Protein 7B6X (pdb70)

Organism: Drosophila melanogaster (NCBI:txid7227)

Structure (mmCIF, N/CA/C/O backbone):
data_7B6X
#
_entry.id   7B6X
#
_cell.length_a   1.00
_cell.length_b   1.00
_cell.length_c   1.00
_cell.angle_alpha   90.00
_cell.angle_beta   90.00
_cell.angle_gamma   90.00
#
_symmetry.space_group_name_H-M   'P 1'
#
loop_
_entity.id
_entity.type
_entity.pdbx_description
1 polymer 'Trafficking protein particle complex subunit'
2 polymer GEO08327p1
3 polymer 'Trafficking protein particle complex subunit'
4 polymer 'Trafficking protein particle complex subunit'
5 polymer 'Probable trafficking protein particle complex subunit 2'
6 polymer 'Trafficking protein particle complex subunit 5'
7 polymer TRAPPC2L
#
loop_
_atom_site.group_PDB
_atom_site.id
_atom_site.type_symbol
_atom_site.label_atom_id
_atom_site.label_alt_id
_atom_site.label_comp_id
_atom_site.label_asym_id
_atom_site.label_entity_id
_atom_site.label_seq_id
_atom_site.pdbx_PDB_ins_code
_atom_site.Cartn_x
_atom_site.Cartn_y
_atom_site.Cartn_z
_atom_site.occupancy
_atom_site.B_iso_or_equiv
_atom_site.auth_seq_id
_atom_site.auth_comp_id
_atom_site.auth_asym_id
_atom_site.auth_atom_id
_atom_site.pdbx_PDB_model_num
ATOM 1 N N . ALA A 1 10 ? 232.699 239.940 237.696 1.00 204.22 10 ALA A N 1
ATOM 2 C CA . ALA A 1 10 ? 233.644 240.019 238.800 1.00 204.22 10 ALA A CA 1
ATOM 3 C C . ALA A 1 10 ? 234.356 241.369 238.824 1.00 204.22 10 ALA A C 1
ATOM 4 O O . ALA A 1 10 ? 234.947 241.796 237.832 1.00 204.22 10 ALA A O 1
ATOM 6 N N . LYS A 1 11 ? 234.257 242.038 239.973 1.00 206.97 11 LYS A N 1
ATOM 7 C CA . LYS A 1 11 ? 235.010 243.249 240.294 1.00 206.97 11 LYS A CA 1
ATOM 8 C C . LYS A 1 11 ? 234.651 244.418 239.372 1.00 206.97 11 LYS A C 1
ATOM 9 O O . LYS A 1 11 ? 235.500 244.998 238.694 1.00 206.97 11 LYS A O 1
ATOM 15 N N . LYS A 1 12 ? 233.363 244.760 239.360 1.00 197.31 12 LYS A N 1
ATOM 16 C CA . LYS A 1 12 ? 232.985 246.099 238.931 1.00 197.31 12 LYS A CA 1
ATOM 17 C C . LYS A 1 12 ? 233.449 247.122 239.957 1.00 197.31 12 LYS A C 1
ATOM 18 O O . LYS A 1 12 ? 233.992 248.176 239.607 1.00 197.31 12 LYS A O 1
ATOM 24 N N . VAL A 1 13 ? 233.259 246.811 241.234 1.00 172.43 13 VAL A N 1
ATOM 25 C CA . VAL A 1 13 ? 233.626 247.682 242.333 1.00 172.43 13 VAL A CA 1
ATOM 26 C C . VAL A 1 13 ? 234.433 246.869 243.333 1.00 172.43 13 VAL A C 1
ATOM 27 O O . VAL A 1 13 ? 233.900 245.974 244.000 1.00 172.43 13 VAL A O 1
ATOM 31 N N . ASN A 1 14 ? 235.731 247.153 243.403 1.00 173.75 14 ASN A N 1
ATOM 32 C CA . ASN A 1 14 ? 236.569 246.555 244.434 1.00 173.75 14 ASN A CA 1
ATOM 33 C C . ASN A 1 14 ? 236.113 246.993 245.817 1.00 173.75 14 ASN A C 1
ATOM 34 O O . ASN A 1 14 ? 235.971 246.173 246.729 1.00 173.75 14 ASN A O 1
ATOM 39 N N . SER A 1 15 ? 235.890 248.289 245.989 1.00 139.40 15 SER A N 1
ATOM 40 C CA . SER A 1 15 ? 235.545 248.843 247.289 1.00 139.40 15 SER A CA 1
ATOM 41 C C . SER A 1 15 ? 234.067 249.228 247.337 1.00 139.40 15 SER A C 1
ATOM 42 O O . SER A 1 15 ? 233.691 250.390 247.459 1.00 139.40 15 SER A O 1
ATOM 45 N N . GLU A 1 16 ? 233.226 248.210 247.211 1.00 137.72 16 GLU A N 1
ATOM 46 C CA . GLU A 1 16 ? 231.891 248.269 247.784 1.00 137.72 16 GLU A CA 1
ATOM 47 C C . GLU A 1 16 ? 231.898 247.775 249.216 1.00 137.72 16 GLU A C 1
ATOM 48 O O . GLU A 1 16 ? 230.925 247.966 249.949 1.00 137.72 16 GLU A O 1
ATOM 54 N N . PHE A 1 17 ? 233.005 247.173 249.615 1.00 109.85 17 PHE A N 1
ATOM 55 C CA . PHE A 1 17 ? 233.256 246.790 250.989 1.00 109.85 17 PHE A CA 1
ATOM 56 C C . PHE A 1 17 ? 233.129 247.965 251.946 1.00 109.85 17 PHE A C 1
ATOM 57 O O . PHE A 1 17 ? 232.587 247.819 253.052 1.00 109.85 17 PHE A O 1
ATOM 65 N N . LEU A 1 18 ? 233.627 249.129 251.536 1.00 108.67 18 LEU A N 1
ATOM 66 C CA . LEU A 1 18 ? 233.700 250.267 252.441 1.00 108.67 18 LEU A CA 1
ATOM 67 C C . LEU A 1 18 ? 232.324 250.675 252.932 1.00 108.67 18 LEU A C 1
ATOM 68 O O . LEU A 1 18 ? 232.144 250.928 254.125 1.00 108.67 18 LEU A O 1
ATOM 73 N N . THR A 1 19 ? 231.347 250.764 252.031 1.00 124.42 19 THR A N 1
ATOM 74 C CA . THR A 1 19 ? 230.033 251.251 252.430 1.00 124.42 19 THR A CA 1
ATOM 75 C C . THR A 1 19 ? 229.383 250.334 253.456 1.00 124.42 19 THR A C 1
ATOM 76 O O . THR A 1 19 ? 228.721 250.806 254.388 1.00 124.42 19 THR A O 1
ATOM 80 N N . LEU A 1 20 ? 229.569 249.021 253.319 1.00 125.74 20 LEU A N 1
ATOM 81 C CA . LEU A 1 20 ? 229.064 248.119 254.345 1.00 125.74 20 LEU A CA 1
ATOM 82 C C . LEU A 1 20 ? 229.821 248.271 255.651 1.00 125.74 20 LEU A C 1
ATOM 83 O O . LEU A 1 20 ? 229.219 248.185 256.728 1.00 125.74 20 LEU A O 1
ATOM 88 N N . THR A 1 21 ? 231.129 248.506 255.600 1.00 115.82 21 THR A N 1
ATOM 89 C CA . THR A 1 21 ? 231.813 248.772 256.859 1.00 115.82 21 THR A CA 1
ATOM 90 C C . THR A 1 21 ? 231.244 250.014 257.527 1.00 115.82 21 THR A C 1
ATOM 91 O O . THR A 1 21 ? 231.032 250.042 258.743 1.00 115.82 21 THR A O 1
ATOM 95 N N . TYR A 1 22 ? 230.988 251.047 256.738 1.00 130.51 22 TYR A N 1
ATOM 96 C CA . TYR A 1 22 ? 230.430 252.281 257.272 1.00 130.51 22 TYR A CA 1
ATOM 97 C C . TYR A 1 22 ? 229.055 252.043 257.880 1.00 130.51 22 TYR A C 1
ATOM 98 O O . TYR A 1 22 ? 228.734 252.586 258.942 1.00 130.51 22 TYR A O 1
ATOM 107 N N . GLY A 1 23 ? 228.222 251.250 257.211 1.00 127.41 23 GLY A N 1
ATOM 108 C CA . GLY A 1 23 ? 226.933 250.910 257.788 1.00 127.41 23 GLY A CA 1
ATOM 109 C C . GLY A 1 23 ? 227.071 250.172 259.105 1.00 127.41 23 GLY A C 1
ATOM 110 O O . GLY A 1 23 ? 226.306 250.403 260.047 1.00 127.41 23 GLY A O 1
ATOM 111 N N . ALA A 1 24 ? 228.059 249.282 259.195 1.00 125.17 24 ALA A N 1
ATOM 112 C CA . ALA A 1 24 ? 228.325 248.621 260.464 1.00 125.17 24 ALA A CA 1
ATOM 113 C C . ALA A 1 24 ? 228.681 249.636 261.540 1.00 125.17 24 ALA A C 1
ATOM 114 O O . ALA A 1 24 ? 228.165 249.576 262.658 1.00 125.17 24 ALA A O 1
ATOM 116 N N . LEU A 1 25 ? 229.560 250.583 261.217 1.00 131.27 25 LEU A N 1
ATOM 117 C CA . LEU A 1 25 ? 229.966 251.563 262.221 1.00 131.27 25 LEU A CA 1
ATOM 118 C C . LEU A 1 25 ? 228.796 252.438 262.651 1.00 131.27 25 LEU A C 1
ATOM 119 O O . LEU A 1 25 ? 228.635 252.724 263.846 1.00 131.27 25 LEU A O 1
ATOM 124 N N . VAL A 1 26 ? 227.962 252.863 261.701 1.00 126.33 26 VAL A N 1
ATOM 125 C CA . VAL A 1 26 ? 226.849 253.729 262.068 1.00 126.33 26 VAL A CA 1
ATOM 126 C C . VAL A 1 26 ? 225.868 252.980 262.958 1.00 126.33 26 VAL A C 1
ATOM 127 O O . VAL A 1 26 ? 225.405 253.517 263.969 1.00 126.33 26 VAL A O 1
ATOM 131 N N . THR A 1 27 ? 225.564 251.722 262.641 1.00 115.18 27 THR A N 1
ATOM 132 C CA . THR A 1 27 ? 224.623 251.032 263.512 1.00 115.18 27 THR A CA 1
ATOM 133 C C . THR A 1 27 ? 225.255 250.671 264.848 1.00 115.18 27 THR A C 1
ATOM 134 O O . THR A 1 27 ? 224.557 250.632 265.863 1.00 115.18 27 THR A O 1
ATOM 138 N N . GLN A 1 28 ? 226.562 250.428 264.880 1.00 123.63 28 GLN A N 1
ATOM 139 C CA . GLN A 1 28 ? 227.207 250.101 266.141 1.00 123.63 28 GLN A CA 1
ATOM 140 C C . GLN A 1 28 ? 227.171 251.283 267.091 1.00 123.63 28 GLN A C 1
ATOM 141 O O . GLN A 1 28 ? 226.765 251.152 268.249 1.00 123.63 28 GLN A O 1
ATOM 147 N N . MET A 1 29 ? 227.590 252.452 266.617 1.00 121.44 29 MET A N 1
ATOM 148 C CA . MET A 1 29 ? 227.414 253.651 267.425 1.00 121.44 29 MET A CA 1
ATOM 149 C C . MET A 1 29 ? 225.959 253.849 267.806 1.00 121.44 29 MET A C 1
ATOM 150 O O . MET A 1 29 ? 225.636 254.023 268.986 1.00 121.44 29 MET A O 1
ATOM 155 N N . LEU A 1 30 ? 225.061 253.781 266.828 1.00 117.56 30 LEU A N 1
ATOM 156 C CA . LEU A 1 30 ? 223.672 254.113 267.083 1.00 117.56 30 LEU A CA 1
ATOM 157 C C . LEU A 1 30 ? 223.097 253.228 268.180 1.00 117.56 30 LEU A C 1
ATOM 158 O O . LEU A 1 30 ? 222.314 253.690 269.015 1.00 117.56 30 LEU A O 1
ATOM 163 N N . ARG A 1 31 ? 223.490 251.954 268.210 1.00 112.39 31 ARG A N 1
ATOM 164 C CA . ARG A 1 31 ? 223.163 251.125 269.362 1.00 112.39 31 ARG A CA 1
ATOM 165 C C . ARG A 1 31 ? 223.856 251.635 270.615 1.00 112.39 31 ARG A C 1
ATOM 166 O O . ARG A 1 31 ? 223.237 251.714 271.682 1.00 112.39 31 ARG A O 1
ATOM 174 N N . ASP A 1 32 ? 225.139 251.991 270.508 1.00 129.53 32 ASP A N 1
ATOM 175 C CA . ASP A 1 32 ? 225.883 252.451 271.677 1.00 129.53 32 ASP A CA 1
ATOM 176 C C . ASP A 1 32 ? 225.319 253.759 272.203 1.00 129.53 32 ASP A C 1
ATOM 177 O O . ASP A 1 32 ? 224.894 253.851 273.358 1.00 129.53 32 ASP A O 1
ATOM 182 N N . PHE A 1 33 ? 225.322 254.787 271.371 1.00 132.18 33 PHE A N 1
ATOM 183 C CA . PHE A 1 33 ? 224.859 256.105 271.763 1.00 132.18 33 PHE A CA 1
ATOM 184 C C . PHE A 1 33 ? 223.459 256.256 271.206 1.00 132.18 33 PHE A C 1
ATOM 185 O O . PHE A 1 33 ? 223.254 256.087 270.001 1.00 132.18 33 PHE A O 1
ATOM 193 N N . GLU A 1 34 ? 222.496 256.548 272.071 1.00 139.25 34 GLU A N 1
ATOM 194 C CA . GLU A 1 34 ? 221.124 256.593 271.586 1.00 139.25 34 GLU A CA 1
ATOM 195 C C . GLU A 1 34 ? 220.913 257.742 270.616 1.00 139.25 34 GLU A C 1
ATOM 196 O O . GLU A 1 34 ? 220.066 257.650 269.722 1.00 139.25 34 GLU A O 1
ATOM 202 N N . ASN A 1 35 ? 221.642 258.836 270.788 1.00 139.18 35 ASN A N 1
ATOM 203 C CA . ASN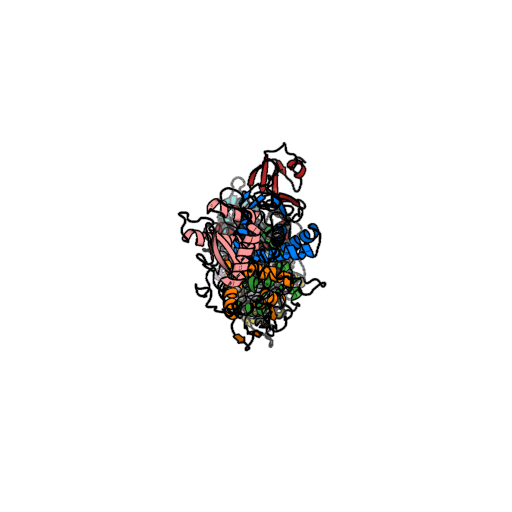 A 1 35 ? 221.289 260.066 270.104 1.00 139.18 35 ASN A CA 1
ATOM 204 C C . ASN A 1 35 ? 221.918 260.140 268.725 1.00 139.18 35 ASN A C 1
ATOM 205 O O . ASN A 1 35 ? 223.084 259.785 268.529 1.00 139.18 35 ASN A O 1
ATOM 210 N N . ALA A 1 36 ? 221.136 260.637 267.771 1.00 132.90 36 ALA A N 1
ATOM 211 C CA . ALA A 1 36 ? 221.708 260.959 266.476 1.00 132.90 36 ALA A CA 1
ATOM 212 C C . ALA A 1 36 ? 222.805 261.998 266.619 1.00 132.90 36 ALA A C 1
ATOM 213 O O . ALA A 1 36 ? 223.772 261.989 265.855 1.00 132.90 36 ALA A O 1
ATOM 215 N N . GLU A 1 37 ? 222.690 262.873 267.614 1.00 125.43 37 GLU A N 1
ATOM 216 C CA . GLU A 1 37 ? 223.674 263.931 267.782 1.00 125.43 37 GLU A CA 1
ATOM 217 C C . GLU A 1 37 ? 225.029 263.379 268.200 1.00 125.43 37 GLU A C 1
ATOM 218 O O . GLU A 1 37 ? 226.070 263.782 267.658 1.00 125.43 37 GLU A O 1
ATOM 224 N N . ASP A 1 38 ? 225.043 262.472 269.175 1.00 129.01 38 ASP A N 1
ATOM 225 C CA . ASP A 1 38 ? 226.310 261.910 269.614 1.00 129.01 38 ASP A CA 1
ATOM 226 C C . ASP A 1 38 ? 227.032 261.252 268.454 1.00 129.01 38 ASP A C 1
ATOM 227 O O . ASP A 1 38 ? 228.218 261.521 268.208 1.00 129.01 38 ASP A O 1
ATOM 232 N N . VAL A 1 39 ? 226.332 260.393 267.715 1.00 129.85 39 VAL A N 1
ATOM 233 C CA . VAL A 1 39 ? 226.994 259.760 266.589 1.00 129.85 39 VAL A CA 1
ATOM 234 C C . VAL A 1 39 ? 227.341 260.794 265.534 1.00 129.85 39 VAL A C 1
ATOM 235 O O . VAL A 1 39 ? 228.287 260.604 264.774 1.00 129.85 39 VAL A O 1
ATOM 239 N N . ASN A 1 40 ? 226.611 261.904 265.467 1.00 122.50 40 ASN A N 1
ATOM 240 C CA . ASN A 1 40 ? 227.026 262.950 264.547 1.00 122.50 40 ASN A CA 1
ATOM 241 C C . ASN A 1 40 ? 228.418 263.436 264.896 1.00 122.50 40 ASN A C 1
ATOM 242 O O . ASN A 1 40 ? 229.280 263.547 264.020 1.00 122.50 40 ASN A O 1
ATOM 247 N N . LYS A 1 41 ? 228.670 263.705 266.174 1.00 134.28 41 LYS A N 1
ATOM 248 C CA . LYS A 1 41 ? 230.022 264.126 266.539 1.00 134.28 41 LYS A CA 1
ATOM 249 C C . LYS A 1 41 ? 231.055 263.038 266.276 1.00 134.28 41 LYS A C 1
ATOM 250 O O . LYS A 1 41 ? 232.154 263.332 265.788 1.00 134.28 41 LYS A O 1
ATOM 256 N N . GLN A 1 42 ? 230.743 261.781 266.591 1.00 129.19 42 GLN A N 1
ATOM 257 C CA . GLN A 1 42 ? 231.718 260.743 266.258 1.00 129.19 42 GLN A CA 1
ATOM 258 C C . GLN A 1 42 ? 231.984 260.666 264.761 1.00 129.19 42 GLN A C 1
ATOM 259 O O . GLN A 1 42 ? 233.140 260.550 264.344 1.00 129.19 42 GLN A O 1
ATOM 265 N N . LEU A 1 43 ? 230.943 260.742 263.935 1.00 121.25 43 LEU A N 1
ATOM 266 C CA . LEU A 1 43 ? 231.161 260.715 262.495 1.00 121.25 43 LEU A CA 1
ATOM 267 C C . LEU A 1 43 ? 232.018 261.889 262.057 1.00 121.25 43 LEU A C 1
ATOM 268 O O . LEU A 1 43 ? 232.917 261.735 261.227 1.00 121.25 43 LEU A O 1
ATOM 273 N N . GLU A 1 44 ? 231.743 263.075 262.593 1.00 126.98 44 GLU A N 1
ATOM 274 C CA . GLU A 1 44 ? 232.480 264.258 262.180 1.00 126.98 44 GLU A CA 1
ATOM 275 C C . GLU A 1 44 ? 233.949 264.135 262.541 1.00 126.98 44 GLU A C 1
ATOM 276 O O . GLU A 1 44 ? 234.825 264.382 261.712 1.00 126.98 44 GLU A O 1
ATOM 282 N N . ARG A 1 45 ? 234.241 263.738 263.776 1.00 131.90 45 ARG A N 1
ATOM 283 C CA . ARG A 1 45 ? 235.636 263.658 264.190 1.00 131.90 45 ARG A CA 1
ATOM 284 C C . ARG A 1 45 ? 236.348 262.510 263.492 1.00 131.90 45 ARG A C 1
ATOM 285 O O . ARG A 1 45 ? 237.549 262.596 263.190 1.00 131.90 45 ARG A O 1
ATOM 293 N N . ILE A 1 46 ? 235.642 261.414 263.241 1.00 124.96 46 ILE A N 1
ATOM 294 C CA . ILE A 1 46 ? 236.314 260.301 262.604 1.00 124.96 46 ILE A CA 1
ATOM 295 C C . ILE A 1 46 ? 236.572 260.625 261.145 1.00 124.96 46 ILE A C 1
ATOM 296 O O . ILE A 1 46 ? 237.624 260.276 260.597 1.00 124.96 46 ILE A O 1
ATOM 301 N N . GLY A 1 47 ? 235.647 261.344 260.506 1.00 114.98 47 GLY A N 1
ATOM 302 C CA . GLY A 1 47 ? 235.944 261.911 259.210 1.00 114.98 47 GLY A CA 1
ATOM 303 C C . GLY A 1 47 ? 237.112 262.865 259.279 1.00 114.98 47 GLY A C 1
ATOM 304 O O . GLY A 1 47 ? 237.923 262.915 258.369 1.00 114.98 47 GLY A O 1
ATOM 305 N N . TYR A 1 48 ? 237.208 263.633 260.359 1.00 118.25 48 TYR A N 1
ATOM 306 C CA . TYR A 1 48 ? 238.329 264.544 260.534 1.00 118.25 48 TYR A CA 1
ATOM 307 C C . TYR A 1 48 ? 239.651 263.799 260.462 1.00 118.25 48 TYR A C 1
ATOM 308 O O . TYR A 1 48 ? 240.544 264.159 259.685 1.00 118.25 48 TYR A O 1
ATOM 317 N N . ASN A 1 49 ? 239.792 262.750 261.268 1.00 115.36 49 ASN A N 1
ATOM 318 C CA . ASN A 1 49 ? 241.043 261.998 261.262 1.00 115.36 49 ASN A CA 1
ATOM 319 C C . ASN A 1 49 ? 241.263 261.319 259.919 1.00 115.36 49 ASN A C 1
ATOM 320 O O . ASN A 1 49 ? 242.389 261.276 259.405 1.00 115.36 49 ASN A O 1
ATOM 325 N N . MET A 1 50 ? 240.192 260.787 259.330 1.00 137.53 50 MET A N 1
ATOM 326 C CA . MET A 1 50 ? 240.320 260.125 258.041 1.00 137.53 50 MET A CA 1
ATOM 327 C C . MET A 1 50 ? 240.764 261.100 256.958 1.00 137.53 50 MET A C 1
ATOM 328 O O . MET A 1 50 ? 241.642 260.784 256.151 1.00 137.53 50 MET A O 1
ATOM 333 N N . GLY A 1 51 ? 240.150 262.280 256.905 1.00 122.02 51 GLY A N 1
ATOM 334 C CA . GLY A 1 51 ? 240.528 263.266 255.916 1.00 122.02 51 GLY A CA 1
ATOM 335 C C . GLY A 1 51 ? 241.930 263.777 256.137 1.00 122.02 51 GLY A C 1
ATOM 336 O O . GLY A 1 51 ? 242.629 264.113 255.180 1.00 122.02 51 GLY A O 1
ATOM 337 N N . MET A 1 52 ? 242.358 263.853 257.393 1.00 123.81 52 MET A N 1
ATOM 338 C CA . MET A 1 52 ? 243.750 264.171 257.660 1.00 123.81 52 MET A CA 1
ATOM 339 C C . MET A 1 52 ? 244.660 263.099 257.075 1.00 123.81 52 MET A C 1
ATOM 34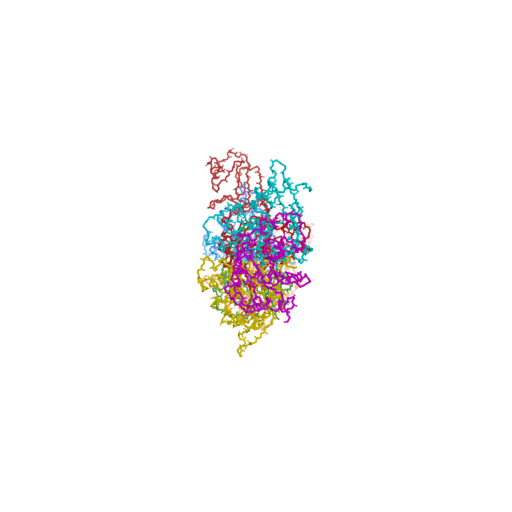0 O O . MET A 1 52 ? 245.702 263.407 256.488 1.00 123.81 52 MET A O 1
ATOM 345 N N . ARG A 1 53 ? 244.268 261.832 257.207 1.00 118.18 53 ARG A N 1
ATOM 346 C CA . ARG A 1 53 ? 245.019 260.768 256.555 1.00 118.18 53 ARG A CA 1
ATOM 347 C C . ARG A 1 53 ? 245.006 260.896 255.036 1.00 118.18 53 ARG A C 1
ATOM 348 O O . ARG A 1 53 ? 246.031 260.656 254.392 1.00 118.18 53 ARG A O 1
ATOM 356 N N . LEU A 1 54 ? 243.863 261.258 254.451 1.00 121.45 54 LEU A N 1
ATOM 357 C CA . LEU A 1 54 ? 243.664 261.191 253.006 1.00 121.45 54 LEU A CA 1
ATOM 358 C C . LEU A 1 54 ? 244.198 262.384 252.234 1.00 121.45 54 LEU A C 1
ATOM 359 O O . LEU A 1 54 ? 244.519 262.242 251.047 1.00 121.45 54 LEU A O 1
ATOM 364 N N . ILE A 1 55 ? 244.250 263.566 252.844 1.00 122.48 55 ILE A N 1
ATOM 365 C CA . ILE A 1 55 ? 244.619 264.744 252.070 1.00 122.48 55 ILE A CA 1
ATOM 366 C C . ILE A 1 55 ? 246.071 264.668 251.638 1.00 122.48 55 ILE A C 1
ATOM 367 O O . ILE A 1 55 ? 246.418 265.087 250.531 1.00 122.48 55 ILE A O 1
ATOM 372 N N . GLU A 1 56 ? 246.939 264.132 252.487 1.00 130.11 56 GLU A N 1
ATOM 373 C CA . GLU A 1 56 ? 248.340 264.011 252.116 1.00 130.11 56 GLU A CA 1
ATOM 374 C C . GLU A 1 56 ? 248.518 263.088 250.917 1.00 130.11 56 GLU A C 1
ATOM 375 O O . GLU A 1 56 ? 249.320 263.370 250.024 1.00 130.11 56 GLU A O 1
ATOM 381 N N . ASP A 1 57 ? 247.764 261.995 250.860 1.00 130.01 57 ASP A N 1
ATOM 382 C CA . ASP A 1 57 ? 247.855 261.126 249.696 1.00 130.01 57 ASP A CA 1
ATOM 383 C C . ASP A 1 57 ? 247.259 261.800 248.469 1.00 130.01 57 ASP A C 1
ATOM 384 O O . ASP A 1 57 ? 247.768 261.642 247.351 1.00 130.01 57 ASP A O 1
ATOM 389 N N . PHE A 1 58 ? 246.184 262.560 248.657 1.00 118.45 58 PHE A N 1
ATOM 390 C CA . PHE A 1 58 ? 245.615 263.290 247.534 1.00 118.45 58 PHE A CA 1
ATOM 391 C C . PHE A 1 58 ? 246.610 264.294 246.977 1.00 118.45 58 PHE A C 1
ATOM 392 O O . PHE A 1 58 ? 246.623 264.567 245.774 1.00 118.45 58 PHE A O 1
ATOM 400 N N . LEU A 1 59 ? 247.444 264.860 247.835 1.00 125.42 59 LEU A N 1
ATOM 401 C CA . LEU A 1 59 ? 248.462 265.786 247.362 1.00 125.42 59 LEU A CA 1
ATOM 402 C C . LEU A 1 59 ? 249.737 265.080 246.918 1.00 125.42 59 LEU A C 1
ATOM 403 O O . LEU A 1 59 ? 250.588 265.709 246.285 1.00 125.42 59 LEU A O 1
ATOM 408 N N . ALA A 1 60 ? 249.902 263.804 247.260 1.00 117.28 60 ALA A N 1
ATOM 409 C CA . ALA A 1 60 ? 250.978 263.016 246.669 1.00 117.28 60 ALA A CA 1
ATOM 410 C C . ALA A 1 60 ? 250.643 262.632 245.240 1.00 117.28 60 ALA A C 1
ATOM 411 O O . ALA A 1 60 ? 251.530 262.546 244.385 1.00 117.28 60 ALA A O 1
ATOM 413 N N . ARG A 1 61 ? 249.368 262.395 244.963 1.00 118.70 61 ARG A N 1
ATOM 414 C CA . ARG A 1 61 ? 248.974 262.034 243.606 1.00 118.70 61 ARG A CA 1
ATOM 415 C C . ARG A 1 61 ? 248.680 263.266 242.756 1.00 118.70 61 ARG A C 1
ATOM 416 O O . ARG A 1 61 ? 249.364 263.520 241.762 1.00 118.70 61 ARG A O 1
ATOM 424 N N . THR A 1 62 ? 247.671 264.047 243.134 1.00 121.14 62 THR A N 1
ATOM 425 C CA . THR A 1 62 ? 247.333 265.203 242.316 1.00 121.14 62 THR A CA 1
ATOM 426 C C . THR A 1 62 ? 248.414 266.274 242.390 1.00 121.14 62 THR A C 1
ATOM 427 O O . THR A 1 62 ? 248.518 267.107 241.485 1.00 121.14 62 THR A O 1
ATOM 431 N N . SER A 1 63 ? 249.234 266.255 243.439 1.00 126.85 63 SER A N 1
ATOM 432 C CA . SER A 1 63 ? 250.410 267.115 243.539 1.00 126.85 63 SER A CA 1
ATOM 433 C C . SER A 1 63 ? 250.037 268.574 243.282 1.00 126.85 63 SER A C 1
ATOM 434 O O . SER A 1 63 ? 250.670 269.284 242.501 1.00 126.85 63 SER A O 1
ATOM 437 N N . ALA A 1 64 ? 248.982 268.993 243.936 1.00 133.68 64 ALA A N 1
ATOM 438 C CA . ALA A 1 64 ? 248.479 270.345 243.829 1.00 133.68 64 ALA A CA 1
ATOM 439 C C . ALA A 1 64 ? 249.433 271.317 244.511 1.00 133.68 64 ALA A C 1
ATOM 440 O O . ALA A 1 64 ? 250.128 270.950 245.459 1.00 133.68 64 ALA A O 1
ATOM 442 N N . PRO A 1 65 ? 249.509 272.548 244.032 1.00 137.11 65 PRO A N 1
ATOM 443 C CA . PRO A 1 65 ? 250.442 273.503 244.640 1.00 137.11 65 PRO A CA 1
ATOM 444 C C . PRO A 1 65 ? 250.087 273.836 246.080 1.00 137.11 65 PRO A C 1
ATOM 445 O O . PRO A 1 65 ? 250.885 273.615 246.993 1.00 137.11 65 PRO A O 1
ATOM 449 N N . ARG A 1 66 ? 248.905 274.416 246.261 1.00 140.46 66 ARG A N 1
ATOM 450 C CA . ARG A 1 66 ? 248.093 274.534 247.464 1.00 140.46 66 ARG A CA 1
ATOM 451 C C . ARG A 1 66 ? 246.943 275.448 247.073 1.00 140.46 66 ARG A C 1
ATOM 452 O O . ARG A 1 66 ? 247.031 276.186 246.088 1.00 140.46 66 ARG A O 1
ATOM 460 N N . CYS A 1 67 ? 245.876 275.406 247.852 1.00 121.18 67 CYS A N 1
ATOM 461 C CA . CYS A 1 67 ? 244.646 276.091 247.476 1.00 121.18 67 CYS A CA 1
ATOM 462 C C . CYS A 1 67 ? 244.672 277.506 248.034 1.00 121.18 67 CYS A C 1
ATOM 463 O O . CYS A 1 67 ? 244.664 277.712 249.250 1.00 121.18 67 CYS A O 1
ATOM 466 N N . LEU A 1 68 ? 244.727 278.486 247.141 1.00 123.68 68 LEU A N 1
ATOM 467 C CA . LEU A 1 68 ? 244.623 279.884 247.513 1.00 123.68 68 LEU A CA 1
ATOM 468 C C . LEU A 1 68 ? 243.359 280.531 246.977 1.00 123.68 68 LEU A C 1
ATOM 469 O O . LEU A 1 68 ? 243.221 281.754 247.056 1.00 123.68 68 LEU A O 1
ATOM 474 N N . GLU A 1 69 ? 242.431 279.748 246.445 1.00 131.19 69 GLU A N 1
ATOM 475 C CA . GLU A 1 69 ? 241.271 280.307 245.777 1.00 131.19 69 GLU A CA 1
ATOM 476 C C . GLU A 1 69 ? 240.172 279.251 245.775 1.00 131.19 69 GLU A C 1
ATOM 477 O O . GLU A 1 69 ? 240.449 278.087 245.483 1.00 131.19 69 GLU A O 1
ATOM 483 N N . MET A 1 70 ? 238.932 279.642 246.116 1.00 126.94 70 MET A N 1
ATOM 484 C CA . MET A 1 70 ? 237.885 278.628 246.270 1.00 126.94 70 MET A CA 1
ATOM 485 C C . MET A 1 70 ? 237.530 277.897 244.982 1.00 126.94 70 MET A C 1
ATOM 486 O O . MET A 1 70 ? 237.086 276.748 245.049 1.00 126.94 70 MET A O 1
ATOM 491 N N . ARG A 1 71 ? 237.659 278.517 243.814 1.00 123.29 71 ARG A N 1
ATOM 492 C CA . ARG A 1 71 ? 237.459 277.721 242.608 1.00 123.29 71 ARG A CA 1
ATOM 493 C C . ARG A 1 71 ? 238.476 276.588 242.551 1.00 123.29 71 ARG A C 1
ATOM 494 O O . ARG A 1 71 ? 238.127 275.441 242.234 1.00 123.29 71 ARG A O 1
ATOM 502 N N . GLU A 1 72 ? 239.730 276.878 242.906 1.00 130.88 72 GLU A N 1
ATOM 503 C CA . GLU A 1 72 ? 240.736 275.826 242.980 1.00 130.88 72 GLU A CA 1
ATOM 504 C C . GLU A 1 72 ? 240.368 274.780 244.020 1.00 130.88 72 GLU A C 1
ATOM 505 O O . GLU A 1 72 ? 240.522 273.577 243.781 1.00 130.88 72 GLU A O 1
ATOM 511 N N . THR A 1 73 ? 239.901 275.218 245.189 1.00 135.77 73 THR A N 1
ATOM 512 C CA . THR A 1 73 ? 239.511 274.258 246.211 1.00 135.77 73 THR A CA 1
ATOM 513 C C . THR A 1 73 ? 238.423 273.332 245.691 1.00 135.77 73 THR A C 1
ATOM 514 O O . THR A 1 73 ? 238.479 272.113 245.903 1.00 135.77 73 THR A O 1
ATOM 518 N N . ALA A 1 74 ? 237.426 273.893 245.006 1.00 122.64 74 ALA A N 1
ATOM 519 C CA . ALA A 1 74 ? 236.342 273.074 244.484 1.00 122.64 74 ALA A CA 1
ATOM 520 C C . ALA A 1 74 ? 236.859 272.058 243.479 1.00 122.64 74 ALA A C 1
ATOM 521 O O . ALA A 1 74 ? 236.529 270.867 243.556 1.00 122.64 74 ALA A O 1
ATOM 523 N N . ASP A 1 75 ? 237.685 272.503 242.539 1.00 122.24 75 ASP A N 1
ATOM 524 C CA . ASP A 1 75 ? 238.218 271.564 241.561 1.00 122.24 75 ASP A CA 1
ATOM 525 C C . ASP A 1 75 ? 239.037 270.477 242.236 1.00 122.24 75 ASP A C 1
ATOM 526 O O . ASP A 1 75 ? 238.901 269.294 241.909 1.00 122.24 75 ASP A O 1
ATOM 531 N N . ARG A 1 76 ? 239.857 270.852 243.210 1.00 119.73 76 ARG A N 1
ATOM 532 C CA . ARG A 1 76 ? 240.695 269.876 243.888 1.00 119.73 76 ARG A CA 1
ATOM 533 C C . ARG A 1 76 ? 239.862 268.827 244.605 1.00 119.73 76 ARG A C 1
ATOM 534 O O . ARG A 1 76 ? 240.090 267.625 244.445 1.00 119.73 76 ARG A O 1
ATOM 542 N N . ILE A 1 77 ? 238.877 269.256 245.388 1.00 122.63 77 ILE A N 1
ATOM 543 C CA . ILE A 1 77 ? 238.140 268.284 246.185 1.00 122.63 77 ILE A CA 1
ATOM 544 C C . ILE A 1 77 ? 237.256 267.416 245.301 1.00 122.63 77 ILE A C 1
ATOM 545 O O . ILE A 1 77 ? 237.106 266.213 245.551 1.00 122.63 77 ILE A O 1
ATOM 550 N N . GLN A 1 78 ? 236.648 267.989 244.259 1.00 122.66 78 GLN A N 1
ATOM 551 C CA . GLN A 1 78 ? 235.853 267.128 243.396 1.00 122.66 78 GLN A CA 1
ATOM 552 C C . GLN A 1 78 ? 236.746 266.153 242.647 1.00 122.66 78 GLN A C 1
ATOM 553 O O . GLN A 1 78 ? 236.347 265.008 242.405 1.00 122.66 78 GLN A O 1
ATOM 559 N N . GLN A 1 79 ? 237.978 266.560 242.339 1.00 132.14 79 GLN A N 1
ATOM 560 C CA . GLN A 1 79 ? 238.951 265.625 241.794 1.00 132.14 79 GLN A CA 1
ATOM 561 C C . GLN A 1 79 ? 239.274 264.518 242.784 1.00 132.14 79 GLN A C 1
ATOM 562 O O . GLN A 1 79 ? 239.437 263.356 242.400 1.00 132.14 79 GLN A O 1
ATOM 568 N N . ALA A 1 80 ? 239.396 264.862 244.060 1.00 121.07 80 ALA A N 1
ATOM 569 C CA . ALA A 1 80 ? 239.650 263.834 245.062 1.00 121.07 80 ALA A CA 1
ATOM 570 C C . ALA A 1 80 ? 238.491 262.846 245.136 1.00 121.07 80 ALA A C 1
ATOM 571 O O . ALA A 1 80 ? 238.703 261.634 245.256 1.00 121.07 80 ALA A O 1
ATOM 573 N N . PHE A 1 81 ? 237.258 263.352 245.066 1.00 111.21 81 PHE A N 1
ATOM 574 C CA . PHE A 1 81 ? 236.095 262.472 245.005 1.00 111.21 81 PHE A CA 1
ATOM 575 C C . PHE A 1 81 ? 236.164 261.559 243.793 1.00 111.21 81 PHE A C 1
ATOM 576 O O . PHE A 1 81 ? 235.847 260.368 243.876 1.00 111.21 81 PHE A O 1
ATOM 584 N N . ARG A 1 82 ? 236.570 262.111 242.657 1.00 127.94 82 ARG A N 1
ATOM 585 C CA . ARG A 1 82 ? 236.806 261.296 241.479 1.00 127.94 82 ARG A CA 1
ATOM 586 C C . ARG A 1 82 ? 237.805 260.193 241.766 1.00 127.94 82 ARG A C 1
ATOM 587 O O . ARG A 1 82 ? 237.604 259.044 241.365 1.00 127.94 82 ARG A O 1
ATOM 595 N N . ILE A 1 83 ? 238.883 260.515 242.476 1.00 127.14 83 ILE A N 1
ATOM 596 C CA . ILE A 1 83 ? 239.970 259.557 242.605 1.00 127.14 83 ILE A CA 1
ATOM 597 C C . ILE A 1 83 ? 239.849 258.700 243.858 1.00 127.14 83 ILE A C 1
ATOM 598 O O . ILE A 1 83 ? 240.529 257.671 243.959 1.00 127.14 83 ILE A O 1
ATOM 603 N N . TYR A 1 84 ? 239.003 259.078 244.813 1.00 125.26 84 TYR A N 1
ATOM 604 C CA . TYR A 1 84 ? 238.900 258.311 246.048 1.00 125.26 84 TYR A CA 1
ATOM 605 C C . TYR A 1 84 ? 237.608 257.517 246.131 1.00 125.26 84 TYR A C 1
ATOM 606 O O . TYR A 1 84 ? 237.637 256.315 246.392 1.00 125.26 84 TYR A O 1
ATOM 615 N N . LEU A 1 85 ? 236.469 258.163 245.925 1.00 124.40 85 LEU A N 1
ATOM 616 C CA . LEU A 1 85 ? 235.200 257.460 245.934 1.00 124.40 85 LEU A CA 1
ATOM 617 C C . LEU A 1 85 ? 234.653 257.224 244.539 1.00 124.40 85 LEU A C 1
ATOM 618 O O . LEU A 1 85 ? 233.494 256.829 244.403 1.00 124.40 85 LEU A O 1
ATOM 623 N N . ASN A 1 86 ? 235.462 257.447 243.504 1.00 133.10 86 ASN A N 1
ATOM 624 C CA . ASN A 1 86 ? 235.051 257.227 242.117 1.00 133.10 86 ASN A CA 1
ATOM 625 C C . ASN A 1 86 ? 233.711 257.889 241.826 1.00 133.10 86 ASN A C 1
ATOM 626 O O . ASN A 1 86 ? 232.818 257.290 241.232 1.00 133.10 86 ASN A O 1
ATOM 631 N N . ILE A 1 87 ? 233.562 259.131 242.262 1.00 128.01 87 ILE A N 1
ATOM 632 C CA . ILE A 1 87 ? 232.325 259.848 242.007 1.00 128.01 87 ILE A CA 1
ATOM 633 C C . ILE A 1 87 ? 232.667 261.167 241.337 1.00 128.01 87 ILE A C 1
ATOM 634 O O . ILE A 1 87 ? 233.801 261.643 241.382 1.00 128.01 87 ILE A O 1
ATOM 639 N N . GLN A 1 88 ? 231.661 261.758 240.703 1.00 144.33 88 GLN A N 1
ATOM 640 C CA . GLN A 1 88 ? 231.839 262.967 239.905 1.00 144.33 88 GLN A CA 1
ATOM 641 C C . GLN A 1 88 ? 230.898 264.022 240.460 1.00 144.33 88 GLN A C 1
ATOM 642 O O . GLN A 1 88 ? 229.812 264.253 239.907 1.00 144.33 88 GLN A O 1
ATOM 648 N N . PRO A 1 89 ? 231.261 264.674 241.563 1.00 137.11 89 PRO A N 1
ATOM 649 C CA . PRO A 1 89 ? 230.455 265.796 242.048 1.00 137.11 89 PRO A CA 1
ATOM 650 C C . PRO A 1 89 ? 230.658 266.979 241.119 1.00 137.11 89 PRO A C 1
ATOM 651 O O . PRO A 1 89 ? 231.765 267.212 240.633 1.00 137.11 89 PRO A O 1
ATOM 655 N N . THR A 1 90 ? 229.588 267.706 240.844 1.00 156.43 90 THR A N 1
ATOM 656 C CA . THR A 1 90 ? 229.659 268.841 239.938 1.00 156.43 90 THR A CA 1
ATOM 657 C C . THR A 1 90 ? 229.504 270.131 240.730 1.00 156.43 90 THR A C 1
ATOM 658 O O . THR A 1 90 ? 228.460 270.361 241.346 1.00 156.43 90 THR A O 1
ATOM 662 N N . ILE A 1 91 ? 230.535 270.977 240.691 1.00 145.90 91 ILE A N 1
ATOM 663 C CA . ILE A 1 91 ? 230.535 272.201 241.477 1.00 145.90 91 ILE A CA 1
ATOM 664 C C . ILE A 1 91 ? 229.411 273.103 240.988 1.00 145.90 91 ILE A C 1
ATOM 665 O O . ILE A 1 91 ? 229.217 273.278 239.779 1.00 145.90 91 ILE A O 1
ATOM 670 N N . SER A 1 92 ? 228.668 273.688 241.919 1.00 149.69 92 SER A N 1
ATOM 671 C CA . SER A 1 92 ? 227.597 274.595 241.540 1.00 149.69 92 SER A CA 1
ATOM 672 C C . SER A 1 92 ? 227.269 275.496 242.717 1.00 149.69 92 SER A C 1
ATOM 673 O O . SER A 1 92 ? 227.795 275.332 243.821 1.00 149.69 92 SER A O 1
ATOM 676 N N . ASN A 1 93 ? 226.379 276.453 242.457 1.00 140.31 93 ASN A N 1
ATOM 677 C CA . ASN A 1 93 ? 225.835 277.349 243.472 1.00 140.31 93 ASN A CA 1
ATOM 678 C C . ASN A 1 93 ? 226.949 278.065 244.230 1.00 140.31 93 ASN A C 1
ATOM 679 O O . ASN A 1 93 ? 227.152 277.878 245.428 1.00 140.31 93 ASN A O 1
ATOM 684 N N . TRP A 1 94 ? 227.683 278.884 243.493 1.00 117.21 94 TRP A N 1
ATOM 685 C CA . TRP A 1 94 ? 228.737 279.660 244.111 1.00 117.21 94 TRP A CA 1
ATOM 686 C C . TRP A 1 94 ? 228.144 280.802 244.921 1.00 117.21 94 TRP A C 1
ATOM 687 O O . TRP A 1 94 ? 227.059 281.310 244.627 1.00 117.21 94 TRP A O 1
ATOM 698 N N . SER A 1 95 ? 228.866 281.185 245.968 1.00 114.54 95 SER A N 1
ATOM 699 C CA . SER A 1 95 ? 228.546 282.399 246.691 1.00 114.54 95 SER A CA 1
ATOM 700 C C . SER A 1 95 ? 228.859 283.627 245.840 1.00 114.54 95 SER A C 1
ATOM 701 O O . SER A 1 95 ? 229.810 283.621 245.054 1.00 114.54 95 SER A O 1
ATOM 704 N N . PRO A 1 96 ? 228.087 284.705 245.992 1.00 106.56 96 PRO A N 1
ATOM 705 C CA . PRO A 1 96 ? 228.527 285.977 245.408 1.00 106.56 96 PRO A CA 1
ATOM 706 C C . PRO A 1 96 ? 229.923 286.305 245.868 1.00 106.56 96 PRO A C 1
ATOM 707 O O . PRO A 1 96 ? 230.764 286.753 245.082 1.00 106.56 96 PRO A O 1
ATOM 711 N N . ALA A 1 97 ? 230.205 286.020 247.127 1.00 105.41 97 ALA A N 1
ATOM 712 C CA . ALA A 1 97 ? 231.543 286.169 247.660 1.00 105.41 97 ALA A CA 1
ATOM 713 C C . ALA A 1 97 ? 232.409 284.946 247.403 1.00 105.41 97 ALA A C 1
ATOM 714 O O . ALA A 1 97 ? 233.537 284.891 247.900 1.00 105.41 97 ALA A O 1
ATOM 716 N N . SER A 1 98 ? 231.906 283.969 246.657 1.00 109.78 98 SER A N 1
ATOM 717 C CA . SER A 1 98 ? 232.642 282.766 246.293 1.00 109.78 98 SER A CA 1
ATOM 718 C C . SER A 1 98 ? 232.976 281.895 247.492 1.00 109.78 98 SER A C 1
ATOM 719 O O . SER A 1 98 ? 233.871 281.056 247.414 1.00 109.78 98 SER A O 1
ATOM 722 N N . ASP A 1 99 ? 232.273 282.064 248.606 1.00 119.50 99 ASP A N 1
ATOM 723 C CA . ASP A 1 99 ? 232.531 281.224 249.768 1.00 119.50 99 ASP A CA 1
ATOM 724 C C . ASP A 1 99 ? 231.825 279.878 249.657 1.00 119.50 99 ASP A C 1
ATOM 725 O O . ASP A 1 99 ? 232.434 278.831 249.900 1.00 119.50 99 ASP A O 1
ATOM 730 N N . GLU A 1 100 ? 230.536 279.880 249.320 1.00 132.95 100 GLU A N 1
ATOM 731 C CA . GLU A 1 100 ? 229.789 278.634 249.201 1.00 132.95 100 GLU A CA 1
ATOM 732 C C . GLU A 1 100 ? 229.888 278.044 247.802 1.00 132.95 100 GLU A C 1
ATOM 733 O O . GLU A 1 100 ? 229.921 278.766 246.803 1.00 132.95 100 GLU A O 1
ATOM 739 N N . PHE A 1 101 ? 229.922 276.716 247.746 1.00 130.26 101 PHE A N 1
ATOM 740 C CA . PHE A 1 101 ? 229.710 275.989 246.510 1.00 130.26 101 PHE A CA 1
ATOM 741 C C . PHE A 1 101 ? 229.143 274.622 246.853 1.00 130.26 101 PHE A C 1
ATOM 742 O O . PHE A 1 101 ? 229.279 274.137 247.978 1.00 130.26 101 PHE A O 1
ATOM 750 N N . SER A 1 102 ? 228.500 274.007 245.868 1.00 151.81 102 SER A N 1
ATOM 751 C CA . SER A 1 102 ? 227.693 272.818 246.084 1.00 151.81 102 SER A CA 1
ATOM 752 C C . SER A 1 102 ? 228.198 271.672 245.219 1.00 151.81 102 SER A C 1
ATOM 753 O O . SER A 1 102 ? 228.568 271.874 244.059 1.00 151.81 102 SER A O 1
ATOM 756 N N . LEU A 1 103 ? 228.201 270.469 245.795 1.00 153.07 103 LEU A N 1
ATOM 757 C CA . LEU A 1 103 ? 228.778 269.276 245.187 1.00 153.07 103 LEU A CA 1
ATOM 758 C C . LEU A 1 103 ? 227.679 268.266 244.906 1.00 153.07 103 LEU A C 1
ATOM 759 O O . LEU A 1 103 ? 227.141 267.656 245.836 1.00 153.07 103 LEU A O 1
ATOM 764 N N . VAL A 1 104 ? 227.367 268.073 243.632 1.00 145.89 104 VAL A N 1
ATOM 765 C CA . VAL A 1 104 ? 226.159 267.376 243.217 1.00 145.89 104 VAL A CA 1
ATOM 766 C C . VAL A 1 104 ? 226.463 265.886 243.148 1.00 145.89 104 VAL A C 1
ATOM 767 O O . VAL A 1 104 ? 227.081 265.414 242.188 1.00 145.89 104 VAL A O 1
ATOM 771 N N . PHE A 1 105 ? 226.031 265.142 244.164 1.00 139.32 105 PHE A N 1
ATOM 772 C CA . PHE A 1 105 ? 226.143 263.686 244.194 1.00 139.32 105 PHE A CA 1
ATOM 773 C C . PHE A 1 105 ? 224.789 263.086 243.831 1.00 139.32 105 PHE A C 1
ATOM 774 O O . PHE A 1 105 ? 223.862 263.097 244.646 1.00 139.32 105 PHE A O 1
ATOM 782 N N . ASP A 1 106 ? 224.668 262.569 242.608 1.00 149.49 106 ASP A N 1
ATOM 783 C CA . ASP A 1 106 ? 223.463 261.827 242.248 1.00 149.49 106 ASP A CA 1
ATOM 784 C C . ASP A 1 106 ? 223.336 260.572 243.094 1.00 149.49 106 ASP A C 1
ATOM 785 O O . ASP A 1 106 ? 222.274 260.284 243.655 1.00 149.49 106 ASP A O 1
ATOM 790 N N . SER A 1 107 ? 224.416 259.811 243.191 1.00 145.53 107 SER A N 1
ATOM 791 C CA . SER A 1 107 ? 224.489 258.662 244.075 1.00 145.53 107 SER A CA 1
ATOM 792 C C . SER A 1 107 ? 225.573 258.959 245.090 1.00 145.53 107 SER A C 1
ATOM 793 O O . SER A 1 107 ? 226.753 259.014 244.736 1.00 145.53 107 SER A O 1
ATOM 796 N N . ASN A 1 108 ? 225.175 259.187 246.326 1.00 145.28 108 ASN A N 1
ATOM 797 C CA . ASN A 1 108 ? 226.172 259.133 247.374 1.00 145.28 108 ASN A CA 1
ATOM 798 C C . ASN A 1 108 ? 226.803 257.758 247.261 1.00 145.28 108 ASN A C 1
ATOM 799 O O . ASN A 1 108 ? 226.155 256.744 247.541 1.00 145.28 108 ASN A O 1
ATOM 804 N N . PRO A 1 109 ? 228.056 257.690 246.824 1.00 143.02 109 PRO A N 1
ATOM 805 C CA . PRO A 1 109 ? 228.663 256.380 246.573 1.00 143.02 109 PRO A CA 1
ATOM 806 C C . PRO A 1 109 ? 228.733 255.543 247.821 1.00 143.02 109 PRO A C 1
ATOM 807 O O . PRO A 1 109 ? 228.522 254.328 247.775 1.00 143.02 109 PRO A O 1
ATOM 811 N N . LEU A 1 110 ? 229.002 256.179 248.949 1.00 132.66 110 LEU A N 1
ATOM 812 C CA . LEU A 1 110 ? 229.250 255.479 250.195 1.00 132.66 110 LEU A CA 1
ATOM 813 C C . LEU A 1 110 ? 227.978 254.896 250.795 1.00 132.66 110 LEU A C 1
ATOM 814 O O . LEU A 1 110 ? 228.040 254.247 251.842 1.00 132.66 110 LEU A O 1
ATOM 819 N N . THR A 1 111 ? 226.836 255.089 250.146 1.00 131.81 111 THR A N 1
ATOM 820 C CA . THR A 1 111 ? 225.587 254.469 250.557 1.00 131.81 111 THR A CA 1
ATOM 821 C C . THR A 1 111 ? 224.899 253.802 249.372 1.00 131.81 111 THR A C 1
ATOM 822 O O . THR A 1 111 ? 224.749 254.409 248.309 1.00 131.81 111 THR A O 1
ATOM 826 N N . GLU A 1 112 ? 224.528 252.536 249.545 1.00 138.19 112 GLU A N 1
ATOM 827 C CA . GLU A 1 112 ? 223.703 251.790 248.591 1.00 138.19 112 GLU A CA 1
ATOM 828 C C . GLU A 1 112 ? 222.499 251.227 249.340 1.00 138.19 112 GLU A C 1
ATOM 829 O O . GLU A 1 112 ? 222.525 250.094 249.827 1.00 138.19 112 GLU A O 1
ATOM 835 N N . PHE A 1 113 ? 221.434 252.025 249.399 1.00 151.89 113 PHE A N 1
ATOM 836 C CA . PHE A 1 113 ? 220.272 251.791 250.256 1.00 151.89 113 PHE A CA 1
ATOM 837 C C . PHE A 1 113 ? 220.720 251.329 251.639 1.00 151.89 113 PHE A C 1
ATOM 838 O O . PHE A 1 113 ? 220.453 250.211 252.077 1.00 151.89 113 PHE A O 1
ATOM 846 N N . VAL A 1 114 ? 221.457 252.213 252.312 1.00 138.31 114 VAL A N 1
ATOM 847 C CA . VAL A 1 114 ? 221.788 251.958 253.705 1.00 138.31 114 VAL A CA 1
ATOM 848 C C . VAL A 1 114 ? 220.504 251.767 254.498 1.00 138.31 114 VAL A C 1
ATOM 849 O O . VAL A 1 114 ? 220.334 250.757 255.184 1.00 138.31 114 VAL A O 1
ATOM 853 N N . GLU A 1 115 ? 219.567 252.710 254.364 1.00 150.72 115 GLU A N 1
ATOM 854 C CA . GLU A 1 115 ? 218.156 252.644 254.734 1.00 150.72 115 GLU A CA 1
ATOM 855 C C . GLU A 1 115 ? 217.431 253.926 254.370 1.00 150.72 115 GLU A C 1
ATOM 856 O O . GLU A 1 115 ? 217.835 255.007 254.806 1.00 150.72 115 GLU A O 1
ATOM 862 N N . LEU A 1 116 ? 216.348 253.832 253.612 1.00 167.33 116 LEU A N 1
ATOM 863 C CA . LEU A 1 116 ? 215.700 255.101 253.322 1.00 167.33 116 LEU A CA 1
ATOM 864 C C . LEU A 1 116 ? 214.924 255.561 254.557 1.00 167.33 116 LEU A C 1
ATOM 865 O O . LEU A 1 116 ? 215.230 256.640 255.077 1.00 167.33 116 LEU A O 1
ATOM 870 N N . PRO A 1 117 ? 213.925 254.831 255.063 1.00 158.57 117 PRO A N 1
ATOM 871 C CA . PRO A 1 117 ? 213.472 255.094 256.430 1.00 158.57 117 PRO A CA 1
ATOM 872 C C . PRO A 1 117 ? 214.158 254.181 257.433 1.00 158.57 117 PRO A C 1
ATOM 873 O O . PRO A 1 117 ? 213.917 252.966 257.448 1.00 158.57 117 PRO A O 1
ATOM 877 N N . PRO A 1 118 ? 215.016 254.718 258.296 1.00 128.67 118 PRO A N 1
ATOM 878 C CA . PRO A 1 118 ? 215.302 254.058 259.577 1.00 128.67 118 PRO A CA 1
ATOM 879 C C . PRO A 1 118 ? 214.458 254.578 260.729 1.00 128.67 118 PRO A C 1
ATOM 880 O O . PRO A 1 118 ? 214.736 254.225 261.879 1.00 128.67 118 PRO A O 1
ATOM 884 N N . ASP A 1 119 ? 213.464 255.417 260.428 1.00 124.30 119 ASP A N 1
ATOM 885 C CA . ASP A 1 119 ? 212.623 256.117 261.392 1.00 124.30 119 ASP A CA 1
ATOM 886 C C . ASP A 1 119 ? 213.401 257.115 262.231 1.00 124.30 119 ASP A C 1
ATOM 887 O O . ASP A 1 119 ? 213.075 257.328 263.403 1.00 124.30 119 ASP A O 1
ATOM 892 N N . LEU A 1 120 ? 214.424 257.744 261.664 1.00 122.33 120 LEU A N 1
ATOM 893 C CA . LEU A 1 120 ? 215.369 258.531 262.448 1.00 122.33 120 LEU A CA 1
ATOM 894 C C . LEU A 1 120 ? 215.842 259.727 261.635 1.00 122.33 120 LEU A C 1
ATOM 895 O O . LEU A 1 120 ? 216.825 259.631 260.897 1.00 122.33 120 LEU A O 1
ATOM 900 N N . THR A 1 121 ? 215.154 260.850 261.770 1.00 122.77 121 THR A N 1
ATOM 901 C CA . THR A 1 121 ? 215.760 262.096 261.345 1.00 122.77 121 THR A CA 1
ATOM 902 C C . THR A 1 121 ? 216.831 262.482 262.361 1.00 122.77 121 THR A C 1
ATOM 903 O O . THR A 1 121 ? 216.959 261.857 263.416 1.00 122.77 121 THR A O 1
ATOM 907 N N . ASN A 1 122 ? 217.631 263.495 262.024 1.00 134.94 122 ASN A N 1
ATOM 908 C CA . ASN A 1 122 ? 218.817 263.928 262.763 1.00 134.94 122 ASN A CA 1
ATOM 909 C C . ASN A 1 122 ? 219.982 262.980 262.534 1.00 134.94 122 ASN A C 1
ATOM 910 O O . ASN A 1 122 ? 221.132 263.356 262.759 1.00 134.94 122 ASN A O 1
ATOM 915 N N . LEU A 1 123 ? 219.739 261.784 262.044 1.00 141.75 123 LEU A N 1
ATOM 916 C CA . LEU A 1 123 ? 220.821 260.863 261.744 1.00 141.75 123 LEU A CA 1
ATOM 917 C C . LEU A 1 123 ? 221.277 261.177 260.332 1.00 141.75 123 LEU A C 1
ATOM 918 O O . LEU A 1 123 ? 220.617 260.808 259.360 1.00 141.75 123 LEU A O 1
ATOM 923 N N . ARG A 1 124 ? 222.399 261.876 260.217 1.00 140.94 124 ARG A N 1
ATOM 924 C CA . ARG A 1 124 ? 222.947 262.255 258.923 1.00 140.94 124 ARG A CA 1
ATOM 925 C C . ARG A 1 124 ? 224.149 261.384 258.594 1.00 140.94 124 ARG A C 1
ATOM 926 O O . ARG A 1 124 ? 225.035 261.192 259.431 1.00 140.94 124 ARG A O 1
ATOM 934 N N . TYR A 1 125 ? 224.167 260.859 257.369 1.00 122.04 125 TYR A N 1
ATOM 935 C CA . TYR A 1 125 ? 225.148 259.860 256.970 1.00 122.04 125 TYR A CA 1
ATOM 936 C C . TYR A 1 125 ? 226.440 260.501 256.486 1.00 122.04 125 TYR A C 1
ATOM 937 O O . TYR A 1 125 ? 227.533 260.122 256.916 1.00 122.04 125 TYR A O 1
ATOM 946 N N . SER A 1 126 ? 226.324 261.491 255.621 1.00 121.33 126 SER A N 1
ATOM 947 C CA . SER A 1 126 ? 227.450 262.145 254.983 1.00 121.33 126 SER A CA 1
ATOM 948 C C . SER A 1 126 ? 228.330 262.898 255.959 1.00 121.33 126 SER A C 1
ATOM 949 O O . SER A 1 126 ? 229.337 263.494 255.541 1.00 121.33 126 SER A O 1
ATOM 952 N N . ALA A 1 127 ? 227.996 262.874 257.249 1.00 110.08 127 ALA A N 1
ATOM 953 C CA . ALA A 1 127 ? 228.846 263.537 258.229 1.00 110.08 127 ALA A CA 1
ATOM 954 C C . ALA A 1 127 ? 230.273 263.023 258.157 1.00 110.08 127 ALA A C 1
ATOM 955 O O . ALA A 1 127 ? 231.215 263.760 258.460 1.00 110.08 127 ALA A O 1
ATOM 957 N N . ILE A 1 128 ? 230.455 261.773 257.748 1.00 101.80 128 ILE A N 1
ATOM 958 C CA . ILE A 1 128 ? 231.801 261.258 257.541 1.00 101.80 128 ILE A CA 1
ATOM 959 C C . ILE A 1 128 ? 232.515 262.056 256.458 1.00 101.80 128 ILE A C 1
ATOM 960 O O . ILE A 1 128 ? 233.690 262.419 256.603 1.00 101.80 128 ILE A O 1
ATOM 965 N N . LEU A 1 129 ? 231.810 262.369 255.369 1.00 103.00 129 LEU A N 1
ATOM 966 C CA . LEU A 1 129 ? 232.390 263.214 254.333 1.00 103.00 129 LEU A CA 1
ATOM 967 C C . LEU A 1 129 ? 232.722 264.588 254.883 1.00 103.00 129 LEU A C 1
ATOM 968 O O . LEU A 1 129 ? 233.772 265.156 254.571 1.00 103.00 129 LEU A O 1
ATOM 973 N N . SER A 1 130 ? 231.814 265.150 255.673 1.00 108.95 130 SER A N 1
ATOM 974 C CA . SER A 1 130 ? 232.044 266.485 256.216 1.00 108.95 130 SER A CA 1
ATOM 975 C C . SER A 1 130 ? 233.309 266.506 257.064 1.00 108.95 130 SER A C 1
ATOM 976 O O . SER A 1 130 ? 234.162 267.396 256.928 1.00 108.95 130 SER A O 1
ATOM 979 N N . GLY A 1 131 ? 233.462 265.507 257.925 1.00 112.15 131 GLY A N 1
ATOM 980 C CA . GLY A 1 131 ? 234.676 265.408 258.708 1.00 112.15 131 GLY A CA 1
ATOM 981 C C . GLY A 1 131 ? 235.905 265.269 257.838 1.00 112.15 131 GLY A C 1
ATOM 982 O O . GLY A 1 131 ? 236.925 265.917 258.082 1.00 112.15 131 GLY A O 1
ATOM 983 N N . CYS A 1 132 ? 235.827 264.427 256.809 1.00 117.63 132 CYS A N 1
ATOM 984 C CA . CYS A 1 132 ? 236.990 264.232 255.954 1.00 117.63 132 CYS A CA 1
ATOM 985 C C . CYS A 1 132 ? 237.381 265.520 255.255 1.00 117.63 132 CYS A C 1
ATOM 986 O O . CYS A 1 132 ? 238.562 265.882 255.216 1.00 117.63 132 CYS A O 1
ATOM 989 N N . ILE A 1 133 ? 236.394 266.243 254.730 1.00 107.89 133 ILE A N 1
ATOM 990 C CA . ILE A 1 133 ? 236.680 267.454 253.974 1.00 107.89 133 ILE A CA 1
ATOM 991 C C . ILE A 1 133 ? 237.302 268.503 254.884 1.00 107.89 133 ILE A C 1
ATOM 992 O O . ILE A 1 133 ? 238.295 269.141 254.526 1.00 107.89 133 ILE A O 1
ATOM 997 N N . ARG A 1 134 ? 236.783 268.645 256.105 1.00 99.39 134 ARG A N 1
ATOM 998 C CA . ARG A 1 134 ? 237.324 269.662 256.998 1.00 99.39 134 ARG A CA 1
ATOM 999 C C . ARG A 1 134 ? 238.721 269.303 257.480 1.00 99.39 134 ARG A C 1
ATOM 1000 O O . ARG A 1 134 ? 239.603 270.167 257.529 1.00 99.39 134 ARG A O 1
ATOM 1008 N N . GLY A 1 135 ? 238.939 268.049 257.877 1.00 109.91 135 GLY A N 1
ATOM 1009 C CA . GLY A 1 135 ? 240.257 267.670 258.361 1.00 109.91 135 GLY A CA 1
ATOM 1010 C C . GLY A 1 135 ? 241.301 267.763 257.272 1.00 109.91 135 GLY A C 1
ATOM 1011 O O . GLY A 1 135 ? 242.412 268.270 257.489 1.00 109.91 135 GLY A O 1
ATOM 1012 N N . ALA A 1 136 ? 240.942 267.313 256.070 1.00 119.97 136 ALA A N 1
ATOM 1013 C CA . ALA A 1 136 ? 241.791 267.543 254.916 1.00 119.97 136 ALA A CA 1
ATOM 1014 C C . ALA A 1 136 ? 242.117 269.020 254.777 1.00 119.97 136 ALA A C 1
ATOM 1015 O O . ALA A 1 136 ? 243.290 269.401 254.699 1.00 119.97 136 ALA A O 1
ATOM 1017 N N . LEU A 1 137 ? 241.090 269.874 254.790 1.00 113.68 137 LEU A N 1
ATOM 1018 C CA . LEU A 1 137 ? 241.315 271.284 254.500 1.00 113.68 137 LEU A CA 1
ATOM 1019 C C . LEU A 1 137 ? 242.227 271.925 255.532 1.00 113.68 137 LEU A C 1
ATOM 1020 O O . LEU A 1 137 ? 243.147 272.666 255.177 1.00 113.68 137 LEU A O 1
ATOM 1025 N N . GLU A 1 138 ? 242.016 271.630 256.808 1.00 118.38 138 GLU A N 1
ATOM 1026 C CA . GLU A 1 138 ? 242.890 272.218 257.811 1.00 118.38 138 GLU A CA 1
ATOM 1027 C C . GLU A 1 138 ? 244.320 271.700 257.714 1.00 118.38 138 GLU A C 1
ATOM 1028 O O . GLU A 1 138 ? 245.248 272.437 258.052 1.00 118.38 138 GLU A O 1
ATOM 1034 N N . MET A 1 139 ? 244.544 270.474 257.235 1.00 125.36 139 MET A N 1
ATOM 1035 C CA . MET A 1 139 ? 245.919 270.142 256.846 1.00 125.36 139 MET A CA 1
ATOM 1036 C C . MET A 1 139 ? 246.516 271.149 255.870 1.00 125.36 139 MET A C 1
ATOM 1037 O O . MET A 1 139 ? 247.709 271.454 255.952 1.00 125.36 139 MET A O 1
ATOM 1042 N N . VAL A 1 140 ? 245.722 271.690 254.956 1.00 127.53 140 VAL A N 1
ATOM 1043 C CA . VAL A 1 140 ? 246.244 272.620 253.966 1.00 127.53 140 VAL A CA 1
ATOM 1044 C C . VAL A 1 140 ? 245.919 274.071 254.337 1.00 127.53 140 VAL A C 1
ATOM 1045 O O . VAL A 1 140 ? 245.915 274.946 253.474 1.00 127.53 140 VAL A O 1
ATOM 1049 N N . GLN A 1 141 ? 245.652 274.338 255.617 1.00 133.12 141 GLN A N 1
ATOM 1050 C CA . GLN A 1 141 ? 245.481 275.700 256.114 1.00 133.12 141 GLN A CA 1
ATOM 1051 C C . GLN A 1 141 ? 244.293 276.379 255.447 1.00 133.12 141 GLN A C 1
ATOM 1052 O O . GLN A 1 141 ? 244.424 277.398 254.770 1.00 133.12 141 GLN A O 1
ATOM 1058 N N . LEU A 1 142 ? 243.123 275.795 255.651 1.00 120.74 142 LEU A N 1
ATOM 1059 C CA . LEU A 1 142 ? 241.866 276.324 255.144 1.00 120.74 142 LEU A CA 1
ATOM 1060 C C . LEU A 1 142 ? 240.777 275.901 256.111 1.00 120.74 142 LEU A C 1
ATOM 1061 O O . LEU A 1 142 ? 240.233 274.797 255.997 1.00 120.74 142 LEU A O 1
ATOM 1066 N N . GLU A 1 143 ? 240.464 276.759 257.070 1.00 106.39 143 GLU A N 1
ATOM 1067 C CA . GLU A 1 143 ? 239.393 276.441 258.002 1.00 106.39 143 GLU A CA 1
ATOM 1068 C C . GLU A 1 143 ? 238.083 276.823 257.342 1.00 106.39 143 GLU A C 1
ATOM 1069 O O . GLU A 1 143 ? 237.711 277.996 257.286 1.00 106.39 143 GLU A O 1
ATOM 1075 N N . VAL A 1 144 ? 237.385 275.819 256.839 1.00 102.15 144 VAL A N 1
ATOM 1076 C CA . VAL A 1 144 ? 236.076 275.987 256.237 1.00 102.15 144 VAL A CA 1
ATOM 1077 C C . VAL A 1 144 ? 235.122 275.052 256.953 1.00 102.15 144 VAL A C 1
ATOM 1078 O O . VAL A 1 144 ? 235.455 273.888 257.197 1.00 102.15 144 VAL A O 1
ATOM 1082 N N . GLN A 1 145 ? 233.963 275.572 257.328 1.00 119.23 145 GLN A N 1
ATOM 1083 C CA . GLN A 1 145 ? 232.913 274.760 257.911 1.00 119.23 145 GLN A CA 1
ATOM 1084 C C . GLN A 1 145 ? 232.240 273.950 256.816 1.00 119.23 145 GLN A C 1
ATOM 1085 O O . GLN A 1 145 ? 232.242 274.347 255.650 1.00 119.23 145 GLN A O 1
ATOM 1091 N N . CYS A 1 146 ? 231.665 272.812 257.191 1.00 105.11 146 CYS A N 1
ATOM 1092 C CA . CYS A 1 146 ? 231.017 271.935 256.227 1.00 105.11 146 CYS A CA 1
ATOM 1093 C C . CYS A 1 146 ? 229.685 271.436 256.762 1.00 105.11 146 CYS A C 1
ATOM 1094 O O . CYS A 1 146 ? 229.570 271.089 257.938 1.00 105.11 146 CYS A O 1
ATOM 1097 N N . TRP A 1 147 ? 228.683 271.393 255.887 1.00 132.36 147 TRP A N 1
ATOM 1098 C CA . TRP A 1 147 ? 227.377 270.842 256.225 1.00 132.36 147 TRP A CA 1
ATOM 1099 C C . TRP A 1 147 ? 226.715 270.373 254.939 1.00 132.36 147 TRP A C 1
ATOM 1100 O O . TRP A 1 147 ? 227.376 270.214 253.912 1.00 132.36 147 TRP A O 1
ATOM 1111 N N . PHE A 1 148 ? 225.409 270.113 255.003 1.00 127.47 148 PHE A N 1
ATOM 1112 C CA . PHE A 1 148 ? 224.737 269.400 253.918 1.00 127.47 148 PHE A CA 1
ATOM 1113 C C . PHE A 1 148 ? 223.368 270.003 253.632 1.00 127.47 148 PHE A C 1
ATOM 1114 O O . PHE A 1 148 ? 222.385 269.708 254.316 1.00 127.47 148 PHE A O 1
ATOM 1122 N N . VAL A 1 149 ? 223.308 270.810 252.578 1.00 147.01 149 VAL A N 1
ATOM 1123 C CA . VAL A 1 149 ? 222.084 271.522 252.252 1.00 147.01 149 VAL A CA 1
ATOM 1124 C C . VAL A 1 149 ? 220.989 270.559 251.805 1.00 147.01 149 VAL A C 1
ATOM 1125 O O . VAL A 1 149 ? 219.821 270.718 252.174 1.00 147.01 149 VAL A O 1
ATOM 1129 N N . GLN A 1 150 ? 221.335 269.555 251.009 1.00 158.57 150 GLN A N 1
ATOM 1130 C CA . GLN A 1 150 ? 220.383 268.533 250.605 1.00 158.57 150 GLN A CA 1
ATOM 1131 C C . GLN A 1 150 ? 220.997 267.158 250.814 1.00 158.57 150 GLN A C 1
ATOM 1132 O O . GLN A 1 150 ? 222.218 266.989 250.759 1.00 158.57 150 GLN A O 1
ATOM 1138 N N . ASP A 1 151 ? 220.136 266.176 251.055 1.00 160.23 151 ASP A N 1
ATOM 1139 C CA . ASP A 1 151 ? 220.596 264.825 251.352 1.00 160.23 151 ASP A CA 1
ATOM 1140 C C . ASP A 1 151 ? 219.493 263.858 250.964 1.00 160.23 151 ASP A C 1
ATOM 1141 O O . ASP A 1 151 ? 218.410 263.886 251.556 1.00 160.23 151 ASP A O 1
ATOM 1146 N N . GLN A 1 152 ? 219.771 263.008 249.976 1.00 136.67 152 GLN A N 1
ATOM 1147 C CA . GLN A 1 152 ? 218.763 262.093 249.457 1.00 136.67 152 GLN A CA 1
ATOM 1148 C C . GLN A 1 152 ? 218.108 261.301 250.571 1.00 136.67 152 GLN A C 1
ATOM 1149 O O . GLN A 1 152 ? 216.879 261.227 250.660 1.00 136.67 152 GLN A O 1
ATOM 1155 N N . LEU A 1 153 ? 218.924 260.739 251.453 1.00 127.40 153 LEU A N 1
ATOM 1156 C CA . LEU A 1 153 ? 218.420 259.853 252.488 1.00 127.40 153 LEU A CA 1
ATOM 1157 C C . LEU A 1 153 ? 217.384 260.549 253.354 1.00 127.40 153 LEU A C 1
ATOM 1158 O O . LEU A 1 153 ? 216.370 259.950 253.725 1.00 127.40 153 LEU A O 1
ATOM 1163 N N . LYS A 1 154 ? 217.600 261.804 253.661 1.00 121.09 154 LYS A N 1
ATOM 1164 C CA . LYS A 1 154 ? 216.630 262.505 254.483 1.00 121.09 154 LYS A CA 1
ATOM 1165 C C . LYS A 1 154 ? 215.400 262.950 253.691 1.00 121.09 154 LYS A C 1
ATOM 1166 O O . LYS A 1 154 ? 214.680 263.845 254.136 1.00 121.09 154 LYS A O 1
ATOM 1172 N N . GLY A 1 155 ? 215.157 262.358 252.527 1.00 135.36 155 GLY A N 1
ATOM 1173 C CA . GLY A 1 155 ? 214.006 262.686 251.717 1.00 135.36 155 GLY A CA 1
ATOM 1174 C C . GLY A 1 155 ? 214.291 263.471 250.455 1.00 135.36 155 GLY A C 1
ATOM 1175 O O . GLY A 1 155 ? 213.345 263.849 249.763 1.00 135.36 155 GLY A O 1
ATOM 1176 N N . ASP A 1 156 ? 215.550 263.724 250.128 1.00 153.37 156 ASP A N 1
ATOM 1177 C CA . ASP A 1 156 ? 215.858 264.535 248.964 1.00 153.37 156 ASP A CA 1
ATOM 1178 C C . ASP A 1 156 ? 216.106 263.666 247.740 1.00 153.37 156 ASP A C 1
ATOM 1179 O O . ASP A 1 156 ? 216.101 262.436 247.799 1.00 153.37 156 ASP A O 1
ATOM 1184 N N . ASN A 1 157 ? 216.302 264.336 246.608 1.00 146.27 157 ASN A N 1
ATOM 1185 C CA . ASN A 1 157 ? 216.589 263.670 245.349 1.00 146.27 157 ASN A CA 1
ATOM 1186 C C . ASN A 1 157 ? 218.065 263.706 244.999 1.00 146.27 157 ASN A C 1
ATOM 1187 O O . ASN A 1 157 ? 218.538 262.862 244.232 1.00 146.27 157 ASN A O 1
ATOM 1192 N N . VAL A 1 158 ? 218.793 264.676 245.523 1.00 135.17 158 VAL A N 1
ATOM 1193 C CA . VAL A 1 158 ? 220.230 264.765 245.331 1.00 135.17 158 VAL A CA 1
ATOM 1194 C C . VAL A 1 158 ? 220.857 265.101 246.671 1.00 135.17 158 VAL A C 1
ATOM 1195 O O . VAL A 1 158 ? 220.317 265.905 247.436 1.00 135.17 158 VAL A O 1
ATOM 1199 N N . THR A 1 159 ? 221.973 264.457 246.979 1.00 142.38 159 THR A N 1
ATOM 1200 C CA . THR A 1 159 ? 222.680 264.746 248.216 1.00 142.38 159 THR A CA 1
ATOM 1201 C C . THR A 1 159 ? 223.722 265.814 247.945 1.00 142.38 159 THR A C 1
ATOM 1202 O O . THR A 1 159 ? 224.604 265.626 247.101 1.00 142.38 159 THR A O 1
ATOM 1206 N N . GLU A 1 160 ? 223.621 266.934 248.658 1.00 148.23 160 GLU A N 1
ATOM 1207 C CA . GLU A 1 160 ? 224.399 268.125 248.348 1.00 148.23 160 GLU A CA 1
ATOM 1208 C C . GLU A 1 160 ? 225.130 268.604 249.592 1.00 148.23 160 GLU A C 1
ATOM 1209 O O . GLU A 1 160 ? 224.505 269.091 250.539 1.00 148.23 160 GLU A O 1
ATOM 1215 N N . LEU A 1 161 ? 226.448 268.476 249.574 1.00 141.73 161 LEU A N 1
ATOM 1216 C CA . LEU A 1 161 ? 227.314 269.016 250.606 1.00 141.73 161 LEU A CA 1
ATOM 1217 C C . LEU A 1 161 ? 227.460 270.510 250.371 1.00 141.73 161 LEU A C 1
ATOM 1218 O O . LEU A 1 161 ? 227.409 270.965 249.226 1.00 141.73 161 LEU A O 1
ATOM 1223 N N . ARG A 1 162 ? 227.631 271.268 251.449 1.00 134.60 162 ARG A N 1
ATOM 1224 C CA . ARG A 1 162 ? 227.892 272.699 251.370 1.00 134.60 162 ARG A CA 1
ATOM 1225 C C . ARG A 1 162 ? 229.111 273.055 252.202 1.00 134.60 162 ARG A C 1
ATOM 1226 O O . ARG A 1 162 ? 229.253 272.595 253.339 1.00 134.60 162 ARG A O 1
ATOM 1234 N N . VAL A 1 163 ? 229.985 273.871 251.632 1.00 119.01 163 VAL A N 1
ATOM 1235 C CA . VAL A 1 163 ? 231.102 274.457 252.356 1.00 119.01 163 VAL A CA 1
ATOM 1236 C C . VAL A 1 163 ? 231.165 275.935 252.013 1.00 119.01 163 VAL A C 1
ATOM 1237 O O . VAL A 1 163 ? 230.939 276.325 250.863 1.00 119.01 163 VAL A O 1
ATOM 1241 N N . LYS A 1 164 ? 231.446 276.755 253.025 1.00 112.00 164 LYS A N 1
ATOM 1242 C CA . LYS A 1 164 ? 231.542 278.202 252.910 1.00 112.00 164 LYS A CA 1
ATOM 1243 C C . LYS A 1 164 ? 232.855 278.650 253.517 1.00 112.00 164 LYS A C 1
ATOM 1244 O O . LYS A 1 164 ? 233.179 278.259 254.643 1.00 112.00 164 LYS A O 1
ATOM 1250 N N . PHE A 1 165 ? 233.602 279.486 252.799 1.00 112.03 165 PHE A N 1
ATOM 1251 C CA . PHE A 1 165 ? 234.927 279.865 253.277 1.00 112.03 165 PHE A CA 1
ATOM 1252 C C . PHE A 1 165 ? 234.794 280.739 254.510 1.00 112.03 165 PHE A C 1
ATOM 1253 O O . PHE A 1 165 ? 234.390 281.901 254.417 1.00 112.03 165 PHE A O 1
ATOM 1261 N N . VAL A 1 166 ? 235.170 280.201 255.660 1.00 113.99 166 VAL A N 1
ATOM 1262 C CA . VAL A 1 166 ? 235.006 280.929 256.910 1.00 113.99 166 VAL A CA 1
ATOM 1263 C C . VAL A 1 166 ? 236.250 281.722 257.260 1.00 113.99 166 VAL A C 1
ATOM 1264 O O . VAL A 1 166 ? 236.177 282.914 257.563 1.00 113.99 166 VAL A O 1
ATOM 1268 N N . ARG A 1 167 ? 237.414 281.089 257.218 1.00 124.65 167 ARG A N 1
ATOM 1269 C CA . ARG A 1 167 ? 238.623 281.784 257.613 1.00 124.65 167 ARG A CA 1
ATOM 1270 C C . ARG A 1 167 ? 239.811 281.194 256.879 1.00 124.65 167 ARG A C 1
ATOM 1271 O O . ARG A 1 167 ? 239.847 280.003 256.567 1.00 124.65 167 ARG A O 1
ATOM 1279 N N . ARG A 1 168 ? 240.781 282.050 256.606 1.00 130.73 168 ARG A N 1
ATOM 1280 C CA . ARG A 1 168 ? 242.051 281.637 256.030 1.00 130.73 168 ARG A CA 1
ATOM 1281 C C . ARG A 1 168 ? 243.033 281.447 257.176 1.00 130.73 168 ARG A C 1
ATOM 1282 O O . ARG A 1 168 ? 243.580 282.413 257.708 1.00 130.73 168 ARG A O 1
ATOM 1290 N N . LEU A 1 169 ? 243.247 280.202 257.577 1.00 134.93 169 LEU A N 1
ATOM 1291 C CA . LEU A 1 169 ? 244.263 279.948 258.583 1.00 134.93 169 LEU A CA 1
ATOM 1292 C C . LEU A 1 169 ? 245.626 280.321 258.034 1.00 134.93 169 LEU A C 1
ATOM 1293 O O . LEU A 1 169 ? 245.873 280.256 256.829 1.00 134.93 169 LEU A O 1
ATOM 1298 N N . GLU A 1 170 ? 246.508 280.742 258.924 1.00 165.62 170 GLU A N 1
ATOM 1299 C CA . GLU A 1 170 ? 247.878 281.033 258.551 1.00 165.62 170 GLU A CA 1
ATOM 1300 C C . GLU A 1 170 ? 248.835 280.418 259.554 1.00 165.62 170 GLU A C 1
ATOM 1301 O O . GLU A 1 170 ? 248.596 280.446 260.763 1.00 165.62 170 GLU A O 1
ATOM 1307 N N . GLU A 1 171 ? 249.913 279.853 259.030 1.00 196.28 171 GLU A N 1
ATOM 1308 C CA . GLU A 1 171 ? 251.007 279.397 259.866 1.00 196.28 171 GLU A CA 1
ATOM 1309 C C . GLU A 1 171 ? 251.596 280.579 260.623 1.00 196.28 171 GLU A C 1
ATOM 1310 O O . GLU A 1 171 ? 251.718 281.680 260.082 1.00 196.28 171 GLU A O 1
ATOM 1316 N N . VAL A 1 172 ? 251.904 280.366 261.899 1.00 197.04 172 VAL A N 1
ATOM 1317 C CA . VAL A 1 172 ? 252.413 281.403 262.785 1.00 197.04 172 VAL A CA 1
ATOM 1318 C C . VAL A 1 172 ? 253.471 280.751 263.675 1.00 197.04 172 VAL A C 1
ATOM 1319 O O . VAL A 1 172 ? 253.803 279.575 263.505 1.00 197.04 172 VAL A O 1
ATOM 1323 N N . ILE A 1 173 ? 254.025 281.529 264.606 1.00 205.52 173 ILE A N 1
ATOM 1324 C CA . ILE A 1 173 ? 254.911 281.099 265.693 1.00 205.52 173 ILE A CA 1
ATOM 1325 C C . ILE A 1 173 ? 256.005 280.189 265.142 1.00 205.52 173 ILE A C 1
ATOM 1326 O O . ILE A 1 173 ? 255.973 278.965 265.324 1.00 205.52 173 ILE A O 1
ATOM 1331 N N . PRO A 1 174 ? 256.999 280.762 264.461 1.00 191.20 174 PRO A N 1
ATOM 1332 C CA . PRO A 1 174 ? 258.060 280.132 263.669 1.00 191.20 174 PRO A CA 1
ATOM 1333 C C . PRO A 1 174 ? 258.780 279.002 264.396 1.00 191.20 174 PRO A C 1
ATOM 1334 O O . PRO A 1 174 ? 259.799 279.280 265.030 1.00 191.20 174 PRO A O 1
ATOM 1338 N N . SER B 2 2 ? 243.261 253.797 243.573 1.00 124.15 2 SER B N 1
ATOM 1339 C CA . SER B 2 2 ? 243.896 253.315 244.792 1.00 124.15 2 SER B CA 1
ATOM 1340 C C . SER B 2 2 ? 242.878 253.281 245.918 1.00 124.15 2 SER B C 1
ATOM 1341 O O . SER B 2 2 ? 243.061 253.893 246.961 1.00 124.15 2 SER B O 1
ATOM 1344 N N . GLU B 2 3 ? 241.801 252.537 245.690 1.00 143.44 3 GLU B N 1
ATOM 1345 C CA . GLU B 2 3 ? 240.647 252.574 246.573 1.00 143.44 3 GLU B CA 1
ATOM 1346 C C . GLU B 2 3 ? 240.916 251.984 247.943 1.00 143.44 3 GLU B C 1
ATOM 1347 O O . GLU B 2 3 ? 240.099 252.191 248.845 1.00 143.44 3 GLU B O 1
ATOM 1353 N N . GLU B 2 4 ? 242.028 251.266 248.125 1.00 150.76 4 GLU B N 1
ATOM 1354 C CA . GLU B 2 4 ? 242.270 250.609 249.404 1.00 150.76 4 GLU B CA 1
ATOM 1355 C C . GLU B 2 4 ? 242.485 251.612 250.523 1.00 150.76 4 GLU B C 1
ATOM 1356 O O . GLU B 2 4 ? 242.214 251.306 251.689 1.00 150.76 4 GLU B O 1
ATOM 1362 N N . ILE B 2 5 ? 242.996 252.797 250.195 1.00 125.14 5 ILE B N 1
ATOM 1363 C CA . ILE B 2 5 ? 243.489 253.702 251.227 1.00 125.14 5 ILE B CA 1
ATOM 1364 C C . ILE B 2 5 ? 242.376 254.058 252.195 1.00 125.14 5 ILE B C 1
ATOM 1365 O O . ILE B 2 5 ? 242.589 254.153 253.411 1.00 125.14 5 ILE B O 1
ATOM 1370 N N . LEU B 2 6 ? 241.163 254.223 251.674 1.00 132.32 6 LEU B N 1
ATOM 1371 C CA . LEU B 2 6 ? 240.016 254.434 252.537 1.00 132.32 6 LEU B CA 1
ATOM 1372 C C . LEU B 2 6 ? 239.929 253.340 253.588 1.00 132.32 6 LEU B C 1
ATOM 1373 O O . LEU B 2 6 ? 239.860 253.622 254.789 1.00 132.32 6 LEU B O 1
ATOM 1378 N N . PHE B 2 7 ? 239.957 252.081 253.159 1.00 145.08 7 PHE B N 1
ATOM 1379 C CA . PHE B 2 7 ? 239.734 251.016 254.122 1.00 145.08 7 PHE B CA 1
ATOM 1380 C C . PHE B 2 7 ? 240.913 250.881 255.070 1.00 145.08 7 PHE B C 1
ATOM 1381 O O . PHE B 2 7 ? 240.723 250.604 256.258 1.00 145.08 7 PHE B O 1
ATOM 1389 N N . ASP B 2 8 ? 242.136 251.083 254.584 1.00 152.86 8 ASP B N 1
ATOM 1390 C CA . ASP B 2 8 ? 243.267 251.009 255.499 1.00 152.86 8 ASP B CA 1
ATOM 1391 C C . ASP B 2 8 ? 243.142 252.053 256.594 1.00 152.86 8 ASP B C 1
ATOM 1392 O O . ASP B 2 8 ? 243.295 251.738 257.779 1.00 152.86 8 ASP B O 1
ATOM 1397 N N . CYS B 2 9 ? 242.809 253.292 256.228 1.00 141.58 9 CYS B N 1
ATOM 1398 C CA . CYS B 2 9 ? 242.657 254.329 257.242 1.00 141.58 9 CYS B CA 1
ATOM 1399 C C . CYS B 2 9 ? 241.509 254.016 258.194 1.00 141.58 9 CYS B C 1
ATOM 1400 O O . CYS B 2 9 ? 241.639 254.193 259.413 1.00 141.58 9 CYS B O 1
ATOM 1403 N N . LEU B 2 10 ? 240.376 253.563 257.655 1.00 133.14 10 LEU B N 1
ATOM 1404 C CA . LEU B 2 10 ? 239.190 253.343 258.477 1.00 133.14 10 LEU B CA 1
ATOM 1405 C C . LEU B 2 10 ? 239.403 252.202 259.463 1.00 133.14 10 LEU B C 1
ATOM 1406 O O . LEU B 2 10 ? 239.096 252.324 260.658 1.00 133.14 10 LEU B O 1
ATOM 1411 N N . HIS B 2 11 ? 239.954 251.090 258.991 1.00 149.52 11 HIS B N 1
ATOM 1412 C CA . HIS B 2 11 ? 240.281 250.023 259.918 1.00 149.52 11 HIS B CA 1
ATOM 1413 C C . HIS B 2 11 ? 241.351 250.465 260.897 1.00 149.52 11 HIS B C 1
ATOM 1414 O O . HIS B 2 11 ? 241.336 250.033 262.047 1.00 149.52 11 HIS B O 1
ATOM 1421 N N . ALA B 2 12 ? 242.267 251.339 260.476 1.00 145.80 12 ALA B N 1
ATOM 1422 C CA . ALA B 2 12 ? 243.261 251.857 261.404 1.00 145.80 12 ALA B CA 1
ATOM 1423 C C . ALA B 2 12 ? 242.592 252.587 262.556 1.00 145.80 12 ALA B C 1
ATOM 1424 O O . ALA B 2 12 ? 242.908 252.354 263.728 1.00 145.80 12 ALA B O 1
ATOM 1426 N N . GLU B 2 13 ? 241.654 253.473 262.240 1.00 149.16 13 GLU B N 1
ATOM 1427 C CA . GLU B 2 13 ? 240.997 254.220 263.305 1.00 149.16 13 GLU B CA 1
ATOM 1428 C C . GLU B 2 13 ? 240.127 253.315 264.174 1.00 149.16 13 GLU B C 1
ATOM 1429 O O . GLU B 2 13 ? 239.921 253.610 265.357 1.00 149.16 13 GLU B O 1
ATOM 1435 N N . ILE B 2 14 ? 239.587 252.232 263.615 1.00 128.89 14 ILE B N 1
ATOM 1436 C CA . ILE B 2 14 ? 238.943 251.238 264.474 1.00 128.89 14 ILE B CA 1
ATOM 1437 C C . ILE B 2 14 ? 239.947 250.605 265.420 1.00 128.89 14 ILE B C 1
ATOM 1438 O O . ILE B 2 14 ? 239.660 250.406 266.607 1.00 128.89 14 ILE B O 1
ATOM 1443 N N . VAL B 2 15 ? 241.134 250.267 264.916 1.00 152.54 15 VAL B N 1
ATOM 1444 C CA . VAL B 2 15 ? 242.187 249.788 265.805 1.00 152.54 15 VAL B CA 1
ATOM 1445 C C . VAL B 2 15 ? 242.421 250.809 266.903 1.00 152.54 15 VAL B C 1
ATOM 1446 O O . VAL B 2 15 ? 242.766 250.461 268.038 1.00 152.54 15 VAL B O 1
ATOM 1450 N N . ASN B 2 16 ? 242.230 252.089 266.582 1.00 152.92 16 ASN B N 1
ATOM 1451 C CA . ASN B 2 16 ? 242.384 253.125 267.593 1.00 152.92 16 ASN B CA 1
ATOM 1452 C C . ASN B 2 16 ? 241.354 252.971 268.705 1.00 152.92 16 ASN B C 1
ATOM 1453 O O . ASN B 2 16 ? 241.702 252.584 269.825 1.00 152.92 16 ASN B O 1
ATOM 1458 N N . TYR B 2 17 ? 240.076 253.241 268.437 1.00 130.75 17 TYR B N 1
ATOM 1459 C CA . TYR B 2 17 ? 239.180 253.353 269.578 1.00 130.75 17 TYR B CA 1
ATOM 1460 C C . TYR B 2 17 ? 238.598 251.987 269.898 1.00 130.75 17 TYR B C 1
ATOM 1461 O O . TYR B 2 17 ? 238.027 251.315 269.034 1.00 130.75 17 TYR B O 1
ATOM 1470 N N . CYS B 2 18 ? 238.754 251.591 271.149 1.00 137.60 18 CYS B N 1
ATOM 1471 C CA . CYS B 2 18 ? 238.120 250.408 271.707 1.00 137.60 18 CYS B CA 1
ATOM 1472 C C . CYS B 2 18 ? 237.599 250.845 273.067 1.00 137.60 18 CYS B C 1
ATOM 1473 O O . CYS B 2 18 ? 238.379 251.054 274.001 1.00 137.60 18 CYS B O 1
ATOM 1476 N N . LEU B 2 19 ? 236.288 251.015 273.165 1.00 155.59 19 LEU B N 1
ATOM 1477 C CA . LEU B 2 19 ? 235.702 251.431 274.425 1.00 155.59 19 LEU B CA 1
ATOM 1478 C C . LEU B 2 19 ? 235.638 250.238 275.366 1.00 155.59 19 LEU B C 1
ATOM 1479 O O . LEU B 2 19 ? 235.497 249.090 274.939 1.00 155.59 19 LEU B O 1
ATOM 1484 N N . ASP B 2 20 ? 235.736 250.515 276.659 1.00 173.15 20 ASP B N 1
ATOM 1485 C CA . ASP B 2 20 ? 236.005 249.444 277.608 1.00 173.15 20 ASP B CA 1
ATOM 1486 C C . ASP B 2 20 ? 234.798 248.554 277.882 1.00 173.15 20 ASP B C 1
ATOM 1487 O O . ASP B 2 20 ? 234.944 247.559 278.598 1.00 173.15 20 ASP B O 1
ATOM 1492 N N . SER B 2 21 ? 233.624 248.872 277.331 1.00 192.36 21 SER B N 1
ATOM 1493 C CA . SER B 2 21 ? 232.434 248.062 277.592 1.00 192.36 21 SER B CA 1
ATOM 1494 C C . SER B 2 21 ? 232.618 246.630 277.104 1.00 192.36 21 SER B C 1
ATOM 1495 O O . SER B 2 21 ? 232.404 245.669 277.851 1.00 192.36 21 SER B O 1
ATOM 1498 N N . ASN B 2 22 ? 233.013 246.472 275.847 1.00 189.55 22 ASN B N 1
ATOM 1499 C CA . ASN B 2 22 ? 233.363 245.183 275.272 1.00 189.55 22 ASN B CA 1
ATOM 1500 C C . ASN B 2 22 ? 234.690 245.347 274.553 1.00 189.55 22 ASN B C 1
ATOM 1501 O O . ASN B 2 22 ? 235.036 246.444 274.111 1.00 189.55 22 ASN B O 1
ATOM 1506 N N . LYS B 2 23 ? 235.451 244.262 274.467 1.00 167.26 23 LYS B N 1
ATOM 1507 C CA . LYS B 2 23 ? 236.618 244.329 273.606 1.00 167.26 23 LYS B CA 1
ATOM 1508 C C . LYS B 2 23 ? 236.151 244.595 272.183 1.00 167.26 23 LYS B C 1
ATOM 1509 O O . LYS B 2 23 ? 236.363 245.685 271.648 1.00 167.26 23 LYS B O 1
ATOM 1515 N N . GLU B 2 24 ? 235.506 243.618 271.560 1.00 141.40 24 GLU B N 1
ATOM 1516 C CA . GLU B 2 24 ? 235.135 243.742 270.159 1.00 141.40 24 GLU B CA 1
ATOM 1517 C C . GLU B 2 24 ? 233.656 244.054 270.106 1.00 141.40 24 GLU B C 1
ATOM 1518 O O . GLU B 2 24 ? 232.814 243.153 270.130 1.00 141.40 24 GLU B O 1
ATOM 1524 N N . HIS B 2 25 ? 233.346 245.340 270.022 1.00 167.93 25 HIS B N 1
ATOM 1525 C CA . HIS B 2 25 ? 231.991 245.734 269.708 1.00 167.93 25 HIS B CA 1
ATOM 1526 C C . HIS B 2 25 ? 231.625 245.346 268.286 1.00 167.93 25 HIS B C 1
ATOM 1527 O O . HIS B 2 25 ? 230.447 245.429 267.921 1.00 167.93 25 HIS B O 1
ATOM 1534 N N . ASP B 2 26 ? 232.603 244.929 267.483 1.00 122.89 26 ASP B N 1
ATOM 1535 C CA . ASP B 2 26 ? 232.362 244.647 266.075 1.00 122.89 26 ASP B CA 1
ATOM 1536 C C . ASP B 2 26 ? 231.437 243.458 265.891 1.00 122.89 26 ASP B C 1
ATOM 1537 O O . ASP B 2 26 ? 231.848 242.306 266.037 1.00 122.89 26 ASP B O 1
ATOM 1542 N N . LEU B 2 27 ? 230.201 243.737 265.528 1.00 114.63 27 LEU B N 1
ATOM 1543 C CA . LEU B 2 27 ? 229.327 242.686 265.059 1.00 114.63 27 LEU B CA 1
ATOM 1544 C C . LEU B 2 27 ? 229.744 242.295 263.645 1.00 114.63 27 LEU B C 1
ATOM 1545 O O . LEU B 2 27 ? 230.565 242.959 263.007 1.00 114.63 27 LEU B O 1
ATOM 1550 N N . ALA B 2 28 ? 229.188 241.187 263.165 1.00 124.86 28 ALA B N 1
ATOM 1551 C CA . ALA B 2 28 ? 229.675 240.572 261.939 1.00 124.86 28 ALA B CA 1
ATOM 1552 C C . ALA B 2 28 ? 228.868 240.937 260.704 1.00 124.86 28 ALA B C 1
ATOM 1553 O O . ALA B 2 28 ? 229.151 240.383 259.638 1.00 124.86 28 ALA B O 1
ATOM 1555 N N . THR B 2 29 ? 227.885 241.839 260.802 1.00 112.87 29 THR B N 1
ATOM 1556 C CA . THR B 2 29 ? 227.073 242.150 259.627 1.00 112.87 29 THR B CA 1
ATOM 1557 C C . THR B 2 29 ? 227.952 242.582 258.470 1.00 112.87 29 THR B C 1
ATOM 1558 O O . THR B 2 29 ? 227.622 242.344 257.302 1.00 112.87 29 THR B O 1
ATOM 1562 N N . LEU B 2 30 ? 229.099 243.177 258.783 1.00 121.78 30 LEU B N 1
ATOM 1563 C CA . LEU B 2 30 ? 230.098 243.411 257.758 1.00 121.78 30 LEU B CA 1
ATOM 1564 C C . LEU B 2 30 ? 230.424 242.113 257.039 1.00 121.78 30 LEU B C 1
ATOM 1565 O O . LEU B 2 30 ? 230.311 242.024 255.816 1.00 121.78 30 LEU B O 1
ATOM 1570 N N . GLU B 2 31 ? 230.750 241.071 257.797 1.00 130.80 31 GLU B N 1
ATOM 1571 C CA . GLU B 2 31 ? 231.120 239.799 257.189 1.00 130.80 31 GLU B CA 1
ATOM 1572 C C . GLU B 2 31 ? 229.952 239.186 256.415 1.00 130.80 31 GLU B C 1
ATOM 1573 O O . GLU B 2 31 ? 230.116 238.745 255.271 1.00 130.80 31 GLU B O 1
ATOM 1579 N N . TYR B 2 32 ? 228.763 239.147 257.024 1.00 136.50 32 TYR B N 1
ATOM 1580 C CA . TYR B 2 32 ? 227.609 238.557 256.348 1.00 136.50 32 TYR B CA 1
ATOM 1581 C C . TYR B 2 32 ? 227.343 239.240 255.012 1.00 136.50 32 TYR B C 1
ATOM 1582 O O . TYR B 2 32 ? 227.419 238.609 253.945 1.00 136.50 32 TYR B O 1
ATOM 1591 N N . ILE B 2 33 ? 227.027 240.536 255.050 1.00 123.04 33 ILE B N 1
ATOM 1592 C CA . ILE B 2 33 ? 226.688 241.228 253.816 1.00 123.04 33 ILE B CA 1
ATOM 1593 C C . ILE B 2 33 ? 227.869 241.221 252.853 1.00 123.04 33 ILE B C 1
ATOM 1594 O O . ILE B 2 33 ? 227.681 241.220 251.631 1.00 123.04 33 ILE B O 1
ATOM 1599 N N . GLY B 2 34 ? 229.100 241.188 253.371 1.00 148.28 34 GLY B N 1
ATOM 1600 C CA . GLY B 2 34 ? 230.258 241.169 252.499 1.00 148.28 34 GLY B CA 1
ATOM 1601 C C . GLY B 2 34 ? 230.382 239.888 251.702 1.00 148.28 34 GLY B C 1
ATOM 1602 O O . GLY B 2 34 ? 230.668 239.927 250.503 1.00 148.28 34 GLY B O 1
ATOM 1603 N N . PHE B 2 35 ? 230.185 238.731 252.350 1.00 148.24 35 PHE B N 1
ATOM 1604 C CA . PHE B 2 35 ? 230.279 237.501 251.570 1.00 148.24 35 PHE B CA 1
ATOM 1605 C C . PHE B 2 35 ? 229.098 237.398 250.620 1.00 148.24 35 PHE B C 1
ATOM 1606 O O . PHE B 2 35 ? 229.234 236.850 249.524 1.00 148.24 35 PHE B O 1
ATOM 1614 N N . THR B 2 36 ? 227.939 237.935 251.008 1.00 145.31 36 THR B N 1
ATOM 1615 C CA . THR B 2 36 ? 226.827 237.946 250.065 1.00 145.31 36 THR B CA 1
ATOM 1616 C C . THR B 2 36 ? 227.158 238.791 248.844 1.00 145.31 36 THR B C 1
ATOM 1617 O O . THR B 2 36 ? 226.820 238.422 247.718 1.00 145.31 36 THR B O 1
ATOM 1621 N N . THR B 2 37 ? 227.844 239.915 249.043 1.00 167.94 37 THR B N 1
ATOM 1622 C CA . THR B 2 37 ? 228.279 240.737 247.915 1.00 167.94 37 THR B CA 1
ATOM 1623 C C . THR B 2 37 ? 229.285 239.994 247.041 1.00 167.94 37 THR B C 1
ATOM 1624 O O . THR B 2 37 ? 229.119 239.896 245.815 1.00 167.94 37 THR B O 1
ATOM 1628 N N . GLY B 2 38 ? 230.335 239.459 247.661 1.00 157.59 38 GLY B N 1
ATOM 1629 C CA . GLY B 2 38 ? 231.321 238.714 246.904 1.00 157.59 38 GLY B CA 1
ATOM 1630 C C . GLY B 2 38 ? 230.683 237.596 246.114 1.00 157.59 38 GLY B C 1
ATOM 1631 O O . GLY B 2 38 ? 231.089 237.304 244.991 1.00 157.59 38 GLY B O 1
ATOM 1632 N N . TYR B 2 39 ? 229.647 236.981 246.679 1.00 167.21 39 TYR B N 1
ATOM 1633 C CA . TYR B 2 39 ? 228.946 235.910 245.993 1.00 167.21 39 TYR B CA 1
ATOM 1634 C C . TYR B 2 39 ? 227.985 236.452 244.942 1.00 167.21 39 TYR B C 1
ATOM 1635 O O . TYR B 2 39 ? 227.535 235.706 244.069 1.00 167.21 39 TYR B O 1
ATOM 1644 N N . ARG B 2 40 ? 227.600 237.724 245.040 1.00 175.51 40 ARG B N 1
ATOM 1645 C CA . ARG B 2 40 ? 227.000 238.360 243.873 1.00 175.51 40 ARG B CA 1
ATOM 1646 C C . ARG B 2 40 ? 228.003 238.390 242.740 1.00 175.51 40 ARG B C 1
ATOM 1647 O O . ARG B 2 40 ? 227.649 238.179 241.576 1.00 175.51 40 ARG B O 1
ATOM 1655 N N . LEU B 2 41 ? 229.265 238.665 243.064 1.00 202.95 41 LEU B N 1
ATOM 1656 C CA . LEU B 2 41 ? 230.311 238.492 242.062 1.00 202.95 41 LEU B CA 1
ATOM 1657 C C . LEU B 2 41 ? 230.618 237.014 241.816 1.00 202.95 41 LEU B C 1
ATOM 1658 O O . LEU B 2 41 ? 231.019 236.644 240.706 1.00 202.95 41 LEU B O 1
ATOM 1663 N N . ILE B 2 42 ? 230.435 236.154 242.816 1.00 183.01 42 ILE B N 1
ATOM 1664 C CA . ILE B 2 42 ? 230.516 234.695 242.592 1.00 183.01 42 ILE B CA 1
ATOM 1665 C C . ILE B 2 42 ? 229.113 234.255 242.195 1.00 183.01 42 ILE B C 1
ATOM 1666 O O . ILE B 2 42 ? 228.398 233.577 242.934 1.00 183.01 42 ILE B O 1
ATOM 1671 N N . GLU B 2 43 ? 228.730 234.593 240.969 1.00 187.19 43 GLU B N 1
ATOM 1672 C CA . GLU B 2 43 ? 227.510 234.051 240.396 1.00 187.19 43 GLU B CA 1
ATOM 1673 C C . GLU B 2 43 ? 227.793 232.723 239.729 1.00 187.19 43 GLU B C 1
ATOM 1674 O O . GLU B 2 43 ? 226.913 232.159 239.074 1.00 187.19 43 GLU B O 1
ATOM 1680 N N . ARG B 2 44 ? 229.016 232.224 239.885 1.00 217.46 44 ARG B N 1
ATOM 1681 C CA . ARG B 2 44 ? 229.432 230.927 239.379 1.00 217.46 44 ARG B CA 1
ATOM 1682 C C . ARG B 2 44 ? 230.481 230.380 240.334 1.00 217.46 44 ARG B C 1
ATOM 1683 O O . ARG B 2 44 ? 231.481 231.051 240.607 1.00 217.46 44 ARG B O 1
ATOM 1691 N N . LEU B 2 45 ? 230.252 229.179 240.856 1.00 221.49 45 LEU B N 1
ATOM 1692 C CA . LEU B 2 45 ? 231.319 228.463 241.532 1.00 221.49 45 LEU B CA 1
ATOM 1693 C C . LEU B 2 45 ? 231.180 226.986 241.209 1.00 221.49 45 LEU B C 1
ATOM 1694 O O . LEU B 2 45 ? 230.085 226.494 240.925 1.00 221.49 45 LEU B O 1
ATOM 1699 N N . THR B 2 46 ? 232.306 226.278 241.300 1.00 251.38 46 THR B N 1
ATOM 1700 C CA . THR B 2 46 ? 232.412 224.921 240.780 1.00 251.38 46 THR B CA 1
ATOM 1701 C C . THR B 2 46 ? 231.594 223.941 241.604 1.00 251.38 46 THR B C 1
ATOM 1702 O O . THR B 2 46 ? 232.139 223.180 242.411 1.00 251.38 46 THR B O 1
ATOM 1706 N N . ARG B 2 47 ? 230.282 223.959 241.397 1.00 219.11 47 ARG B N 1
ATOM 1707 C CA . ARG B 2 47 ? 229.400 222.934 241.927 1.00 219.11 47 ARG B CA 1
ATOM 1708 C C . ARG B 2 47 ? 228.428 222.542 240.826 1.00 219.11 47 ARG B C 1
ATOM 1709 O O . ARG B 2 47 ? 227.933 223.399 240.088 1.00 219.11 47 ARG B O 1
ATOM 1717 N N . GLU B 2 48 ? 228.155 221.246 240.733 1.00 208.73 48 GLU B N 1
ATOM 1718 C CA . GLU B 2 48 ? 227.478 220.698 239.571 1.00 208.73 48 GLU B CA 1
ATOM 1719 C C . GLU B 2 48 ? 226.052 221.235 239.460 1.00 208.73 48 GLU B C 1
ATOM 1720 O O . GLU B 2 48 ? 225.437 221.674 240.436 1.00 208.73 48 GLU B O 1
ATOM 1726 N N . VAL B 2 49 ? 225.537 221.198 238.231 1.00 208.86 49 VAL B N 1
ATOM 1727 C CA . VAL B 2 49 ? 224.210 221.728 237.942 1.00 208.86 49 VAL B CA 1
ATOM 1728 C C . VAL B 2 49 ? 223.126 220.923 238.651 1.00 208.86 49 VAL B C 1
ATOM 1729 O O . VAL B 2 49 ? 222.104 221.477 239.069 1.00 208.86 49 VAL B O 1
ATOM 1733 N N . SER B 2 50 ? 223.321 219.615 238.795 1.00 236.62 50 SER B N 1
ATOM 1734 C CA . SER B 2 50 ? 222.321 218.774 239.440 1.00 236.62 50 SER B CA 1
ATOM 1735 C C . SER B 2 50 ? 222.394 218.902 240.958 1.00 236.62 50 SER B C 1
ATOM 1736 O O . SER B 2 50 ? 223.478 218.948 241.544 1.00 236.62 50 SER B O 1
ATOM 1739 N N . ARG B 2 51 ? 221.225 218.939 241.596 1.00 223.83 51 ARG B N 1
ATOM 1740 C CA . ARG B 2 51 ? 221.129 219.276 243.011 1.00 223.83 51 ARG B CA 1
ATOM 1741 C C . ARG B 2 51 ? 221.538 218.146 243.954 1.00 223.83 51 ARG B C 1
ATOM 1742 O O . ARG B 2 51 ? 222.123 218.425 245.007 1.00 223.83 51 ARG B O 1
ATOM 1750 N N . PHE B 2 52 ? 221.246 216.886 243.616 1.00 240.48 52 PHE B N 1
ATOM 1751 C CA . PHE B 2 52 ? 221.529 215.790 244.537 1.00 240.48 52 PHE B CA 1
ATOM 1752 C C . PHE B 2 52 ? 223.020 215.593 244.792 1.00 240.48 52 PHE B C 1
ATOM 1753 O O . PHE B 2 52 ? 223.435 215.542 245.954 1.00 240.48 52 PHE B O 1
ATOM 1761 N N . LYS B 2 53 ? 223.843 215.512 243.749 1.00 246.24 53 LYS B N 1
ATOM 1762 C CA . LYS B 2 53 ? 225.262 215.221 243.944 1.00 246.24 53 LYS B CA 1
ATOM 1763 C C . LYS B 2 53 ? 225.911 216.404 244.643 1.00 246.24 53 LYS B C 1
ATOM 1764 O O . LYS B 2 53 ? 226.236 217.412 244.011 1.00 246.24 53 LYS B O 1
ATOM 1770 N N . ASP B 2 54 ? 226.092 216.272 245.952 1.00 233.48 54 ASP B N 1
ATOM 1771 C CA . ASP B 2 54 ? 226.551 217.357 246.801 1.00 233.48 54 ASP B CA 1
ATOM 1772 C C . ASP B 2 54 ? 228.074 217.379 246.860 1.00 233.48 54 ASP B C 1
ATOM 1773 O O . ASP B 2 54 ? 228.701 216.431 247.347 1.00 233.48 54 ASP B O 1
ATOM 1778 N N . GLU B 2 55 ? 228.664 218.457 246.349 1.00 218.98 55 GLU B N 1
ATOM 1779 C CA . GLU B 2 55 ? 230.101 218.676 246.411 1.00 218.98 55 GLU B CA 1
ATOM 1780 C C . GLU B 2 55 ? 230.392 219.835 247.346 1.00 218.98 55 GLU B C 1
ATOM 1781 O O . GLU B 2 55 ? 229.790 220.907 247.231 1.00 218.98 55 GLU B O 1
ATOM 1787 N N . LEU B 2 56 ? 231.316 219.608 248.261 1.00 188.07 56 LEU B N 1
ATOM 1788 C CA . LEU B 2 56 ? 231.738 220.597 249.234 1.00 188.07 56 LEU B CA 1
ATOM 1789 C C . LEU B 2 56 ? 232.986 221.310 248.739 1.00 188.07 56 LEU B C 1
ATOM 1790 O O . LEU B 2 56 ? 233.891 220.679 248.188 1.00 188.07 56 LEU B O 1
ATOM 1795 N N . GLU B 2 57 ? 233.009 222.626 248.893 1.00 179.73 57 GLU B N 1
ATOM 1796 C CA . GLU B 2 57 ? 234.137 223.434 248.457 1.00 179.73 57 GLU B CA 1
ATOM 1797 C C . GLU B 2 57 ? 234.930 223.851 249.680 1.00 179.73 57 GLU B C 1
ATOM 1798 O O . GLU B 2 57 ? 234.398 224.529 250.561 1.00 179.73 57 GLU B O 1
ATOM 1804 N N . THR B 2 58 ? 236.187 223.434 249.750 1.00 168.56 58 THR B N 1
ATOM 1805 C CA . THR B 2 58 ? 236.937 223.774 250.945 1.00 168.56 58 THR B CA 1
ATOM 1806 C C . THR B 2 58 ? 236.914 225.283 251.132 1.00 168.56 58 THR B C 1
ATOM 1807 O O . THR B 2 58 ? 237.460 226.034 250.318 1.00 168.56 58 THR B O 1
ATOM 1811 N N . MET B 2 59 ? 236.230 225.733 252.188 1.00 176.88 59 MET B N 1
ATOM 1812 C CA . MET B 2 59 ? 236.224 227.147 252.517 1.00 176.88 59 MET B CA 1
ATOM 1813 C C . MET B 2 59 ? 237.628 227.677 252.665 1.00 176.88 59 MET B C 1
ATOM 1814 O O . MET B 2 59 ? 237.816 228.890 252.717 1.00 176.88 59 MET B O 1
ATOM 1819 N N . LYS B 2 60 ? 238.608 226.793 252.787 1.00 180.73 60 LYS B N 1
ATOM 1820 C CA . LYS B 2 60 ? 239.988 227.191 252.601 1.00 180.73 60 LYS B CA 1
ATOM 1821 C C . LYS B 2 60 ? 240.180 227.809 251.226 1.00 180.73 60 LYS B C 1
ATOM 1822 O O . LYS B 2 60 ? 240.668 228.937 251.098 1.00 180.73 60 LYS B O 1
ATOM 1828 N N . PHE B 2 61 ? 239.759 227.096 250.184 1.00 168.62 61 PHE B N 1
ATOM 1829 C CA . PHE B 2 61 ? 239.864 227.629 248.832 1.00 168.62 61 PHE B CA 1
ATOM 1830 C C . PHE B 2 61 ? 238.984 228.859 248.655 1.00 168.62 61 PHE B C 1
ATOM 1831 O O . PHE B 2 61 ? 239.393 229.847 248.030 1.00 168.62 61 PHE B O 1
ATOM 1839 N N . ILE B 2 62 ? 237.763 228.813 249.183 1.00 150.54 62 ILE B N 1
ATOM 1840 C CA . ILE B 2 62 ? 236.877 229.949 249.002 1.00 150.54 62 ILE B CA 1
ATOM 1841 C C . ILE B 2 62 ? 237.437 231.145 249.750 1.00 150.54 62 ILE B C 1
ATOM 1842 O O . ILE B 2 62 ? 237.230 232.294 249.355 1.00 150.54 62 ILE B O 1
ATOM 1847 N N . CYS B 2 63 ? 238.161 230.887 250.835 1.00 158.38 63 CYS B N 1
ATOM 1848 C CA . CYS B 2 63 ? 238.866 231.931 251.560 1.00 158.38 63 CYS B CA 1
ATOM 1849 C C . CYS B 2 63 ? 239.993 232.504 250.720 1.00 158.38 63 CYS B C 1
ATOM 1850 O O . CYS B 2 63 ? 240.216 233.720 250.713 1.00 158.38 63 CYS B O 1
ATOM 1853 N N . THR B 2 64 ? 240.712 231.640 250.001 1.00 157.36 64 THR B N 1
ATOM 1854 C CA . THR B 2 64 ? 241.696 232.124 249.038 1.00 157.36 64 THR B CA 1
ATOM 1855 C C . THR B 2 64 ? 241.055 233.118 248.084 1.00 157.36 64 THR B C 1
ATOM 1856 O O . THR B 2 64 ? 241.536 234.248 247.912 1.00 157.36 64 THR B O 1
ATOM 1860 N N . ASP B 2 65 ? 239.948 232.703 247.467 1.00 153.81 65 ASP B N 1
ATOM 1861 C CA . ASP B 2 65 ? 239.291 233.533 246.464 1.00 153.81 65 ASP B CA 1
ATOM 1862 C C . ASP B 2 65 ? 238.756 234.823 247.069 1.00 153.81 65 ASP B C 1
ATOM 1863 O O . ASP B 2 65 ? 238.832 235.889 246.448 1.00 153.81 65 ASP B O 1
ATOM 1868 N N . PHE B 2 66 ? 238.185 234.742 248.272 1.00 145.42 66 PHE B N 1
ATOM 1869 C CA . PHE B 2 66 ? 237.654 235.927 248.930 1.00 145.42 66 PHE B CA 1
ATOM 1870 C C . PHE B 2 66 ? 238.757 236.910 249.259 1.00 145.42 66 PHE B C 1
ATOM 1871 O O . PHE B 2 66 ? 238.544 238.125 249.199 1.00 145.42 66 PHE B O 1
ATOM 1879 N N . TRP B 2 67 ? 239.931 236.407 249.622 1.00 136.96 67 TRP B N 1
ATOM 1880 C CA . TRP B 2 67 ? 241.069 237.294 249.775 1.00 136.96 67 TRP B CA 1
ATOM 1881 C C . TRP B 2 67 ? 241.407 237.970 248.459 1.00 136.96 67 TRP B C 1
ATOM 1882 O O . TRP B 2 67 ? 241.603 239.188 248.413 1.00 136.96 67 TRP B O 1
ATOM 1893 N N . MET B 2 68 ? 241.441 237.211 247.369 1.00 157.93 68 MET B N 1
ATOM 1894 C CA . MET B 2 68 ? 241.689 237.850 246.078 1.00 157.93 68 MET B CA 1
ATOM 1895 C C . MET B 2 68 ? 240.635 238.907 245.771 1.00 157.93 68 MET B C 1
ATOM 1896 O O . MET B 2 68 ? 240.919 239.895 245.087 1.00 157.93 68 MET B O 1
ATOM 1901 N N . LEU B 2 69 ? 239.413 238.715 246.257 1.00 159.74 69 LEU B N 1
ATOM 1902 C CA . LEU B 2 69 ? 238.386 239.731 246.067 1.00 159.74 69 LEU B CA 1
ATOM 1903 C C . LEU B 2 69 ? 238.563 240.912 247.007 1.00 159.74 69 LEU B C 1
ATOM 1904 O O . LEU B 2 69 ? 238.096 242.015 246.702 1.00 159.74 69 LEU B O 1
ATOM 1909 N N . ILE B 2 70 ? 239.188 240.701 248.161 1.00 149.60 70 ILE B N 1
ATOM 1910 C CA . ILE B 2 70 ? 239.333 241.752 249.160 1.00 149.60 70 ILE B CA 1
ATOM 1911 C C . ILE B 2 70 ? 240.787 241.909 249.561 1.00 149.60 70 ILE B C 1
ATOM 1912 O O . ILE B 2 70 ? 241.399 242.957 249.339 1.00 149.60 70 ILE B O 1
ATOM 1917 N N . TYR B 2 71 ? 241.344 240.869 250.167 1.00 148.79 71 TYR B N 1
ATOM 1918 C CA . TYR B 2 71 ? 242.688 240.933 250.720 1.00 148.79 71 TYR B CA 1
ATOM 1919 C C . TYR B 2 71 ? 243.764 240.856 249.651 1.00 148.79 71 TYR B C 1
ATOM 1920 O O . TYR B 2 71 ? 244.911 241.227 249.919 1.00 148.79 71 TYR B O 1
ATOM 1929 N N . LYS B 2 72 ? 243.418 240.361 248.462 1.00 157.86 72 LYS B N 1
ATOM 1930 C CA . LYS B 2 72 ? 244.203 240.482 247.236 1.00 157.86 72 LYS B CA 1
ATOM 1931 C C . LYS B 2 72 ? 245.463 239.634 247.207 1.00 157.86 72 LYS B C 1
ATOM 1932 O O . LYS B 2 72 ? 246.017 239.395 246.132 1.00 157.86 72 LYS B O 1
ATOM 1938 N N . LYS B 2 73 ? 245.914 239.150 248.352 1.00 156.06 73 LYS B N 1
ATOM 1939 C CA . LYS B 2 73 ? 247.149 238.389 248.415 1.00 156.06 73 LYS B CA 1
ATOM 1940 C C . LYS B 2 73 ? 246.831 237.037 249.016 1.00 156.06 73 LYS B C 1
ATOM 1941 O O . LYS B 2 73 ? 245.953 236.926 249.876 1.00 156.06 73 LYS B O 1
ATOM 1947 N N . GLN B 2 74 ? 247.534 236.014 248.551 1.00 167.27 74 GLN B N 1
ATOM 1948 C CA . GLN B 2 74 ? 247.058 234.647 248.674 1.00 167.27 74 GLN B CA 1
ATOM 1949 C C . GLN B 2 74 ? 247.407 234.036 250.022 1.00 167.27 74 GLN B C 1
ATOM 1950 O O . GLN B 2 74 ? 248.446 234.347 250.609 1.00 167.27 74 GLN B O 1
ATOM 1956 N N . VAL B 2 75 ? 246.518 233.175 250.520 1.00 172.05 75 VAL B N 1
ATOM 1957 C CA . VAL B 2 75 ? 246.820 232.438 251.738 1.00 172.05 75 VAL B CA 1
ATOM 1958 C C . VAL B 2 75 ? 247.793 231.312 251.418 1.00 172.05 75 VAL B C 1
ATOM 1959 O O . VAL B 2 75 ? 247.630 230.579 250.433 1.00 172.05 75 VAL B O 1
ATOM 1963 N N . ASP B 2 76 ? 248.826 231.178 252.252 1.00 192.15 76 ASP B N 1
ATOM 1964 C CA . ASP B 2 76 ? 250.036 230.459 251.861 1.00 192.15 76 ASP B CA 1
ATOM 1965 C C . ASP B 2 76 ? 250.112 229.042 252.428 1.00 192.15 76 ASP B C 1
ATOM 1966 O O . ASP B 2 76 ? 250.174 228.066 251.675 1.00 192.15 76 ASP B O 1
ATOM 1971 N N . ASN B 2 77 ? 250.121 228.918 253.749 1.00 199.06 77 ASN B N 1
ATOM 1972 C CA . ASN B 2 77 ? 250.424 227.661 254.415 1.00 199.06 77 ASN B CA 1
ATOM 1973 C C . ASN B 2 77 ? 249.178 227.162 255.123 1.00 199.06 77 ASN B C 1
ATOM 1974 O O . ASN B 2 77 ? 248.770 227.721 256.145 1.00 199.06 77 ASN B O 1
ATOM 1979 N N . LEU B 2 78 ? 248.597 226.093 254.591 1.00 195.22 78 LEU B N 1
ATOM 1980 C CA . LEU B 2 78 ? 247.219 225.715 254.875 1.00 195.22 78 LEU B CA 1
ATOM 1981 C C . LEU B 2 78 ? 247.236 224.315 255.482 1.00 195.22 78 LEU B C 1
ATOM 1982 O O . LEU B 2 78 ? 247.152 223.316 254.763 1.00 195.22 78 LEU B O 1
ATOM 1987 N N . ARG B 2 79 ? 247.346 224.249 256.805 1.00 192.76 79 ARG B N 1
ATOM 1988 C CA . ARG B 2 79 ? 247.397 222.991 257.538 1.00 192.76 79 ARG B CA 1
ATOM 1989 C C . ARG B 2 79 ? 246.019 222.706 258.103 1.00 192.76 79 ARG B C 1
ATOM 1990 O O . ARG B 2 79 ? 245.343 223.620 258.584 1.00 192.76 79 ARG B O 1
ATOM 1998 N N . THR B 2 80 ? 245.597 221.450 258.030 1.00 169.99 80 THR B N 1
ATOM 1999 C CA . THR B 2 80 ? 244.219 221.100 258.333 1.00 169.99 80 THR B CA 1
ATOM 2000 C C . THR B 2 80 ? 244.147 219.764 259.049 1.00 169.99 80 THR B C 1
ATOM 2001 O O . THR B 2 80 ? 244.708 218.770 258.577 1.00 169.99 80 THR B O 1
ATOM 2005 N N . ASN B 2 81 ? 243.453 219.744 260.181 1.00 162.67 81 ASN B N 1
ATOM 2006 C CA . ASN B 2 81 ? 243.174 218.496 260.863 1.00 162.67 81 ASN B CA 1
ATOM 2007 C C . ASN B 2 81 ? 242.057 217.753 260.138 1.00 162.67 81 ASN B C 1
ATOM 2008 O O . ASN B 2 81 ? 241.471 218.246 259.172 1.00 162.67 81 ASN B O 1
ATOM 2013 N N . ASN B 2 82 ? 241.752 216.551 260.627 1.00 161.72 82 ASN B N 1
ATOM 2014 C CA . ASN B 2 82 ? 240.735 215.730 259.985 1.00 161.72 82 ASN B CA 1
ATOM 2015 C C . ASN B 2 82 ? 239.381 216.423 259.980 1.00 161.72 82 ASN B C 1
ATOM 2016 O O . ASN B 2 82 ? 238.733 216.533 258.934 1.00 161.72 82 ASN B O 1
ATOM 2021 N N . HIS B 2 83 ? 238.936 216.895 261.134 1.00 155.14 83 HIS B N 1
ATOM 2022 C CA . HIS B 2 83 ? 237.597 217.446 261.249 1.00 155.14 83 HIS B CA 1
ATOM 2023 C C . HIS B 2 83 ? 237.636 218.961 261.096 1.00 155.14 83 HIS B C 1
ATOM 2024 O O . HIS B 2 83 ? 238.658 219.546 260.730 1.00 155.14 83 HIS B O 1
ATOM 2031 N N . GLY B 2 84 ? 236.506 219.608 261.402 1.00 157.26 84 GLY B N 1
ATOM 2032 C CA . GLY B 2 84 ? 236.308 220.995 261.018 1.00 157.26 84 GLY B CA 1
ATOM 2033 C C . GLY B 2 84 ? 237.321 221.947 261.618 1.00 157.26 84 GLY B C 1
ATOM 2034 O O . GLY B 2 84 ? 237.439 223.093 261.177 1.00 157.26 84 GLY B O 1
ATOM 2035 N N . MET B 2 85 ? 238.062 221.497 262.625 1.00 173.09 85 MET B N 1
ATOM 2036 C CA . MET B 2 85 ? 239.141 222.306 263.167 1.00 173.09 85 MET B CA 1
ATOM 2037 C C . MET B 2 85 ? 240.329 222.286 262.222 1.00 173.09 85 MET B C 1
ATOM 2038 O O . MET B 2 85 ? 240.723 221.231 261.716 1.00 173.09 85 MET B O 1
ATOM 2043 N N . TYR B 2 86 ? 240.896 223.459 261.985 1.00 170.64 86 TYR B N 1
ATOM 2044 C CA . TYR B 2 86 ? 242.115 223.603 261.196 1.00 170.64 86 TYR B CA 1
ATOM 2045 C C . TYR B 2 86 ? 242.575 225.048 261.309 1.00 170.64 86 TYR B C 1
ATOM 2046 O O . TYR B 2 86 ? 242.125 225.789 262.190 1.00 170.64 86 TYR B O 1
ATOM 2055 N N . VAL B 2 87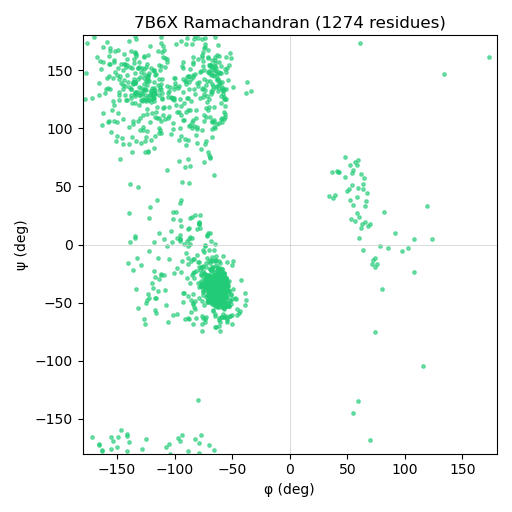 ? 243.491 225.445 260.421 1.00 174.14 87 VAL B N 1
ATOM 2056 C CA . VAL B 2 87 ? 244.186 226.720 260.525 1.00 174.14 87 VAL B CA 1
ATOM 2057 C C . VAL B 2 87 ? 244.700 227.136 259.154 1.00 174.14 87 VAL B C 1
ATOM 2058 O O . VAL B 2 87 ? 244.800 226.330 258.228 1.00 174.14 87 VAL B O 1
ATOM 2062 N N . VAL B 2 88 ? 245.010 228.423 259.035 1.00 193.11 88 VAL B N 1
ATOM 2063 C CA . VAL B 2 88 ? 245.831 228.962 257.959 1.00 193.11 88 VAL B CA 1
ATOM 2064 C C . VAL B 2 88 ? 247.075 229.573 258.577 1.00 193.11 88 VAL B C 1
ATOM 2065 O O . VAL B 2 88 ? 247.014 230.191 259.645 1.00 193.11 88 VAL B O 1
ATOM 2069 N N . GLN B 2 89 ? 248.207 229.370 257.916 1.00 198.39 89 GLN B N 1
ATOM 2070 C CA . GLN B 2 89 ? 249.456 230.026 258.265 1.00 198.39 89 GLN B CA 1
ATOM 2071 C C . GLN B 2 89 ? 249.839 230.905 257.087 1.00 198.39 89 GLN B C 1
ATOM 2072 O O . GLN B 2 89 ? 250.107 230.405 255.992 1.00 198.39 89 GLN B O 1
ATOM 2078 N N . ASP B 2 90 ? 249.822 232.210 257.299 1.00 185.34 90 ASP B N 1
ATOM 2079 C CA . ASP B 2 90 ? 250.070 233.176 256.244 1.00 185.34 90 ASP B CA 1
ATOM 2080 C C . ASP B 2 90 ? 251.280 234.011 256.620 1.00 185.34 90 ASP B C 1
ATOM 2081 O O . ASP B 2 90 ? 251.341 234.554 257.726 1.00 185.34 90 ASP B O 1
ATOM 2086 N N . LYS B 2 91 ? 252.235 234.112 255.699 1.00 180.71 91 LYS B N 1
ATOM 2087 C CA . LYS B 2 91 ? 253.440 234.881 255.979 1.00 180.71 91 LYS B CA 1
ATOM 2088 C C . LYS B 2 91 ? 253.160 236.377 256.004 1.00 180.71 91 LYS B C 1
ATOM 2089 O O . LYS B 2 91 ? 253.793 237.110 256.771 1.00 180.71 91 LYS B O 1
ATOM 2095 N N . ALA B 2 92 ? 252.221 236.848 255.190 1.00 174.23 92 ALA B N 1
ATOM 2096 C CA . ALA B 2 92 ? 251.953 238.271 255.070 1.00 174.23 92 ALA B CA 1
ATOM 2097 C C . ALA B 2 92 ? 250.489 238.544 255.359 1.00 174.23 92 ALA B C 1
ATOM 2098 O O . ALA B 2 92 ? 249.618 237.797 254.911 1.00 174.23 92 ALA B O 1
ATOM 2100 N N . PHE B 2 93 ? 250.223 239.605 256.120 1.00 157.29 93 PHE B N 1
ATOM 2101 C CA . PHE B 2 93 ? 248.867 240.101 256.310 1.00 157.29 93 PHE B CA 1
ATOM 2102 C C . PHE B 2 93 ? 248.823 241.599 256.088 1.00 157.29 93 PHE B C 1
ATOM 2103 O O . PHE B 2 93 ? 249.597 242.338 256.703 1.00 157.29 93 PHE B O 1
ATOM 2111 N N . ARG B 2 94 ? 247.856 242.045 255.284 1.00 138.53 94 ARG B N 1
ATOM 2112 C CA . ARG B 2 94 ? 247.908 243.395 254.733 1.00 138.53 94 ARG B CA 1
ATOM 2113 C C . ARG B 2 94 ? 247.907 244.448 255.831 1.00 138.53 94 ARG B C 1
ATOM 2114 O O . ARG B 2 94 ? 248.728 245.370 255.813 1.00 138.53 94 ARG B O 1
ATOM 2122 N N . PHE B 2 95 ? 247.018 244.315 256.810 1.00 137.11 95 PHE B N 1
ATOM 2123 C CA . PHE B 2 95 ? 246.970 245.321 257.854 1.00 137.11 95 PHE B CA 1
ATOM 2124 C C . PHE B 2 95 ? 248.202 245.247 258.726 1.00 137.11 95 PHE B C 1
ATOM 2125 O O . PHE B 2 95 ? 248.615 246.255 259.306 1.00 137.11 95 PHE B O 1
ATOM 2133 N N . LEU B 2 96 ? 248.809 244.074 258.821 1.00 131.72 96 LEU B N 1
ATOM 2134 C CA . LEU B 2 96 ? 250.065 243.962 259.530 1.00 131.72 96 LEU B CA 1
ATOM 2135 C C . LEU B 2 96 ? 251.269 244.051 258.611 1.00 131.72 96 LEU B C 1
ATOM 2136 O O . LEU B 2 96 ? 252.397 243.878 259.081 1.00 131.72 96 LEU B O 1
ATOM 2141 N N . THR B 2 97 ? 251.062 244.306 257.317 1.00 141.49 97 THR B N 1
ATOM 2142 C CA . THR B 2 97 ? 252.183 244.673 256.460 1.00 141.49 97 THR B CA 1
ATOM 2143 C C . THR B 2 97 ? 252.667 246.084 256.761 1.00 141.49 97 THR B C 1
ATOM 2144 O O . THR B 2 97 ? 253.850 246.387 256.588 1.00 141.49 97 THR B O 1
ATOM 2148 N N . ARG B 2 98 ? 251.767 246.957 257.203 1.00 141.97 98 ARG B N 1
ATOM 2149 C CA . ARG B 2 98 ? 252.125 248.335 257.503 1.00 141.97 98 ARG B CA 1
ATOM 2150 C C . ARG B 2 98 ? 252.727 248.502 258.884 1.00 141.97 98 ARG B C 1
ATOM 2151 O O . ARG B 2 98 ? 253.285 249.562 259.177 1.00 141.97 98 ARG B O 1
ATOM 2159 N N . ILE B 2 99 ? 252.636 247.519 259.718 1.00 124.60 99 ILE B N 1
ATOM 2160 C CA . ILE B 2 99 ? 253.232 247.630 261.038 1.00 124.60 99 ILE B CA 1
ATOM 2161 C C . ILE B 2 99 ? 254.633 247.053 260.939 1.00 124.60 99 ILE B C 1
ATOM 2162 O O . ILE B 2 99 ? 254.928 246.255 260.046 1.00 124.60 99 ILE B O 1
ATOM 2167 N N . SER B 2 100 ? 255.503 247.454 261.849 1.00 120.38 100 SER B N 1
ATOM 2168 C CA . SER B 2 100 ? 256.863 246.946 261.832 1.00 120.38 100 SER B CA 1
ATOM 2169 C C . SER B 2 100 ? 256.848 245.428 261.954 1.00 120.38 100 SER B C 1
ATOM 2170 O O . SER B 2 100 ? 256.100 244.887 262.775 1.00 120.38 100 SER B O 1
ATOM 2173 N N . PRO B 2 101 ? 257.632 244.712 261.153 1.00 124.20 101 PRO B N 1
ATOM 2174 C CA . PRO B 2 101 ? 257.637 243.244 261.243 1.00 124.20 101 PRO B CA 1
ATOM 2175 C C . PRO B 2 101 ? 258.105 242.708 262.581 1.00 124.20 101 PRO B C 1
ATOM 2176 O O . PRO B 2 101 ? 257.807 241.553 262.905 1.00 124.20 101 PRO B O 1
ATOM 2180 N N . GLY B 2 102 ? 258.858 243.487 263.350 1.00 144.25 102 GLY B N 1
ATOM 2181 C CA . GLY B 2 102 ? 259.309 243.036 264.651 1.00 144.25 102 GLY B CA 1
ATOM 2182 C C . GLY B 2 102 ? 258.152 242.711 265.572 1.00 144.25 102 GLY B C 1
ATOM 2183 O O . GLY B 2 102 ? 257.266 243.544 265.785 1.00 144.25 102 GLY B O 1
ATOM 2184 N N . THR B 2 103 ? 258.172 241.517 266.159 1.00 154.64 103 THR B N 1
ATOM 2185 C CA . THR B 2 103 ? 257.024 240.983 266.888 1.00 154.64 103 THR B CA 1
ATOM 2186 C C . THR B 2 103 ? 256.813 241.789 268.167 1.00 154.64 103 THR B C 1
ATOM 2187 O O . THR B 2 103 ? 257.115 241.351 269.278 1.00 154.64 103 THR B O 1
ATOM 2191 N N . LYS B 2 104 ? 256.262 242.992 268.002 1.00 154.98 104 LYS B N 1
ATOM 2192 C CA . LYS B 2 104 ? 256.135 243.926 269.115 1.00 154.98 104 LYS B CA 1
ATOM 2193 C C . LYS B 2 104 ? 254.720 244.469 269.254 1.00 154.98 104 LYS B C 1
ATOM 2194 O O . LYS B 2 104 ? 254.350 244.999 270.305 1.00 154.98 104 LYS B O 1
ATOM 2200 N N . GLN B 2 105 ? 253.919 244.345 268.207 1.00 139.71 105 GLN B N 1
ATOM 2201 C CA . GLN B 2 105 ? 252.578 244.922 268.166 1.00 139.71 105 GLN B CA 1
ATOM 2202 C C . GLN B 2 105 ? 251.633 243.807 267.741 1.00 139.71 105 GLN B C 1
ATOM 2203 O O . GLN B 2 105 ? 251.344 243.634 266.556 1.00 139.71 105 GLN B O 1
ATOM 2209 N N . LEU B 2 106 ? 251.149 243.055 268.722 1.00 137.52 106 LEU B N 1
ATOM 2210 C CA . LEU B 2 106 ? 250.503 241.779 268.464 1.00 137.52 106 LEU B CA 1
ATOM 2211 C C . LEU B 2 106 ? 249.010 241.816 268.714 1.00 137.52 106 LEU B C 1
ATOM 2212 O O . LEU B 2 106 ? 248.263 241.045 268.107 1.00 137.52 106 LEU B O 1
ATOM 2217 N N . GLU B 2 107 ? 248.586 242.716 269.585 1.00 121.20 107 GLU B N 1
ATOM 2218 C CA . GLU B 2 107 ? 247.223 242.838 270.064 1.00 121.20 107 GLU B CA 1
ATOM 2219 C C . GLU B 2 107 ? 246.213 243.154 268.970 1.00 121.20 107 GLU B C 1
ATOM 2220 O O . GLU B 2 107 ? 245.023 242.872 269.138 1.00 121.20 107 GLU B O 1
ATOM 2226 N N . HIS B 2 108 ? 246.653 243.698 267.849 1.00 119.71 108 HIS B N 1
ATOM 2227 C CA . HIS B 2 108 ? 245.713 244.277 266.907 1.00 119.71 108 HIS B CA 1
ATOM 2228 C C . HIS B 2 108 ? 244.999 243.241 266.056 1.00 119.71 108 HIS B C 1
ATOM 2229 O O . HIS B 2 108 ? 244.444 243.598 265.018 1.00 119.71 108 HIS B O 1
ATOM 2236 N N . ALA B 2 109 ? 245.010 241.976 266.470 1.00 149.31 109 ALA B N 1
ATOM 2237 C CA . ALA B 2 109 ? 244.525 240.901 265.604 1.00 149.31 109 ALA B CA 1
ATOM 2238 C C . ALA B 2 109 ? 243.012 240.695 265.634 1.00 149.31 109 ALA B C 1
ATOM 2239 O O . ALA B 2 109 ? 242.428 240.431 264.570 1.00 149.31 109 ALA B O 1
ATOM 2241 N N . PRO B 2 110 ? 242.329 240.720 266.780 1.00 161.59 110 PRO B N 1
ATOM 2242 C CA . PRO B 2 110 ? 240.921 240.275 266.780 1.00 161.59 110 PRO B CA 1
ATOM 2243 C C . PRO B 2 110 ? 240.017 241.055 265.837 1.00 161.59 110 PRO B C 1
ATOM 2244 O O . PRO B 2 110 ? 239.088 240.477 265.258 1.00 161.59 110 PRO B O 1
ATOM 2248 N N . LYS B 2 111 ? 240.282 242.345 265.643 1.00 144.99 111 LYS B N 1
ATOM 2249 C CA . LYS B 2 111 ? 239.628 243.088 264.574 1.00 144.99 111 LYS B CA 1
ATOM 2250 C C . LYS B 2 111 ? 239.888 242.443 263.228 1.00 144.99 111 LYS B C 1
ATOM 2251 O O . LYS B 2 111 ? 239.084 242.570 262.299 1.00 144.99 111 LYS B O 1
ATOM 2257 N N . PHE B 2 112 ? 241.010 241.751 263.109 1.00 140.81 112 PHE B N 1
ATOM 2258 C CA . PHE B 2 112 ? 241.365 241.129 261.849 1.00 140.81 112 PHE B CA 1
ATOM 2259 C C . PHE B 2 112 ? 240.576 239.839 261.690 1.00 140.81 112 PHE B C 1
ATOM 2260 O O . PHE B 2 112 ? 239.975 239.576 260.641 1.00 140.81 112 PHE B O 1
ATOM 2268 N N . VAL B 2 113 ? 240.541 239.047 262.763 1.00 135.64 113 VAL B N 1
ATOM 2269 C CA . VAL B 2 113 ? 240.059 237.671 262.702 1.00 135.64 113 VAL B CA 1
ATOM 2270 C C . VAL B 2 113 ? 238.544 237.608 262.754 1.00 135.64 113 VAL B C 1
ATOM 2271 O O . VAL B 2 113 ? 237.941 236.611 262.343 1.00 135.64 113 VAL B O 1
ATOM 2275 N N . ALA B 2 114 ? 237.900 238.636 263.301 1.00 132.08 114 ALA B N 1
ATOM 2276 C CA . ALA B 2 114 ? 236.447 238.660 263.258 1.00 132.08 114 ALA B CA 1
ATOM 2277 C C . ALA B 2 114 ? 235.967 238.741 261.827 1.00 132.08 114 ALA B C 1
ATOM 2278 O O . ALA B 2 114 ? 234.946 238.149 261.469 1.00 132.08 114 ALA B O 1
ATOM 2280 N N . PHE B 2 115 ? 236.710 239.458 260.995 1.00 121.48 115 PHE B N 1
ATOM 2281 C CA . PHE B 2 115 ? 236.269 239.706 259.636 1.00 121.48 115 PHE B CA 1
ATOM 2282 C C . PHE B 2 115 ? 236.203 238.413 258.836 1.00 121.48 115 PHE B C 1
ATOM 2283 O O . PHE B 2 115 ? 235.425 238.306 257.881 1.00 121.48 115 PHE B O 1
ATOM 2291 N N . THR B 2 116 ? 236.999 237.412 259.210 1.00 132.23 116 THR B N 1
ATOM 2292 C CA . THR B 2 116 ? 236.881 236.113 258.561 1.00 132.23 116 THR B CA 1
ATOM 2293 C C . THR B 2 116 ? 235.885 235.189 259.250 1.00 132.23 116 THR B C 1
ATOM 2294 O O . THR B 2 116 ? 235.606 234.111 258.722 1.00 132.23 116 THR B O 1
ATOM 2298 N N . CYS B 2 117 ? 235.357 235.571 260.407 1.00 131.95 117 CYS B N 1
ATOM 2299 C CA . CYS B 2 117 ? 234.243 234.853 261.007 1.00 131.95 117 CYS B CA 1
ATOM 2300 C C . CYS B 2 117 ? 232.967 235.338 260.343 1.00 131.95 117 CYS B C 1
ATOM 2301 O O . CYS B 2 117 ? 232.998 236.024 259.320 1.00 131.95 117 CYS B O 1
ATOM 2304 N N . GLY B 2 118 ? 231.827 234.995 260.931 1.00 137.96 118 GLY B N 1
ATOM 2305 C CA . GLY B 2 118 ? 230.589 235.654 260.575 1.00 137.96 118 GLY B CA 1
ATOM 2306 C C . GLY B 2 118 ? 230.226 235.538 259.111 1.00 137.96 118 GLY B C 1
ATOM 2307 O O . GLY B 2 118 ? 229.779 236.496 258.482 1.00 137.96 118 GLY B O 1
ATOM 2308 N N . LEU B 2 119 ? 230.434 234.363 258.554 1.00 129.30 119 LEU B N 1
ATOM 2309 C CA . LEU B 2 119 ? 230.002 234.057 257.206 1.00 129.30 119 LEU B CA 1
ATOM 2310 C C . LEU B 2 119 ? 229.095 232.838 257.282 1.00 129.30 119 LEU B C 1
ATOM 2311 O O . LEU B 2 119 ? 229.486 231.794 257.816 1.00 129.30 119 LEU B O 1
ATOM 2316 N N . VAL B 2 120 ? 227.877 232.995 256.763 1.00 122.53 120 VAL B N 1
ATOM 2317 C CA . VAL B 2 120 ? 226.833 232.005 256.968 1.00 122.53 120 VAL B CA 1
ATOM 2318 C C . VAL B 2 120 ? 227.323 230.626 256.537 1.00 122.53 120 VAL B C 1
ATOM 2319 O O . VAL B 2 120 ? 228.203 230.495 255.686 1.00 122.53 120 VAL B O 1
ATOM 2323 N N . ARG B 2 121 ? 226.773 229.591 257.164 1.00 124.79 121 ARG B N 1
ATOM 2324 C CA . ARG B 2 121 ? 227.215 228.217 256.994 1.00 124.79 121 ARG B CA 1
ATOM 2325 C C . ARG B 2 121 ? 226.600 227.581 255.760 1.00 124.79 121 ARG B C 1
ATOM 2326 O O . ARG B 2 121 ? 225.794 228.191 255.053 1.00 124.79 121 ARG B O 1
ATOM 2334 N N . GLY B 2 122 ? 227.015 226.341 255.504 1.00 167.36 122 GLY B N 1
ATOM 2335 C CA . GLY B 2 122 ? 226.296 225.459 254.603 1.00 167.36 122 GLY B CA 1
ATOM 2336 C C . GLY B 2 122 ? 226.005 224.117 255.259 1.00 167.36 122 GLY B C 1
ATOM 2337 O O . GLY B 2 122 ? 226.735 223.668 256.140 1.00 167.36 122 GLY B O 1
ATOM 2338 N N . ALA B 2 123 ? 224.918 223.471 254.822 1.00 203.08 123 ALA B N 1
ATOM 2339 C CA . ALA B 2 123 ? 224.525 222.198 255.424 1.00 203.08 123 ALA B CA 1
ATOM 2340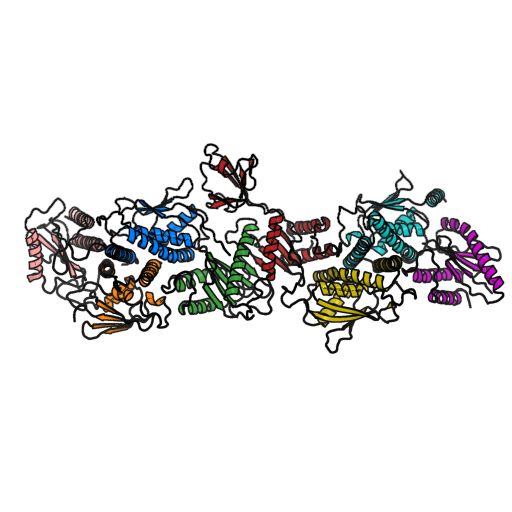 C C . ALA B 2 123 ? 225.590 221.129 255.205 1.00 203.08 123 ALA B C 1
ATOM 2341 O O . ALA B 2 123 ? 226.061 220.502 256.162 1.00 203.08 123 ALA B O 1
ATOM 2343 N N . LEU B 2 124 ? 225.994 220.915 253.956 1.00 218.73 124 LEU B N 1
ATOM 2344 C CA . LEU B 2 124 ? 227.134 220.046 253.705 1.00 218.73 124 LEU B CA 1
ATOM 2345 C C . LEU B 2 124 ? 228.399 220.713 254.233 1.00 218.73 124 LEU B C 1
ATOM 2346 O O . LEU B 2 124 ? 228.665 221.884 253.947 1.00 218.73 124 LEU B O 1
ATOM 2351 N N . SER B 2 125 ? 229.174 219.971 255.024 1.00 222.71 125 SER B N 1
ATOM 2352 C CA . SER B 2 125 ? 230.355 220.560 255.636 1.00 222.71 125 SER B CA 1
ATOM 2353 C C . SER B 2 125 ? 231.432 220.809 254.585 1.00 222.71 125 SER B C 1
ATOM 2354 O O . SER B 2 125 ? 231.404 220.250 253.489 1.00 222.71 125 SER B O 1
ATOM 2357 N N . ASN B 2 126 ? 232.367 221.696 254.922 1.00 180.04 126 ASN B N 1
ATOM 2358 C CA . ASN B 2 126 ? 233.477 222.047 254.038 1.00 180.04 126 ASN B CA 1
ATOM 2359 C C . ASN B 2 126 ? 232.980 222.504 252.668 1.00 180.04 126 ASN B C 1
ATOM 2360 O O . ASN B 2 126 ? 233.622 222.276 251.642 1.00 180.04 126 ASN B O 1
ATOM 2365 N N . LEU B 2 127 ? 231.825 223.168 252.660 1.00 184.17 127 LEU B N 1
ATOM 2366 C CA . LEU B 2 127 ? 231.179 223.628 251.437 1.00 184.17 127 LEU B CA 1
ATOM 2367 C C . LEU B 2 127 ? 231.640 225.011 250.993 1.00 184.17 127 LEU B C 1
ATOM 2368 O O . LEU B 2 127 ? 231.403 225.382 249.840 1.00 184.17 127 LEU B O 1
ATOM 2373 N N . GLY B 2 128 ? 232.280 225.784 251.872 1.00 169.09 128 GLY B N 1
ATOM 2374 C CA . GLY B 2 128 ? 232.953 226.993 251.440 1.00 169.09 128 GLY B CA 1
ATOM 2375 C C . GLY B 2 128 ? 232.581 228.325 252.061 1.00 169.09 128 GLY B C 1
ATOM 2376 O O . GLY B 2 128 ? 233.100 229.346 251.609 1.00 169.09 128 GLY B O 1
ATOM 2377 N N . ILE B 2 129 ? 231.708 228.361 253.076 1.00 150.80 129 ILE B N 1
ATOM 2378 C CA . ILE B 2 129 ? 231.112 229.632 253.502 1.00 150.80 129 ILE B CA 1
ATOM 2379 C C . ILE B 2 129 ? 231.056 229.827 255.024 1.00 150.80 129 ILE B C 1
ATOM 2380 O O . ILE B 2 129 ? 230.987 230.960 255.511 1.00 150.80 129 ILE B O 1
ATOM 2385 N N . ASN B 2 130 ? 231.110 228.734 255.784 1.00 145.28 130 ASN B N 1
ATOM 2386 C CA . ASN B 2 130 ? 231.020 228.784 257.244 1.00 145.28 130 ASN B CA 1
ATOM 2387 C C . ASN B 2 130 ? 232.227 229.522 257.835 1.00 145.28 130 ASN B C 1
ATOM 2388 O O . ASN B 2 130 ? 233.266 229.670 257.187 1.00 145.28 130 ASN B O 1
ATOM 2393 N N . SER B 2 131 ? 232.075 230.014 259.068 1.00 139.67 131 SER B N 1
ATOM 2394 C CA . SER B 2 131 ? 233.118 230.855 259.661 1.00 139.67 131 SER B CA 1
ATOM 2395 C C . SER B 2 131 ? 232.921 231.018 261.165 1.00 139.67 131 SER B C 1
ATOM 2396 O O . SER B 2 131 ? 231.824 231.369 261.613 1.00 139.67 131 SER B O 1
ATOM 2399 N N . THR B 2 132 ? 233.979 230.754 261.938 1.00 147.33 132 THR B N 1
ATOM 2400 C CA . THR B 2 132 ? 234.085 231.125 263.356 1.00 147.33 132 THR B CA 1
ATOM 2401 C C . THR B 2 132 ? 235.562 231.020 263.706 1.00 147.33 132 THR B C 1
ATOM 2402 O O . THR B 2 132 ? 236.062 229.907 263.865 1.00 147.33 132 THR B O 1
ATOM 2406 N N . VAL B 2 133 ? 236.280 232.137 263.804 1.00 150.39 133 VAL B N 1
ATOM 2407 C CA . VAL B 2 133 ? 237.725 232.043 263.648 1.00 150.39 133 VAL B CA 1
ATOM 2408 C C . VAL B 2 133 ? 238.447 232.840 264.727 1.00 150.39 133 VAL B C 1
ATOM 2409 O O . VAL B 2 133 ? 238.059 233.958 265.074 1.00 150.39 133 VAL B O 1
ATOM 2413 N N . THR B 2 134 ? 239.527 232.253 265.240 1.00 153.05 134 THR B N 1
ATOM 2414 C CA . THR B 2 134 ? 240.425 232.888 266.191 1.00 153.05 134 THR B CA 1
ATOM 2415 C C . THR B 2 134 ? 241.774 233.074 265.513 1.00 153.05 134 THR B C 1
ATOM 2416 O O . THR B 2 134 ? 242.092 232.356 264.564 1.00 153.05 134 THR B O 1
ATOM 2420 N N . ALA B 2 135 ? 242.555 234.052 265.970 1.00 155.71 135 ALA B N 1
ATOM 2421 C CA . ALA B 2 135 ? 243.855 234.351 265.387 1.00 155.71 135 ALA B CA 1
ATOM 2422 C C . ALA B 2 135 ? 244.948 234.354 266.448 1.00 155.71 135 ALA B C 1
ATOM 2423 O O . ALA B 2 135 ? 244.711 234.715 267.602 1.00 155.71 135 ALA B O 1
ATOM 2425 N N . GLU B 2 136 ? 246.158 233.936 266.052 1.00 164.19 136 GLU B N 1
ATOM 2426 C CA . GLU B 2 136 ? 247.315 233.939 266.955 1.00 164.19 136 GLU B CA 1
ATOM 2427 C C . GLU B 2 136 ? 248.537 234.472 266.201 1.00 164.19 136 GLU B C 1
ATOM 2428 O O . GLU B 2 136 ? 249.428 233.717 265.804 1.00 164.19 136 GLU B O 1
ATOM 2434 N N . VAL B 2 137 ? 248.617 235.796 266.079 1.00 145.57 137 VAL B N 1
ATOM 2435 C CA . VAL B 2 137 ? 249.620 236.432 265.227 1.00 145.57 137 VAL B CA 1
ATOM 2436 C C . VAL B 2 137 ? 250.937 236.462 265.999 1.00 145.57 137 VAL B C 1
ATOM 2437 O O . VAL B 2 137 ? 251.150 237.325 266.848 1.00 145.57 137 VAL B O 1
ATOM 2441 N N . GLN B 2 138 ? 251.827 235.513 265.709 1.00 150.16 138 GLN B N 1
ATOM 2442 C CA . GLN B 2 138 ? 253.151 235.536 266.320 1.00 150.16 138 GLN B CA 1
ATOM 2443 C C . GLN B 2 138 ? 254.023 236.606 265.685 1.00 150.16 138 GLN B C 1
ATOM 2444 O O . GLN B 2 138 ? 254.441 237.556 266.353 1.00 150.16 138 GLN B O 1
ATOM 2450 N N . SER B 2 139 ? 254.311 236.473 264.394 1.00 154.51 139 SER B N 1
ATOM 2451 C CA . SER B 2 139 ? 255.072 237.475 263.665 1.00 154.51 139 SER B CA 1
ATOM 2452 C C . SER B 2 139 ? 254.126 238.461 263.005 1.00 154.51 139 SER B C 1
ATOM 2453 O O . SER B 2 139 ? 253.065 238.079 262.507 1.00 154.51 139 SER B O 1
ATOM 2456 N N . ILE B 2 140 ? 254.529 239.726 262.989 1.00 142.37 140 ILE B N 1
ATOM 2457 C CA . ILE B 2 140 ? 253.639 240.826 262.635 1.00 142.37 140 ILE B CA 1
ATOM 2458 C C . ILE B 2 140 ? 252.992 240.604 261.274 1.00 142.37 140 ILE B C 1
ATOM 2459 O O . ILE B 2 140 ? 251.771 240.420 261.218 1.00 142.37 140 ILE B O 1
ATOM 2464 N N . PRO B 2 141 ? 253.730 240.575 260.166 1.00 149.72 141 PRO B N 1
ATOM 2465 C CA . PRO B 2 141 ? 253.054 240.344 258.886 1.00 149.72 141 PRO B CA 1
ATOM 2466 C C . PRO B 2 141 ? 252.363 239.004 258.856 1.00 149.72 141 PRO B C 1
ATOM 2467 O O . PRO B 2 141 ? 251.367 238.832 258.145 1.00 149.72 141 PRO B O 1
ATOM 2471 N N . ALA B 2 142 ? 252.858 238.054 259.641 1.00 167.38 142 ALA B N 1
ATOM 2472 C CA . ALA B 2 142 ? 252.394 236.674 259.604 1.00 167.38 142 ALA B CA 1
ATOM 2473 C C . ALA B 2 142 ? 251.214 236.516 260.550 1.00 167.38 142 ALA B C 1
ATOM 2474 O O . ALA B 2 142 ? 251.381 236.203 261.730 1.00 167.38 142 ALA B O 1
ATOM 2476 N N . CYS B 2 143 ? 250.017 236.729 260.030 1.00 186.90 143 CYS B N 1
ATOM 2477 C CA . CYS B 2 143 ? 248.820 236.363 260.761 1.00 186.90 143 CYS B CA 1
ATOM 2478 C C . CYS B 2 143 ? 248.710 234.847 260.842 1.00 186.90 143 CYS B C 1
ATOM 2479 O O . CYS B 2 143 ? 249.244 234.119 260.002 1.00 186.90 143 CYS B O 1
ATOM 2482 N N . LYS B 2 144 ? 248.028 234.373 261.879 1.00 173.05 144 LYS B N 1
ATOM 2483 C CA . LYS B 2 144 ? 247.729 232.956 262.051 1.00 173.05 144 LYS B CA 1
ATOM 2484 C C . LYS B 2 144 ? 246.263 232.828 262.423 1.00 173.05 144 LYS B C 1
ATOM 2485 O O . LYS B 2 144 ? 245.916 232.831 263.608 1.00 173.05 144 LYS B O 1
ATOM 2491 N N . PHE B 2 145 ? 245.406 232.719 261.417 1.00 155.19 145 PHE B N 1
ATOM 2492 C CA . PHE B 2 145 ? 243.975 232.594 261.629 1.00 155.19 145 PHE B CA 1
ATOM 2493 C C . PHE B 2 145 ? 243.681 231.142 261.959 1.00 155.19 145 PHE B C 1
ATOM 2494 O O . PHE B 2 145 ? 243.761 230.276 261.082 1.00 155.19 145 PHE B O 1
ATOM 2502 N N . HIS B 2 146 ? 243.344 230.876 263.209 1.00 160.94 146 HIS B N 1
ATOM 2503 C CA . HIS B 2 146 ? 243.092 229.518 263.655 1.00 160.94 146 HIS B CA 1
ATOM 2504 C C . HIS B 2 146 ? 241.592 229.286 263.542 1.00 160.94 146 HIS B C 1
ATOM 2505 O O . HIS B 2 146 ? 240.796 229.995 264.163 1.00 160.94 146 HIS B O 1
ATOM 2512 N N . ILE B 2 147 ? 241.207 228.325 262.728 1.00 157.90 147 ILE B N 1
ATOM 2513 C CA . ILE B 2 147 ? 239.803 228.160 262.384 1.00 157.90 147 ILE B CA 1
ATOM 2514 C C . ILE B 2 147 ? 239.150 227.243 263.407 1.00 157.90 147 ILE B C 1
ATOM 2515 O O . ILE B 2 147 ? 239.774 226.293 263.895 1.00 157.90 147 ILE B O 1
ATOM 2520 N N . GLU B 2 148 ? 237.889 227.513 263.734 1.00 145.39 148 GLU B N 1
ATOM 2521 C CA . GLU B 2 148 ? 237.034 226.507 264.350 1.00 145.39 148 GLU B CA 1
ATOM 2522 C C . GLU B 2 148 ? 235.668 226.583 263.683 1.00 145.39 148 GLU B C 1
ATOM 2523 O O . GLU B 2 148 ? 235.035 227.643 263.659 1.00 145.39 148 GLU B O 1
ATOM 2529 N N . VAL B 2 149 ? 235.230 225.474 263.099 1.00 145.93 149 VAL B N 1
ATOM 2530 C CA . VAL B 2 149 ? 233.898 225.477 262.523 1.00 145.93 149 VAL B CA 1
ATOM 2531 C C . VAL B 2 149 ? 232.865 225.735 263.611 1.00 145.93 149 VAL B C 1
ATOM 2532 O O . VAL B 2 149 ? 233.107 225.533 264.805 1.00 145.93 149 VAL B O 1
ATOM 2536 N N . ASN B 2 150 ? 231.700 226.223 263.186 1.00 146.40 150 ASN B N 1
ATOM 2537 C CA . ASN B 2 150 ? 230.601 226.379 264.130 1.00 146.40 150 ASN B CA 1
ATOM 2538 C C . ASN B 2 150 ? 230.165 225.031 264.682 1.00 146.40 150 ASN B C 1
ATOM 2539 O O . ASN B 2 150 ? 229.748 224.930 265.840 1.00 146.40 150 ASN B O 1
ATOM 2544 N N . ARG B 2 151 ? 230.267 223.981 263.877 1.00 168.76 151 ARG B N 1
ATOM 2545 C CA . ARG B 2 151 ? 230.017 222.637 264.373 1.00 168.76 151 ARG B CA 1
ATOM 2546 C C . ARG B 2 151 ? 231.245 222.162 265.142 1.00 168.76 151 ARG B C 1
ATOM 2547 O O . ARG B 2 151 ? 232.159 222.935 265.441 1.00 168.76 151 ARG B O 1
ATOM 2555 N N . ASN B 2 152 ? 231.257 220.883 265.498 1.00 180.73 152 ASN B N 1
ATOM 2556 C CA . ASN B 2 152 ? 232.426 220.236 266.086 1.00 180.73 152 ASN B CA 1
ATOM 2557 C C . ASN B 2 152 ? 233.692 220.498 265.277 1.00 180.73 152 ASN B C 1
ATOM 2558 O O . ASN B 2 152 ? 234.408 221.463 265.523 1.00 180.73 152 ASN B O 1
ATOM 2564 N N . MET C 3 1 ? 279.503 257.222 248.440 1.00 243.50 1 MET C N 1
ATOM 2565 C CA . MET C 3 1 ? 279.429 258.567 248.996 1.00 243.50 1 MET C CA 1
ATOM 2566 C C . MET C 3 1 ? 277.988 259.064 249.015 1.00 243.50 1 MET C C 1
ATOM 2567 O O . MET C 3 1 ? 277.620 259.977 248.282 1.00 243.50 1 MET C O 1
ATOM 2572 N N . THR C 3 2 ? 277.178 258.465 249.883 1.00 225.84 2 THR C N 1
ATOM 2573 C CA . THR C 3 2 ? 275.743 258.696 249.865 1.00 225.84 2 THR C CA 1
ATOM 2574 C C . THR C 3 2 ? 275.417 260.033 250.557 1.00 225.84 2 THR C C 1
ATOM 2575 O O . THR C 3 2 ? 276.296 260.742 251.056 1.00 225.84 2 THR C O 1
ATOM 2579 N N . ILE C 3 3 ? 274.124 260.377 250.553 1.00 187.81 3 ILE C N 1
ATOM 2580 C CA . ILE C 3 3 ? 273.619 261.604 251.157 1.00 187.81 3 ILE C CA 1
ATOM 2581 C C . ILE C 3 3 ? 274.084 261.744 252.601 1.00 187.81 3 ILE C C 1
ATOM 2582 O O . ILE C 3 3 ? 274.412 260.764 253.277 1.00 187.81 3 ILE C O 1
ATOM 2587 N N . PHE C 3 4 ? 274.144 262.990 253.065 1.00 173.89 4 PHE C N 1
ATOM 2588 C CA . PHE C 3 4 ? 274.434 263.260 254.464 1.00 173.89 4 PHE C CA 1
ATOM 2589 C C . PHE C 3 4 ? 273.238 262.930 255.347 1.00 173.89 4 PHE C C 1
ATOM 2590 O O . PHE C 3 4 ? 273.286 261.992 256.150 1.00 173.89 4 PHE C O 1
ATOM 2598 N N . ASN C 3 5 ? 272.143 263.674 255.200 1.00 161.95 5 ASN C N 1
ATOM 2599 C CA . ASN C 3 5 ? 271.023 263.492 256.114 1.00 161.95 5 ASN C CA 1
ATOM 2600 C C . ASN C 3 5 ? 269.730 263.949 255.454 1.00 161.95 5 ASN C C 1
ATOM 2601 O O . ASN C 3 5 ? 269.707 264.325 254.283 1.00 161.95 5 ASN C O 1
ATOM 2606 N N . LEU C 3 6 ? 268.645 263.907 256.233 1.00 149.00 6 LEU C N 1
ATOM 2607 C CA . LEU C 3 6 ? 267.302 264.162 255.733 1.00 149.00 6 LEU C CA 1
ATOM 2608 C C . LEU C 3 6 ? 266.373 264.545 256.876 1.00 149.00 6 LEU C C 1
ATOM 2609 O O . LEU C 3 6 ? 266.348 263.876 257.911 1.00 149.00 6 LEU C O 1
ATOM 2614 N N . TYR C 3 7 ? 265.587 265.605 256.670 1.00 146.00 7 TYR C N 1
ATOM 2615 C CA . TYR C 3 7 ? 264.765 266.197 257.717 1.00 146.00 7 TYR C CA 1
ATOM 2616 C C . TYR C 3 7 ? 263.302 266.270 257.308 1.00 146.00 7 TYR C C 1
ATOM 2617 O O . TYR C 3 7 ? 262.965 266.359 256.123 1.00 146.00 7 TYR C O 1
ATOM 2626 N N . ILE C 3 8 ? 262.441 266.247 258.318 1.00 148.59 8 ILE C N 1
ATOM 2627 C CA . ILE C 3 8 ? 260.998 266.348 258.160 1.00 148.59 8 ILE C CA 1
ATOM 2628 C C . ILE C 3 8 ? 260.473 267.317 259.207 1.00 148.59 8 ILE C C 1
ATOM 2629 O O . ILE C 3 8 ? 260.929 267.307 260.354 1.00 148.59 8 ILE C O 1
ATOM 2634 N N . PHE C 3 9 ? 259.512 268.149 258.823 1.00 151.39 9 PHE C N 1
ATOM 2635 C CA . PHE C 3 9 ? 258.939 269.112 259.755 1.00 151.39 9 PHE C CA 1
ATOM 2636 C C . PHE C 3 9 ? 257.480 269.345 259.405 1.00 151.39 9 PHE C C 1
ATOM 2637 O O . PHE C 3 9 ? 257.162 269.613 258.246 1.00 151.39 9 PHE C O 1
ATOM 2645 N N . ASP C 3 10 ? 256.604 269.267 260.405 1.00 150.44 10 ASP C N 1
ATOM 2646 C CA . ASP C 3 10 ? 255.177 269.423 260.162 1.00 150.44 10 ASP C CA 1
ATOM 2647 C C . ASP C 3 10 ? 254.812 270.873 259.886 1.00 150.44 10 ASP C C 1
ATOM 2648 O O . ASP C 3 10 ? 255.615 271.791 260.046 1.00 150.44 10 ASP C O 1
ATOM 2653 N N . LYS C 3 11 ? 253.550 271.071 259.493 1.00 138.84 11 LYS C N 1
ATOM 2654 C CA . LYS C 3 11 ? 253.032 272.419 259.312 1.00 138.84 11 LYS C CA 1
ATOM 2655 C C . LYS C 3 11 ? 252.956 273.173 260.623 1.00 138.84 11 LYS C C 1
ATOM 2656 O O . LYS C 3 11 ? 252.572 274.343 260.630 1.00 138.84 11 LYS C O 1
ATOM 2662 N N . PHE C 3 12 ? 253.252 272.514 261.734 1.00 139.61 12 PHE C N 1
ATOM 2663 C CA . PHE C 3 12 ? 253.425 273.207 262.995 1.00 139.61 12 PHE C CA 1
ATOM 2664 C C . PHE C 3 12 ? 254.888 273.375 263.356 1.00 139.61 12 PHE C C 1
ATOM 2665 O O . PHE C 3 12 ? 255.193 273.897 264.430 1.00 139.61 12 PHE C O 1
ATOM 2673 N N . GLY C 3 13 ? 255.794 272.939 262.494 1.00 136.76 13 GLY C N 1
ATOM 2674 C CA . GLY C 3 13 ? 257.205 273.148 262.712 1.00 136.76 13 GLY C CA 1
ATOM 2675 C C . GLY C 3 13 ? 257.881 272.171 263.641 1.00 136.76 13 GLY C C 1
ATOM 2676 O O . GLY C 3 13 ? 258.864 272.546 264.287 1.00 136.76 13 GLY C O 1
ATOM 2677 N N . THR C 3 14 ? 257.386 270.947 263.748 1.00 129.26 14 THR C N 1
ATOM 2678 C CA . THR C 3 14 ? 257.995 269.979 264.644 1.00 129.26 14 THR C CA 1
ATOM 2679 C C . THR C 3 14 ? 258.773 268.921 263.869 1.00 129.26 14 THR C C 1
ATOM 2680 O O . THR C 3 14 ? 258.317 268.417 262.840 1.00 129.26 14 THR C O 1
ATOM 2684 N N . LEU C 3 15 ? 259.964 268.603 264.367 1.00 134.56 15 LEU C N 1
ATOM 2685 C CA . LEU C 3 15 ? 260.816 267.598 263.741 1.00 134.56 15 LEU C CA 1
ATOM 2686 C C . LEU C 3 15 ? 260.164 266.231 263.831 1.00 134.56 15 LEU C C 1
ATOM 2687 O O . LEU C 3 15 ? 259.959 265.709 264.929 1.00 134.56 15 LEU C O 1
ATOM 2692 N N . LEU C 3 16 ? 259.872 265.632 262.677 1.00 145.12 16 LEU C N 1
ATOM 2693 C CA . LEU C 3 16 ? 259.316 264.287 262.682 1.00 145.12 16 LEU C CA 1
ATOM 2694 C C . LEU C 3 16 ? 260.416 263.244 262.779 1.00 145.12 16 LEU C C 1
ATOM 2695 O O . LEU C 3 16 ? 260.359 262.344 263.624 1.00 145.12 16 LEU C O 1
ATOM 2700 N N . HIS C 3 17 ? 261.420 263.341 261.915 1.00 136.16 17 HIS C N 1
ATOM 2701 C CA . HIS C 3 17 ? 262.488 262.361 261.949 1.00 136.16 17 HIS C CA 1
ATOM 2702 C C . HIS C 3 17 ? 263.740 262.938 261.325 1.00 136.16 17 HIS C C 1
ATOM 2703 O O . HIS C 3 17 ? 263.684 263.846 260.492 1.00 136.16 17 HIS C O 1
ATOM 2710 N N . TYR C 3 18 ? 264.868 262.379 261.733 1.00 152.51 18 TYR C N 1
ATOM 2711 C CA . TYR C 3 18 ? 266.156 262.717 261.166 1.00 152.51 18 TYR C CA 1
ATOM 2712 C C . TYR C 3 18 ? 266.907 261.426 260.913 1.00 152.51 18 TYR C C 1
ATOM 2713 O O . TYR C 3 18 ? 267.144 260.652 261.846 1.00 152.51 18 TYR C O 1
ATOM 2722 N N . ALA C 3 19 ? 267.285 261.192 259.663 1.00 157.52 19 ALA C N 1
ATOM 2723 C CA . ALA C 3 19 ? 268.115 260.049 259.322 1.00 157.52 19 ALA C CA 1
ATOM 2724 C C . ALA C 3 19 ? 269.417 260.558 258.741 1.00 157.52 19 ALA C C 1
ATOM 2725 O O . ALA C 3 19 ? 269.413 261.408 257.847 1.00 157.52 19 ALA C O 1
ATOM 2727 N N . GLU C 3 20 ? 270.522 260.037 259.250 1.00 176.74 20 GLU C N 1
ATOM 2728 C CA . GLU C 3 20 ? 271.850 260.467 258.860 1.00 176.74 20 GLU C CA 1
ATOM 2729 C C . GLU C 3 20 ? 272.566 259.298 258.212 1.00 176.74 20 GLU C C 1
ATOM 2730 O O . GLU C 3 20 ? 272.335 258.142 258.573 1.00 176.74 20 GLU C O 1
ATOM 2736 N N . TRP C 3 21 ? 273.398 259.597 257.225 1.00 170.07 21 TRP C N 1
ATOM 2737 C CA . TRP C 3 21 ? 274.267 258.594 256.637 1.00 170.07 21 TRP C CA 1
ATOM 2738 C C . TRP C 3 21 ? 275.726 259.000 256.677 1.00 170.07 21 TRP C C 1
ATOM 2739 O O . TRP C 3 21 ? 276.567 258.229 257.154 1.00 170.07 21 TRP C O 1
ATOM 2750 N N . ASN C 3 22 ? 276.045 260.208 256.213 1.00 182.97 22 ASN C N 1
ATOM 2751 C CA . ASN C 3 22 ? 277.426 260.576 255.951 1.00 182.97 22 ASN C CA 1
ATOM 2752 C C . ASN C 3 22 ? 277.809 261.951 256.481 1.00 182.97 22 ASN C C 1
ATOM 2753 O O . ASN C 3 22 ? 278.918 262.416 256.198 1.00 182.97 22 ASN C O 1
ATOM 2758 N N . ARG C 3 23 ? 276.936 262.616 257.236 1.00 183.05 23 ARG C N 1
ATOM 2759 C CA . ARG C 3 23 ? 277.343 263.835 257.922 1.00 183.05 23 ARG C CA 1
ATOM 2760 C C . ARG C 3 23 ? 278.511 263.542 258.857 1.00 183.05 23 ARG C C 1
ATOM 2761 O O . ARG C 3 23 ? 278.494 262.559 259.600 1.00 183.05 23 ARG C O 1
ATOM 2769 N N . THR C 3 24 ? 279.531 264.395 258.815 1.00 190.14 24 THR C N 1
ATOM 2770 C CA . THR C 3 24 ? 280.764 264.172 259.562 1.00 190.14 24 THR C CA 1
ATOM 2771 C C . THR C 3 24 ? 281.065 265.258 260.584 1.00 190.14 24 THR C C 1
ATOM 2772 O O . THR C 3 24 ? 281.579 264.955 261.661 1.00 190.14 24 THR C O 1
ATOM 2776 N N . LYS C 3 25 ? 280.770 266.522 260.278 1.00 192.42 25 LYS C N 1
ATOM 2777 C CA . LYS C 3 25 ? 281.037 267.582 261.243 1.00 192.42 25 LYS C CA 1
ATOM 2778 C C . LYS C 3 25 ? 280.198 267.365 262.492 1.00 192.42 25 LYS C C 1
ATOM 2779 O O . LYS C 3 25 ? 278.994 267.635 262.494 1.00 192.42 25 LYS C O 1
ATOM 2785 N N . LYS C 3 26 ? 280.825 266.872 263.555 1.00 191.24 26 LYS C N 1
ATOM 2786 C CA . LYS C 3 26 ? 280.091 266.378 264.709 1.00 191.24 26 LYS C CA 1
ATOM 2787 C C . LYS C 3 26 ? 279.489 267.547 265.478 1.00 191.24 26 LYS C C 1
ATOM 2788 O O . LYS C 3 26 ? 280.204 268.452 265.919 1.00 191.24 26 LYS C O 1
ATOM 2794 N N . SER C 3 27 ? 278.172 267.513 265.639 1.00 201.15 27 SER C N 1
ATOM 2795 C CA . SER C 3 27 ? 277.419 268.702 266.005 1.00 201.15 27 SER C CA 1
ATOM 2796 C C . SER C 3 27 ? 277.628 269.068 267.468 1.00 201.15 27 SER C C 1
ATOM 2797 O O . SER C 3 27 ? 277.548 268.212 268.355 1.00 201.15 27 SER C O 1
ATOM 2800 N N . GLY C 3 28 ? 277.900 270.350 267.715 1.00 195.44 28 GLY C N 1
ATOM 2801 C CA . GLY C 3 28 ? 277.935 270.836 269.082 1.00 195.44 28 GLY C CA 1
ATOM 2802 C C . GLY C 3 28 ? 276.547 270.991 269.671 1.00 195.44 28 GLY C C 1
ATOM 2803 O O . GLY C 3 28 ? 276.384 271.062 270.891 1.00 195.44 28 GLY C O 1
ATOM 2804 N N . ILE C 3 29 ? 275.536 271.050 268.819 1.00 178.81 29 ILE C N 1
ATOM 2805 C CA . ILE C 3 29 ? 274.158 271.213 269.264 1.00 178.81 29 ILE C CA 1
ATOM 2806 C C . ILE C 3 29 ? 273.436 269.874 269.239 1.00 178.81 29 ILE C C 1
ATOM 2807 O O . ILE C 3 29 ? 273.532 269.103 268.278 1.00 178.81 29 ILE C O 1
ATOM 2812 N N . THR C 3 30 ? 272.716 269.581 270.318 1.00 179.95 30 THR C N 1
ATOM 2813 C CA . THR C 3 30 ? 271.866 268.404 270.308 1.00 179.95 30 THR C CA 1
ATOM 2814 C C . THR C 3 30 ? 270.799 268.570 269.238 1.00 179.95 30 THR C C 1
ATOM 2815 O O . THR C 3 30 ? 270.267 269.661 269.019 1.00 179.95 30 THR C O 1
ATOM 2819 N N . ARG C 3 31 ? 270.492 267.460 268.571 1.00 183.62 31 ARG C N 1
ATOM 2820 C CA . ARG C 3 31 ? 269.855 267.525 267.261 1.00 183.62 31 ARG C CA 1
ATOM 2821 C C . ARG C 3 31 ? 268.518 268.250 267.308 1.00 183.62 31 ARG C C 1
ATOM 2822 O O . ARG C 3 31 ? 268.108 268.869 266.322 1.00 183.62 31 ARG C O 1
ATOM 2830 N N . GLU C 3 32 ? 267.824 268.187 268.437 1.00 181.49 32 GLU C N 1
ATOM 2831 C CA . GLU C 3 32 ? 266.481 268.748 268.499 1.00 181.49 32 GLU C CA 1
ATOM 2832 C C . GLU C 3 32 ? 266.508 270.263 268.364 1.00 181.49 32 GLU C C 1
ATOM 2833 O O . GLU C 3 32 ? 265.739 270.838 267.581 1.00 181.49 32 GLU C O 1
ATOM 2839 N N . GLU C 3 33 ? 267.399 270.925 269.103 1.00 170.37 33 GLU C N 1
ATOM 2840 C CA . GLU C 3 33 ? 267.507 272.368 268.971 1.00 170.37 33 GLU C CA 1
ATOM 2841 C C . GLU C 3 33 ? 267.957 272.727 267.571 1.00 170.37 33 GLU C C 1
ATOM 2842 O O . GLU C 3 33 ? 267.540 273.747 267.021 1.00 170.37 33 GLU C O 1
ATOM 2848 N N . GLU C 3 34 ? 268.828 271.901 266.989 1.00 155.07 34 GLU C N 1
ATOM 2849 C CA . GLU C 3 34 ? 269.283 272.156 265.632 1.00 155.07 34 GLU C CA 1
ATOM 2850 C C . GLU C 3 34 ? 268.121 272.106 264.658 1.00 155.07 34 GLU C C 1
ATOM 2851 O O . GLU C 3 34 ? 268.008 272.954 263.767 1.00 155.07 34 GLU C O 1
ATOM 2857 N N . ALA C 3 35 ? 267.249 271.115 264.812 1.00 150.07 35 ALA C N 1
ATOM 2858 C CA . ALA C 3 35 ? 266.079 271.022 263.953 1.00 150.07 35 ALA C CA 1
ATOM 2859 C C . ALA C 3 35 ? 265.184 272.230 264.136 1.00 150.07 35 ALA C C 1
ATOM 2860 O O . ALA C 3 35 ? 264.638 272.764 263.165 1.00 150.07 35 ALA C O 1
ATOM 2862 N N . LYS C 3 36 ? 265.018 272.673 265.378 1.00 142.32 36 LYS C N 1
ATOM 2863 C CA . LYS C 3 36 ? 264.236 273.881 265.603 1.00 142.32 36 LYS C CA 1
ATOM 2864 C C . LYS C 3 36 ? 264.861 275.075 264.888 1.00 142.32 36 LYS C C 1
ATOM 2865 O O . LYS C 3 36 ? 264.168 275.827 264.189 1.00 142.32 36 LYS C O 1
ATOM 2871 N N . LEU C 3 37 ? 266.180 275.236 265.027 1.00 147.85 37 LEU C N 1
ATOM 2872 C CA . LEU C 3 37 ? 266.891 276.334 264.383 1.00 147.85 37 LEU C CA 1
ATOM 2873 C C . LEU C 3 37 ? 266.708 276.296 262.879 1.00 147.85 37 LEU C C 1
ATOM 2874 O O . LEU C 3 37 ? 266.468 277.329 262.241 1.00 147.85 37 LEU C O 1
ATOM 2879 N N . THR C 3 38 ? 266.829 275.113 262.293 1.00 144.85 38 THR C N 1
ATOM 2880 C CA . THR C 3 38 ? 266.665 274.988 260.856 1.00 144.85 38 THR C CA 1
ATOM 2881 C C . THR C 3 38 ? 265.240 275.295 260.427 1.00 144.85 38 THR C C 1
ATOM 2882 O O . THR C 3 38 ? 265.030 275.947 259.400 1.00 144.85 38 THR C O 1
ATOM 2886 N N . TYR C 3 39 ? 264.242 274.838 261.184 1.00 158.76 39 TYR C N 1
ATOM 2887 C CA . TYR C 3 39 ? 262.875 275.147 260.783 1.00 158.76 39 TYR C CA 1
ATOM 2888 C C . TYR C 3 39 ? 262.627 276.642 260.827 1.00 158.76 39 TYR C C 1
ATOM 2889 O O . TYR C 3 39 ? 261.997 277.206 259.922 1.00 158.76 39 TYR C O 1
ATOM 2898 N N . GLY C 3 40 ? 263.113 277.300 261.876 1.00 158.50 40 GLY C N 1
ATOM 2899 C CA . GLY C 3 40 ? 262.972 278.742 261.948 1.00 158.50 40 GLY C CA 1
ATOM 2900 C C . GLY C 3 40 ? 263.673 279.442 260.803 1.00 158.50 40 GLY C C 1
ATOM 2901 O O . GLY C 3 40 ? 263.126 280.367 260.205 1.00 158.50 40 GLY C O 1
ATOM 2902 N N . MET C 3 41 ? 264.888 278.994 260.471 1.00 140.84 41 MET C N 1
ATOM 2903 C CA . MET C 3 41 ? 265.615 279.585 259.357 1.00 140.84 41 MET C CA 1
ATOM 2904 C C . MET C 3 41 ? 264.832 279.455 258.067 1.00 140.84 41 MET C C 1
ATOM 2905 O O . MET C 3 41 ? 264.723 280.411 257.292 1.00 140.84 41 MET C O 1
ATOM 2910 N N . LEU C 3 42 ? 264.298 278.266 257.811 1.00 159.13 42 LEU C N 1
ATOM 2911 C CA . LEU C 3 42 ? 263.568 278.061 256.573 1.00 159.13 42 LEU C CA 1
ATOM 2912 C C . LEU C 3 42 ? 262.341 278.947 256.532 1.00 159.13 42 LEU C C 1
ATOM 2913 O O . LEU C 3 42 ? 262.023 279.535 255.494 1.00 159.13 42 LEU C O 1
ATOM 2918 N N . PHE C 3 43 ? 261.649 279.069 257.662 1.00 161.05 43 PHE C N 1
ATOM 2919 C CA . PHE C 3 43 ? 260.525 279.992 257.737 1.00 161.05 43 PHE C CA 1
ATOM 2920 C C . PHE C 3 43 ? 260.968 281.414 257.430 1.00 161.05 43 PHE C C 1
ATOM 2921 O O . PHE C 3 43 ? 260.270 282.166 256.732 1.00 161.05 43 PHE C O 1
ATOM 2929 N N . SER C 3 44 ? 262.129 281.797 257.955 1.00 154.86 44 SER C N 1
ATOM 2930 C CA . SER C 3 44 ? 262.661 283.125 257.704 1.00 154.86 44 SER C CA 1
ATOM 2931 C C . SER C 3 44 ? 262.882 283.343 256.221 1.00 154.86 44 SER C C 1
ATOM 2932 O O . SER C 3 44 ? 262.563 284.406 255.688 1.00 154.86 44 SER C O 1
ATOM 2935 N N . ILE C 3 45 ? 263.436 282.344 255.545 1.00 147.19 45 ILE C N 1
ATOM 2936 C CA . ILE C 3 45 ? 263.692 282.466 254.118 1.00 147.19 45 ILE C CA 1
ATOM 2937 C C . ILE C 3 45 ? 262.379 282.541 253.346 1.00 147.19 45 ILE C C 1
ATOM 2938 O O . ILE C 3 45 ? 262.283 283.224 252.320 1.00 147.19 45 ILE C O 1
ATOM 2943 N N . LYS C 3 46 ? 261.355 281.829 253.811 1.00 159.06 46 LYS C N 1
ATOM 2944 C CA . LYS C 3 46 ? 260.056 281.934 253.158 1.00 159.06 46 LYS C CA 1
ATOM 2945 C C . LYS C 3 46 ? 259.544 283.362 253.230 1.00 159.06 46 LYS C C 1
ATOM 2946 O O . LYS C 3 46 ? 259.126 283.940 252.219 1.00 159.06 46 LYS C O 1
ATOM 2952 N N . SER C 3 47 ? 259.597 283.957 254.421 1.00 158.78 47 SER C N 1
ATOM 2953 C CA . SER C 3 47 ? 259.205 285.357 254.556 1.00 158.78 47 SER C CA 1
ATOM 2954 C C . SER C 3 47 ? 260.102 286.255 253.712 1.00 158.78 47 SER C C 1
ATOM 2955 O O . SER C 3 47 ? 259.634 287.211 253.075 1.00 158.78 47 SER C O 1
ATOM 2958 N N . PHE C 3 48 ? 261.391 285.929 253.683 1.00 144.35 48 PHE C N 1
ATOM 2959 C CA . PHE C 3 48 ? 262.401 286.701 252.975 1.00 144.35 48 PHE C CA 1
ATOM 2960 C C . PHE C 3 48 ? 262.056 286.821 251.500 1.00 144.35 48 PHE C C 1
ATOM 2961 O O . PHE C 3 48 ? 261.989 287.926 250.944 1.00 144.35 48 PHE C O 1
ATOM 2969 N N . VAL C 3 49 ? 261.786 285.689 250.862 1.00 145.77 49 VAL C N 1
ATOM 2970 C CA . VAL C 3 49 ? 261.432 285.728 249.453 1.00 145.77 49 VAL C CA 1
ATOM 2971 C C . VAL C 3 49 ? 260.047 286.332 249.267 1.00 145.77 49 VAL C C 1
ATOM 2972 O O . VAL C 3 49 ? 259.851 287.201 248.413 1.00 145.77 49 VAL C O 1
ATOM 2976 N N . SER C 3 50 ? 259.077 285.932 250.095 1.00 156.88 50 SER C N 1
ATOM 2977 C CA . SER C 3 50 ? 257.706 286.380 249.882 1.00 156.88 50 SER C CA 1
ATOM 2978 C C . SER C 3 50 ? 257.600 287.889 249.982 1.00 156.88 50 SER C C 1
ATOM 2979 O O . SER C 3 50 ? 256.662 288.486 249.442 1.00 156.88 50 SER C O 1
ATOM 2982 N N . LYS C 3 51 ? 258.544 288.522 250.672 1.00 149.71 51 LYS C N 1
ATOM 2983 C CA . LYS C 3 51 ? 258.617 289.973 250.594 1.00 149.71 51 LYS C CA 1
ATOM 2984 C C . LYS C 3 51 ? 259.384 290.415 249.352 1.00 149.71 51 LYS C C 1
ATOM 2985 O O . LYS C 3 51 ? 258.865 291.179 248.534 1.00 149.71 51 LYS C O 1
ATOM 2991 N N . ILE C 3 52 ? 260.606 289.915 249.167 1.00 139.72 52 ILE C N 1
ATOM 2992 C CA . ILE C 3 52 ? 261.482 290.520 248.166 1.00 139.72 52 ILE C CA 1
ATOM 2993 C C . ILE C 3 52 ? 261.302 289.904 246.782 1.00 139.72 52 ILE C C 1
ATOM 2994 O O . ILE C 3 52 ? 262.115 290.125 245.880 1.00 139.72 52 ILE C O 1
ATOM 2999 N N . SER C 3 53 ? 260.233 289.147 246.602 1.00 155.07 53 SER C N 1
ATOM 3000 C CA . SER C 3 53 ? 259.942 288.558 245.302 1.00 155.07 53 SER C CA 1
ATOM 3001 C C . SER C 3 53 ? 259.606 289.636 244.277 1.00 155.07 53 SER C C 1
ATOM 3002 O O . SER C 3 53 ? 258.816 290.539 244.572 1.00 155.07 53 SER C O 1
ATOM 3005 N N . PRO C 3 54 ? 260.181 289.582 243.075 1.00 156.20 54 PRO C N 1
ATOM 3006 C CA . PRO C 3 54 ? 259.712 290.480 242.008 1.00 156.20 54 PRO C CA 1
ATOM 3007 C C . PRO C 3 54 ? 258.266 290.235 241.601 1.00 156.20 54 PRO C C 1
ATOM 3008 O O . PRO C 3 54 ? 257.562 291.181 241.231 1.00 156.20 54 PRO C O 1
ATOM 3012 N N . HIS C 3 55 ? 257.806 288.990 241.657 1.00 169.83 55 HIS C N 1
ATOM 3013 C CA . HIS C 3 55 ? 256.448 288.619 241.257 1.00 169.83 55 HIS C CA 1
ATOM 3014 C C . HIS C 3 55 ? 256.018 287.436 242.115 1.00 169.83 55 HIS C C 1
ATOM 3015 O O . HIS C 3 55 ? 256.636 287.133 243.140 1.00 169.83 55 HIS C O 1
ATOM 3022 N N . ASP C 3 56 ? 254.947 286.768 241.703 1.00 166.88 56 ASP C N 1
ATOM 3023 C CA . ASP C 3 56 ? 254.393 285.651 242.453 1.00 166.88 56 ASP C CA 1
ATOM 3024 C C . ASP C 3 56 ? 255.461 284.598 242.669 1.00 166.88 56 ASP C C 1
ATOM 3025 O O . ASP C 3 56 ? 256.012 284.083 241.687 1.00 166.88 56 ASP C O 1
ATOM 3030 N N . PRO C 3 57 ? 255.812 284.269 243.896 1.00 162.95 57 PRO C N 1
ATOM 3031 C CA . PRO C 3 57 ? 256.557 283.026 244.105 1.00 162.95 57 PRO C CA 1
ATOM 3032 C C . PRO C 3 57 ? 255.599 281.853 244.212 1.00 162.95 57 PRO C C 1
ATOM 3033 O O . PRO C 3 57 ? 255.034 281.604 245.280 1.00 162.95 57 PRO C O 1
ATOM 3037 N N . LYS C 3 58 ? 255.436 281.102 243.125 1.00 184.20 58 LYS C N 1
ATOM 3038 C CA . LYS C 3 58 ? 254.431 280.044 243.110 1.00 184.20 58 LYS C CA 1
ATOM 3039 C C . LYS C 3 58 ? 254.840 278.898 244.015 1.00 184.20 58 LYS C C 1
ATOM 3040 O O . LYS C 3 58 ? 254.041 278.409 244.821 1.00 184.20 58 LYS C O 1
ATOM 3046 N N . GLU C 3 59 ? 256.083 278.461 243.895 1.00 179.02 59 GLU C N 1
ATOM 3047 C CA . GLU C 3 59 ? 256.666 277.506 244.815 1.00 179.02 59 GLU C CA 1
ATOM 3048 C C . GLU C 3 59 ? 257.673 278.149 245.752 1.00 179.02 59 GLU C C 1
ATOM 3049 O O . GLU C 3 59 ? 258.230 277.456 246.610 1.00 179.02 59 GLU C O 1
ATOM 3055 N N . GLY C 3 60 ? 257.912 279.449 245.620 1.00 165.61 60 GLY C N 1
ATOM 3056 C CA . GLY C 3 60 ? 258.772 280.132 246.571 1.00 165.61 60 GLY C CA 1
ATOM 3057 C C . GLY C 3 60 ? 260.158 279.524 246.599 1.00 165.61 60 GLY C C 1
ATOM 3058 O O . GLY C 3 60 ? 260.752 279.222 245.561 1.00 165.61 60 GLY C O 1
ATOM 3059 N N . PHE C 3 61 ? 260.659 279.309 247.812 1.00 158.09 61 PHE C N 1
ATOM 3060 C CA . PHE C 3 61 ? 262.032 278.876 248.005 1.00 158.09 61 PHE C CA 1
ATOM 3061 C C . PHE C 3 61 ? 262.281 277.556 247.301 1.00 158.09 61 PHE C C 1
ATOM 3062 O O . PHE C 3 61 ? 261.391 276.713 247.186 1.00 158.09 61 PHE C O 1
ATOM 3070 N N . LEU C 3 62 ? 263.506 277.381 246.816 1.00 169.99 62 LEU C N 1
ATOM 3071 C CA . LEU C 3 62 ? 263.905 276.100 246.252 1.00 169.99 62 LEU C CA 1
ATOM 3072 C C . LEU C 3 62 ? 265.030 275.450 247.038 1.00 169.99 62 LEU C C 1
ATOM 3073 O O . LEU C 3 62 ? 264.849 274.334 247.531 1.00 169.99 62 LEU C O 1
ATOM 3078 N N . TYR C 3 63 ? 266.163 276.120 247.217 1.00 180.65 63 TYR C N 1
ATOM 3079 C CA . TYR C 3 63 ? 267.294 275.517 247.915 1.00 180.65 63 TYR C CA 1
ATOM 3080 C C . TYR C 3 63 ? 268.385 276.566 248.035 1.00 180.65 63 TYR C C 1
ATOM 3081 O O . TYR C 3 63 ? 268.288 277.659 247.474 1.00 180.65 63 TYR C O 1
ATOM 3090 N N . TYR C 3 64 ? 269.432 276.218 248.770 1.00 166.44 64 TYR C N 1
ATOM 3091 C CA . TYR C 3 64 ? 270.609 277.062 248.835 1.00 166.44 64 TYR C CA 1
ATOM 3092 C C . TYR C 3 64 ? 271.851 276.203 248.647 1.00 166.44 64 TYR C C 1
ATOM 3093 O O . TYR C 3 64 ? 271.794 274.974 248.741 1.00 166.44 64 TYR C O 1
ATOM 3102 N N . LYS C 3 65 ? 272.972 276.852 248.358 1.00 171.58 65 LYS C N 1
ATOM 3103 C CA . LYS C 3 65 ? 274.201 276.148 248.036 1.00 171.58 65 LYS C CA 1
ATOM 3104 C C . LYS C 3 65 ? 275.396 276.740 248.764 1.00 171.58 65 LYS C C 1
ATOM 3105 O O . LYS C 3 65 ? 275.473 277.949 248.989 1.00 171.58 65 LYS C O 1
ATOM 3111 N N . THR C 3 66 ? 276.343 275.880 249.099 1.00 170.52 66 THR C N 1
ATOM 3112 C CA . THR C 3 66 ? 277.663 276.311 249.519 1.00 170.52 66 THR C CA 1
ATOM 3113 C C . THR C 3 66 ? 278.669 275.906 248.455 1.00 170.52 66 THR C C 1
ATOM 3114 O O . THR C 3 66 ? 278.340 275.210 247.494 1.00 170.52 66 THR C O 1
ATOM 3118 N N . ASN C 3 67 ? 279.910 276.358 248.631 1.00 182.56 67 ASN C N 1
ATOM 3119 C CA . ASN C 3 67 ? 280.947 275.945 247.695 1.00 182.56 67 ASN C CA 1
ATOM 3120 C C . ASN C 3 67 ? 281.346 274.497 247.919 1.00 182.56 67 ASN C C 1
ATOM 3121 O O . ASN C 3 67 ? 281.739 273.814 246.970 1.00 182.56 67 ASN C O 1
ATOM 3126 N N . ARG C 3 68 ? 281.260 274.008 249.158 1.00 178.17 68 ARG C N 1
ATOM 3127 C CA . ARG C 3 68 ? 281.773 272.684 249.452 1.00 178.17 68 ARG C CA 1
ATOM 3128 C C . ARG C 3 68 ? 280.718 271.663 249.858 1.00 178.17 68 ARG C C 1
ATOM 3129 O O . ARG C 3 68 ? 281.041 270.471 249.900 1.00 178.17 68 ARG C O 1
ATOM 3137 N N . TYR C 3 69 ? 279.478 272.061 250.140 1.00 189.66 69 TYR C N 1
ATOM 3138 C CA . TYR C 3 69 ? 278.408 271.078 250.061 1.00 189.66 69 TYR C CA 1
ATOM 3139 C C . TYR C 3 69 ? 277.206 271.800 249.471 1.00 189.66 69 TYR C C 1
ATOM 3140 O O . TYR C 3 69 ? 277.322 272.907 248.938 1.00 189.66 69 TYR C O 1
ATOM 3149 N N . ALA C 3 70 ? 276.038 271.191 249.594 1.00 190.03 70 ALA C N 1
ATOM 3150 C CA . ALA C 3 70 ? 274.821 271.867 249.187 1.00 190.03 70 ALA C CA 1
ATOM 3151 C C . ALA C 3 70 ? 273.659 271.261 249.946 1.00 190.03 70 ALA C C 1
ATOM 3152 O O . ALA C 3 70 ? 273.797 270.228 250.601 1.00 190.03 70 ALA C O 1
ATOM 3154 N N . LEU C 3 71 ? 272.513 271.925 249.859 1.00 175.74 71 LEU C N 1
ATOM 3155 C CA . LEU C 3 71 ? 271.294 271.457 250.494 1.00 175.74 71 LEU C CA 1
ATOM 3156 C C . LEU C 3 71 ? 270.104 271.794 249.607 1.00 175.74 71 LEU C C 1
ATOM 3157 O O . LEU C 3 71 ? 270.164 272.717 248.791 1.00 175.74 71 LEU C O 1
ATOM 3162 N N . HIS C 3 72 ? 269.024 271.026 249.758 1.00 166.13 72 HIS C N 1
ATOM 3163 C CA . HIS C 3 72 ? 267.801 271.291 249.021 1.00 166.13 72 HIS C CA 1
ATOM 3164 C C . HIS C 3 72 ? 266.598 271.181 249.945 1.00 166.13 72 HIS C C 1
ATOM 3165 O O . HIS C 3 72 ? 266.643 270.533 250.993 1.00 166.13 72 HIS C O 1
ATOM 3172 N N . TYR C 3 73 ? 265.510 271.799 249.507 1.00 154.63 73 TYR C N 1
ATOM 3173 C CA . TYR C 3 73 ? 264.283 271.955 250.265 1.00 154.63 73 TYR C CA 1
ATOM 3174 C C . TYR C 3 73 ? 263.086 271.515 249.438 1.00 154.63 73 TYR C C 1
ATOM 3175 O O . TYR C 3 73 ? 263.041 271.726 248.227 1.00 154.63 73 TYR C O 1
ATOM 3184 N N . LEU C 3 74 ? 262.110 270.907 250.105 1.00 160.86 74 LEU C N 1
ATOM 3185 C CA . LEU C 3 74 ? 260.844 270.554 249.480 1.00 160.86 74 LEU C CA 1
ATOM 3186 C C . LEU C 3 74 ? 259.692 271.019 250.349 1.00 160.86 74 LEU C C 1
ATOM 3187 O O . LEU C 3 74 ? 259.679 270.780 251.557 1.00 160.86 74 LEU C O 1
ATOM 3192 N N . GLU C 3 75 ? 258.694 271.618 249.707 1.00 158.42 75 GLU C N 1
ATOM 3193 C CA . GLU C 3 75 ? 257.517 272.143 250.380 1.00 158.42 75 GLU C CA 1
ATOM 3194 C C . GLU C 3 75 ? 256.303 271.303 250.027 1.00 158.42 75 GLU C C 1
ATOM 3195 O O . GLU C 3 75 ? 255.985 271.129 248.848 1.00 158.42 75 GLU C O 1
ATOM 3201 N N . THR C 3 76 ? 255.617 270.819 251.046 1.00 149.19 76 THR C N 1
ATOM 3202 C CA . THR C 3 76 ? 254.378 270.087 250.909 1.00 149.19 76 THR C CA 1
ATOM 3203 C C . THR C 3 76 ? 253.209 270.983 251.263 1.00 149.19 76 THR C C 1
ATOM 3204 O O . THR C 3 76 ? 253.167 271.524 252.370 1.00 149.19 76 THR C O 1
ATOM 3208 N N . PRO C 3 77 ? 252.214 271.093 250.388 1.00 138.37 77 PRO C N 1
ATOM 3209 C CA . PRO C 3 77 ? 251.155 272.082 250.614 1.00 138.37 77 PRO C CA 1
ATOM 3210 C C . PRO C 3 77 ? 250.450 271.915 251.943 1.00 138.37 77 PRO C C 1
ATOM 3211 O O . PRO C 3 77 ? 249.936 272.899 252.488 1.00 138.37 77 PRO C O 1
ATOM 3215 N N . SER C 3 78 ? 250.413 270.700 252.493 1.00 136.04 78 SER C N 1
ATOM 3216 C CA . SER C 3 78 ? 249.895 270.537 253.843 1.00 136.04 78 SER C CA 1
ATOM 3217 C C . SER C 3 78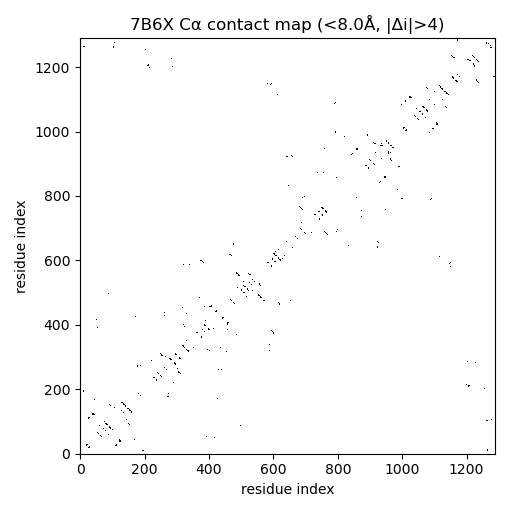 ? 250.764 271.230 254.867 1.00 136.04 78 SER C C 1
ATOM 3218 O O . SER C 3 78 ? 250.343 271.383 256.014 1.00 136.04 78 SER C O 1
ATOM 3221 N N . GLY C 3 79 ? 251.968 271.625 254.492 1.00 148.22 79 GLY C N 1
ATOM 3222 C CA . GLY C 3 79 ? 252.843 272.301 255.409 1.00 148.22 79 GLY C CA 1
ATOM 3223 C C . GLY C 3 79 ? 253.936 271.440 255.980 1.00 148.22 79 GLY C C 1
ATOM 3224 O O . GLY C 3 79 ? 254.761 271.949 256.740 1.00 148.22 79 GLY C O 1
ATOM 3225 N N . LEU C 3 80 ? 253.973 270.157 255.650 1.00 142.36 80 LEU C N 1
ATOM 3226 C CA . LEU C 3 80 ? 255.154 269.391 255.988 1.00 142.36 80 LEU C CA 1
ATOM 3227 C C . LEU C 3 80 ? 256.335 269.913 255.188 1.00 142.36 80 LEU C C 1
ATOM 3228 O O . LEU C 3 80 ? 256.180 270.475 254.102 1.00 142.36 80 LEU C O 1
ATOM 3233 N N . LYS C 3 81 ? 257.522 269.747 255.749 1.00 149.56 81 LYS C N 1
ATOM 3234 C CA . LYS C 3 81 ? 258.750 270.227 255.143 1.00 149.56 81 LYS C CA 1
ATOM 3235 C C . LYS C 3 81 ? 259.713 269.067 254.959 1.00 149.56 81 LYS C C 1
ATOM 3236 O O . LYS C 3 81 ? 259.766 268.157 255.790 1.00 149.56 81 LYS C O 1
ATOM 3242 N N . PHE C 3 82 ? 260.475 269.113 253.870 1.00 154.18 82 PHE C N 1
ATOM 3243 C CA . PHE C 3 82 ? 261.482 268.113 253.560 1.00 154.18 82 PHE C CA 1
ATOM 3244 C C . PHE C 3 82 ? 262.814 268.799 253.330 1.00 154.18 82 PHE C C 1
ATOM 3245 O O . PHE C 3 82 ? 262.907 269.735 252.532 1.00 154.18 82 PHE C O 1
ATOM 3253 N N . VAL C 3 83 ? 263.840 268.321 254.019 1.00 150.63 83 VAL C N 1
ATOM 3254 C CA . VAL C 3 83 ? 265.186 268.858 253.895 1.00 150.63 83 VAL C CA 1
ATOM 3255 C C . VAL C 3 83 ? 266.164 267.699 253.863 1.00 150.63 83 VAL C C 1
ATOM 3256 O O . VAL C 3 83 ? 266.063 266.776 254.676 1.00 150.63 83 VAL C O 1
ATOM 3260 N N . LEU C 3 84 ? 267.112 267.748 252.932 1.00 153.22 84 LEU C N 1
ATOM 3261 C CA . LEU C 3 84 ? 268.242 266.839 252.959 1.00 153.22 84 LEU C CA 1
ATOM 3262 C C . LEU C 3 84 ? 269.489 267.595 252.534 1.00 153.22 84 LEU C C 1
ATOM 3263 O O . LEU C 3 84 ? 269.416 268.630 251.870 1.00 153.22 84 LEU C O 1
ATOM 3268 N N . ASN C 3 85 ? 270.635 267.043 252.900 1.00 168.71 85 ASN C N 1
ATOM 3269 C CA . ASN C 3 85 ? 271.932 267.573 252.511 1.00 168.71 85 ASN C CA 1
ATOM 3270 C C . ASN C 3 85 ? 272.513 266.701 251.411 1.00 168.71 85 ASN C C 1
ATOM 3271 O O . ASN C 3 85 ? 272.470 265.473 251.501 1.00 168.71 85 ASN C O 1
ATOM 3276 N N . THR C 3 86 ? 273.067 267.335 250.386 1.00 192.32 86 THR C N 1
ATOM 3277 C CA . THR C 3 86 ? 273.730 266.601 249.320 1.00 192.32 86 THR C CA 1
ATOM 3278 C C . THR C 3 86 ? 275.061 267.250 248.974 1.00 192.32 86 THR C C 1
ATOM 3279 O O . THR C 3 86 ? 275.437 268.256 249.579 1.00 192.32 86 THR C O 1
ATOM 3283 N N . ASP C 3 87 ? 275.788 266.688 248.015 1.00 220.95 87 ASP C N 1
ATOM 3284 C CA . ASP C 3 87 ? 276.973 267.362 247.511 1.00 220.95 87 ASP C CA 1
ATOM 3285 C C . ASP C 3 87 ? 276.536 268.541 246.641 1.00 220.95 87 ASP C C 1
ATOM 3286 O O . ASP C 3 87 ? 275.344 268.781 246.426 1.00 220.95 87 ASP C O 1
ATOM 3291 N N . THR C 3 88 ? 277.512 269.295 246.138 1.00 219.35 88 THR C N 1
ATOM 3292 C CA . THR C 3 88 ? 277.197 270.488 245.365 1.00 219.35 88 THR C CA 1
ATOM 3293 C C . THR C 3 88 ? 276.650 270.139 243.988 1.00 219.35 88 THR C C 1
ATOM 3294 O O . THR C 3 88 ? 275.674 270.738 243.532 1.00 219.35 88 THR C O 1
ATOM 3298 N N . THR C 3 89 ? 277.281 269.195 243.295 1.00 226.01 89 THR C N 1
ATOM 3299 C CA . THR C 3 89 ? 277.085 269.057 241.856 1.00 226.01 89 THR C CA 1
ATOM 3300 C C . THR C 3 89 ? 276.810 267.613 241.465 1.00 226.01 89 THR C C 1
ATOM 3301 O O . THR C 3 89 ? 277.719 266.779 241.467 1.00 226.01 89 THR C O 1
ATOM 3305 N N . ALA C 3 90 ? 275.556 267.341 241.136 1.00 237.93 90 ALA C N 1
ATOM 3306 C CA . ALA C 3 90 ? 275.073 266.175 240.398 1.00 237.93 90 ALA C CA 1
ATOM 3307 C C . ALA C 3 90 ? 273.650 266.532 239.988 1.00 237.93 90 ALA C C 1
ATOM 3308 O O . ALA C 3 90 ? 273.224 267.676 240.169 1.00 237.93 90 ALA C O 1
ATOM 3310 N N . ILE C 3 91 ? 272.907 265.573 239.440 1.00 234.88 91 ILE C N 1
ATOM 3311 C CA . ILE C 3 91 ? 271.552 265.836 238.961 1.00 234.88 91 ILE C CA 1
ATOM 3312 C C . ILE C 3 91 ? 270.730 266.521 240.045 1.00 234.88 91 ILE C C 1
ATOM 3313 O O . ILE C 3 91 ? 271.081 266.478 241.230 1.00 234.88 91 ILE C O 1
ATOM 3318 N N . ASN C 3 92 ? 269.641 267.166 239.645 1.00 214.13 92 ASN C N 1
ATOM 3319 C CA . ASN C 3 92 ? 268.734 267.751 240.616 1.00 214.13 92 ASN C CA 1
ATOM 3320 C C . ASN C 3 92 ? 268.091 266.655 241.455 1.00 214.13 92 ASN C C 1
ATOM 3321 O O . ASN C 3 92 ? 268.105 265.477 241.090 1.00 214.13 92 ASN C O 1
ATOM 3326 N N . VAL C 3 93 ? 267.549 267.053 242.608 1.00 179.41 93 VAL C N 1
ATOM 3327 C CA . VAL C 3 93 ? 266.944 266.139 243.566 1.00 179.41 93 VAL C CA 1
ATOM 3328 C C . VAL C 3 93 ? 265.611 266.651 244.089 1.00 179.41 93 VAL C C 1
ATOM 3329 O O . VAL C 3 93 ? 265.042 266.054 244.998 1.00 179.41 93 VAL C O 1
ATOM 3333 N N . LYS C 3 94 ? 265.115 267.764 243.553 1.00 171.30 94 LYS C N 1
ATOM 3334 C CA . LYS C 3 94 ? 263.764 268.200 243.883 1.00 171.30 94 LYS C CA 1
ATOM 3335 C C . LYS C 3 94 ? 262.760 267.106 243.561 1.00 171.30 94 LYS C C 1
ATOM 3336 O O . LYS C 3 94 ? 261.891 266.769 244.377 1.00 171.30 94 LYS C O 1
ATOM 3342 N N . GLU C 3 95 ? 262.896 266.516 242.377 1.00 173.91 95 GLU C N 1
ATOM 3343 C CA . GLU C 3 95 ? 262.019 265.430 241.967 1.00 173.91 95 GLU C CA 1
ATOM 3344 C C . GLU C 3 95 ? 262.206 264.205 242.851 1.00 173.91 95 GLU C C 1
ATOM 3345 O O . GLU C 3 95 ? 261.236 263.512 243.170 1.00 173.91 95 GLU C O 1
ATOM 3351 N N . LEU C 3 96 ? 263.451 263.919 243.251 1.00 150.45 96 LEU C N 1
ATOM 3352 C CA . LEU C 3 96 ? 263.718 262.740 244.064 1.00 150.45 96 LEU C CA 1
ATOM 3353 C C . LEU C 3 96 ? 263.030 262.853 245.414 1.00 150.45 96 LEU C C 1
ATOM 3354 O O . LEU C 3 96 ? 262.446 261.884 245.909 1.00 150.45 96 LEU C O 1
ATOM 3359 N N . LEU C 3 97 ? 263.064 264.041 246.011 1.00 157.24 97 LEU C N 1
ATOM 3360 C CA . LEU C 3 97 ? 262.298 264.281 247.227 1.00 157.24 97 LEU C CA 1
ATOM 3361 C C . LEU C 3 97 ? 260.792 264.217 246.998 1.00 157.24 97 LEU C C 1
ATOM 3362 O O . LEU C 3 97 ? 260.075 263.670 247.845 1.00 157.24 97 LEU C O 1
ATOM 3367 N N . GLN C 3 98 ? 260.284 264.763 245.888 1.00 162.33 98 GLN C N 1
ATOM 3368 C CA . GLN C 3 98 ? 258.859 264.589 245.609 1.00 162.33 98 GLN C CA 1
ATOM 3369 C C . GLN C 3 98 ? 258.489 263.115 245.605 1.00 162.33 98 GLN C C 1
ATOM 3370 O O . GLN C 3 98 ? 257.482 262.710 246.198 1.00 162.33 98 GLN C O 1
ATOM 3376 N N . GLN C 3 99 ? 259.306 262.302 244.944 1.00 147.31 99 GLN C N 1
ATOM 3377 C CA . GLN C 3 99 ? 259.048 260.876 244.862 1.00 147.31 99 GLN C CA 1
ATOM 3378 C C . GLN C 3 99 ? 259.080 260.236 246.237 1.00 147.31 99 GLN C C 1
ATOM 3379 O O . GLN C 3 99 ? 258.214 259.421 246.570 1.00 147.31 99 GLN C O 1
ATOM 3385 N N . LEU C 3 100 ? 260.077 260.594 247.046 1.00 134.97 100 LEU C N 1
ATOM 3386 C CA . LEU C 3 100 ? 260.196 260.013 248.376 1.00 134.97 100 LEU C CA 1
ATOM 3387 C C . LEU C 3 100 ? 258.974 260.327 249.218 1.00 134.97 100 LEU C C 1
ATOM 3388 O O . LEU C 3 100 ? 258.502 259.479 249.983 1.00 134.97 100 LEU C O 1
ATOM 3393 N N . TYR C 3 101 ? 258.474 261.557 249.118 1.00 135.99 101 TYR C N 1
ATOM 3394 C CA . TYR C 3 101 ? 257.223 261.913 249.775 1.00 135.99 101 TYR C CA 1
ATOM 3395 C C . TYR C 3 101 ? 256.087 261.040 249.273 1.00 135.99 101 TYR C C 1
ATOM 3396 O O . TYR C 3 101 ? 255.502 260.256 250.027 1.00 135.99 101 TYR C O 1
ATOM 3405 N N . ALA C 3 102 ? 255.797 261.133 247.977 1.00 137.45 102 ALA C N 1
ATOM 3406 C CA . ALA C 3 102 ? 254.597 260.525 247.420 1.00 137.45 102 ALA C CA 1
ATOM 3407 C C . ALA C 3 102 ? 254.591 259.006 247.537 1.00 137.45 102 ALA C C 1
ATOM 3408 O O . ALA C 3 102 ? 253.513 258.405 247.510 1.00 137.45 102 ALA C O 1
ATOM 3410 N N . LYS C 3 103 ? 255.753 258.371 247.673 1.00 127.70 103 LYS C N 1
ATOM 3411 C CA . LYS C 3 103 ? 255.809 256.928 247.862 1.00 127.70 103 LYS C CA 1
ATOM 3412 C C . LYS C 3 103 ? 256.152 256.545 249.294 1.00 127.70 103 LYS C C 1
ATOM 3413 O O . LYS C 3 103 ? 255.295 256.031 250.011 1.00 127.70 103 LYS C O 1
ATOM 3419 N N . VAL C 3 104 ? 257.362 256.846 249.754 1.00 126.57 104 VAL C N 1
ATOM 3420 C CA . VAL C 3 104 ? 257.842 256.257 251.000 1.00 126.57 104 VAL C CA 1
ATOM 3421 C C . VAL C 3 104 ? 257.059 256.794 252.190 1.00 126.57 104 VAL C C 1
ATOM 3422 O O . VAL C 3 104 ? 256.594 256.029 253.041 1.00 126.57 104 VAL C O 1
ATOM 3426 N N . TRP C 3 105 ? 256.878 258.111 252.252 1.00 125.93 105 TRP C N 1
ATOM 3427 C CA . TRP C 3 105 ? 256.161 258.690 253.381 1.00 125.93 105 TRP C CA 1
ATOM 3428 C C . TRP C 3 105 ? 254.678 258.347 253.337 1.00 125.93 105 TRP C C 1
ATOM 3429 O O . TRP C 3 105 ? 254.111 257.883 254.332 1.00 125.93 105 TRP C O 1
ATOM 3440 N N . VAL C 3 106 ? 254.037 258.551 252.188 1.00 127.55 106 VAL C N 1
ATOM 3441 C CA . VAL C 3 106 ? 252.604 258.300 252.098 1.00 127.55 106 VAL C CA 1
ATOM 3442 C C . VAL C 3 106 ? 252.312 256.815 252.277 1.00 127.55 106 VAL C C 1
ATOM 3443 O O . VAL C 3 106 ? 251.203 256.425 252.655 1.00 127.55 106 VAL C O 1
ATOM 3447 N N . GLU C 3 107 ? 253.290 255.958 252.003 1.00 123.32 107 GLU C N 1
ATOM 3448 C CA . GLU C 3 107 ? 253.076 254.543 252.265 1.00 123.32 107 GLU C CA 1
ATOM 3449 C C . GLU C 3 107 ? 253.451 254.174 253.691 1.00 123.32 107 GLU C C 1
ATOM 3450 O O . GLU C 3 107 ? 252.588 253.786 254.482 1.00 123.32 107 GLU C O 1
ATOM 3456 N N . PHE C 3 108 ? 254.721 254.304 254.046 1.00 119.77 108 PHE C N 1
ATOM 3457 C CA . PHE C 3 108 ? 255.227 253.715 255.272 1.00 119.77 108 PHE C CA 1
ATOM 3458 C C . PHE C 3 108 ? 255.069 254.630 256.472 1.00 119.77 108 PHE C C 1
ATOM 3459 O O . PHE C 3 108 ? 255.699 254.387 257.504 1.00 119.77 108 PHE C O 1
ATOM 3467 N N . VAL C 3 109 ? 254.265 255.686 256.365 1.00 128.84 109 VAL C N 1
ATOM 3468 C CA . VAL C 3 109 ? 253.968 256.496 257.540 1.00 128.84 109 VAL C CA 1
ATOM 3469 C C . VAL C 3 109 ? 252.474 256.629 257.767 1.00 128.84 109 VAL C C 1
ATOM 3470 O O . VAL C 3 109 ? 251.929 256.106 258.742 1.00 128.84 109 VAL C O 1
ATOM 3474 N N . VAL C 3 110 ? 251.800 257.341 256.876 1.00 124.28 110 VAL C N 1
ATOM 3475 C CA . VAL C 3 110 ? 250.403 257.654 257.122 1.00 124.28 110 VAL C CA 1
ATOM 3476 C C . VAL C 3 110 ? 249.563 256.391 257.038 1.00 124.28 110 VAL C C 1
ATOM 3477 O O . VAL C 3 110 ? 248.637 256.186 257.830 1.00 124.28 110 VAL C O 1
ATOM 3481 N N . ARG C 3 111 ? 249.910 255.499 256.114 1.00 132.34 111 ARG C N 1
ATOM 3482 C CA . ARG C 3 111 ? 249.271 254.199 256.027 1.00 132.34 111 ARG C CA 1
ATOM 3483 C C . ARG C 3 111 ? 249.787 253.237 257.088 1.00 132.34 111 ARG C C 1
ATOM 3484 O O . ARG C 3 111 ? 249.566 252.029 256.968 1.00 132.34 111 ARG C O 1
ATOM 3492 N N . ASP C 3 112 ? 250.483 253.742 258.103 1.00 134.07 112 ASP C N 1
ATOM 3493 C CA . ASP C 3 112 ? 250.783 252.964 259.293 1.00 134.07 112 ASP C CA 1
ATOM 3494 C C . ASP C 3 112 ? 249.779 253.312 260.381 1.00 134.07 112 ASP C C 1
ATOM 3495 O O . ASP C 3 112 ? 249.752 254.462 260.834 1.00 134.07 112 ASP C O 1
ATOM 3500 N N . PRO C 3 113 ? 248.923 252.379 260.799 1.00 121.86 113 PRO C N 1
ATOM 3501 C CA . PRO C 3 113 ? 248.000 252.684 261.905 1.00 121.86 113 PRO C CA 1
ATOM 3502 C C . PRO C 3 113 ? 248.698 253.016 263.209 1.00 121.86 113 PRO C C 1
ATOM 3503 O O . PRO C 3 113 ? 248.211 253.863 263.965 1.00 121.86 113 PRO C O 1
ATOM 3507 N N . LEU C 3 114 ? 249.826 252.369 263.502 1.00 120.15 114 LEU C N 1
ATOM 3508 C CA . LEU C 3 114 ? 250.522 252.615 264.757 1.00 120.15 114 LEU C CA 1
ATOM 3509 C C . LEU C 3 114 ? 251.493 253.777 264.693 1.00 120.15 114 LEU C C 1
ATOM 3510 O O . LEU C 3 114 ? 252.432 253.820 265.494 1.00 120.15 114 LEU C O 1
ATOM 3515 N N . TRP C 3 115 ? 251.301 254.706 263.765 1.00 132.32 115 TRP C N 1
ATOM 3516 C CA . TRP C 3 115 ? 251.894 256.024 263.916 1.00 132.32 115 TRP C CA 1
ATOM 3517 C C . TRP C 3 115 ? 250.788 257.042 264.143 1.00 132.32 115 TRP C C 1
ATOM 3518 O O . TRP C 3 115 ? 250.042 257.384 263.218 1.00 132.32 115 TRP C O 1
ATOM 3529 N N . THR C 3 116 ? 250.682 257.498 265.336 1.00 122.67 116 THR C N 1
ATOM 3530 C CA . THR C 3 116 ? 249.729 258.543 265.656 1.00 122.67 116 THR C CA 1
ATOM 3531 C C . THR C 3 116 ? 250.120 259.841 264.958 1.00 122.67 116 THR C C 1
ATOM 3532 O O . THR C 3 116 ? 251.308 260.115 264.762 1.00 122.67 116 THR C O 1
ATOM 3536 N N . PRO C 3 117 ? 249.139 260.640 264.541 1.00 117.00 117 PRO C N 1
ATOM 3537 C CA . PRO C 3 117 ? 249.454 261.842 263.764 1.00 117.00 117 PRO C CA 1
ATOM 3538 C C . PRO C 3 117 ? 250.330 262.800 264.547 1.00 117.00 117 PRO C C 1
ATOM 3539 O O . PRO C 3 117 ? 250.247 262.893 265.773 1.00 117.00 117 PRO C O 1
ATOM 3543 N N . GLY C 3 118 ? 251.190 263.507 263.821 1.00 112.76 118 GLY C N 1
ATOM 3544 C CA . GLY C 3 118 ? 251.972 264.547 264.447 1.00 112.76 118 GLY C CA 1
ATOM 3545 C C . GLY C 3 118 ? 252.858 264.090 265.576 1.00 112.76 118 GLY C C 1
ATOM 3546 O O . GLY C 3 118 ? 252.807 264.677 266.656 1.00 112.76 118 GLY C O 1
ATOM 3547 N N . THR C 3 119 ? 253.632 263.033 265.382 1.00 137.31 119 THR C N 1
ATOM 3548 C CA . THR C 3 119 ? 254.642 262.601 266.338 1.00 137.31 119 THR C CA 1
ATOM 3549 C C . THR C 3 119 ? 255.898 262.163 265.600 1.00 137.31 119 THR C C 1
ATOM 3550 O O . THR C 3 119 ? 256.047 262.367 264.397 1.00 137.31 119 THR C O 1
ATOM 3554 N N . VAL C 3 120 ? 256.815 261.557 266.350 1.00 161.87 120 VAL C N 1
ATOM 3555 C CA . VAL C 3 120 ? 258.018 260.998 265.756 1.00 161.87 120 VAL C CA 1
ATOM 3556 C C . VAL C 3 120 ? 257.712 259.622 265.182 1.00 161.87 120 VAL C C 1
ATOM 3557 O O . VAL C 3 120 ? 257.124 258.765 265.853 1.00 161.87 120 VAL C O 1
ATOM 3561 N N . VAL C 3 121 ? 258.089 259.408 263.925 1.00 165.74 121 VAL C N 1
ATOM 3562 C CA . VAL C 3 121 ? 258.003 258.072 263.359 1.00 165.74 121 VAL C CA 1
ATOM 3563 C C . VAL C 3 121 ? 259.094 257.211 263.972 1.00 165.74 121 VAL C C 1
ATOM 3564 O O . VAL C 3 121 ? 260.232 257.659 264.160 1.00 165.74 121 VAL C O 1
ATOM 3568 N N . THR C 3 122 ? 258.743 255.981 264.322 1.00 158.20 122 THR C N 1
ATOM 3569 C CA . THR C 3 122 ? 259.688 255.053 264.923 1.00 158.20 122 THR C CA 1
ATOM 3570 C C . THR C 3 122 ? 259.487 253.662 264.350 1.00 158.20 122 THR C C 1
ATOM 3571 O O . THR C 3 122 ? 259.798 252.650 264.988 1.00 158.20 122 THR C O 1
ATOM 3575 N N . SER C 3 123 ? 258.988 253.599 263.124 1.00 150.10 123 SER C N 1
ATOM 3576 C CA . SER C 3 123 ? 258.745 252.343 262.432 1.00 150.10 123 SER C CA 1
ATOM 3577 C C . SER C 3 123 ? 260.059 251.797 261.893 1.00 150.10 123 SER C C 1
ATOM 3578 O O . SER C 3 123 ? 260.771 252.491 261.161 1.00 150.10 123 SER C O 1
ATOM 3581 N N . GLU C 3 124 ? 260.371 250.553 262.246 1.00 155.13 124 GLU C N 1
ATOM 3582 C CA . GLU C 3 124 ? 261.523 249.904 261.641 1.00 155.13 124 GLU C CA 1
ATOM 3583 C C . GLU C 3 124 ? 261.321 249.694 260.152 1.00 155.13 124 GLU C C 1
ATOM 3584 O O . GLU C 3 124 ? 262.299 249.635 259.402 1.00 155.13 124 GLU C O 1
ATOM 3590 N N . LEU C 3 125 ? 260.075 249.559 259.697 1.00 153.96 125 LEU C N 1
ATOM 3591 C CA . LEU C 3 125 ? 259.877 249.450 258.257 1.00 153.96 125 LEU C CA 1
ATOM 3592 C C . LEU C 3 125 ? 260.043 250.798 257.578 1.00 153.96 125 LEU C C 1
ATOM 3593 O O . LEU C 3 125 ? 260.625 250.876 256.497 1.00 153.96 125 LEU C O 1
ATOM 3598 N N . PHE C 3 126 ? 259.537 251.874 258.180 1.00 149.49 126 PHE C N 1
ATOM 3599 C CA . PHE C 3 126 ? 259.776 253.179 257.578 1.00 149.49 126 PHE C CA 1
ATOM 3600 C C . PHE C 3 126 ? 261.255 253.518 257.609 1.00 149.49 126 PHE C C 1
ATOM 3601 O O . PHE C 3 126 ? 261.794 254.046 256.634 1.00 149.49 126 PHE C O 1
ATOM 3609 N N . GLN C 3 127 ? 261.937 253.178 258.703 1.00 152.78 127 GLN C N 1
ATOM 3610 C CA . GLN C 3 127 ? 263.383 253.367 258.751 1.00 152.78 127 GLN C CA 1
ATOM 3611 C C . GLN C 3 127 ? 264.076 252.592 257.642 1.00 152.78 127 GLN C C 1
ATOM 3612 O O . GLN C 3 127 ? 264.836 253.163 256.852 1.00 152.78 127 GLN C O 1
ATOM 3618 N N . SER C 3 128 ? 263.816 251.288 257.554 1.00 148.68 128 SER C N 1
ATOM 3619 C CA . SER C 3 128 ? 264.554 250.466 256.606 1.00 148.68 128 SER C CA 1
ATOM 3620 C C . SER C 3 128 ? 264.184 250.817 255.174 1.00 148.68 128 SER C C 1
ATOM 3621 O O . SER C 3 128 ? 265.028 250.759 254.271 1.00 148.68 128 SER C O 1
ATOM 3624 N N . LYS C 3 129 ? 262.939 251.220 254.950 1.00 142.34 129 LYS C N 1
ATOM 3625 C CA . LYS C 3 129 ? 262.509 251.598 253.616 1.00 142.34 129 LYS C CA 1
ATOM 3626 C C . LYS C 3 129 ? 263.100 252.936 253.208 1.00 142.34 129 LYS C C 1
ATOM 3627 O O . LYS C 3 129 ? 263.426 253.145 252.037 1.00 142.34 129 LYS C O 1
ATOM 3633 N N . LEU C 3 130 ? 263.258 253.853 254.156 1.00 168.12 130 LEU C N 1
ATOM 3634 C CA . LEU C 3 130 ? 264.013 255.060 253.870 1.00 168.12 130 LEU C CA 1
ATOM 3635 C C . LEU C 3 130 ? 265.441 254.715 253.502 1.00 168.12 130 LEU C C 1
ATOM 3636 O O . LEU C 3 130 ? 265.999 255.250 252.537 1.00 168.12 130 LEU C O 1
ATOM 3641 N N . ASP C 3 131 ? 266.050 253.820 254.277 1.00 173.28 131 ASP C N 1
ATOM 3642 C CA . ASP C 3 131 ? 267.419 253.411 254.000 1.00 173.28 131 ASP C CA 1
ATOM 3643 C C . ASP C 3 131 ? 267.545 252.882 252.582 1.00 173.28 131 ASP C C 1
ATOM 3644 O O . ASP C 3 131 ? 268.470 253.243 251.849 1.00 173.28 131 ASP C O 1
ATOM 3649 N N . GLU C 3 132 ? 266.588 252.065 252.162 1.00 160.09 132 GLU C N 1
ATOM 3650 C CA . GLU C 3 132 ? 266.649 251.487 250.830 1.00 160.09 132 GLU C CA 1
ATOM 3651 C C . GLU C 3 132 ? 266.300 252.483 249.732 1.00 160.09 132 GLU C C 1
ATOM 3652 O O . GLU C 3 132 ? 266.892 252.430 248.649 1.00 160.09 132 GLU C O 1
ATOM 3658 N N . PHE C 3 133 ? 265.360 253.393 249.969 1.00 151.54 133 PHE C N 1
ATOM 3659 C CA . PHE C 3 133 ? 265.046 254.370 248.937 1.00 151.54 133 PHE C CA 1
ATOM 3660 C C . PHE C 3 133 ? 266.182 255.360 248.747 1.00 151.54 133 PHE C C 1
ATOM 3661 O O . PHE C 3 133 ? 266.356 255.897 247.650 1.00 151.54 133 PHE C O 1
ATOM 3669 N N . VAL C 3 134 ? 266.942 255.634 249.808 1.00 171.82 134 VAL C N 1
ATOM 3670 C CA . VAL C 3 134 ? 268.157 256.424 249.657 1.00 171.82 134 VAL C CA 1
ATOM 3671 C C . VAL C 3 134 ? 269.219 255.611 248.937 1.00 171.82 134 VAL C C 1
ATOM 3672 O O . VAL C 3 134 ? 269.891 256.105 248.024 1.00 171.82 134 VAL C O 1
ATOM 3676 N N . ARG C 3 135 ? 269.363 254.340 249.312 1.00 181.76 135 ARG C N 1
ATOM 3677 C CA . ARG C 3 135 ? 270.291 253.458 248.630 1.00 181.76 135 ARG C CA 1
ATOM 3678 C C . ARG C 3 135 ? 269.905 253.227 247.181 1.00 181.76 135 ARG C C 1
ATOM 3679 O O . ARG C 3 135 ? 270.682 252.611 246.445 1.00 181.76 135 ARG C O 1
ATOM 3687 N N . GLN C 3 136 ? 268.712 253.669 246.776 1.00 192.33 136 GLN C N 1
ATOM 3688 C CA . GLN C 3 136 ? 268.321 253.614 245.373 1.00 192.33 136 GLN C CA 1
ATOM 3689 C C . GLN C 3 136 ? 269.346 254.315 244.499 1.00 192.33 136 GLN C C 1
ATOM 3690 O O . GLN C 3 136 ? 270.004 253.689 243.662 1.00 192.33 136 GLN C O 1
ATOM 3696 N N . SER C 3 137 ? 269.512 255.624 244.697 1.00 199.96 137 SER C N 1
ATOM 3697 C CA . SER C 3 137 ? 270.503 256.424 243.983 1.00 199.96 137 SER C CA 1
ATOM 3698 C C . SER C 3 137 ? 271.350 257.142 245.025 1.00 199.96 137 SER C C 1
ATOM 3699 O O . SER C 3 137 ? 271.147 258.337 245.285 1.00 199.96 137 SER C O 1
ATOM 3702 N N . PRO C 3 138 ? 272.321 256.451 245.638 1.00 211.92 138 PRO C N 1
ATOM 3703 C CA . PRO C 3 138 ? 273.165 257.104 246.646 1.00 211.92 138 PRO C CA 1
ATOM 3704 C C . PRO C 3 138 ? 274.018 258.185 246.018 1.00 211.92 138 PRO C C 1
ATOM 3705 O O . PRO C 3 138 ? 275.251 258.157 246.077 1.00 211.92 138 PRO C O 1
ATOM 3709 N N . ILE C 3 139 ? 273.342 259.152 245.421 1.00 197.59 139 ILE C N 1
ATOM 3710 C CA . ILE C 3 139 ? 273.953 260.140 244.555 1.00 197.59 139 ILE C CA 1
ATOM 3711 C C . ILE C 3 139 ? 274.158 261.408 245.368 1.00 197.59 139 ILE C C 1
ATOM 3712 O O . ILE C 3 139 ? 273.289 261.805 246.152 1.00 197.59 139 ILE C O 1
ATOM 3717 N N . PHE C 3 140 ? 275.325 262.024 245.209 1.00 243.44 140 PHE C N 1
ATOM 3718 C CA . PHE C 3 140 ? 275.712 263.169 246.020 1.00 243.44 140 PHE C CA 1
ATOM 3719 C C . PHE C 3 140 ? 276.047 264.333 245.096 1.00 243.44 140 PHE C C 1
ATOM 3720 O O . PHE C 3 140 ? 277.042 264.293 244.363 1.00 243.44 140 PHE C O 1
ATOM 3728 N N . GLY C 3 141 ? 275.220 265.371 245.137 1.00 241.34 141 GLY C N 1
ATOM 3729 C CA . GLY C 3 141 ? 275.365 266.510 244.247 1.00 241.34 141 GLY C CA 1
ATOM 3730 C C . GLY C 3 141 ? 274.027 266.904 243.660 1.00 241.34 141 GLY C C 1
ATOM 3731 O O . GLY C 3 141 ? 273.164 266.065 243.393 1.00 241.34 141 GLY C O 1
ATOM 3732 N N . ILE C 3 142 ? 273.855 268.203 243.440 1.00 237.30 142 ILE C N 1
ATOM 3733 C CA . ILE C 3 142 ? 272.516 268.739 243.237 1.00 237.30 142 ILE C CA 1
ATOM 3734 C C . ILE C 3 142 ? 272.383 269.657 242.023 1.00 237.30 142 ILE C C 1
ATOM 3735 O O . ILE C 3 142 ? 271.515 269.430 241.172 1.00 237.30 142 ILE C O 1
ATOM 3740 N N . ARG C 3 143 ? 273.212 270.706 241.945 1.00 252.57 143 ARG C N 1
ATOM 3741 C CA . ARG C 3 143 ? 273.113 271.771 240.941 1.00 252.57 143 ARG C CA 1
ATOM 3742 C C . ARG C 3 143 ? 271.665 272.144 240.617 1.00 252.57 143 ARG C C 1
ATOM 3743 O O . ARG C 3 143 ? 271.341 272.441 239.462 1.00 252.57 143 ARG C O 1
ATOM 3751 N N . ASN C 3 144 ? 270.800 272.189 241.633 1.00 244.36 144 ASN C N 1
ATOM 3752 C CA . ASN C 3 144 ? 269.360 272.274 241.387 1.00 244.36 144 ASN C CA 1
ATOM 3753 C C . ASN C 3 144 ? 268.982 273.564 240.670 1.00 244.36 144 ASN C C 1
ATOM 3754 O O . ASN C 3 144 ? 269.608 274.615 240.846 1.00 244.36 144 ASN C O 1
ATOM 3759 N N . ILE C 3 145 ? 267.944 273.465 239.845 1.00 251.46 145 ILE C N 1
ATOM 3760 C CA . ILE C 3 145 ? 267.335 274.625 239.218 1.00 251.46 145 ILE C CA 1
ATOM 3761 C C . ILE C 3 145 ? 266.528 275.397 240.257 1.00 251.46 145 ILE C C 1
ATOM 3762 O O . ILE C 3 145 ? 266.625 275.162 241.463 1.00 251.46 145 ILE C O 1
ATOM 3768 N N . MET D 4 1 ? 268.769 287.850 231.723 1.00 197.69 1 MET D N 1
ATOM 3769 C CA . MET D 4 1 ? 269.930 288.516 232.295 1.00 197.69 1 MET D CA 1
ATOM 3770 C C . MET D 4 1 ? 269.499 289.667 233.187 1.00 197.69 1 MET D C 1
ATOM 3771 O O . MET D 4 1 ? 270.276 290.134 234.020 1.00 197.69 1 MET D O 1
ATOM 3776 N N . ILE D 4 2 ? 268.247 290.105 233.030 1.00 178.62 2 ILE D N 1
ATOM 3777 C CA . ILE D 4 2 ? 267.814 291.338 233.674 1.00 178.62 2 ILE D CA 1
ATOM 3778 C C . ILE D 4 2 ? 268.009 291.230 235.175 1.00 178.62 2 ILE D C 1
ATOM 3779 O O . ILE D 4 2 ? 267.612 290.243 235.805 1.00 178.62 2 ILE D O 1
ATOM 3784 N N . ILE D 4 3 ? 268.654 292.232 235.749 1.00 174.17 3 ILE D N 1
ATOM 3785 C CA . ILE D 4 3 ? 268.932 292.249 237.176 1.00 174.17 3 ILE D CA 1
ATOM 3786 C C . ILE D 4 3 ? 267.839 293.036 237.876 1.00 174.17 3 ILE D C 1
ATOM 3787 O O . ILE D 4 3 ? 267.555 294.181 237.516 1.00 174.17 3 ILE D O 1
ATOM 3792 N N . TYR D 4 4 ? 267.207 292.408 238.864 1.00 176.91 4 TYR D N 1
ATOM 3793 C CA . TYR D 4 4 ? 266.162 293.094 239.605 1.00 176.91 4 TYR D CA 1
ATOM 3794 C C . TYR D 4 4 ? 266.749 294.074 240.613 1.00 176.91 4 TYR D C 1
ATOM 3795 O O . TYR D 4 4 ? 266.188 295.154 240.827 1.00 176.91 4 TYR D O 1
ATOM 3804 N N . GLY D 4 5 ? 267.881 293.729 241.221 1.00 160.37 5 GLY D N 1
ATOM 3805 C CA . GLY D 4 5 ? 268.485 294.602 242.207 1.00 160.37 5 GLY D CA 1
ATOM 3806 C C . GLY D 4 5 ? 269.894 294.175 242.544 1.00 160.37 5 GLY D C 1
ATOM 3807 O O . GLY D 4 5 ? 270.297 293.033 242.300 1.00 160.37 5 GLY D O 1
ATOM 3808 N N . VAL D 4 6 ? 270.636 295.117 243.123 1.00 138.57 6 VAL D N 1
ATOM 3809 C CA . VAL D 4 6 ? 272.040 294.937 243.459 1.00 138.57 6 VAL D CA 1
ATOM 3810 C C . VAL D 4 6 ? 272.283 295.464 244.865 1.00 138.57 6 VAL D C 1
ATOM 3811 O O . VAL D 4 6 ? 271.678 296.460 245.277 1.00 138.57 6 VAL D O 1
ATOM 3815 N N . TYR D 4 7 ? 273.145 294.774 245.611 1.00 131.62 7 TYR D N 1
ATOM 3816 C CA . TYR D 4 7 ? 273.301 295.016 247.039 1.00 131.62 7 TYR D CA 1
ATOM 3817 C C . TYR D 4 7 ? 274.698 294.639 247.506 1.00 131.62 7 TYR D C 1
ATOM 3818 O O . TYR D 4 7 ? 275.382 293.823 246.887 1.00 131.62 7 TYR D O 1
ATOM 3827 N N . ILE D 4 8 ? 275.099 295.230 248.625 1.00 136.57 8 ILE D N 1
ATOM 3828 C CA . ILE D 4 8 ? 276.340 294.889 249.307 1.00 136.57 8 ILE D CA 1
ATOM 3829 C C . ILE D 4 8 ? 276.164 295.229 250.776 1.00 136.57 8 ILE D C 1
ATOM 3830 O O . ILE D 4 8 ? 275.492 296.205 251.118 1.00 136.57 8 ILE D O 1
ATOM 3835 N N . VAL D 4 9 ? 276.735 294.408 251.649 1.00 141.66 9 VAL D N 1
ATOM 3836 C CA . VAL D 4 9 ? 276.603 294.608 253.085 1.00 141.66 9 VAL D CA 1
ATOM 3837 C C . VAL D 4 9 ? 277.960 294.451 253.753 1.00 141.66 9 VAL D C 1
ATOM 3838 O O . VAL D 4 9 ? 278.914 293.935 253.162 1.00 141.66 9 VAL D O 1
ATOM 3842 N N . SER D 4 10 ? 278.035 294.895 254.999 1.00 147.61 10 SER D N 1
ATOM 3843 C CA . SER D 4 10 ? 279.292 295.122 255.684 1.00 147.61 10 SER D CA 1
ATOM 3844 C C . SER D 4 10 ? 279.587 294.015 256.686 1.00 147.61 10 SER D C 1
ATOM 3845 O O . SER D 4 10 ? 278.809 293.074 256.856 1.00 147.61 10 SER D O 1
ATOM 3848 N N . LYS D 4 11 ? 280.729 294.139 257.371 1.00 170.11 11 LYS D N 1
ATOM 3849 C CA . LYS D 4 11 ? 281.029 293.236 258.474 1.00 170.11 11 LYS D CA 1
ATOM 3850 C C . LYS D 4 11 ? 279.918 293.253 259.508 1.00 170.11 11 LYS D C 1
ATOM 3851 O O . LYS D 4 11 ? 279.605 292.219 260.106 1.00 170.11 11 LYS D O 1
ATOM 3857 N N . SER D 4 12 ? 279.320 294.420 259.730 1.00 169.13 12 SER D N 1
ATOM 3858 C CA . SER D 4 12 ? 278.118 294.502 260.545 1.00 169.13 12 SER D CA 1
ATOM 3859 C C . SER D 4 12 ? 276.988 293.684 259.953 1.00 169.13 12 SER D C 1
ATOM 3860 O O . SER D 4 12 ? 276.105 293.225 260.683 1.00 169.13 12 SER D O 1
ATOM 3863 N N . GLY D 4 13 ? 276.988 293.502 258.639 1.00 157.67 13 GLY D N 1
ATOM 3864 C CA . GLY D 4 13 ? 275.833 292.977 257.959 1.00 157.67 13 GLY D CA 1
ATOM 3865 C C . GLY D 4 13 ? 274.808 294.022 257.593 1.00 157.67 13 GLY D C 1
ATOM 3866 O O . GLY D 4 13 ? 273.792 293.683 256.976 1.00 157.67 13 GLY D O 1
ATOM 3867 N N . GLY D 4 14 ? 275.029 295.278 257.965 1.00 142.22 14 GLY D N 1
ATOM 3868 C CA . GLY D 4 14 ? 274.108 296.320 257.575 1.00 142.22 14 GLY D CA 1
ATOM 3869 C C . GLY D 4 14 ? 274.109 296.523 256.075 1.00 142.22 14 GLY D C 1
ATOM 3870 O O . GLY D 4 14 ? 275.129 296.378 255.403 1.00 142.22 14 GLY D O 1
ATOM 3871 N N . LEU D 4 15 ? 272.937 296.849 255.541 1.00 136.90 15 LEU D N 1
ATOM 3872 C CA . LEU D 4 15 ? 272.814 297.124 254.116 1.00 136.90 15 LEU D CA 1
ATOM 3873 C C . LEU D 4 15 ? 273.570 298.402 253.793 1.00 136.90 15 LEU D C 1
ATOM 3874 O O . LEU D 4 15 ? 273.117 299.503 254.121 1.00 136.90 15 LEU D O 1
ATOM 3879 N N . ILE D 4 16 ? 274.723 298.261 253.145 1.00 129.98 16 ILE D N 1
ATOM 3880 C CA . ILE D 4 16 ? 275.521 299.433 252.820 1.00 129.98 16 ILE D CA 1
ATOM 3881 C C . ILE D 4 16 ? 275.074 300.075 251.517 1.00 129.98 16 ILE D C 1
ATOM 3882 O O . ILE D 4 16 ? 275.253 301.283 251.327 1.00 129.98 16 ILE D O 1
ATOM 3887 N N . PHE D 4 17 ? 274.482 299.306 250.607 1.00 131.30 17 PHE D N 1
ATOM 3888 C CA . PHE D 4 17 ? 274.129 299.848 249.302 1.00 131.30 17 PHE D CA 1
ATOM 3889 C C . PHE D 4 17 ? 273.070 298.994 248.631 1.00 131.30 17 PHE D C 1
ATOM 3890 O O . PHE D 4 17 ? 273.229 297.775 248.535 1.00 131.30 17 PHE D O 1
ATOM 3898 N N . ASN D 4 18 ? 272.015 299.641 248.139 1.00 138.26 18 ASN D N 1
ATOM 3899 C CA . ASN D 4 18 ? 270.826 298.936 247.672 1.00 138.26 18 ASN D CA 1
ATOM 3900 C C . ASN D 4 18 ? 270.269 299.541 246.390 1.00 138.26 18 ASN D C 1
ATOM 3901 O O . ASN D 4 18 ? 269.084 299.860 246.294 1.00 138.26 18 ASN D O 1
ATOM 3906 N N . LEU D 4 19 ? 271.113 299.714 245.382 1.00 153.94 19 LEU D N 1
ATOM 3907 C CA . LEU D 4 19 ? 270.603 300.137 244.085 1.00 153.94 19 LEU D CA 1
ATOM 3908 C C . LEU D 4 19 ? 269.630 299.105 243.532 1.00 153.94 19 LEU D C 1
ATOM 3909 O O . LEU D 4 19 ? 269.889 297.900 243.571 1.00 153.94 19 LEU D O 1
ATOM 3914 N N . ASP D 4 20 ? 268.504 299.579 243.016 1.00 175.59 20 ASP D N 1
ATOM 3915 C CA . ASP D 4 20 ? 267.518 298.708 242.398 1.00 175.59 20 ASP D CA 1
ATOM 3916 C C . ASP D 4 20 ? 267.468 298.962 240.905 1.00 175.59 20 ASP D C 1
ATOM 3917 O O . ASP D 4 20 ? 267.404 300.116 240.471 1.00 175.59 20 ASP D O 1
ATOM 3922 N N . ASN D 4 21 ? 267.465 297.887 240.126 1.00 185.23 21 ASN D N 1
ATOM 3923 C CA . ASN D 4 21 ? 267.318 298.008 238.685 1.00 185.23 21 ASN D CA 1
ATOM 3924 C C . ASN D 4 21 ? 265.856 297.793 238.290 1.00 185.23 21 ASN D C 1
ATOM 3925 O O . ASN D 4 21 ? 265.457 296.761 237.751 1.00 185.23 21 ASN D O 1
ATOM 3930 N N . ASN D 4 22 ? 265.058 298.798 238.641 1.00 191.30 22 ASN D N 1
ATOM 3931 C CA . ASN D 4 22 ? 263.778 299.147 238.009 1.00 191.30 22 ASN D CA 1
ATOM 3932 C C . ASN D 4 22 ? 262.948 297.939 237.563 1.00 191.30 22 ASN D C 1
ATOM 3933 O O . ASN D 4 22 ? 262.625 297.763 236.389 1.00 191.30 22 ASN D O 1
ATOM 3938 N N . VAL D 4 23 ? 262.564 297.120 238.534 1.00 177.14 23 VAL D N 1
ATOM 3939 C CA . VAL D 4 23 ? 261.703 295.980 238.226 1.00 177.14 23 VAL D CA 1
ATOM 3940 C C . VAL D 4 23 ? 260.335 296.177 238.868 1.00 177.14 23 VAL D C 1
ATOM 3941 O O . VAL D 4 23 ? 260.148 295.889 240.060 1.00 177.14 23 VAL D O 1
ATOM 3945 N N . PRO D 4 24 ? 259.354 296.641 238.109 1.00 168.05 24 PRO D N 1
ATOM 3946 C CA . PRO D 4 24 ? 258.072 297.041 238.706 1.00 168.05 24 PRO D CA 1
ATOM 3947 C C . PRO D 4 24 ? 257.259 295.859 239.188 1.00 168.05 24 PRO D C 1
ATOM 3948 O O . PRO D 4 24 ? 257.491 294.723 238.769 1.00 168.05 24 PRO D O 1
ATOM 3952 N N . ARG D 4 25 ? 256.298 296.119 240.065 1.00 160.95 25 ARG D N 1
ATOM 3953 C CA . ARG D 4 25 ? 255.373 295.103 240.537 1.00 160.95 25 ARG D CA 1
ATOM 3954 C C . ARG D 4 25 ? 254.121 295.140 239.674 1.00 160.95 25 ARG D C 1
ATOM 3955 O O . ARG D 4 25 ? 253.790 296.172 239.080 1.00 160.95 25 ARG D O 1
ATOM 3963 N N . ILE D 4 26 ? 253.441 294.000 239.592 1.00 150.72 26 ILE D N 1
ATOM 3964 C CA . ILE D 4 26 ? 252.259 293.921 238.760 1.00 150.72 26 ILE D CA 1
ATOM 3965 C C . ILE D 4 26 ? 251.124 294.730 239.370 1.00 150.72 26 ILE D C 1
ATOM 3966 O O . ILE D 4 26 ? 251.078 294.976 240.581 1.00 150.72 26 ILE D O 1
ATOM 3971 N N . GLU D 4 27 ? 250.213 295.166 238.510 1.00 163.51 27 GLU D N 1
ATOM 3972 C CA . GLU D 4 27 ? 249.085 295.992 238.893 1.00 163.51 27 GLU D CA 1
ATOM 3973 C C . GLU D 4 27 ? 247.816 295.403 238.295 1.00 163.51 27 GLU D C 1
ATOM 3974 O O . GLU D 4 27 ? 247.857 294.725 237.268 1.00 163.51 27 GLU D O 1
ATOM 3980 N N . HIS D 4 28 ? 246.687 295.646 238.950 1.00 161.88 28 HIS D N 1
ATOM 3981 C CA . HIS D 4 28 ? 245.409 295.203 238.419 1.00 161.88 28 HIS D CA 1
ATOM 3982 C C . HIS D 4 28 ? 244.296 296.166 238.787 1.00 161.88 28 HIS D C 1
ATOM 3983 O O . HIS D 4 28 ? 244.309 296.771 239.862 1.00 161.88 28 HIS D O 1
ATOM 3990 N N . GLU D 4 29 ? 243.345 296.311 237.869 1.00 154.46 29 GLU D N 1
ATOM 3991 C CA . GLU D 4 29 ? 242.128 297.078 238.083 1.00 154.46 29 GLU D CA 1
ATOM 3992 C C . GLU D 4 29 ? 240.960 296.344 237.448 1.00 154.46 29 GLU D C 1
ATOM 3993 O O . GLU D 4 29 ? 241.079 295.792 236.353 1.00 154.46 29 GLU D O 1
ATOM 3999 N N . LYS D 4 30 ? 239.826 296.340 238.134 1.00 136.87 30 LYS D N 1
ATOM 4000 C CA . LYS D 4 30 ? 238.650 295.723 237.546 1.00 136.87 30 LYS D CA 1
ATOM 4001 C C . LYS D 4 30 ? 237.412 296.281 238.224 1.00 136.87 30 LYS D C 1
ATOM 4002 O O . LYS D 4 30 ? 237.404 296.526 239.433 1.00 136.87 30 LYS D O 1
ATOM 4008 N N . THR D 4 31 ? 236.361 296.455 237.425 1.00 135.01 31 THR D N 1
ATOM 4009 C CA . THR D 4 31 ? 235.192 297.249 237.798 1.00 135.01 31 THR D CA 1
ATOM 4010 C C . THR D 4 31 ? 234.384 296.464 238.824 1.00 135.01 31 THR D C 1
ATOM 4011 O O . THR D 4 31 ? 233.454 295.720 238.505 1.00 135.01 31 THR D O 1
ATOM 4015 N N . PHE D 4 32 ? 234.757 296.629 240.087 1.00 124.85 32 PHE D N 1
ATOM 4016 C CA . PHE D 4 32 ? 234.260 295.739 241.123 1.00 124.85 32 PHE D CA 1
ATOM 4017 C C . PHE D 4 32 ? 232.767 295.902 241.333 1.00 124.85 32 PHE D C 1
ATOM 4018 O O . PHE D 4 32 ? 232.236 297.015 241.361 1.00 124.85 32 PHE D O 1
ATOM 4026 N N . THR D 4 33 ? 232.107 294.771 241.465 1.00 122.08 33 THR D N 1
ATOM 4027 C CA . THR D 4 33 ? 230.681 294.669 241.704 1.00 122.08 33 THR D CA 1
ATOM 4028 C C . THR D 4 33 ? 230.434 294.567 243.212 1.00 122.08 33 THR D C 1
ATOM 4029 O O . THR D 4 33 ? 231.303 294.905 244.019 1.00 122.08 33 THR D O 1
ATOM 4033 N N . TYR D 4 34 ? 229.239 294.133 243.606 1.00 102.72 34 TYR D N 1
ATOM 4034 C CA . TYR D 4 34 ? 228.861 293.892 244.993 1.00 102.72 34 TYR D CA 1
ATOM 4035 C C . TYR D 4 34 ? 229.891 292.991 245.668 1.00 102.72 34 TYR D C 1
ATOM 4036 O O . TYR D 4 34 ? 230.670 292.339 244.966 1.00 102.72 34 TYR D O 1
ATOM 4045 N N . PRO D 4 35 ? 229.899 292.895 247.023 1.00 90.52 35 PRO D N 1
ATOM 4046 C CA . PRO D 4 35 ? 231.100 292.464 247.754 1.00 90.52 35 PRO D CA 1
ATOM 4047 C C . PRO D 4 35 ? 231.987 291.445 247.073 1.00 90.52 35 PRO D C 1
ATOM 4048 O O . PRO D 4 35 ? 231.526 290.421 246.566 1.00 90.52 35 PRO D O 1
ATOM 4052 N N . LEU D 4 36 ? 233.277 291.739 247.071 1.00 96.54 36 LEU D N 1
ATOM 4053 C CA . LEU D 4 36 ? 234.193 291.095 246.151 1.00 96.54 36 LEU D CA 1
ATOM 4054 C C . LEU D 4 36 ? 234.711 289.777 246.679 1.00 96.54 36 LEU D C 1
ATOM 4055 O O . LEU D 4 36 ? 234.996 289.627 247.869 1.00 96.54 36 LEU D O 1
ATOM 4060 N N . ASP D 4 37 ? 234.850 288.827 245.761 1.00 112.40 37 ASP D N 1
ATOM 4061 C CA . ASP D 4 37 ? 235.391 287.525 246.106 1.00 112.40 37 ASP D CA 1
ATOM 4062 C C . ASP D 4 37 ? 236.823 287.629 246.601 1.00 112.40 37 ASP D C 1
ATOM 4063 O O . ASP D 4 37 ? 237.292 286.752 247.332 1.00 112.40 37 ASP D O 1
ATOM 4068 N N . LEU D 4 38 ? 237.526 288.686 246.226 1.00 112.86 38 LEU D N 1
ATOM 4069 C CA . LEU D 4 38 ? 238.770 289.001 246.904 1.00 112.86 38 LEU D CA 1
ATOM 4070 C C . LEU D 4 38 ? 238.485 289.116 248.389 1.00 112.86 38 LEU D C 1
ATOM 4071 O O . LEU D 4 38 ? 237.593 289.860 248.802 1.00 112.86 38 LEU D O 1
ATOM 4076 N N . VAL D 4 39 ? 239.212 288.347 249.189 1.00 122.24 39 VAL D N 1
ATOM 4077 C CA . VAL D 4 39 ? 238.973 288.279 250.622 1.00 122.24 39 VAL D CA 1
ATOM 4078 C C . VAL D 4 39 ? 239.847 289.335 251.281 1.00 122.24 39 VAL D C 1
ATOM 4079 O O . VAL D 4 39 ? 240.988 289.070 251.660 1.00 122.24 39 VAL D O 1
ATOM 4083 N N . LEU D 4 40 ? 239.295 290.531 251.433 1.00 133.98 40 LEU D N 1
ATOM 4084 C CA . LEU D 4 40 ? 240.026 291.659 251.983 1.00 133.98 40 LEU D CA 1
ATOM 4085 C C . LEU D 4 40 ? 240.193 291.487 253.485 1.00 133.98 40 LEU D C 1
ATOM 4086 O O . LEU D 4 40 ? 239.220 291.229 254.198 1.00 133.98 40 LEU D O 1
ATOM 4091 N N . ASP D 4 41 ? 241.428 291.632 253.958 1.00 158.74 41 ASP D N 1
ATOM 4092 C CA . ASP D 4 41 ? 241.760 291.480 255.368 1.00 158.74 41 ASP D CA 1
ATOM 4093 C C . ASP D 4 41 ? 242.657 292.625 255.809 1.00 158.74 41 ASP D C 1
ATOM 4094 O O . ASP D 4 41 ? 243.672 292.900 255.162 1.00 158.74 41 ASP D O 1
ATOM 4099 N N . TYR D 4 42 ? 242.302 293.271 256.916 1.00 172.27 42 TYR D N 1
ATOM 4100 C CA . TYR D 4 42 ? 243.148 294.304 257.497 1.00 172.27 42 TYR D CA 1
ATOM 4101 C C . TYR D 4 42 ? 244.169 293.649 258.413 1.00 172.27 42 TYR D C 1
ATOM 4102 O O . TYR D 4 42 ? 243.803 292.936 259.352 1.00 172.27 42 TYR D O 1
ATOM 4111 N N . ASP D 4 43 ? 245.447 293.905 258.142 1.00 195.71 43 ASP D N 1
ATOM 4112 C CA . ASP D 4 43 ? 246.561 293.430 258.965 1.00 195.71 43 ASP D CA 1
ATOM 4113 C C . ASP D 4 43 ? 247.604 294.540 259.076 1.00 195.71 43 ASP D C 1
ATOM 4114 O O . ASP D 4 43 ? 248.569 294.569 258.310 1.00 195.71 43 ASP D O 1
ATOM 4119 N N . SER D 4 44 ? 247.419 295.425 260.055 1.00 190.21 44 SER D N 1
ATOM 4120 C CA . SER D 4 44 ? 248.499 296.258 260.579 1.00 190.21 44 SER D CA 1
ATOM 4121 C C . SER D 4 44 ? 249.163 297.082 259.469 1.00 190.21 44 SER D C 1
ATOM 4122 O O . SER D 4 44 ? 250.282 296.809 259.035 1.00 190.21 44 SER D O 1
ATOM 4125 N N . LYS D 4 45 ? 248.413 298.072 258.990 1.00 181.38 45 LYS D N 1
ATOM 4126 C CA . LYS D 4 45 ? 248.813 299.066 257.990 1.00 181.38 45 LYS D CA 1
ATOM 4127 C C . LYS D 4 45 ? 248.762 298.474 256.592 1.00 181.38 45 LYS D C 1
ATOM 4128 O O . LYS D 4 45 ? 249.057 299.174 255.628 1.00 181.38 45 LYS D O 1
ATOM 4134 N N . LYS D 4 46 ? 248.413 297.205 256.460 1.00 177.47 46 LYS D N 1
ATOM 4135 C CA . LYS D 4 46 ? 248.253 296.535 255.182 1.00 177.47 46 LYS D CA 1
ATOM 4136 C C . LYS D 4 46 ? 246.766 296.357 254.936 1.00 177.47 46 LYS D C 1
ATOM 4137 O O . LYS D 4 46 ? 246.056 295.819 255.790 1.00 177.47 46 LYS D O 1
ATOM 4143 N N . VAL D 4 47 ? 246.290 296.812 253.793 1.00 152.19 47 VAL D N 1
ATOM 4144 C CA . VAL D 4 47 ? 244.926 296.534 253.377 1.00 152.19 47 VAL D CA 1
ATOM 4145 C C . VAL D 4 47 ? 245.032 295.644 252.153 1.00 152.19 47 VAL D C 1
ATOM 4146 O O . VAL D 4 47 ? 245.194 296.126 251.027 1.00 152.19 47 VAL D O 1
ATOM 4150 N N . SER D 4 48 ? 244.940 294.339 252.378 1.00 162.99 48 SER D N 1
ATOM 4151 C CA . SER D 4 48 ? 245.313 293.333 251.400 1.00 162.99 48 SER D CA 1
ATOM 4152 C C . SER D 4 48 ? 244.141 292.394 251.154 1.00 162.99 48 SER D C 1
ATOM 4153 O O . SER D 4 48 ? 242.997 292.671 251.523 1.00 162.99 48 SER D O 1
ATOM 4156 N N . VAL D 4 49 ? 244.437 291.285 250.489 1.00 145.07 49 VAL D N 1
ATOM 4157 C CA . VAL D 4 49 ? 243.485 290.211 250.251 1.00 145.07 49 VAL D CA 1
ATOM 4158 C C . VAL D 4 49 ? 244.123 288.923 250.744 1.00 145.07 49 VAL D C 1
ATOM 4159 O O . VAL D 4 49 ? 245.339 288.738 250.619 1.00 145.07 49 VAL D O 1
ATOM 4163 N N . SER D 4 50 ? 243.314 288.040 251.326 1.00 119.56 50 SER D N 1
ATOM 4164 C CA . SER D 4 50 ? 243.868 286.798 251.851 1.00 119.56 50 SER D CA 1
ATOM 4165 C C . SER D 4 50 ? 243.552 285.599 250.974 1.00 119.56 50 SER D C 1
ATOM 4166 O O . SER D 4 50 ? 244.130 284.525 251.172 1.00 119.56 50 SER D O 1
ATOM 4169 N N . PHE D 4 51 ? 242.637 285.738 250.023 1.00 125.77 51 PHE D N 1
ATOM 4170 C CA . PHE D 4 51 ? 242.207 284.567 249.282 1.00 125.77 51 PHE D CA 1
ATOM 4171 C C . PHE D 4 51 ? 241.526 285.002 247.996 1.00 125.77 51 PHE D C 1
ATOM 4172 O O . PHE D 4 51 ? 241.228 286.180 247.790 1.00 125.77 51 PHE D O 1
ATOM 4180 N N . ASN D 4 52 ? 241.280 284.020 247.133 1.00 121.88 52 ASN D N 1
ATOM 4181 C CA . ASN D 4 52 ? 240.646 284.239 245.833 1.00 121.88 52 ASN D CA 1
ATOM 4182 C C . ASN D 4 52 ? 241.509 285.117 244.938 1.00 121.88 52 ASN D C 1
ATOM 4183 O O . ASN D 4 52 ? 241.051 286.110 244.371 1.00 121.88 52 ASN D O 1
ATOM 4188 N N . ARG D 4 53 ? 242.769 284.727 244.788 1.00 126.54 53 ARG D N 1
ATOM 4189 C CA . ARG D 4 53 ? 243.668 285.503 243.946 1.00 126.54 53 ARG D CA 1
ATOM 4190 C C . ARG D 4 53 ? 243.270 285.252 242.496 1.00 126.54 53 ARG D C 1
ATOM 4191 O O . ARG D 4 53 ? 243.749 284.344 241.815 1.00 126.54 53 ARG D O 1
ATOM 4199 N N . LYS D 4 54 ? 242.351 286.076 242.020 1.00 161.54 54 LYS D N 1
ATOM 4200 C CA . LYS D 4 54 ? 241.815 285.929 240.680 1.00 161.54 54 LYS D CA 1
ATOM 4201 C C . LYS D 4 54 ? 242.331 287.047 239.794 1.00 161.54 54 LYS D C 1
ATOM 4202 O O . LYS D 4 54 ? 242.796 288.085 240.270 1.00 161.54 54 LYS D O 1
ATOM 4208 N N . ASP D 4 55 ? 242.248 286.804 238.490 1.00 179.08 55 ASP D N 1
ATOM 4209 C CA . ASP D 4 55 ? 242.455 287.835 237.483 1.00 179.08 55 ASP D CA 1
ATOM 4210 C C . ASP D 4 55 ? 243.842 288.449 237.578 1.00 179.08 55 ASP D C 1
ATOM 4211 O O . ASP D 4 55 ? 244.056 289.580 237.150 1.00 179.08 55 ASP D O 1
ATOM 4216 N N . GLY D 4 56 ? 244.795 287.722 238.144 1.00 170.67 56 GLY D N 1
ATOM 4217 C CA . GLY D 4 56 ? 246.074 288.336 238.443 1.00 170.67 56 GLY D CA 1
ATOM 4218 C C . GLY D 4 56 ? 246.023 289.407 239.515 1.00 170.67 56 GLY D C 1
ATOM 4219 O O . GLY D 4 56 ? 246.595 290.487 239.331 1.00 170.67 56 GLY D O 1
ATOM 4220 N N . ILE D 4 57 ? 245.318 289.153 240.613 1.00 156.11 57 ILE D N 1
ATOM 4221 C CA . ILE D 4 57 ? 245.487 289.914 241.845 1.00 156.11 57 ILE D CA 1
ATOM 4222 C C . ILE D 4 57 ? 245.982 288.940 242.899 1.00 156.11 57 ILE D C 1
ATOM 4223 O O . ILE D 4 57 ? 245.176 288.277 243.563 1.00 156.11 57 ILE D O 1
ATOM 4228 N N . ASN D 4 58 ? 247.300 288.854 243.058 1.00 153.40 58 ASN D N 1
ATOM 4229 C CA . ASN D 4 58 ? 247.891 287.973 244.053 1.00 153.40 58 ASN D CA 1
ATOM 4230 C C . ASN D 4 58 ? 247.343 288.273 245.445 1.00 153.40 58 ASN D C 1
ATOM 4231 O O . ASN D 4 58 ? 246.780 289.336 245.708 1.00 153.40 58 ASN D O 1
ATOM 4236 N N . VAL D 4 59 ? 247.513 287.302 246.342 1.00 149.67 59 VAL D N 1
ATOM 4237 C CA . VAL D 4 59 ? 247.152 287.494 247.743 1.00 149.67 59 VAL D CA 1
ATOM 4238 C C . VAL D 4 59 ? 247.892 288.692 248.324 1.00 149.67 59 VAL D C 1
ATOM 4239 O O . VAL D 4 59 ? 247.299 289.556 248.976 1.00 149.67 59 VAL D O 1
ATOM 4243 N N . GLY D 4 60 ? 249.195 288.776 248.069 1.00 171.97 60 GLY D N 1
ATOM 4244 C CA . GLY D 4 60 ? 250.014 289.844 248.625 1.00 171.97 60 GLY D CA 1
ATOM 4245 C C . GLY D 4 60 ? 249.804 291.203 247.990 1.00 171.97 60 GLY D C 1
ATOM 4246 O O . GLY D 4 60 ? 250.443 292.169 248.418 1.00 171.97 60 GLY D O 1
ATOM 4247 N N . HIS D 4 61 ? 248.935 291.294 246.988 1.00 170.06 61 HIS D N 1
ATOM 4248 C CA . HIS D 4 61 ? 248.638 292.560 246.330 1.00 170.06 61 HIS D CA 1
ATOM 4249 C C . HIS D 4 61 ? 247.966 293.512 247.298 1.00 170.06 61 HIS D C 1
ATOM 4250 O O . HIS D 4 61 ? 246.752 293.435 247.511 1.00 170.06 61 HIS D O 1
ATOM 4257 N N . VAL D 4 62 ? 248.714 294.418 247.836 1.00 156.58 62 VAL D N 1
ATOM 4258 C CA . VAL D 4 62 ? 248.138 295.371 248.773 1.00 156.58 62 VAL D CA 1
ATOM 4259 C C . VAL D 4 62 ? 247.310 296.388 247.999 1.00 156.58 62 VAL D C 1
ATOM 4260 O O . VAL D 4 62 ? 247.635 296.769 246.872 1.00 156.58 62 VAL D O 1
ATOM 4264 N N . LEU D 4 63 ? 246.187 296.783 248.587 1.00 144.81 63 LEU D N 1
ATOM 4265 C CA . LEU D 4 63 ? 245.402 297.871 248.028 1.00 144.81 63 LEU D CA 1
ATOM 4266 C C . LEU D 4 63 ? 246.279 299.107 247.917 1.00 144.81 63 LEU D C 1
ATOM 4267 O O . LEU D 4 63 ? 246.917 299.514 248.889 1.00 144.81 63 LEU D O 1
ATOM 4272 N N . VAL D 4 64 ? 246.337 299.686 246.725 1.00 149.67 64 VAL D N 1
ATOM 4273 C CA . VAL D 4 64 ? 247.255 300.776 246.422 1.00 149.67 64 VAL D CA 1
ATOM 4274 C C . VAL D 4 64 ? 246.515 302.073 246.128 1.00 149.67 64 VAL D C 1
ATOM 4275 O O . VAL D 4 64 ? 246.952 303.147 246.539 1.00 149.67 64 VAL D O 1
ATOM 4279 N N . ALA D 4 65 ? 245.398 301.997 245.407 1.00 138.47 65 ALA D N 1
ATOM 4280 C CA . ALA D 4 65 ? 244.570 303.170 245.182 1.00 138.47 65 ALA D CA 1
ATOM 4281 C C . ALA D 4 65 ? 243.126 302.739 245.035 1.00 138.47 65 ALA D C 1
ATOM 4282 O O . ALA D 4 65 ? 242.832 301.672 244.498 1.00 138.47 65 ALA D O 1
ATOM 4284 N N . VAL D 4 66 ? 242.226 303.583 245.510 1.00 134.94 66 VAL D N 1
ATOM 4285 C CA . VAL D 4 66 ? 240.807 303.275 245.547 1.00 134.94 66 VAL D CA 1
ATOM 4286 C C . VAL D 4 66 ? 240.087 304.246 244.631 1.00 134.94 66 VAL D C 1
ATOM 4287 O O . VAL D 4 66 ? 240.099 305.457 244.870 1.00 134.94 66 VAL D O 1
ATOM 4291 N N . ASN D 4 67 ? 239.429 303.718 243.604 1.00 141.29 67 ASN D N 1
ATOM 4292 C CA . ASN D 4 67 ? 238.604 304.520 242.711 1.00 141.29 67 ASN D CA 1
ATOM 4293 C C . ASN D 4 67 ? 239.361 305.713 242.159 1.00 141.29 67 ASN D C 1
ATOM 4294 O O . ASN D 4 67 ? 238.803 306.805 242.035 1.00 141.29 67 ASN D O 1
ATOM 4299 N N . GLY D 4 68 ? 240.634 305.528 241.839 1.00 150.16 68 GLY D N 1
ATOM 4300 C CA . GLY D 4 68 ? 241.499 306.624 241.500 1.00 150.16 68 GLY D CA 1
ATOM 4301 C C . GLY D 4 68 ? 242.034 307.382 242.693 1.00 150.16 68 GLY D C 1
ATOM 4302 O O . GLY D 4 68 ? 243.199 307.791 242.679 1.00 150.16 68 GLY D O 1
ATOM 4303 N N . MET D 4 69 ? 241.231 307.571 243.721 1.00 169.84 69 MET D N 1
ATOM 4304 C CA . MET D 4 69 ? 241.708 308.212 244.935 1.00 169.84 69 MET D CA 1
ATOM 4305 C C . MET D 4 69 ? 242.730 307.316 245.631 1.00 169.84 69 MET D C 1
ATOM 4306 O O . MET D 4 69 ? 242.485 306.115 245.784 1.00 169.84 69 MET D O 1
ATOM 4311 N N . PRO D 4 70 ? 243.886 307.837 246.030 1.00 172.24 70 PRO D N 1
ATOM 4312 C CA . PRO D 4 70 ? 244.880 306.994 246.705 1.00 172.24 70 PRO D CA 1
ATOM 4313 C C . PRO D 4 70 ? 244.415 306.552 248.082 1.00 172.24 70 PRO D C 1
ATOM 4314 O O . PRO D 4 70 ? 243.619 307.220 248.743 1.00 172.24 70 PRO D O 1
ATOM 4318 N N . VAL D 4 71 ? 244.940 305.410 248.518 1.00 173.35 71 VAL D N 1
ATOM 4319 C CA . VAL D 4 71 ? 244.587 304.806 249.796 1.00 173.35 71 VAL D CA 1
ATOM 4320 C C . VAL D 4 71 ? 245.874 304.546 250.568 1.00 173.35 71 VAL D C 1
ATOM 4321 O O . VAL D 4 71 ? 246.854 304.047 250.005 1.00 173.35 71 VAL D O 1
ATOM 4325 N N . ASN D 4 72 ? 245.879 304.905 251.846 1.00 166.02 72 ASN D N 1
ATOM 4326 C CA . ASN D 4 72 ? 247.116 305.084 252.606 1.00 166.02 72 ASN D CA 1
ATOM 4327 C C . ASN D 4 72 ? 247.174 304.228 253.872 1.00 166.02 72 ASN D C 1
ATOM 4328 O O . ASN D 4 72 ? 246.647 304.590 254.925 1.00 166.02 72 ASN D O 1
ATOM 4333 N N . GLY D 4 73 ? 247.840 303.087 253.769 1.00 157.44 73 GLY D N 1
ATOM 4334 C CA . GLY D 4 73 ? 248.058 302.232 254.916 1.00 157.44 73 GLY D CA 1
ATOM 4335 C C . GLY D 4 73 ? 246.807 301.497 255.335 1.00 157.44 73 GLY D C 1
ATOM 4336 O O . GLY D 4 73 ? 246.654 300.304 255.068 1.00 157.44 73 GLY D O 1
ATOM 4337 N N . VAL D 4 74 ? 245.887 302.204 255.982 1.00 149.42 74 VAL D N 1
ATOM 4338 C CA . VAL D 4 74 ? 244.610 301.635 256.373 1.00 149.42 74 VAL D CA 1
ATOM 4339 C C . VAL D 4 74 ? 243.433 302.410 255.792 1.00 149.42 74 VAL D C 1
ATOM 4340 O O . VAL D 4 74 ? 242.505 301.805 255.246 1.00 149.42 74 VAL D O 1
ATOM 4344 N N . THR D 4 75 ? 243.454 303.740 255.865 1.00 143.61 75 THR D N 1
ATOM 4345 C CA . THR D 4 75 ? 242.402 304.547 255.270 1.00 143.61 75 THR D CA 1
ATOM 4346 C C . THR D 4 75 ? 242.847 305.038 253.901 1.00 143.61 75 THR D C 1
ATOM 4347 O O . THR D 4 75 ? 243.854 304.589 253.352 1.00 143.61 75 THR D O 1
ATOM 4351 N N . LEU D 4 76 ? 242.110 306.007 253.369 1.00 159.76 76 LEU D N 1
ATOM 4352 C CA . LEU D 4 76 ? 242.298 306.538 252.032 1.00 159.76 76 LEU D CA 1
ATOM 4353 C C . LEU D 4 76 ? 242.901 307.933 252.074 1.00 159.76 76 LEU D C 1
ATOM 4354 O O . LEU D 4 76 ? 243.258 308.467 253.126 1.00 159.76 76 LEU D O 1
ATOM 4359 N N . ASP D 4 77 ? 242.998 308.533 250.891 1.00 172.28 77 ASP D N 1
ATOM 4360 C CA . ASP D 4 77 ? 243.446 309.914 250.790 1.00 172.28 77 ASP D CA 1
ATOM 4361 C C . ASP D 4 77 ? 242.432 310.864 251.404 1.00 172.28 77 ASP D C 1
ATOM 4362 O O . ASP D 4 77 ? 242.772 311.695 252.250 1.00 172.28 77 ASP D O 1
ATOM 4367 N N . ASP D 4 78 ? 241.168 310.738 251.007 1.00 164.19 78 ASP D N 1
ATOM 4368 C CA . ASP D 4 78 ? 240.167 311.727 251.374 1.00 164.19 78 ASP D CA 1
ATOM 4369 C C . ASP D 4 78 ? 239.745 311.625 252.824 1.00 164.19 78 ASP D C 1
ATOM 4370 O O . ASP D 4 78 ? 238.988 312.481 253.288 1.00 164.19 78 ASP D O 1
ATOM 4375 N N . GLY D 4 79 ? 240.204 310.610 253.541 1.00 148.42 79 GLY D N 1
ATOM 4376 C CA . GLY D 4 79 ? 239.789 310.369 254.899 1.00 148.42 79 GLY D CA 1
ATOM 4377 C C . GLY D 4 79 ? 238.887 309.169 255.063 1.00 148.42 79 GLY D C 1
ATOM 4378 O O . GLY D 4 79 ? 238.832 308.596 256.158 1.00 148.42 79 GLY D O 1
ATOM 4379 N N . ARG D 4 80 ? 238.194 308.767 254.004 1.00 138.63 80 ARG D N 1
ATOM 4380 C CA . ARG D 4 80 ? 237.464 307.515 254.044 1.00 138.63 80 ARG D CA 1
ATOM 4381 C C . ARG D 4 80 ? 238.425 306.388 254.398 1.00 138.63 80 ARG D C 1
ATOM 4382 O O . ARG D 4 80 ? 239.627 306.467 254.127 1.00 138.63 80 ARG D O 1
ATOM 4390 N N . ASP D 4 81 ? 237.904 305.355 255.041 1.00 128.68 81 ASP D N 1
ATOM 4391 C CA . ASP D 4 81 ? 238.686 304.155 255.276 1.00 128.68 81 ASP D CA 1
ATOM 4392 C C . ASP D 4 81 ? 238.217 303.031 254.367 1.00 128.68 81 ASP D C 1
ATOM 4393 O O . ASP D 4 81 ? 237.073 303.013 253.904 1.00 128.68 81 ASP D O 1
ATOM 4398 N N . VAL D 4 82 ? 239.116 302.073 254.137 1.00 115.29 82 VAL D N 1
ATOM 4399 C CA . VAL D 4 82 ? 238.805 300.976 253.234 1.00 115.29 82 VAL D CA 1
ATOM 4400 C C . VAL D 4 82 ? 237.527 300.280 253.667 1.00 115.29 82 VAL D C 1
ATOM 4401 O O . VAL D 4 82 ? 236.658 300.003 252.844 1.00 115.29 82 VAL D O 1
ATOM 4405 N N . ARG D 4 83 ? 237.374 300.023 254.964 1.00 95.82 83 ARG D N 1
ATOM 4406 C CA . ARG D 4 83 ? 236.194 299.306 255.426 1.00 95.82 83 ARG D CA 1
ATOM 4407 C C . ARG D 4 83 ? 234.925 300.079 255.107 1.00 95.82 83 ARG D C 1
ATOM 4408 O O . ARG D 4 83 ? 233.982 299.529 254.526 1.00 95.82 83 ARG D O 1
ATOM 4416 N N . THR D 4 84 ? 234.883 301.360 255.483 1.00 89.48 84 THR D N 1
ATOM 4417 C CA . THR D 4 84 ? 233.669 302.139 255.272 1.00 89.48 84 THR D CA 1
ATOM 4418 C C . THR D 4 84 ? 233.369 302.261 253.796 1.00 89.48 84 THR D C 1
ATOM 4419 O O . THR D 4 84 ? 232.214 302.163 253.374 1.00 89.48 84 THR D O 1
ATOM 4423 N N . THR D 4 85 ? 234.407 302.477 252.996 1.00 99.53 85 THR D N 1
ATOM 4424 C CA . THR D 4 85 ? 234.231 302.531 251.556 1.00 99.53 85 THR D CA 1
ATOM 4425 C C . THR D 4 85 ? 233.651 301.227 251.032 1.00 99.53 85 THR D C 1
ATOM 4426 O O . THR D 4 85 ? 232.649 301.220 250.308 1.00 99.53 85 THR D O 1
ATOM 4430 N N . LEU D 4 86 ? 234.265 300.112 251.411 1.00 102.48 86 LEU D N 1
ATOM 4431 C CA . LEU D 4 86 ? 233.881 298.811 250.886 1.00 102.48 86 LEU D CA 1
ATOM 4432 C C . LEU D 4 86 ? 232.445 298.490 251.233 1.00 102.48 86 LEU D C 1
ATOM 4433 O O . LEU D 4 86 ? 231.591 298.335 250.352 1.00 102.48 86 LEU D O 1
ATOM 4438 N N . ASP D 4 87 ? 232.168 298.370 252.526 1.00 101.18 87 ASP D N 1
ATOM 4439 C CA . ASP D 4 87 ? 230.944 297.723 252.949 1.00 101.18 87 ASP D CA 1
ATOM 4440 C C . ASP D 4 87 ? 229.720 298.563 252.634 1.00 101.18 87 ASP D C 1
ATOM 4441 O O . ASP D 4 87 ? 228.601 298.044 252.672 1.00 101.18 87 ASP D O 1
ATOM 4446 N N . ALA D 4 88 ? 229.906 299.826 252.302 1.00 115.02 88 ALA D N 1
ATOM 4447 C CA . ALA D 4 88 ? 228.820 300.615 251.749 1.00 115.02 88 ALA D CA 1
ATOM 4448 C C . ALA D 4 88 ? 228.522 300.117 250.342 1.00 115.02 88 ALA D C 1
ATOM 4449 O O . ALA D 4 88 ? 229.407 300.166 249.479 1.00 115.02 88 ALA D O 1
ATOM 4451 N N . PRO D 4 89 ? 227.325 299.621 250.064 1.00 116.28 89 PRO D N 1
ATOM 4452 C CA . PRO D 4 89 ? 227.094 298.979 248.768 1.00 116.28 89 PRO D CA 1
ATOM 4453 C C . PRO D 4 89 ? 226.974 299.952 247.612 1.00 116.28 89 PRO D C 1
ATOM 4454 O O . PRO D 4 89 ? 227.689 299.826 246.614 1.00 116.28 89 PRO D O 1
ATOM 4458 N N . GLU D 4 90 ? 226.104 300.954 247.752 1.00 99.54 90 GLU D N 1
ATOM 4459 C CA . GLU D 4 90 ? 225.620 301.671 246.580 1.00 99.54 90 GLU D CA 1
ATOM 4460 C C . GLU D 4 90 ? 226.720 302.429 245.862 1.00 99.54 90 GLU D C 1
ATOM 4461 O O . GLU D 4 90 ? 226.502 302.877 244.731 1.00 99.54 90 GLU D O 1
ATOM 4467 N N . ASN D 4 91 ? 227.885 302.585 246.489 1.00 100.14 91 ASN D N 1
ATOM 4468 C CA . ASN D 4 91 ? 229.043 303.069 245.756 1.00 100.14 91 ASN D CA 1
ATOM 4469 C C . ASN D 4 91 ? 229.330 302.174 244.564 1.00 100.14 91 ASN D C 1
ATOM 4470 O O . ASN D 4 91 ? 229.594 302.666 243.462 1.00 100.14 91 ASN D O 1
ATOM 4475 N N . TYR D 4 92 ? 229.234 300.861 244.753 1.00 120.67 92 TYR D N 1
ATOM 4476 C CA . TYR D 4 92 ? 229.473 299.920 243.670 1.00 120.67 92 TYR D CA 1
ATOM 4477 C C . TYR D 4 92 ? 228.487 300.168 242.530 1.00 120.67 92 TYR D C 1
ATOM 4478 O O . TYR D 4 92 ? 227.391 300.690 242.753 1.00 120.67 92 TYR D O 1
ATOM 4487 N N . PRO D 4 93 ? 228.851 299.812 241.287 1.00 107.83 93 PRO D N 1
ATOM 4488 C CA . PRO D 4 93 ? 230.059 299.138 240.808 1.00 107.83 93 PRO D CA 1
ATOM 4489 C C . PRO D 4 93 ? 231.227 300.092 240.663 1.00 107.83 93 PRO D C 1
ATOM 4490 O O . PRO D 4 93 ? 231.033 301.204 240.180 1.00 107.83 93 PRO D O 1
ATOM 4494 N N . ILE D 4 94 ? 232.428 299.671 241.059 1.00 127.64 94 ILE D N 1
ATOM 4495 C CA . ILE D 4 94 ? 233.563 300.578 241.183 1.00 127.64 94 ILE D CA 1
ATOM 4496 C C . ILE D 4 94 ? 234.859 299.896 240.768 1.00 127.64 94 ILE D C 1
ATOM 4497 O O . ILE D 4 94 ? 234.945 298.674 240.679 1.00 127.64 94 ILE D O 1
ATOM 4502 N N . ASN D 4 95 ? 235.881 300.713 240.528 1.00 137.41 95 ASN D N 1
ATOM 4503 C CA . ASN D 4 95 ? 237.226 300.230 240.240 1.00 137.41 95 ASN D CA 1
ATOM 4504 C C . ASN D 4 95 ? 238.081 300.327 241.489 1.00 137.41 95 ASN D C 1
ATOM 4505 O O . ASN D 4 95 ? 237.944 301.272 242.269 1.00 137.41 95 ASN D O 1
ATOM 4510 N N . LEU D 4 96 ? 238.952 299.344 241.669 1.00 132.34 96 LEU D N 1
ATOM 4511 C CA . LEU D 4 96 ? 239.926 299.316 242.745 1.00 132.34 96 LEU D CA 1
ATOM 4512 C C . LEU D 4 96 ? 241.298 299.014 242.176 1.00 132.34 96 LEU D C 1
ATOM 4513 O O . LEU D 4 96 ? 241.471 298.033 241.451 1.00 132.34 96 LEU D O 1
ATOM 4518 N N . LYS D 4 97 ? 242.278 299.834 242.516 1.00 145.44 97 LYS D N 1
ATOM 4519 C CA . LYS D 4 97 ? 243.655 299.535 242.159 1.00 145.44 97 LYS D CA 1
ATOM 4520 C C . LYS D 4 97 ? 244.226 298.562 243.175 1.00 145.44 97 LYS D C 1
ATOM 4521 O O . LYS D 4 97 ? 243.854 298.595 244.350 1.00 145.44 97 LYS D O 1
ATOM 4527 N N . PHE D 4 98 ? 245.115 297.688 242.719 1.00 143.77 98 PHE D N 1
ATOM 4528 C CA . PHE D 4 98 ? 245.789 296.767 243.615 1.00 143.77 98 PHE D CA 1
ATOM 4529 C C . PHE D 4 98 ? 247.177 296.486 243.075 1.00 143.77 98 PHE D C 1
ATOM 4530 O O . PHE D 4 98 ? 247.358 296.352 241.865 1.00 143.77 98 PHE D O 1
ATOM 4538 N N . SER D 4 99 ? 248.146 296.370 243.973 1.00 146.55 99 SER D N 1
ATOM 4539 C CA . SER D 4 99 ? 249.474 295.939 243.566 1.00 146.55 99 SER D CA 1
ATOM 4540 C C . SER D 4 99 ? 250.228 295.497 244.801 1.00 146.55 99 SER D C 1
ATOM 4541 O O . SER D 4 99 ? 249.691 295.499 245.907 1.00 146.55 99 SER D O 1
ATOM 4544 N N . ARG D 4 100 ? 251.477 295.127 244.608 1.00 158.12 100 ARG D N 1
ATOM 4545 C CA . ARG D 4 100 ? 252.219 294.607 245.735 1.00 158.12 100 ARG D CA 1
ATOM 4546 C C . ARG D 4 100 ? 252.985 295.725 246.424 1.00 158.12 100 ARG D C 1
ATOM 4547 O O . ARG D 4 100 ? 253.376 296.701 245.777 1.00 158.12 100 ARG D O 1
ATOM 4555 N N . PRO D 4 101 ? 253.236 295.603 247.725 1.00 166.23 101 PRO D N 1
ATOM 4556 C CA . PRO D 4 101 ? 253.907 296.689 248.445 1.00 166.23 101 PRO D CA 1
ATOM 4557 C C . PRO D 4 101 ? 255.383 296.715 248.084 1.00 166.23 101 PRO D C 1
ATOM 4558 O O . PRO D 4 101 ? 256.151 295.857 248.515 1.00 166.23 101 PRO D O 1
ATOM 4562 N N . LYS D 4 102 ? 255.774 297.698 247.279 1.00 170.21 102 LYS D N 1
ATOM 4563 C CA . LYS D 4 102 ? 257.190 297.939 247.089 1.00 170.21 102 LYS D CA 1
ATOM 4564 C C . LYS D 4 102 ? 257.741 298.304 248.455 1.00 170.21 102 LYS D C 1
ATOM 4565 O O . LYS D 4 102 ? 257.499 299.413 248.941 1.00 170.21 102 LYS D O 1
ATOM 4571 N N . MET D 4 103 ? 258.447 297.375 249.096 1.00 179.01 103 MET D N 1
ATOM 4572 C CA . MET D 4 103 ? 258.854 297.596 250.475 1.00 179.01 103 MET D CA 1
ATOM 4573 C C . MET D 4 103 ? 259.659 298.877 250.570 1.00 179.01 103 MET D C 1
ATOM 4574 O O . MET D 4 103 ? 260.761 298.966 250.019 1.00 179.01 103 MET D O 1
ATOM 4579 N N . THR D 4 104 ? 259.105 299.870 251.262 1.00 173.94 104 THR D N 1
ATOM 4580 C CA . THR D 4 104 ? 259.797 301.137 251.415 1.00 173.94 104 THR D CA 1
ATOM 4581 C C . THR D 4 104 ? 261.180 300.902 252.004 1.00 173.94 104 THR D C 1
ATOM 4582 O O . THR D 4 104 ? 261.408 299.966 252.775 1.00 173.94 104 THR D O 1
ATOM 4586 N N . THR D 4 105 ? 262.105 301.777 251.606 1.00 179.42 105 THR D N 1
ATOM 4587 C CA . THR D 4 105 ? 263.532 301.577 251.838 1.00 179.42 105 THR D CA 1
ATOM 4588 C C . THR D 4 105 ? 263.813 300.967 253.203 1.00 179.42 105 THR D C 1
ATOM 4589 O O . THR D 4 105 ? 264.473 299.931 253.309 1.00 179.42 105 THR D O 1
ATOM 4593 N N . ASN D 4 106 ? 263.273 301.579 254.254 1.00 177.68 106 ASN D N 1
ATOM 4594 C CA . ASN D 4 106 ? 263.465 301.089 255.616 1.00 177.68 106 ASN D CA 1
ATOM 4595 C C . ASN D 4 106 ? 263.132 299.607 255.740 1.00 177.68 106 ASN D C 1
ATOM 4596 O O . ASN D 4 106 ? 263.851 298.848 256.406 1.00 177.68 106 ASN D O 1
ATOM 4601 N N . GLU D 4 107 ? 262.043 299.176 255.108 1.00 182.70 107 GLU D N 1
ATOM 4602 C CA . GLU D 4 107 ? 261.699 297.763 255.141 1.00 182.70 107 GLU D CA 1
ATOM 4603 C C . GLU D 4 107 ? 262.776 296.931 254.471 1.00 182.70 107 GLU D C 1
ATOM 4604 O O . GLU D 4 107 ? 263.115 295.844 254.945 1.00 182.70 107 GLU D O 1
ATOM 4610 N N . LYS D 4 108 ? 263.336 297.431 253.372 1.00 174.59 108 LYS D N 1
ATOM 4611 C CA . LYS D 4 108 ? 264.445 296.730 252.740 1.00 174.59 108 LYS D CA 1
ATOM 4612 C C . LYS D 4 108 ? 265.639 296.643 253.683 1.00 174.59 108 LYS D C 1
ATOM 4613 O O . LYS D 4 108 ? 266.352 295.630 253.712 1.00 174.59 108 LYS D O 1
ATOM 4619 N N . ILE D 4 109 ? 265.882 297.705 254.448 1.00 177.52 109 ILE D N 1
ATOM 4620 C CA . ILE D 4 109 ? 266.947 297.673 255.441 1.00 177.52 109 ILE D CA 1
ATOM 4621 C C . ILE D 4 109 ? 266.710 296.528 256.406 1.00 177.52 109 ILE D C 1
ATOM 4622 O O . ILE D 4 109 ? 267.606 295.726 256.691 1.00 177.52 109 ILE D O 1
ATOM 4627 N N . PHE D 4 110 ? 265.482 296.437 256.905 1.00 187.87 110 PHE D N 1
ATOM 4628 C CA . PHE D 4 110 ? 265.112 295.365 257.821 1.00 187.87 110 PHE D CA 1
ATOM 4629 C C . PHE D 4 110 ? 265.298 293.999 257.169 1.00 187.87 110 PHE D C 1
ATOM 4630 O O . PHE D 4 110 ? 265.728 293.041 257.822 1.00 187.87 110 PHE D O 1
ATOM 4638 N N . LEU D 4 111 ? 264.968 293.893 255.885 1.00 164.65 111 LEU D N 1
ATOM 4639 C CA . LEU D 4 111 ? 265.074 292.619 255.188 1.00 164.65 111 LEU D CA 1
ATOM 4640 C C . LEU D 4 111 ? 266.522 292.168 255.115 1.00 164.65 111 LEU D C 1
ATOM 4641 O O . LEU D 4 111 ? 266.849 291.015 255.413 1.00 164.65 111 LEU D O 1
ATOM 4646 N N . ALA D 4 112 ? 267.406 293.077 254.715 1.00 166.22 112 ALA D N 1
ATOM 4647 C CA . ALA D 4 112 ? 268.826 292.754 254.674 1.00 166.22 112 ALA D CA 1
ATOM 4648 C C . ALA D 4 112 ? 269.335 292.400 256.060 1.00 166.22 112 ALA D C 1
ATOM 4649 O O . ALA D 4 112 ? 270.139 291.465 256.230 1.00 166.22 112 ALA D O 1
ATOM 4651 N N . SER D 4 113 ? 268.869 293.140 257.064 1.00 170.71 113 SER D N 1
ATOM 4652 C CA . SER D 4 113 ? 269.276 292.879 258.433 1.00 170.71 113 SER D CA 1
ATOM 4653 C C . SER D 4 113 ? 268.947 291.449 258.823 1.00 170.71 113 SER D C 1
ATOM 4654 O O . SER D 4 113 ? 269.827 290.685 259.236 1.00 170.71 113 SER D O 1
ATOM 4657 N N . MET D 4 114 ? 267.687 291.056 258.640 1.00 174.43 114 MET D N 1
ATOM 4658 C CA . MET D 4 114 ? 267.267 289.711 259.014 1.00 174.43 114 MET D CA 1
ATOM 4659 C C . MET D 4 114 ? 267.925 288.645 258.152 1.00 174.43 114 MET D C 1
ATOM 4660 O O . MET D 4 114 ? 268.086 287.506 258.601 1.00 174.43 114 MET D O 1
ATOM 4665 N N . PHE D 4 115 ? 268.293 288.973 256.914 1.00 167.91 115 PHE D N 1
ATOM 4666 C CA . PHE D 4 115 ? 268.932 287.955 256.097 1.00 167.91 115 PHE D CA 1
ATOM 4667 C C . PHE D 4 115 ? 270.352 287.675 256.550 1.00 167.91 115 PHE D C 1
ATOM 4668 O O . PHE D 4 115 ? 270.792 286.522 256.491 1.00 167.91 115 PHE D O 1
ATOM 4676 N N . TYR D 4 116 ? 271.080 288.700 256.995 1.00 168.72 116 TYR D N 1
ATOM 4677 C CA . TYR D 4 116 ? 272.490 288.489 257.325 1.00 168.72 116 TYR D CA 1
ATOM 4678 C C . TYR D 4 116 ? 272.758 287.256 258.178 1.00 168.72 116 TYR D C 1
ATOM 4679 O O . TYR D 4 116 ? 273.707 286.514 257.868 1.00 168.72 116 TYR D O 1
ATOM 4688 N N . PRO D 4 117 ? 272.019 286.989 259.254 1.00 176.94 117 PRO D N 1
ATOM 4689 C CA . PRO D 4 117 ? 272.308 285.766 260.010 1.00 176.94 117 PRO D CA 1
ATOM 4690 C C . PRO D 4 117 ? 272.224 284.503 259.174 1.00 176.94 117 PRO D C 1
ATOM 4691 O O . PRO D 4 117 ? 273.105 283.643 259.277 1.00 176.94 117 PRO D O 1
ATOM 4695 N N . LEU D 4 118 ? 271.224 284.390 258.302 1.00 172.33 118 LEU D N 1
ATOM 4696 C CA . LEU D 4 118 ? 271.130 283.216 257.442 1.00 172.33 118 LEU D CA 1
ATOM 4697 C C . LEU D 4 118 ? 272.427 283.005 256.681 1.00 172.33 118 LEU D C 1
ATOM 4698 O O . LEU D 4 118 ? 272.884 281.871 256.505 1.00 172.33 118 LEU D O 1
ATOM 4703 N N . PHE D 4 119 ? 273.040 284.098 256.231 1.00 177.07 119 PHE D N 1
ATOM 4704 C CA . PHE D 4 119 ? 274.351 284.001 255.614 1.00 177.07 119 PHE D CA 1
ATOM 4705 C C . PHE D 4 119 ? 275.359 283.464 256.615 1.00 177.07 119 PHE D C 1
ATOM 4706 O O . PHE D 4 119 ? 276.069 282.486 256.351 1.00 177.07 119 PHE D O 1
ATOM 4714 N N . ALA D 4 120 ? 275.413 284.088 257.789 1.00 180.64 120 ALA D N 1
ATOM 4715 C CA . ALA D 4 120 ? 276.408 283.729 258.785 1.00 180.64 120 ALA D CA 1
ATOM 4716 C C . ALA D 4 120 ? 276.045 282.476 259.559 1.00 180.64 120 ALA D C 1
ATOM 4717 O O . ALA D 4 120 ? 276.909 281.922 260.245 1.00 180.64 120 ALA D O 1
ATOM 4719 N N . ILE D 4 121 ? 274.790 282.036 259.490 1.00 182.60 121 ILE D N 1
ATOM 4720 C CA . ILE D 4 121 ? 274.337 280.848 260.208 1.00 182.60 121 ILE D CA 1
ATOM 4721 C C . ILE D 4 121 ? 273.782 279.849 259.191 1.00 182.60 121 ILE D C 1
ATOM 4722 O O . ILE D 4 121 ? 272.869 279.070 259.477 1.00 182.60 121 ILE D O 1
ATOM 4727 N N . ALA D 4 122 ? 274.350 279.842 257.993 1.00 178.62 122 ALA D N 1
ATOM 4728 C CA . ALA D 4 122 ? 273.915 278.859 257.011 1.00 178.62 122 ALA D CA 1
ATOM 4729 C C . ALA D 4 122 ? 274.362 277.474 257.451 1.00 178.62 122 ALA D C 1
ATOM 4730 O O . ALA D 4 122 ? 275.300 276.909 256.881 1.00 178.62 122 ALA D O 1
ATOM 4732 N N . SER D 4 123 ? 273.687 276.931 258.462 1.00 185.71 123 SER D N 1
ATOM 4733 C CA . SER D 4 123 ? 274.051 275.669 259.103 1.00 185.71 123 SER D CA 1
ATOM 4734 C C . SER D 4 123 ? 275.564 275.561 259.279 1.00 185.71 123 SER D C 1
ATOM 4735 O O . SER D 4 123 ? 276.235 274.696 258.713 1.00 185.71 123 SER D O 1
ATOM 4738 N N . GLN D 4 124 ? 276.097 276.481 260.076 1.00 179.05 124 GLN D N 1
ATOM 4739 C CA . GLN D 4 124 ? 277.496 276.382 260.455 1.00 179.05 124 GLN D CA 1
ATOM 4740 C C . GLN D 4 124 ? 277.780 275.055 261.131 1.00 179.05 124 GLN D C 1
ATOM 4741 O O . GLN D 4 124 ? 278.921 274.585 261.112 1.00 179.05 124 GLN D O 1
ATOM 4747 N N . LEU D 4 125 ? 276.755 274.446 261.720 1.00 181.51 125 LEU D N 1
ATOM 4748 C CA . LEU D 4 125 ? 276.782 273.034 262.077 1.00 181.51 125 LEU D CA 1
ATOM 4749 C C . LEU D 4 125 ? 276.317 272.209 260.873 1.00 181.51 125 LEU D C 1
ATOM 4750 O O . LEU D 4 125 ? 275.241 271.616 260.847 1.00 181.51 125 LEU D O 1
ATOM 4755 N N . SER D 4 126 ? 277.155 272.237 259.841 1.00 184.62 126 SER D N 1
ATOM 4756 C CA . SER D 4 126 ? 276.922 271.508 258.611 1.00 184.62 126 SER D CA 1
ATOM 4757 C C . SER D 4 126 ? 277.220 270.023 258.765 1.00 184.62 126 SER D C 1
ATOM 4758 O O . SER D 4 126 ? 277.880 269.605 259.717 1.00 184.62 126 SER D O 1
ATOM 4761 N N . PRO D 4 127 ? 276.728 269.200 257.839 1.00 185.75 127 PRO D N 1
ATOM 4762 C CA . PRO D 4 127 ? 277.293 267.857 257.686 1.00 185.75 127 PRO D CA 1
ATOM 4763 C C . PRO D 4 127 ? 278.773 267.890 257.365 1.00 185.75 127 PRO D C 1
ATOM 4764 O O . PRO D 4 127 ? 279.601 267.413 258.145 1.00 185.75 127 PRO D O 1
ATOM 4768 N N . GLU D 4 128 ? 279.097 268.475 256.219 1.00 189.51 128 GLU D N 1
ATOM 4769 C CA . GLU D 4 128 ? 280.458 268.454 255.717 1.00 189.51 128 GLU D CA 1
ATOM 4770 C C . GLU D 4 128 ? 281.372 269.194 256.689 1.00 189.51 128 GLU D C 1
ATOM 4771 O O . GLU D 4 128 ? 281.003 270.255 257.201 1.00 189.51 128 GLU D O 1
ATOM 4777 N N . PRO D 4 129 ? 282.549 268.654 256.985 1.00 191.54 129 PRO D N 1
ATOM 4778 C CA . PRO D 4 129 ? 283.382 269.235 258.037 1.00 191.54 129 PRO D CA 1
ATOM 4779 C C . PRO D 4 129 ? 284.060 270.505 257.558 1.00 191.54 129 PRO D C 1
ATOM 4780 O O . PRO D 4 129 ? 284.167 270.765 256.361 1.00 191.54 129 PRO D O 1
ATOM 4784 N N . LYS D 4 130 ? 284.517 271.295 258.533 1.00 191.32 130 LYS D N 1
ATOM 4785 C CA . LYS D 4 130 ? 285.254 272.537 258.314 1.00 191.32 130 LYS D CA 1
ATOM 4786 C C . LYS D 4 130 ? 284.668 273.302 257.133 1.00 191.32 130 LYS D C 1
ATOM 4787 O O . LYS D 4 130 ? 285.395 273.868 256.311 1.00 191.32 130 LYS D O 1
ATOM 4793 N N . SER D 4 131 ? 283.342 273.340 257.076 1.00 191.65 131 SER D N 1
ATOM 4794 C CA . SER D 4 131 ? 282.628 273.675 255.861 1.00 191.65 131 SER D CA 1
ATOM 4795 C C . SER D 4 131 ? 282.795 275.146 255.514 1.00 191.65 131 SER D C 1
ATOM 4796 O O . SER D 4 131 ? 283.586 275.875 256.108 1.00 191.65 131 SER D O 1
ATOM 4799 N N . SER D 4 132 ? 282.052 275.565 254.504 1.00 178.63 132 SER D N 1
ATOM 4800 C CA . SER D 4 132 ? 281.917 276.963 254.144 1.00 178.63 132 SER D CA 1
ATOM 4801 C C . SER D 4 132 ? 280.441 277.271 253.987 1.00 178.63 132 SER D C 1
ATOM 4802 O O . SER D 4 132 ? 279.629 276.387 253.713 1.00 178.63 132 SER D O 1
ATOM 4805 N N . GLY D 4 133 ? 280.103 278.541 254.136 1.00 166.59 133 GLY D N 1
ATOM 4806 C CA . GLY D 4 133 ? 278.719 278.943 254.191 1.00 166.59 133 GLY D CA 1
ATOM 4807 C C . GLY D 4 133 ? 278.079 279.013 252.822 1.00 166.59 133 GLY D C 1
ATOM 4808 O O . GLY D 4 133 ? 278.681 278.722 251.787 1.00 166.59 133 GLY D O 1
ATOM 4809 N N . ILE D 4 134 ? 276.808 279.392 252.838 1.00 157.66 134 ILE D N 1
ATOM 4810 C CA . ILE D 4 134 ? 276.074 279.828 251.657 1.00 157.66 134 ILE D CA 1
ATOM 4811 C C . ILE D 4 134 ? 276.862 280.647 250.654 1.00 157.66 134 ILE D C 1
ATOM 4812 O O . ILE D 4 134 ? 277.699 281.475 251.020 1.00 157.66 134 ILE D O 1
ATOM 4817 N N . GLU D 4 135 ? 276.621 280.370 249.377 1.00 165.13 135 GLU D N 1
ATOM 4818 C CA . GLU D 4 135 ? 277.006 281.239 248.277 1.00 165.13 135 GLU D CA 1
ATOM 4819 C C . GLU D 4 135 ? 275.889 281.445 247.268 1.00 165.13 135 GLU D C 1
ATOM 4820 O O . GLU D 4 135 ? 275.727 282.557 246.760 1.00 165.13 135 GLU D O 1
ATOM 4826 N N . ILE D 4 136 ? 275.100 280.415 246.975 1.00 154.89 136 ILE D N 1
ATOM 4827 C CA . ILE D 4 136 ? 274.075 280.486 245.941 1.00 154.89 136 ILE D CA 1
ATOM 4828 C C . ILE D 4 136 ? 272.748 280.051 246.539 1.00 154.89 136 ILE D C 1
ATOM 4829 O O . ILE D 4 136 ? 272.639 278.944 247.078 1.00 154.89 136 ILE D O 1
ATOM 4834 N N . LEU D 4 137 ? 271.738 280.911 246.426 1.00 151.10 137 LEU D N 1
ATOM 4835 C CA . LEU D 4 137 ? 270.386 280.629 246.905 1.00 151.10 137 LEU D CA 1
ATOM 4836 C C . LEU D 4 137 ? 269.423 280.880 245.756 1.00 151.10 137 LEU D C 1
ATOM 4837 O O . LEU D 4 137 ? 269.038 282.022 245.495 1.00 151.10 137 LEU D O 1
ATOM 4842 N N . GLU D 4 138 ? 269.028 279.812 245.075 1.00 169.52 138 GLU D N 1
ATOM 4843 C CA . GLU D 4 138 ? 267.989 279.932 244.067 1.00 169.52 138 GLU D CA 1
ATOM 4844 C C . GLU D 4 138 ? 266.630 280.073 244.743 1.00 169.52 138 GLU D C 1
ATOM 4845 O O . GLU D 4 138 ? 266.439 279.673 245.894 1.00 169.52 138 GLU D O 1
ATOM 4851 N N . ALA D 4 139 ? 265.674 280.639 244.012 1.00 161.75 139 ALA D N 1
ATOM 4852 C CA . ALA D 4 139 ? 264.348 280.886 244.555 1.00 161.75 139 ALA D CA 1
ATOM 4853 C C . ALA D 4 139 ? 263.331 280.808 243.423 1.00 161.75 139 ALA D C 1
ATOM 4854 O O . ALA D 4 139 ? 263.667 280.493 242.280 1.00 161.75 139 ALA D O 1
ATOM 4856 N N . ASP D 4 140 ? 262.075 281.123 243.743 1.00 165.08 140 ASP D N 1
ATOM 4857 C CA . ASP D 4 140 ? 260.992 280.924 242.786 1.00 165.08 140 ASP D CA 1
ATOM 4858 C C . ASP D 4 140 ? 261.209 281.743 241.525 1.00 165.08 140 ASP D C 1
ATOM 4859 O O . ASP D 4 140 ? 261.420 281.191 240.441 1.00 165.08 140 ASP D O 1
ATOM 4864 N N . THR D 4 141 ? 261.157 283.069 241.648 1.00 163.49 141 THR D N 1
ATOM 4865 C CA . THR D 4 141 ? 261.340 283.954 240.507 1.00 163.49 141 THR D CA 1
ATOM 4866 C C . THR D 4 141 ? 262.485 284.939 240.704 1.00 163.49 141 THR D C 1
ATOM 4867 O O . THR D 4 141 ? 262.494 285.998 240.068 1.00 163.49 141 THR D O 1
ATOM 4871 N N . PHE D 4 142 ? 263.440 284.627 241.576 1.00 151.46 142 PHE D N 1
ATOM 4872 C CA . PHE D 4 142 ? 264.730 285.296 241.584 1.00 151.46 142 PHE D CA 1
ATOM 4873 C C . PHE D 4 142 ? 265.766 284.300 242.072 1.00 151.46 142 PHE D C 1
ATOM 4874 O O . PHE D 4 142 ? 265.436 283.218 242.558 1.00 151.46 142 PHE D O 1
ATOM 4882 N N . THR D 4 143 ? 267.029 284.652 241.899 1.00 149.52 143 THR D N 1
ATOM 4883 C CA . THR D 4 143 ? 268.119 283.845 242.410 1.00 149.52 143 THR D CA 1
ATOM 4884 C C . THR D 4 143 ? 269.172 284.745 243.026 1.00 149.52 143 THR D C 1
ATOM 4885 O O . THR D 4 143 ? 269.551 285.771 242.452 1.00 149.52 143 THR D O 1
ATOM 4889 N N . LEU D 4 144 ? 269.629 284.362 244.204 1.00 152.09 144 LEU D N 1
ATOM 4890 C CA . LEU D 4 144 ? 270.594 285.146 244.951 1.00 152.09 144 LEU D CA 1
ATOM 4891 C C . LEU D 4 144 ? 271.964 284.510 244.785 1.00 152.09 144 LEU D C 1
ATOM 4892 O O . LEU D 4 144 ? 272.132 283.311 245.027 1.00 152.09 144 LEU D O 1
ATOM 4897 N N . HIS D 4 145 ? 272.926 285.309 244.350 1.00 154.56 145 HIS D N 1
ATOM 4898 C CA . HIS D 4 145 ? 274.322 284.909 244.282 1.00 154.56 145 HIS D CA 1
ATOM 4899 C C . HIS D 4 145 ? 275.095 285.839 245.191 1.00 154.56 145 HIS D C 1
ATOM 4900 O O . HIS D 4 145 ? 274.980 287.063 245.068 1.00 154.56 145 HIS D O 1
ATOM 4907 N N . CYS D 4 146 ? 275.868 285.276 246.102 1.00 155.22 146 CYS D N 1
ATOM 4908 C CA . CYS D 4 146 ? 276.721 286.094 246.937 1.00 155.22 146 CYS D CA 1
ATOM 4909 C C . CYS D 4 146 ? 278.181 285.784 246.677 1.00 155.22 146 CYS D C 1
ATOM 4910 O O . CYS D 4 146 ? 278.549 284.644 246.380 1.00 155.22 146 CYS D O 1
ATOM 4913 N N . PHE D 4 147 ? 279.006 286.811 246.803 1.00 154.78 147 PHE D N 1
ATOM 4914 C CA . PHE D 4 147 ? 280.447 286.657 246.748 1.00 154.78 147 PHE D CA 1
ATOM 4915 C C . PHE D 4 147 ? 281.007 287.174 248.060 1.00 154.78 147 PHE D C 1
ATOM 4916 O O . PHE D 4 147 ? 281.038 288.386 248.293 1.00 154.78 147 PHE D O 1
ATOM 4924 N N . GLN D 4 148 ? 281.416 286.259 248.925 1.00 157.61 148 GLN D N 1
ATOM 4925 C CA . GLN D 4 148 ? 282.259 286.640 250.040 1.00 157.61 148 GLN D CA 1
ATOM 4926 C C . GLN D 4 148 ? 283.553 287.228 249.507 1.00 157.61 148 GLN D C 1
ATOM 4927 O O . GLN D 4 148 ? 284.119 286.726 248.535 1.00 157.61 148 GLN D O 1
ATOM 4933 N N . THR D 4 149 ? 284.024 288.296 250.137 1.00 135.69 149 THR D N 1
ATOM 4934 C CA . THR D 4 149 ? 285.340 288.822 249.804 1.00 135.69 149 THR D CA 1
ATOM 4935 C C . THR D 4 149 ? 286.461 287.889 250.223 1.00 135.69 149 THR D C 1
ATOM 4936 O O . THR D 4 149 ? 287.631 288.245 250.080 1.00 135.69 149 THR D O 1
ATOM 4940 N N . LEU D 4 150 ? 286.115 286.725 250.758 1.00 148.21 150 LEU D N 1
ATOM 4941 C CA . LEU D 4 150 ? 286.997 285.694 251.281 1.00 148.21 150 LEU D CA 1
ATOM 4942 C C . LEU D 4 150 ? 287.603 286.153 252.594 1.00 148.21 150 LEU D C 1
ATOM 4943 O O . LEU D 4 150 ? 288.114 285.328 253.356 1.00 148.21 150 LEU D O 1
ATOM 4948 N N . THR D 4 151 ? 287.477 287.456 252.900 1.00 144.20 151 THR D N 1
ATOM 4949 C CA . THR D 4 151 ? 287.730 288.033 254.213 1.00 144.20 151 THR D CA 1
ATOM 4950 C C . THR D 4 151 ? 286.921 289.323 254.331 1.00 144.20 151 THR D C 1
ATOM 4951 O O . THR D 4 151 ? 287.343 290.395 253.901 1.00 144.20 151 THR D O 1
ATOM 4955 N N . GLY D 4 152 ? 285.755 289.239 254.954 1.00 139.32 152 GLY D N 1
ATOM 4956 C CA . GLY D 4 152 ? 285.055 290.462 255.257 1.00 139.32 152 GLY D CA 1
ATOM 4957 C C . GLY D 4 152 ? 283.718 290.644 254.558 1.00 139.32 152 GLY D C 1
ATOM 4958 O O . GLY D 4 152 ? 282.692 290.068 254.928 1.00 139.32 152 GLY D O 1
ATOM 4959 N N . ILE D 4 153 ? 283.737 291.512 253.552 1.00 131.80 153 ILE D N 1
ATOM 4960 C CA . ILE D 4 153 ? 282.518 292.073 252.980 1.00 131.80 153 ILE D CA 1
ATOM 4961 C C . ILE D 4 153 ? 281.746 290.999 252.228 1.00 131.80 153 ILE D C 1
ATOM 4962 O O . ILE D 4 153 ? 282.320 289.999 251.786 1.00 131.80 153 ILE D O 1
ATOM 4967 N N . LYS D 4 154 ? 280.439 291.186 252.106 1.00 139.10 154 LYS D N 1
ATOM 4968 C CA . LYS D 4 154 ? 279.569 290.293 251.360 1.00 139.10 154 LYS D CA 1
ATOM 4969 C C . LYS D 4 154 ? 279.011 291.006 250.141 1.00 139.10 154 LYS D C 1
ATOM 4970 O O . LYS D 4 154 ? 278.693 292.195 250.203 1.00 139.10 154 LYS D O 1
ATOM 4976 N N . PHE D 4 155 ? 278.886 290.275 249.037 1.00 140.69 155 PHE D N 1
ATOM 4977 C CA . PHE D 4 155 ? 278.452 290.840 247.760 1.00 140.69 155 PHE D CA 1
ATOM 4978 C C . PHE D 4 155 ? 277.281 290.029 247.223 1.00 140.69 155 PHE D C 1
ATOM 4979 O O . PHE D 4 155 ? 277.485 288.971 246.623 1.00 140.69 155 PHE D O 1
ATOM 4987 N N . ILE D 4 156 ? 276.064 290.530 247.380 1.00 141.26 156 ILE D N 1
ATOM 4988 C CA . ILE D 4 156 ? 274.874 289.793 246.979 1.00 141.26 156 ILE D CA 1
ATOM 4989 C C . ILE D 4 156 ? 274.132 290.597 245.921 1.00 141.26 156 ILE D C 1
ATOM 4990 O O . ILE D 4 156 ? 273.960 291.813 246.060 1.00 141.26 156 ILE D O 1
ATOM 4995 N N . ILE D 4 157 ? 273.702 289.928 244.856 1.00 145.53 157 ILE D N 1
ATOM 4996 C CA . ILE D 4 157 ? 272.895 290.582 243.835 1.00 145.53 157 ILE D CA 1
ATOM 4997 C C . ILE D 4 157 ? 271.709 289.698 243.477 1.00 145.53 157 ILE D C 1
ATOM 4998 O O . ILE D 4 157 ? 271.684 288.496 243.742 1.00 145.53 157 ILE D O 1
ATOM 5003 N N . ILE D 4 158 ? 270.718 290.323 242.856 1.00 155.20 158 ILE D N 1
ATOM 5004 C CA . ILE D 4 158 ? 269.447 289.692 242.544 1.00 155.20 158 ILE D CA 1
ATOM 5005 C C . ILE D 4 158 ? 269.253 289.709 241.042 1.00 155.20 158 ILE D C 1
ATOM 5006 O O . ILE D 4 158 ? 269.030 290.770 240.447 1.00 155.20 158 ILE D O 1
ATOM 5011 N N . SER D 4 159 ? 269.271 288.527 240.443 1.00 170.14 159 SER D N 1
ATOM 5012 C CA . SER D 4 159 ? 269.312 288.369 239.003 1.00 170.14 159 SER D CA 1
ATOM 5013 C C . SER D 4 159 ? 268.105 287.574 238.541 1.00 170.14 159 SER D C 1
ATOM 5014 O O . SER D 4 159 ? 267.347 287.033 239.347 1.00 170.14 159 SER D O 1
ATOM 5017 N N . GLU D 4 160 ? 267.926 287.515 237.224 1.00 184.68 160 GLU D N 1
ATOM 5018 C CA . GLU D 4 160 ? 266.958 286.589 236.655 1.00 184.68 160 GLU D CA 1
ATOM 5019 C C . GLU D 4 160 ? 267.323 285.176 237.073 1.00 184.68 160 GLU D C 1
ATOM 5020 O O . GLU D 4 160 ? 268.501 284.817 237.123 1.00 184.68 160 GLU D O 1
ATOM 5026 N N . THR D 4 161 ? 266.304 284.382 237.401 1.00 185.33 161 THR D N 1
ATOM 5027 C CA . THR D 4 161 ? 266.543 283.081 238.020 1.00 185.33 161 THR D CA 1
ATOM 5028 C C . THR D 4 161 ? 267.331 282.157 237.099 1.00 185.33 161 THR D C 1
ATOM 5029 O O . THR D 4 161 ? 268.382 281.631 237.478 1.00 185.33 161 THR D O 1
ATOM 5033 N N . GLY D 4 162 ? 266.857 281.973 235.876 1.00 190.35 162 GLY D N 1
ATOM 5034 C CA . GLY D 4 162 ? 267.505 281.080 234.940 1.00 190.35 162 GLY D CA 1
ATOM 5035 C C . GLY D 4 162 ? 268.696 281.719 234.265 1.00 190.35 162 GLY D C 1
ATOM 5036 O O . GLY D 4 162 ? 268.555 282.326 233.200 1.00 190.35 162 GLY D O 1
ATOM 5037 N N . LEU D 4 163 ? 269.867 281.627 234.888 1.00 194.22 163 LEU D N 1
ATOM 5038 C CA . LEU D 4 163 ? 271.044 282.268 234.331 1.00 194.22 163 LEU D CA 1
ATOM 5039 C C . LEU D 4 163 ? 272.301 281.704 234.967 1.00 194.22 163 LEU D C 1
ATOM 5040 O O . LEU D 4 163 ? 272.292 281.259 236.116 1.00 194.22 163 LEU D O 1
ATOM 5045 N N . ASN D 4 164 ? 273.385 281.732 234.203 1.00 204.26 164 ASN D N 1
ATOM 5046 C CA . ASN D 4 164 ? 274.702 281.434 234.729 1.00 204.26 164 ASN D CA 1
ATOM 5047 C C . ASN D 4 164 ? 275.641 282.568 234.349 1.00 204.26 164 ASN D C 1
ATOM 5048 O O . ASN D 4 164 ? 275.224 283.576 233.770 1.00 204.26 164 ASN D O 1
ATOM 5053 N N . GLY D 4 165 ? 276.918 282.404 234.679 1.00 189.74 165 GLY D N 1
ATOM 5054 C CA . GLY D 4 165 ? 277.899 283.430 234.379 1.00 189.74 165 GLY D CA 1
ATOM 5055 C C . GLY D 4 165 ? 277.663 284.741 235.098 1.00 189.74 165 GLY D C 1
ATOM 5056 O O . GLY D 4 165 ? 277.683 285.804 234.464 1.00 189.74 165 GLY D O 1
ATOM 5057 N N . ILE D 4 166 ? 277.413 284.694 236.404 1.00 167.87 166 ILE D N 1
ATOM 5058 C CA . ILE D 4 166 ? 277.153 285.911 237.161 1.00 167.87 166 ILE D CA 1
ATOM 5059 C C . ILE D 4 166 ? 278.218 286.107 238.230 1.00 167.87 166 ILE D C 1
ATOM 5060 O O . ILE D 4 166 ? 278.442 287.228 238.689 1.00 167.87 166 ILE D O 1
ATOM 5065 N N . ASP D 4 167 ? 278.887 285.032 238.643 1.00 155.59 167 ASP D N 1
ATOM 5066 C CA . ASP D 4 167 ? 279.890 285.183 239.694 1.00 155.59 167 ASP D CA 1
ATOM 5067 C C . ASP D 4 167 ? 281.082 286.003 239.217 1.00 155.59 167 ASP D C 1
ATOM 5068 O O . ASP D 4 167 ? 281.685 286.744 240.002 1.00 155.59 167 ASP D O 1
ATOM 5073 N N . LEU D 4 168 ? 281.436 285.893 237.937 1.00 144.71 168 LEU D N 1
ATOM 5074 C CA . LEU D 4 168 ? 282.419 286.813 237.380 1.00 144.71 168 LEU D CA 1
ATOM 5075 C C . LEU D 4 168 ? 281.901 288.246 237.421 1.00 144.71 168 LEU D C 1
ATOM 5076 O O . LEU D 4 168 ? 282.663 289.184 237.683 1.00 144.71 168 LEU D O 1
ATOM 5081 N N . LEU D 4 169 ? 280.601 288.434 237.173 1.00 137.60 169 LEU D N 1
ATOM 5082 C CA . LEU D 4 169 ? 280.016 289.764 237.290 1.00 137.60 169 LEU D CA 1
ATOM 5083 C C . LEU D 4 169 ? 280.136 290.279 238.717 1.00 137.60 169 LEU D C 1
ATOM 5084 O O . LEU D 4 169 ? 280.359 291.475 238.942 1.00 137.60 169 LEU D O 1
ATOM 5089 N N . LEU D 4 170 ? 279.990 289.385 239.695 1.00 140.55 170 LEU D N 1
ATOM 5090 C CA . LEU D 4 170 ? 280.246 289.754 241.080 1.00 140.55 170 LEU D CA 1
ATOM 5091 C C . LEU D 4 170 ? 281.697 290.160 241.272 1.00 140.55 170 LEU D C 1
ATOM 5092 O O . LEU D 4 170 ? 281.986 291.127 241.980 1.00 140.55 170 LEU D O 1
ATOM 5097 N N . ARG D 4 171 ? 282.628 289.427 240.661 1.00 136.25 171 ARG D N 1
ATOM 5098 C CA . ARG D 4 171 ? 284.033 289.822 240.752 1.00 136.25 171 ARG D CA 1
ATOM 5099 C C . ARG D 4 171 ? 284.242 291.221 240.196 1.00 136.25 171 ARG D C 1
ATOM 5100 O O . ARG D 4 171 ? 285.022 292.010 240.737 1.00 136.25 171 ARG D O 1
ATOM 5108 N N . LYS D 4 172 ? 283.540 291.556 239.122 1.00 151.96 172 LYS D N 1
ATOM 5109 C CA . LYS D 4 172 ? 283.698 292.890 238.563 1.00 151.96 172 LYS D CA 1
ATOM 5110 C C . LYS D 4 172 ? 283.060 293.957 239.449 1.00 151.96 172 LYS D C 1
ATOM 5111 O O . LYS D 4 172 ? 283.564 295.083 239.530 1.00 151.96 172 LYS D O 1
ATOM 5117 N N . VAL D 4 173 ? 281.947 293.638 240.106 1.00 131.62 173 VAL D N 1
ATOM 5118 C CA . VAL D 4 173 ? 281.396 294.593 241.062 1.00 131.62 173 VAL D CA 1
ATOM 5119 C C . VAL D 4 173 ? 282.339 294.740 242.246 1.00 131.62 173 VAL D C 1
ATOM 5120 O O . VAL D 4 173 ? 282.437 295.810 242.851 1.00 131.62 173 VAL D O 1
ATOM 5124 N N . TYR D 4 174 ? 283.071 293.681 242.570 1.00 131.57 174 TYR D N 1
ATOM 5125 C CA . TYR D 4 174 ? 284.159 293.771 243.536 1.00 131.57 174 TYR D CA 1
ATOM 5126 C C . TYR D 4 174 ? 285.232 294.737 243.057 1.00 131.57 174 TYR D C 1
ATOM 5127 O O . TYR D 4 174 ? 285.795 295.509 243.847 1.00 131.57 174 TYR D O 1
ATOM 5136 N N . GLU D 4 175 ? 285.543 294.696 241.763 1.00 143.28 175 GLU D N 1
ATOM 5137 C CA . GLU D 4 175 ? 286.505 295.647 241.214 1.00 143.28 175 GLU D CA 1
ATOM 5138 C C . GLU D 4 175 ? 285.999 297.074 241.354 1.00 143.28 175 GLU D C 1
ATOM 5139 O O . GLU D 4 175 ? 286.759 297.982 241.707 1.00 143.28 175 GLU D O 1
ATOM 5145 N N . LEU D 4 176 ? 284.715 297.291 241.078 1.00 145.34 176 LEU D N 1
ATOM 5146 C CA . LEU D 4 176 ? 284.135 298.613 241.294 1.00 145.34 176 LEU D CA 1
ATOM 5147 C C . LEU D 4 176 ? 284.248 299.020 242.757 1.00 145.34 176 LEU D C 1
ATOM 5148 O O . LEU D 4 176 ? 284.486 300.193 243.072 1.00 145.34 176 LEU D O 1
ATOM 5153 N N . TYR D 4 177 ? 284.065 298.060 243.660 1.00 153.55 177 TYR D N 1
ATOM 5154 C CA . TYR D 4 177 ? 284.227 298.324 245.084 1.00 153.55 177 TYR D CA 1
ATOM 5155 C C . TYR D 4 177 ? 285.615 298.844 245.377 1.00 153.55 177 TYR D C 1
ATOM 5156 O O . TYR D 4 177 ? 285.782 299.802 246.134 1.00 153.55 177 TYR D O 1
ATOM 5165 N N . SER D 4 178 ? 286.629 298.181 244.826 1.00 151.75 178 SER D N 1
ATOM 5166 C CA . SER D 4 178 ? 287.996 298.637 245.042 1.00 151.75 178 SER D CA 1
ATOM 5167 C C . SER D 4 178 ? 288.184 300.039 244.487 1.00 151.75 178 SER D C 1
ATOM 5168 O O . SER D 4 178 ? 288.747 300.919 245.155 1.00 151.75 178 SER D O 1
ATOM 5171 N N . ASP D 4 179 ? 287.687 300.267 243.268 1.00 150.26 179 ASP D N 1
ATOM 5172 C CA . ASP D 4 179 ? 287.750 301.593 242.664 1.00 150.26 179 ASP D CA 1
ATOM 5173 C C . ASP D 4 179 ? 287.220 302.646 243.613 1.00 150.26 179 ASP D C 1
ATOM 5174 O O . ASP D 4 179 ? 287.854 303.686 243.815 1.00 150.26 179 ASP D O 1
ATOM 5179 N N . TYR D 4 180 ? 286.066 302.389 244.217 1.00 147.22 180 TYR D N 1
ATOM 5180 C CA . TYR D 4 180 ? 285.479 303.410 245.071 1.00 147.22 180 TYR D CA 1
ATOM 5181 C C . TYR D 4 180 ? 286.191 303.535 246.412 1.00 147.22 180 TYR D C 1
ATOM 5182 O O . TYR D 4 180 ? 286.420 304.645 246.887 1.00 147.22 180 TYR D O 1
ATOM 5191 N N . VAL D 4 181 ? 286.531 302.424 247.061 1.00 134.64 181 VAL D N 1
ATOM 5192 C CA . VAL D 4 181 ? 287.217 302.560 248.337 1.00 134.64 181 VAL D CA 1
ATOM 5193 C C . VAL D 4 181 ? 288.572 303.221 248.178 1.00 134.64 181 VAL D C 1
ATOM 5194 O O . VAL D 4 181 ? 289.169 303.630 249.176 1.00 134.64 181 VAL D O 1
ATOM 5198 N N . LEU D 4 182 ? 289.076 303.332 246.943 1.00 150.13 182 LEU D N 1
ATOM 5199 C CA . LEU D 4 182 ? 290.197 304.236 246.702 1.00 150.13 182 LEU D CA 1
ATOM 5200 C C . LEU D 4 182 ? 289.834 305.685 247.013 1.00 150.13 182 LEU D C 1
ATOM 5201 O O . LEU D 4 182 ? 290.719 306.480 247.338 1.00 150.13 182 LEU D O 1
ATOM 5206 N N . LYS D 4 183 ? 288.556 306.057 246.894 1.00 141.47 183 LYS D N 1
ATOM 5207 C CA . LYS D 4 183 ? 288.139 307.442 247.111 1.00 141.47 183 LYS D CA 1
ATOM 5208 C C . LYS D 4 183 ? 288.555 307.962 248.474 1.00 141.47 183 LYS D C 1
ATOM 5209 O O . LYS D 4 183 ? 289.300 308.940 248.584 1.00 141.47 183 LYS D O 1
ATOM 5215 N N . ASN D 4 184 ? 288.060 307.330 249.504 1.00 151.97 184 ASN D N 1
ATOM 5216 C CA . ASN D 4 184 ? 288.465 307.691 250.845 1.00 151.97 184 ASN D CA 1
ATOM 5217 C C . ASN D 4 184 ? 288.381 306.425 251.684 1.00 151.97 184 ASN D C 1
ATOM 5218 O O . ASN D 4 184 ? 287.282 305.946 251.988 1.00 151.97 184 ASN D O 1
ATOM 5223 N N . PRO D 4 185 ? 289.515 305.821 252.028 1.00 157.47 185 PRO D N 1
ATOM 5224 C CA . PRO D 4 185 ? 289.466 304.663 252.926 1.00 157.47 185 PRO D CA 1
ATOM 5225 C C . PRO D 4 185 ? 288.878 305.010 254.277 1.00 157.47 185 PRO D C 1
ATOM 5226 O O . PRO D 4 185 ? 288.380 304.123 254.978 1.00 157.47 185 PRO D O 1
ATOM 5230 N N . PHE D 4 186 ? 288.931 306.288 254.670 1.00 161.92 186 PHE D N 1
ATOM 5231 C CA . PHE D 4 186 ? 288.136 306.734 255.810 1.00 161.92 186 PHE D CA 1
ATOM 5232 C C . PHE D 4 186 ? 286.653 306.579 255.526 1.00 161.92 186 PHE D C 1
ATOM 5233 O O . PHE D 4 186 ? 285.867 306.302 256.439 1.00 161.92 186 PHE D O 1
ATOM 5241 N N . TYR D 4 187 ? 286.248 306.772 254.272 1.00 151.58 187 TYR D N 1
ATOM 5242 C CA . TYR D 4 187 ? 284.866 306.520 253.902 1.00 151.58 187 TYR D CA 1
ATOM 5243 C C . TYR D 4 187 ? 284.658 305.016 253.925 1.00 151.58 187 TYR D C 1
ATOM 5244 O O . TYR D 4 187 ? 284.675 304.356 252.882 1.00 151.58 187 TYR D O 1
ATOM 5253 N N . SER D 4 188 ? 284.469 304.474 255.118 1.00 140.12 188 SER D N 1
ATOM 5254 C CA . SER D 4 188 ? 284.580 303.050 255.375 1.00 140.12 188 SER D CA 1
ATOM 5255 C C . SER D 4 188 ? 283.200 302.434 255.542 1.00 140.12 188 SER D C 1
ATOM 5256 O O . SER D 4 188 ? 282.175 303.055 255.273 1.00 140.12 188 SER D O 1
ATOM 5259 N N . LEU D 4 189 ? 283.200 301.171 255.959 1.00 147.99 189 LEU D N 1
ATOM 5260 C CA . LEU D 4 189 ? 281.958 300.434 256.118 1.00 147.99 189 LEU D CA 1
ATOM 5261 C C . LEU D 4 189 ? 280.980 301.174 257.016 1.00 147.99 189 LEU D C 1
ATOM 5262 O O . LEU D 4 189 ? 279.771 301.156 256.764 1.00 147.99 189 LEU D O 1
ATOM 5267 N N . GLU D 4 190 ? 281.493 301.854 258.041 1.00 170.10 190 GLU D N 1
ATOM 5268 C CA . GLU D 4 190 ? 280.637 302.472 259.046 1.00 170.10 190 GLU D CA 1
ATOM 5269 C C . GLU D 4 190 ? 279.600 303.372 258.399 1.00 170.10 190 GLU D C 1
ATOM 5270 O O . GLU D 4 190 ? 278.402 303.259 258.676 1.00 170.10 190 GLU D O 1
ATOM 5276 N N . MET D 4 191 ? 280.034 304.254 257.522 1.00 159.30 191 MET D N 1
ATOM 5277 C CA . MET D 4 191 ? 279.063 304.949 256.710 1.00 159.30 191 MET D CA 1
ATOM 5278 C C . MET D 4 191 ? 278.747 304.128 255.461 1.00 159.30 191 MET D C 1
ATOM 5279 O O . MET D 4 191 ? 279.568 303.334 255.001 1.00 159.30 191 MET D O 1
ATOM 5284 N N . PRO D 4 192 ? 277.537 304.267 254.928 1.00 148.84 192 PRO D N 1
ATOM 5285 C CA . PRO D 4 192 ? 277.182 303.569 253.691 1.00 148.84 192 PRO D CA 1
ATOM 5286 C C . PRO D 4 192 ? 277.645 304.359 252.477 1.00 148.84 192 PRO D C 1
ATOM 5287 O O . PRO D 4 192 ? 277.832 305.574 252.544 1.00 148.84 192 PRO D O 1
ATOM 5291 N N . ILE D 4 193 ? 277.822 303.658 251.362 1.00 143.43 193 ILE D N 1
ATOM 5292 C CA . ILE D 4 193 ? 278.425 304.229 250.163 1.00 143.43 193 ILE D CA 1
ATOM 5293 C C . ILE D 4 193 ? 277.309 304.763 249.270 1.00 143.43 193 ILE D C 1
ATOM 5294 O O . ILE D 4 193 ? 276.587 303.993 248.639 1.00 143.43 193 ILE D O 1
ATOM 5299 N N . ARG D 4 194 ? 277.173 306.085 249.196 1.00 153.12 194 ARG D N 1
ATOM 5300 C CA . ARG D 4 194 ? 276.129 306.722 248.393 1.00 153.12 194 ARG D CA 1
ATOM 5301 C C . ARG D 4 194 ? 276.722 307.821 247.530 1.00 153.12 194 ARG D C 1
ATOM 5302 O O . ARG D 4 194 ? 276.239 308.955 247.501 1.00 153.12 194 ARG D O 1
ATOM 5310 N N . CYS D 4 195 ? 277.793 307.503 246.816 1.00 156.14 195 CYS D N 1
ATOM 5311 C CA . CYS D 4 195 ? 278.574 308.511 246.119 1.00 156.14 195 CYS D CA 1
ATOM 5312 C C . CYS D 4 195 ? 278.341 308.385 244.611 1.00 156.14 195 CYS D C 1
ATOM 5313 O O . CYS D 4 195 ? 278.854 307.460 243.973 1.00 156.14 195 CYS D O 1
ATOM 5316 N N . GLU D 4 196 ? 277.605 309.352 244.045 1.00 166.66 196 GLU D N 1
ATOM 5317 C CA . GLU D 4 196 ? 276.889 309.164 242.777 1.00 166.66 196 GLU D CA 1
ATOM 5318 C C . GLU D 4 196 ? 277.821 308.840 241.610 1.00 166.66 196 GLU D C 1
ATOM 5319 O O . GLU D 4 196 ? 277.403 308.210 240.634 1.00 166.66 196 GLU D O 1
ATOM 5325 N N . LEU D 4 197 ? 279.070 309.282 241.689 1.00 158.21 197 LEU D N 1
ATOM 5326 C CA . LEU D 4 197 ? 280.107 308.914 240.729 1.00 158.21 197 LEU D CA 1
ATOM 5327 C C . LEU D 4 197 ? 280.336 307.401 240.593 1.00 158.21 197 LEU D C 1
ATOM 5328 O O . LEU D 4 197 ? 280.113 306.826 239.513 1.00 158.21 197 LEU D O 1
ATOM 5333 N N . PHE D 4 198 ? 280.759 306.729 241.665 1.00 156.74 198 PHE D N 1
ATOM 5334 C CA . PHE D 4 198 ? 280.906 305.277 241.620 1.00 156.74 198 PHE D CA 1
ATOM 5335 C C . PHE D 4 198 ? 279.591 304.617 241.278 1.00 156.74 198 PHE D C 1
ATOM 5336 O O . PHE D 4 198 ? 279.562 303.539 240.676 1.00 156.74 198 PHE D O 1
ATOM 5344 N N . ASP D 4 199 ? 278.493 305.258 241.661 1.00 167.29 199 ASP D N 1
ATOM 5345 C CA . ASP D 4 199 ? 277.185 304.654 241.509 1.00 167.29 199 ASP D CA 1
ATOM 5346 C C . ASP D 4 199 ? 276.756 304.645 240.054 1.00 167.29 199 ASP D C 1
ATOM 5347 O O . ASP D 4 199 ? 276.169 303.671 239.578 1.00 167.29 199 ASP D O 1
ATOM 5352 N N . ASN D 4 200 ? 277.047 305.719 239.324 1.00 169.87 200 ASN D N 1
ATOM 5353 C CA . ASN D 4 200 ? 276.769 305.697 237.898 1.00 169.87 200 ASN D CA 1
ATOM 5354 C C . ASN D 4 200 ? 277.771 304.819 237.166 1.00 169.87 200 ASN D C 1
ATOM 5355 O O . ASN D 4 200 ? 277.454 304.268 236.109 1.00 169.87 200 ASN D O 1
ATOM 5360 N N . LYS D 4 201 ? 278.971 304.647 237.717 1.00 166.65 201 LYS D N 1
ATOM 5361 C CA . LYS D 4 201 ? 279.851 303.627 237.153 1.00 166.65 201 LYS D CA 1
ATOM 5362 C C . LYS D 4 201 ? 279.226 302.236 237.283 1.00 166.65 201 LYS D C 1
ATOM 5363 O O . LYS D 4 201 ? 279.270 301.422 236.347 1.00 166.65 201 LYS D O 1
ATOM 5369 N N . LEU D 4 202 ? 278.611 301.957 238.431 1.00 175.35 202 LEU D N 1
ATOM 5370 C CA . LEU D 4 202 ? 277.858 300.717 238.580 1.00 175.35 202 LEU D CA 1
ATOM 5371 C C . LEU D 4 202 ? 276.694 300.650 237.604 1.00 175.35 202 LEU D C 1
ATOM 5372 O O . LEU D 4 202 ? 276.441 299.604 237.002 1.00 175.35 202 LEU D O 1
ATOM 5377 N N . GLN D 4 203 ? 275.952 301.739 237.457 1.00 175.01 203 GLN D N 1
ATOM 5378 C CA . GLN D 4 203 ? 274.832 301.675 236.533 1.00 175.01 203 GLN D CA 1
ATOM 5379 C C . GLN D 4 203 ? 275.310 301.525 235.101 1.00 175.01 203 GLN D C 1
ATOM 5380 O O . GLN D 4 203 ? 274.548 301.068 234.251 1.00 175.01 203 GLN D O 1
ATOM 5386 N N . GLU D 4 204 ? 276.567 301.853 234.819 1.00 189.29 204 GLU D N 1
ATOM 5387 C CA . GLU D 4 204 ? 277.113 301.527 233.509 1.00 189.29 204 GLU D CA 1
ATOM 5388 C C . GLU D 4 204 ? 277.471 300.051 233.405 1.00 189.29 204 GLU D C 1
ATOM 5389 O O . GLU D 4 204 ? 277.350 299.452 232.331 1.00 189.29 204 GLU D O 1
ATOM 5395 N N . LEU D 4 205 ? 277.946 299.451 234.493 1.00 184.78 205 LEU D N 1
ATOM 5396 C CA . LEU D 4 205 ? 278.082 297.995 234.485 1.00 184.78 205 LEU D CA 1
ATOM 5397 C C . LEU D 4 205 ? 276.732 297.344 234.210 1.00 184.78 205 LEU D C 1
ATOM 5398 O O . LEU D 4 205 ? 276.621 296.395 233.420 1.00 184.78 205 LEU D O 1
ATOM 5403 N N . LEU D 4 206 ? 275.689 297.889 234.828 1.00 192.89 206 LEU D N 1
ATOM 5404 C CA . LEU D 4 206 ? 274.320 297.489 234.525 1.00 192.89 206 LEU D CA 1
ATOM 5405 C C . LEU D 4 206 ? 273.989 297.707 233.059 1.00 192.89 206 LEU D C 1
ATOM 5406 O O . LEU D 4 206 ? 273.355 296.859 232.430 1.00 192.89 206 LEU D O 1
ATOM 5411 N N . ALA D 4 207 ? 274.383 298.851 232.509 1.00 194.92 207 ALA D N 1
ATOM 5412 C CA . ALA D 4 207 ? 274.059 299.163 231.124 1.00 194.92 207 ALA D CA 1
ATOM 5413 C C . ALA D 4 207 ? 274.685 298.156 230.179 1.00 194.92 207 ALA D C 1
ATOM 5414 O O . ALA D 4 207 ? 274.053 297.716 229.213 1.00 194.92 207 ALA D O 1
ATOM 5416 N N . GLN D 4 208 ? 275.935 297.787 230.445 1.00 207.32 208 GLN D N 1
ATOM 5417 C CA . GLN D 4 208 ? 276.606 296.782 229.631 1.00 207.32 208 GLN D CA 1
ATOM 5418 C C . GLN D 4 208 ? 275.896 295.445 229.732 1.00 207.32 208 GLN D C 1
ATOM 5419 O O . GLN D 4 208 ? 275.677 294.765 228.722 1.00 207.32 208 GLN D O 1
ATOM 5425 N N . VAL D 4 209 ? 275.516 295.046 230.946 1.00 193.81 209 VAL D N 1
ATOM 5426 C CA . VAL D 4 209 ? 274.937 293.715 231.066 1.00 193.81 209 VAL D CA 1
ATOM 5427 C C . VAL D 4 209 ? 273.469 293.676 230.654 1.00 193.81 209 VAL D C 1
ATOM 5428 O O . VAL D 4 209 ? 272.933 292.587 230.419 1.00 193.81 209 VAL D O 1
ATOM 5432 N N . GLU D 4 210 ? 272.800 294.823 230.545 1.00 212.29 210 GLU D N 1
ATOM 5433 C CA . GLU D 4 210 ? 271.477 294.828 229.932 1.00 212.29 210 GLU D CA 1
ATOM 5434 C C . GLU D 4 210 ? 271.578 294.457 228.463 1.00 212.29 210 GLU D C 1
ATOM 5435 O O . GLU D 4 210 ? 270.809 293.627 227.966 1.00 212.29 210 GLU D O 1
ATOM 5441 N N . LYS D 4 211 ? 272.524 295.063 227.753 1.00 204.76 211 LYS D N 1
ATOM 5442 C CA . LYS D 4 211 ? 272.856 294.601 226.421 1.00 204.76 211 LYS D CA 1
ATOM 5443 C C . LYS D 4 211 ? 273.445 293.200 226.505 1.00 204.76 211 LYS D C 1
ATOM 5444 O O . LYS D 4 211 ? 273.631 292.630 227.585 1.00 204.76 211 LYS D O 1
ATOM 5450 N N . THR D 4 212 ? 273.757 292.650 225.336 1.00 201.86 212 THR D N 1
ATOM 5451 C CA . THR D 4 212 ? 274.140 291.248 225.258 1.00 201.86 212 THR D CA 1
ATOM 5452 C C . THR D 4 212 ? 275.388 290.967 226.077 1.00 201.86 212 THR D C 1
ATOM 5453 O O . THR D 4 212 ? 275.436 289.987 226.829 1.00 201.86 212 THR D O 1
ATOM 5457 N N . GLY D 4 213 ? 276.396 291.822 225.965 1.00 190.53 213 GLY D N 1
ATOM 5458 C CA . GLY D 4 213 ? 277.710 291.445 226.433 1.00 190.53 213 GLY D CA 1
ATOM 5459 C C . GLY D 4 213 ? 277.856 291.286 227.929 1.00 190.53 213 GLY D C 1
ATOM 5460 O O . GLY D 4 213 ? 277.903 292.268 228.672 1.00 190.53 213 GLY D O 1
ATOM 5461 N N . ILE D 4 214 ? 277.934 290.039 228.378 1.00 179.32 214 ILE D N 1
ATOM 5462 C CA . ILE D 4 214 ? 278.469 289.723 229.689 1.00 179.32 214 ILE D CA 1
ATOM 5463 C C . ILE D 4 214 ? 279.728 288.868 229.593 1.00 179.32 214 ILE D C 1
ATOM 5464 O O . ILE D 4 214 ? 280.607 288.978 230.455 1.00 179.32 214 ILE D O 1
ATOM 5469 N N . SER D 4 215 ? 279.868 288.074 228.542 1.00 192.31 215 SER D N 1
ATOM 5470 C CA . SER D 4 215 ? 281.179 287.948 227.937 1.00 192.31 215 SER D CA 1
ATOM 5471 C C . SER D 4 215 ? 281.583 289.327 227.416 1.00 192.31 215 SER D C 1
ATOM 5472 O O . SER D 4 215 ? 280.783 290.268 227.406 1.00 192.31 215 SER D O 1
ATOM 5475 N N . ASN D 4 216 ? 282.835 289.469 226.977 1.00 222.71 216 ASN D N 1
ATOM 5476 C CA . ASN D 4 216 ? 283.401 290.802 226.775 1.00 222.71 216 ASN D CA 1
ATOM 5477 C C . ASN D 4 216 ? 283.373 291.572 228.100 1.00 222.71 216 ASN D C 1
ATOM 5478 O O . ASN D 4 216 ? 282.560 292.473 228.325 1.00 222.71 216 ASN D O 1
ATOM 5483 N N . ILE D 4 217 ? 284.272 291.149 228.988 1.00 210.88 217 ILE D N 1
ATOM 5484 C CA . ILE D 4 217 ? 284.291 291.501 230.407 1.00 210.88 217 ILE D CA 1
ATOM 5485 C C . ILE D 4 217 ? 284.150 293.001 230.614 1.00 210.88 217 ILE D C 1
ATOM 5486 O O . ILE D 4 217 ? 283.946 293.460 231.742 1.00 210.88 217 ILE D O 1
ATOM 5491 N N . ASP D 4 218 ? 284.321 293.762 229.534 1.00 239.06 218 ASP D N 1
ATOM 5492 C CA . ASP D 4 218 ? 284.114 295.202 229.514 1.00 239.06 218 ASP D CA 1
ATOM 5493 C C . ASP D 4 218 ? 282.925 295.611 230.371 1.00 239.06 218 ASP D C 1
ATOM 5494 O O . ASP D 4 218 ? 281.839 295.034 230.273 1.00 239.06 218 ASP D O 1
ATOM 5499 N N . LYS D 4 219 ? 283.158 296.604 231.222 1.00 248.80 219 LYS D N 1
ATOM 5500 C CA . LYS D 4 219 ? 282.257 296.953 232.309 1.00 248.80 219 LYS D CA 1
ATOM 5501 C C . LYS D 4 219 ? 281.617 298.325 232.106 1.00 248.80 219 LYS D C 1
ATOM 5502 O O . LYS D 4 219 ? 281.917 299.033 231.151 1.00 248.80 219 LYS D O 1
ATOM 5509 N N . MET E 5 1 ? 348.011 332.024 237.903 1.00 250.07 1 MET E N 1
ATOM 5510 C CA . MET E 5 1 ? 346.930 331.051 237.933 1.00 250.07 1 MET E CA 1
ATOM 5511 C C . MET E 5 1 ? 345.599 331.732 237.674 1.00 250.07 1 MET E C 1
ATOM 5512 O O . MET E 5 1 ? 345.542 332.906 237.311 1.00 250.07 1 MET E O 1
ATOM 5517 N N . SER E 5 2 ? 344.525 330.980 237.863 1.00 249.11 2 SER E N 1
ATOM 5518 C CA . SER E 5 2 ? 343.177 331.515 237.807 1.00 249.11 2 SER E CA 1
ATOM 5519 C C . SER E 5 2 ? 342.577 331.485 239.205 1.00 249.11 2 SER E C 1
ATOM 5520 O O . SER E 5 2 ? 342.827 330.557 239.981 1.00 249.11 2 SER E O 1
ATOM 5523 N N . THR E 5 3 ? 341.808 332.518 239.526 1.00 247.65 3 THR E N 1
ATOM 5524 C CA . THR E 5 3 ? 341.029 332.511 240.750 1.00 247.65 3 THR E CA 1
ATOM 5525 C C . THR E 5 3 ? 339.714 331.780 240.522 1.00 247.65 3 THR E C 1
ATOM 5526 O O . THR E 5 3 ? 339.211 331.690 239.398 1.00 247.65 3 THR E O 1
ATOM 5530 N N . TYR E 5 4 ? 339.158 331.253 241.606 1.00 240.21 4 TYR E N 1
ATOM 5531 C CA . TYR E 5 4 ? 337.975 330.410 241.555 1.00 240.21 4 TYR E CA 1
ATOM 5532 C C . TYR E 5 4 ? 336.930 330.958 242.511 1.00 240.21 4 TYR E C 1
ATOM 5533 O O . TYR E 5 4 ? 337.212 331.145 243.699 1.00 240.21 4 TYR E O 1
ATOM 5542 N N . TYR E 5 5 ? 335.730 331.215 241.990 1.00 223.02 5 TYR E N 1
ATOM 5543 C CA . TYR E 5 5 ? 334.600 331.677 242.788 1.00 223.02 5 TYR E CA 1
ATOM 5544 C C . TYR E 5 5 ? 333.281 331.260 242.160 1.00 223.02 5 TYR E C 1
ATOM 5545 O O . TYR E 5 5 ? 332.952 331.691 241.053 1.00 223.02 5 TYR E O 1
ATOM 5554 N N . PHE E 5 6 ? 332.503 330.485 242.909 1.00 190.02 6 PHE E N 1
ATOM 5555 C CA . PHE E 5 6 ? 331.161 330.090 242.523 1.00 190.02 6 PHE E CA 1
ATOM 5556 C C . PHE E 5 6 ? 330.159 330.737 243.463 1.00 190.02 6 PHE E C 1
ATOM 5557 O O . PHE E 5 6 ? 330.463 330.998 244.626 1.00 190.02 6 PHE E O 1
ATOM 5565 N N . VAL E 5 7 ? 328.963 331.004 242.951 1.00 182.14 7 VAL E N 1
ATOM 5566 C CA . VAL E 5 7 ? 327.897 331.568 243.765 1.00 182.14 7 VAL E CA 1
ATOM 5567 C C . VAL E 5 7 ? 326.574 330.931 243.376 1.00 182.14 7 VAL E C 1
ATOM 5568 O O . VAL E 5 7 ? 326.338 330.587 242.214 1.00 182.14 7 VAL E O 1
ATOM 5572 N N . ILE E 5 8 ? 325.705 330.771 244.364 1.00 165.13 8 ILE E N 1
ATOM 5573 C CA . ILE E 5 8 ? 324.373 330.227 244.161 1.00 165.13 8 ILE E CA 1
ATOM 5574 C C . ILE E 5 8 ? 323.370 331.241 244.675 1.00 165.13 8 ILE E C 1
ATOM 5575 O O . ILE E 5 8 ? 323.471 331.690 245.821 1.00 165.13 8 ILE E O 1
ATOM 5580 N N . VAL E 5 9 ? 322.406 331.600 243.832 1.00 179.99 9 VAL E N 1
ATOM 5581 C CA . VAL E 5 9 ? 321.455 332.661 244.134 1.00 179.99 9 VAL E CA 1
ATOM 5582 C C . VAL E 5 9 ? 320.041 332.123 243.998 1.00 179.99 9 VAL E C 1
ATOM 5583 O O . VAL E 5 9 ? 319.660 331.626 242.933 1.00 179.99 9 VAL E O 1
ATOM 5587 N N . GLY E 5 10 ? 319.255 332.264 245.054 1.00 172.11 10 GLY E N 1
ATOM 5588 C CA . GLY E 5 10 ? 317.870 331.860 244.996 1.00 172.11 10 GLY E CA 1
ATOM 5589 C C . GLY E 5 10 ? 317.052 332.790 244.127 1.00 172.11 10 GLY E C 1
ATOM 5590 O O . GLY E 5 10 ? 317.485 333.873 243.739 1.00 172.11 10 GLY E O 1
ATOM 5591 N N . GLN E 5 11 ? 315.836 332.338 243.806 1.00 158.78 11 GLN E N 1
ATOM 5592 C CA . GLN E 5 11 ? 314.916 333.181 243.051 1.00 158.78 11 GLN E CA 1
ATOM 5593 C C . GLN E 5 11 ? 314.717 334.520 243.743 1.00 158.78 11 GLN E C 1
ATOM 5594 O O . GLN E 5 11 ? 314.785 335.577 243.107 1.00 158.78 11 GLN E O 1
ATOM 5600 N N . ASN E 5 12 ? 314.515 334.495 245.051 1.00 163.77 12 ASN E N 1
ATOM 5601 C CA . ASN E 5 12 ? 314.329 335.708 245.826 1.00 163.77 12 ASN E CA 1
ATOM 5602 C C . ASN E 5 12 ? 315.640 336.411 246.096 1.00 163.77 12 ASN E C 1
ATOM 5603 O O . ASN E 5 12 ? 315.772 337.109 247.107 1.00 163.77 12 ASN E O 1
ATOM 5608 N N . ASP E 5 13 ? 316.622 336.188 245.223 1.00 167.59 13 ASP E N 1
ATOM 5609 C CA . ASP E 5 13 ? 317.925 336.833 245.230 1.00 167.59 13 ASP E CA 1
ATOM 5610 C C . ASP E 5 13 ? 318.749 336.412 246.430 1.00 167.59 13 ASP E C 1
ATOM 5611 O O . ASP E 5 13 ? 319.746 337.066 246.763 1.00 167.59 13 ASP E O 1
ATOM 5616 N N . ASN E 5 14 ? 318.359 335.337 247.084 1.00 168.96 14 ASN E N 1
ATOM 5617 C CA . ASN E 5 14 ? 319.080 334.872 248.253 1.00 168.96 14 ASN E CA 1
ATOM 5618 C C . ASN E 5 14 ? 320.378 334.204 247.820 1.00 168.96 14 ASN E C 1
ATOM 5619 O O . ASN E 5 14 ? 320.356 333.320 246.958 1.00 168.96 14 ASN E O 1
ATOM 5624 N N . PRO E 5 15 ? 321.523 334.612 248.365 1.00 175.13 15 PRO E N 1
ATOM 5625 C CA . PRO E 5 15 ? 322.785 333.935 248.044 1.00 175.13 15 PRO E CA 1
ATOM 5626 C C . PRO E 5 15 ? 322.862 332.613 248.789 1.00 175.13 15 PRO E C 1
ATOM 5627 O O . PRO E 5 15 ? 323.231 332.569 249.963 1.00 175.13 15 PRO E O 1
ATOM 5631 N N . ILE E 5 16 ? 322.533 331.534 248.090 1.00 166.28 16 ILE E N 1
ATOM 5632 C CA . ILE E 5 16 ? 322.373 330.230 248.719 1.00 166.28 16 ILE E CA 1
ATOM 5633 C C . ILE E 5 16 ? 323.706 329.662 249.173 1.00 166.28 16 ILE E C 1
ATOM 5634 O O . ILE E 5 16 ? 323.823 329.127 250.278 1.00 166.28 16 ILE E O 1
ATOM 5639 N N . TYR E 5 17 ? 324.732 329.779 248.338 1.00 172.92 17 TYR E N 1
ATOM 5640 C CA . TYR E 5 17 ? 326.009 329.164 248.643 1.00 172.92 17 TYR E CA 1
ATOM 5641 C C . TYR E 5 17 ? 327.060 329.765 247.723 1.00 172.92 17 TYR E C 1
ATOM 5642 O O . TYR E 5 17 ? 326.733 330.347 246.686 1.00 172.92 17 TYR E O 1
ATOM 5651 N N . GLU E 5 18 ? 328.317 329.668 248.148 1.00 187.83 18 GLU E N 1
ATOM 5652 C CA . GLU E 5 18 ? 329.464 330.137 247.385 1.00 187.83 18 GLU E CA 1
ATOM 5653 C C . GLU E 5 18 ? 330.648 329.219 247.651 1.00 187.83 18 GLU E C 1
ATOM 5654 O O . GLU E 5 18 ? 330.879 328.819 248.795 1.00 187.83 18 GLU E O 1
ATOM 5660 N N . LYS E 5 19 ? 331.407 328.892 246.606 1.00 194.42 19 LYS E N 1
ATOM 5661 C CA . LYS E 5 19 ? 332.484 327.917 246.731 1.00 194.42 19 LYS E CA 1
ATOM 5662 C C . LYS E 5 19 ? 333.774 328.438 246.110 1.00 194.42 19 LYS E C 1
ATOM 5663 O O . LYS E 5 19 ? 333.753 329.102 245.068 1.00 194.42 19 LYS E O 1
ATOM 5669 N N . GLU E 5 20 ? 334.898 328.110 246.760 1.00 205.14 20 GLU E N 1
ATOM 5670 C CA . GLU E 5 20 ? 336.227 328.631 246.455 1.00 205.14 20 GLU E CA 1
ATOM 5671 C C . GLU E 5 20 ? 337.233 327.502 246.298 1.00 205.14 20 GLU E C 1
ATOM 5672 O O . GLU E 5 20 ? 337.124 326.463 246.954 1.00 205.14 20 GLU E O 1
ATOM 5678 N N . PHE E 5 21 ? 338.225 327.720 245.435 1.00 229.08 21 PHE E N 1
ATOM 5679 C CA . PHE E 5 21 ? 339.287 326.749 245.229 1.00 229.08 21 PHE E CA 1
ATOM 5680 C C . PHE E 5 21 ? 340.663 327.387 245.113 1.00 229.08 21 PHE E C 1
ATOM 5681 O O . PHE E 5 21 ? 341.643 326.669 244.886 1.00 229.08 21 PHE E O 1
ATOM 5689 N N . SER E 5 22 ? 340.761 328.706 245.246 1.00 283.85 22 SER E N 1
ATOM 5690 C CA . SER E 5 22 ? 342.007 329.400 244.966 1.00 283.85 22 SER E CA 1
ATOM 5691 C C . SER E 5 22 ? 343.070 329.067 246.005 1.00 283.85 22 SER E C 1
ATOM 5692 O O . SER E 5 22 ? 342.767 328.708 247.147 1.00 283.85 22 SER E O 1
ATOM 5695 N N . THR E 5 23 ? 344.330 329.192 245.594 1.00 327.72 23 THR E N 1
ATOM 5696 C CA . THR E 5 23 ? 345.441 328.965 246.506 1.00 327.72 23 THR E CA 1
ATOM 5697 C C . THR E 5 23 ? 345.324 329.891 247.710 1.00 327.72 23 THR E C 1
ATOM 5698 O O . THR E 5 23 ? 345.240 331.115 247.565 1.00 327.72 23 THR E O 1
ATOM 5702 N N . VAL E 5 24 ? 345.335 329.298 248.900 1.00 381.06 24 VAL E N 1
ATOM 5703 C CA . VAL E 5 24 ? 344.963 330.010 250.118 1.00 381.06 24 VAL E CA 1
ATOM 5704 C C . VAL E 5 24 ? 346.051 331.005 250.498 1.00 381.06 24 VAL E C 1
ATOM 5705 O O . VAL E 5 24 ? 347.237 330.661 250.579 1.00 381.06 24 VAL E O 1
ATOM 5709 N N . ASN E 5 25 ? 345.639 332.251 250.716 1.00 387.37 25 ASN E N 1
ATOM 5710 C CA . ASN E 5 25 ? 346.515 333.355 251.075 1.00 387.37 25 ASN E CA 1
ATOM 5711 C C . ASN E 5 25 ? 345.635 334.576 251.315 1.00 387.37 25 ASN E C 1
ATOM 5712 O O . ASN E 5 25 ? 344.598 334.717 250.660 1.00 387.37 25 ASN E O 1
ATOM 5717 N N . LYS E 5 26 ? 346.039 335.459 252.231 1.00 389.42 26 LYS E N 1
ATOM 5718 C CA . LYS E 5 26 ? 345.350 336.723 252.537 1.00 389.42 26 LYS E CA 1
ATOM 5719 C C . LYS E 5 26 ? 343.831 336.540 252.570 1.00 389.42 26 LYS E C 1
ATOM 5720 O O . LYS E 5 26 ? 343.079 337.120 251.788 1.00 389.42 26 LYS E O 1
ATOM 5726 N N . GLU E 5 27 ? 343.402 335.698 253.517 1.00 408.30 27 GLU E N 1
ATOM 5727 C CA . GLU E 5 27 ? 342.002 335.296 253.628 1.00 408.30 27 GLU E CA 1
ATOM 5728 C C . GLU E 5 27 ? 341.067 336.493 253.739 1.00 408.30 27 GLU E C 1
ATOM 5729 O O . GLU E 5 27 ? 339.924 336.433 253.268 1.00 408.30 27 GLU E O 1
ATOM 5735 N N . LEU E 5 28 ? 341.522 337.576 254.372 1.00 407.40 28 LEU E N 1
ATOM 5736 C CA . LEU E 5 28 ? 340.722 338.794 254.407 1.00 407.40 28 LEU E CA 1
ATOM 5737 C C . LEU E 5 28 ? 340.466 339.315 253.000 1.00 407.40 28 LEU E C 1
ATOM 5738 O O . LEU E 5 28 ? 339.341 339.705 252.668 1.00 407.40 28 LEU E O 1
ATOM 5743 N N . ARG E 5 29 ? 341.491 339.305 252.145 1.00 385.19 29 ARG E N 1
ATOM 5744 C CA . ARG E 5 29 ? 341.302 339.745 250.770 1.00 385.19 29 ARG E CA 1
ATOM 5745 C C . ARG E 5 29 ? 340.471 338.759 249.960 1.00 385.19 29 ARG E C 1
ATOM 5746 O O . ARG E 5 29 ? 339.791 339.167 249.016 1.00 385.19 29 ARG E O 1
ATOM 5754 N N . LYS E 5 30 ? 340.478 337.479 250.330 1.00 374.97 30 LYS E N 1
ATOM 5755 C CA . LYS E 5 30 ? 339.588 336.527 249.678 1.00 374.97 30 LYS E CA 1
ATOM 5756 C C . LYS E 5 30 ? 338.133 336.768 250.076 1.00 374.97 30 LYS E C 1
ATOM 5757 O O . LYS E 5 30 ? 337.226 336.638 249.249 1.00 374.97 30 LYS E O 1
ATOM 5763 N N . GLU E 5 31 ? 337.891 337.145 251.334 1.00 376.55 31 GLU E N 1
ATOM 5764 C CA . GLU E 5 31 ? 336.553 337.582 251.727 1.00 376.55 31 GLU E CA 1
ATOM 5765 C C . GLU E 5 31 ? 336.158 338.870 251.016 1.00 376.55 31 GLU E C 1
ATOM 5766 O O . GLU E 5 31 ? 334.980 339.077 250.685 1.00 376.55 31 GLU E O 1
ATOM 5772 N N . ASP E 5 32 ? 337.125 339.761 250.811 1.00 367.71 32 ASP E N 1
ATOM 5773 C CA . ASP E 5 32 ? 336.864 340.951 250.019 1.00 367.71 32 ASP E CA 1
ATOM 5774 C C . ASP E 5 32 ? 336.445 340.561 248.612 1.00 367.71 32 ASP E C 1
ATOM 5775 O O . ASP E 5 32 ? 335.513 341.137 248.047 1.00 367.71 32 ASP E O 1
ATOM 5780 N N . HIS E 5 33 ? 337.123 339.566 248.037 1.00 350.30 33 HIS E N 1
ATOM 5781 C CA . HIS E 5 33 ? 336.684 339.000 246.768 1.00 350.30 33 HIS E CA 1
ATOM 5782 C C . HIS E 5 33 ? 335.243 338.539 246.871 1.00 350.30 33 HIS E C 1
ATOM 5783 O O . HIS E 5 33 ? 334.425 338.805 245.987 1.00 350.30 33 HIS E O 1
ATOM 5790 N N . ARG E 5 34 ? 334.922 337.842 247.961 1.00 341.19 34 ARG E N 1
ATOM 5791 C CA . ARG E 5 34 ? 333.592 337.263 248.126 1.00 341.19 34 ARG E CA 1
ATOM 5792 C C . ARG E 5 34 ? 332.510 338.334 248.061 1.00 341.19 34 ARG E C 1
ATOM 5793 O O . ARG E 5 34 ? 331.579 338.247 247.253 1.00 341.19 34 ARG E O 1
ATOM 5801 N N . HIS E 5 35 ? 332.636 339.371 248.888 1.00 337.17 35 HIS E N 1
ATOM 5802 C CA . HIS E 5 35 ? 331.591 340.393 248.944 1.00 337.17 35 HIS E CA 1
ATOM 5803 C C . HIS E 5 35 ? 331.635 341.311 247.728 1.00 337.17 35 HIS E C 1
ATOM 5804 O O . HIS E 5 35 ? 330.585 341.713 247.205 1.00 337.17 35 HIS E O 1
ATOM 5811 N N . LEU E 5 36 ? 332.839 341.685 247.297 1.00 315.19 36 LEU E N 1
ATOM 5812 C CA . LEU E 5 36 ? 333.033 342.336 246.011 1.00 315.19 36 LEU E CA 1
ATOM 5813 C C . LEU E 5 36 ? 332.202 341.667 244.929 1.00 315.19 36 LEU E C 1
ATOM 5814 O O . LEU E 5 36 ? 331.342 342.298 244.306 1.00 315.19 36 LEU E O 1
ATOM 5819 N N . THR E 5 37 ? 332.405 340.371 244.733 1.00 297.55 37 THR E N 1
ATOM 5820 C CA . THR E 5 37 ? 331.717 339.664 243.670 1.00 297.55 37 THR E CA 1
ATOM 5821 C C . THR E 5 37 ? 330.265 339.349 243.991 1.00 297.55 37 THR E C 1
ATOM 5822 O O . THR E 5 37 ? 329.499 339.113 243.066 1.00 297.55 37 THR E O 1
ATOM 5826 N N . GLN E 5 38 ? 329.849 339.368 245.259 1.00 295.57 38 GLN E N 1
ATOM 5827 C CA . GLN E 5 38 ? 328.421 339.228 245.540 1.00 295.57 38 GLN E CA 1
ATOM 5828 C C . GLN E 5 38 ? 327.653 340.487 245.155 1.00 295.57 38 GLN E C 1
ATOM 5829 O O . GLN E 5 38 ? 326.569 340.408 244.569 1.00 295.57 38 GLN E O 1
ATOM 5835 N N . PHE E 5 39 ? 328.183 341.662 245.482 1.00 307.49 39 PHE E N 1
ATOM 5836 C CA . PHE E 5 39 ? 327.512 342.876 245.023 1.00 307.49 39 PHE E CA 1
ATOM 5837 C C . PHE E 5 39 ? 327.655 343.015 243.514 1.00 307.49 39 PHE E C 1
ATOM 5838 O O . PHE E 5 39 ? 326.745 343.505 242.825 1.00 307.49 39 PHE E O 1
ATOM 5846 N N . ILE E 5 40 ? 328.791 342.562 242.986 1.00 275.43 40 ILE E N 1
ATOM 5847 C CA . ILE E 5 40 ? 328.942 342.418 241.551 1.00 275.43 40 ILE E CA 1
ATOM 5848 C C . ILE E 5 40 ? 327.866 341.509 241.009 1.00 275.43 40 ILE E C 1
ATOM 5849 O O . ILE E 5 40 ? 327.334 341.746 239.929 1.00 275.43 40 ILE E O 1
ATOM 5854 N N . ALA E 5 41 ? 327.532 340.456 241.744 1.00 258.41 41 ALA E N 1
ATOM 5855 C CA . ALA E 5 41 ? 326.468 339.567 241.323 1.00 258.41 41 ALA E CA 1
ATOM 5856 C C . ALA E 5 41 ? 325.124 340.264 241.374 1.00 258.41 41 ALA E C 1
ATOM 5857 O O . ALA E 5 41 ? 324.263 339.987 240.549 1.00 258.41 41 ALA E O 1
ATOM 5859 N N . HIS E 5 42 ? 324.926 341.166 242.328 1.00 255.62 42 HIS E N 1
ATOM 5860 C CA . HIS E 5 42 ? 323.688 341.936 242.333 1.00 255.62 42 HIS E CA 1
ATOM 5861 C C . HIS E 5 42 ? 323.560 342.760 241.058 1.00 255.62 42 HIS E C 1
ATOM 5862 O O . HIS E 5 42 ? 322.537 342.707 240.363 1.00 255.62 42 HIS E O 1
ATOM 5869 N N . ALA E 5 43 ? 324.598 343.532 240.738 1.00 248.10 43 ALA E N 1
ATOM 5870 C CA . ALA E 5 43 ? 324.545 344.357 239.532 1.00 248.10 43 ALA E CA 1
ATOM 5871 C C . ALA E 5 43 ? 324.470 343.490 238.280 1.00 248.10 43 ALA E C 1
ATOM 5872 O O . ALA E 5 43 ? 323.643 343.727 237.385 1.00 248.10 43 ALA E O 1
ATOM 5874 N N . ALA E 5 44 ? 325.308 342.461 238.214 1.00 221.51 44 ALA E N 1
ATOM 5875 C CA . ALA E 5 44 ? 325.282 341.517 237.118 1.00 221.51 44 ALA E CA 1
ATOM 5876 C C . ALA E 5 44 ? 323.954 340.797 237.021 1.00 221.51 44 ALA E C 1
ATOM 5877 O O . ALA E 5 44 ? 323.578 340.398 235.928 1.00 221.51 44 ALA E O 1
ATOM 5879 N N . LEU E 5 45 ? 323.234 340.639 238.133 1.00 212.85 45 LEU E N 1
ATOM 5880 C CA . LEU E 5 45 ? 321.893 340.070 238.105 1.00 212.85 45 LEU E CA 1
ATOM 5881 C C . LEU E 5 45 ? 320.918 341.045 237.486 1.00 212.85 45 LEU E C 1
ATOM 5882 O O . LEU E 5 45 ? 320.126 340.684 236.608 1.00 212.85 45 LEU E O 1
ATOM 5887 N N . ASP E 5 46 ? 320.971 342.296 237.937 1.00 235.36 46 ASP E N 1
ATOM 5888 C CA . ASP E 5 46 ? 320.115 343.325 237.370 1.00 235.36 46 ASP E CA 1
ATOM 5889 C C . ASP E 5 46 ? 320.338 343.442 235.872 1.00 235.36 46 ASP E C 1
ATOM 5890 O O . ASP E 5 46 ? 319.444 343.875 235.141 1.00 235.36 46 ASP E O 1
ATOM 5895 N N . LEU E 5 47 ? 321.521 343.048 235.406 1.00 219.18 47 LEU E N 1
ATOM 5896 C CA . LEU E 5 47 ? 321.804 342.992 233.974 1.00 219.18 47 LEU E CA 1
ATOM 5897 C C . LEU E 5 47 ? 321.317 341.683 233.353 1.00 219.18 47 LEU E C 1
ATOM 5898 O O . LEU E 5 47 ? 320.613 341.671 232.331 1.00 219.18 47 LEU E O 1
ATOM 5903 N N . VAL E 5 48 ? 321.689 340.561 233.962 1.00 206.58 48 VAL E N 1
ATOM 5904 C CA . VAL E 5 48 ? 321.497 339.275 233.320 1.00 206.58 48 VAL E CA 1
ATOM 5905 C C . VAL E 5 48 ? 320.033 338.896 233.312 1.00 206.58 48 VAL E C 1
ATOM 5906 O O . VAL E 5 48 ? 319.640 338.017 232.550 1.00 206.58 48 VAL E O 1
ATOM 5910 N N . ASP E 5 49 ? 319.201 339.545 234.121 1.00 203.39 49 ASP E N 1
ATOM 5911 C CA . ASP E 5 49 ? 317.778 339.260 234.023 1.00 203.39 49 ASP E CA 1
ATOM 5912 C C . ASP E 5 49 ? 317.242 339.676 232.658 1.00 203.39 49 ASP E C 1
ATOM 5913 O O . ASP E 5 49 ? 316.613 338.870 231.966 1.00 203.39 49 ASP E O 1
ATOM 5918 N N . GLU E 5 50 ? 317.529 340.906 232.214 1.00 202.53 50 GLU E N 1
ATOM 5919 C CA . GLU E 5 50 ? 317.075 341.252 230.871 1.00 202.53 50 GLU E CA 1
ATOM 5920 C C . GLU E 5 50 ? 317.876 340.504 229.825 1.00 202.53 50 GLU E C 1
ATOM 5921 O O . GLU E 5 50 ? 317.367 340.230 228.733 1.00 202.53 50 GLU E O 1
ATOM 5927 N N . HIS E 5 51 ? 319.120 340.150 230.139 1.00 196.32 51 HIS E N 1
ATOM 5928 C CA . HIS E 5 51 ? 319.882 339.358 229.184 1.00 196.32 51 HIS E CA 1
ATOM 5929 C C . HIS E 5 51 ? 319.238 337.995 228.963 1.00 196.32 51 HIS E C 1
ATOM 5930 O O . HIS E 5 51 ? 319.204 337.486 227.837 1.00 196.32 51 HIS E O 1
ATOM 5937 N N . LYS E 5 52 ? 318.709 337.395 230.026 1.00 184.67 52 LYS E N 1
ATOM 5938 C CA . LYS E 5 52 ? 318.002 336.132 229.897 1.00 184.67 52 LYS E CA 1
ATOM 5939 C C . LYS E 5 52 ? 316.621 336.338 229.297 1.00 184.67 52 LYS E C 1
ATOM 5940 O O . LYS E 5 52 ? 316.093 335.436 228.639 1.00 184.67 52 LYS E O 1
ATOM 5946 N N . TRP E 5 53 ? 316.024 337.511 229.503 1.00 176.88 53 TRP E N 1
ATOM 5947 C CA . TRP E 5 53 ? 314.799 337.820 228.784 1.00 176.88 53 TRP E CA 1
ATOM 5948 C C . TRP E 5 53 ? 315.066 337.975 227.297 1.00 176.88 53 TRP E C 1
ATOM 5949 O O . TRP E 5 53 ? 314.131 337.899 226.494 1.00 176.88 53 TRP E O 1
ATOM 5960 N N . LYS E 5 54 ? 316.319 338.219 226.918 1.00 171.79 54 LYS E N 1
ATOM 5961 C CA . LYS E 5 54 ? 316.675 338.266 225.505 1.00 171.79 54 LYS E CA 1
ATOM 5962 C C . LYS E 5 54 ? 316.880 336.865 224.953 1.00 171.79 54 LYS E C 1
ATOM 5963 O O . LYS E 5 54 ? 316.151 336.422 224.060 1.00 171.79 54 LYS E O 1
ATOM 5969 N N . THR E 5 55 ? 317.869 336.153 225.483 1.00 193.40 55 THR E N 1
ATOM 5970 C CA . THR E 5 55 ? 318.222 334.832 224.993 1.00 193.40 55 THR E CA 1
ATOM 5971 C C . THR E 5 55 ? 318.008 333.788 226.071 1.00 193.40 55 THR E C 1
ATOM 5972 O O . THR E 5 55 ? 318.470 333.938 227.205 1.00 193.40 55 THR E O 1
ATOM 5976 N N . ALA E 5 56 ? 317.319 332.719 225.694 1.00 169.85 56 ALA E N 1
ATOM 5977 C CA . ALA E 5 56 ? 317.104 331.562 226.548 1.00 169.85 56 ALA E CA 1
ATOM 5978 C C . ALA E 5 56 ? 318.172 330.513 226.271 1.00 169.85 56 ALA E C 1
ATOM 5979 O O . ALA E 5 56 ? 317.907 329.313 226.263 1.00 169.85 56 ALA E O 1
ATOM 5981 N N . ASN E 5 57 ? 319.391 330.981 226.033 1.00 170.02 57 ASN E N 1
ATOM 5982 C CA . ASN E 5 57 ? 320.512 330.119 225.712 1.00 170.02 57 ASN E CA 1
ATOM 5983 C C . ASN E 5 57 ? 320.820 329.184 226.875 1.00 170.02 57 ASN E C 1
ATOM 5984 O O . ASN E 5 57 ? 320.382 329.391 228.002 1.00 170.02 57 ASN E O 1
ATOM 5989 N N . MET E 5 58 ? 321.580 328.131 226.577 1.00 164.52 58 MET E N 1
ATOM 5990 C CA . MET E 5 58 ? 321.966 327.149 227.583 1.00 164.52 58 MET E CA 1
ATOM 5991 C C . MET E 5 58 ? 322.575 327.886 228.765 1.00 164.52 58 MET E C 1
ATOM 5992 O O . MET E 5 58 ? 322.212 327.664 229.923 1.00 164.52 58 MET E O 1
ATOM 5997 N N . GLN E 5 59 ? 323.493 328.786 228.450 1.00 185.43 59 GLN E N 1
ATOM 5998 C CA . GLN E 5 59 ? 324.389 329.398 229.403 1.00 185.43 59 GLN E CA 1
ATOM 5999 C C . GLN E 5 59 ? 324.845 330.722 228.823 1.00 185.43 59 GLN E C 1
ATOM 6000 O O . GLN E 5 59 ? 325.204 330.799 227.646 1.00 185.43 59 GLN E O 1
ATOM 6006 N N . LEU E 5 60 ? 324.811 331.758 229.642 1.00 190.76 60 LEU E N 1
ATOM 6007 C CA . LEU E 5 60 ? 325.224 333.093 229.234 1.00 190.76 60 LEU E CA 1
ATOM 6008 C C . LEU E 5 60 ? 326.682 333.257 229.644 1.00 190.76 60 LEU E C 1
ATOM 6009 O O . LEU E 5 60 ? 326.978 333.647 230.775 1.00 190.76 60 LEU E O 1
ATOM 6014 N N . LYS E 5 61 ? 327.593 332.957 228.712 1.00 204.33 61 LYS E N 1
ATOM 6015 C CA . LYS E 5 61 ? 329.011 332.873 229.053 1.00 204.33 61 LYS E CA 1
ATOM 6016 C C . LYS E 5 61 ? 329.544 334.174 229.632 1.00 204.33 61 LYS E C 1
ATOM 6017 O O . LYS E 5 61 ? 330.356 334.152 230.561 1.00 204.33 61 LYS E O 1
ATOM 6023 N N . SER E 5 62 ? 329.114 335.309 229.102 1.00 218.52 62 SER E N 1
ATOM 6024 C CA . SER E 5 62 ? 329.632 336.586 229.554 1.00 218.52 62 SER E CA 1
ATOM 6025 C C . SER E 5 62 ? 328.473 337.534 229.765 1.00 218.52 62 SER E C 1
ATOM 6026 O O . SER E 5 62 ? 327.623 337.683 228.883 1.00 218.52 62 SER E O 1
ATOM 6029 N N . ILE E 5 63 ? 328.435 338.162 230.934 1.00 232.86 63 ILE E N 1
ATOM 6030 C CA . ILE E 5 63 ? 327.454 339.194 231.240 1.00 232.86 63 ILE E CA 1
ATOM 6031 C C . ILE E 5 63 ? 328.126 340.534 231.494 1.00 232.86 63 ILE E C 1
ATOM 6032 O O . ILE E 5 63 ? 327.699 341.567 230.970 1.00 232.86 63 ILE E O 1
ATOM 6037 N N . ASP E 5 64 ? 329.189 340.536 232.285 1.00 244.52 64 ASP E N 1
ATOM 6038 C CA . ASP E 5 64 ? 330.016 341.722 232.399 1.00 244.52 64 ASP E CA 1
ATOM 6039 C C . ASP E 5 64 ? 331.461 341.275 232.504 1.00 244.52 64 ASP E C 1
ATOM 6040 O O . ASP E 5 64 ? 331.754 340.165 232.954 1.00 244.52 64 ASP E O 1
ATOM 6045 N N . ARG E 5 65 ? 332.358 342.142 232.060 1.00 241.67 65 ARG E N 1
ATOM 6046 C CA . ARG E 5 65 ? 333.789 341.918 232.195 1.00 241.67 65 ARG E CA 1
ATOM 6047 C C . ARG E 5 65 ? 334.385 343.181 232.794 1.00 241.67 65 ARG E C 1
ATOM 6048 O O . ARG E 5 65 ? 334.631 344.157 232.081 1.00 241.67 65 ARG E O 1
ATOM 6056 N N . PHE E 5 66 ? 334.610 343.161 234.105 1.00 267.07 66 PHE E N 1
ATOM 6057 C CA . PHE E 5 66 ? 335.129 344.312 234.839 1.00 267.07 66 PHE E CA 1
ATOM 6058 C C . PHE E 5 66 ? 336.542 344.609 234.542 1.00 267.07 66 PHE E C 1
ATOM 6059 O O . PHE E 5 66 ? 337.094 345.421 235.300 1.00 267.07 66 PHE E O 1
ATOM 6067 N N . ASN E 5 67 ? 337.108 343.955 233.528 1.00 279.03 67 ASN E N 1
ATOM 6068 C CA . ASN E 5 67 ? 338.486 344.149 233.089 1.00 279.03 67 ASN E CA 1
ATOM 6069 C C . ASN E 5 67 ? 339.466 343.506 234.066 1.00 279.03 67 ASN E C 1
ATOM 6070 O O . ASN E 5 67 ? 340.659 343.388 233.770 1.00 279.03 67 ASN E O 1
ATOM 6075 N N . GLN E 5 68 ? 338.974 343.100 235.237 1.00 266.24 68 GLN E N 1
ATOM 6076 C CA . GLN E 5 68 ? 339.664 342.126 236.077 1.00 266.24 68 GLN E CA 1
ATOM 6077 C C . GLN E 5 68 ? 338.723 341.132 236.736 1.00 266.24 68 GLN E C 1
ATOM 6078 O O . GLN E 5 68 ? 339.194 340.095 237.211 1.00 266.24 68 GLN E O 1
ATOM 6084 N N . TRP E 5 69 ? 337.418 341.397 236.774 1.00 269.04 69 TRP E N 1
ATOM 6085 C CA . TRP E 5 69 ? 336.417 340.481 237.302 1.00 269.04 69 TRP E CA 1
ATOM 6086 C C . TRP E 5 69 ? 335.475 340.084 236.176 1.00 269.04 69 TRP E C 1
ATOM 6087 O O . TRP E 5 69 ? 334.960 340.949 235.460 1.00 269.04 69 TRP E O 1
ATOM 6098 N N . PHE E 5 70 ? 335.257 338.784 236.013 1.00 243.42 70 PHE E N 1
ATOM 6099 C CA . PHE E 5 70 ? 334.598 338.251 234.829 1.00 243.42 70 PHE E CA 1
ATOM 6100 C C . PHE E 5 70 ? 333.298 337.565 235.229 1.00 243.42 70 PHE E C 1
ATOM 6101 O O . PHE E 5 70 ? 333.274 336.768 236.173 1.00 243.42 70 PHE E O 1
ATOM 6109 N N . VAL E 5 71 ? 332.222 337.870 234.510 1.00 223.10 71 VAL E N 1
ATOM 6110 C CA . VAL E 5 71 ? 330.875 337.457 234.884 1.00 223.10 71 VAL E CA 1
ATOM 6111 C C . VAL E 5 71 ? 330.403 336.402 233.894 1.00 223.10 71 VAL E C 1
ATOM 6112 O O . VAL E 5 71 ? 330.128 336.709 232.729 1.00 223.10 71 VAL E O 1
ATOM 6116 N N . SER E 5 72 ? 330.265 335.168 234.366 1.00 199.44 72 SER E N 1
ATOM 6117 C CA . SER E 5 72 ? 329.767 334.064 233.559 1.00 199.44 72 SER E CA 1
ATOM 6118 C C . SER E 5 72 ? 328.485 333.525 234.174 1.00 199.44 72 SER E C 1
ATOM 6119 O O . SER E 5 72 ? 328.471 333.141 235.346 1.00 199.44 72 SER E O 1
ATOM 6122 N N . ALA E 5 73 ? 327.427 333.458 233.376 1.00 182.60 73 ALA E N 1
ATOM 6123 C CA . ALA E 5 73 ? 326.090 333.188 233.880 1.00 182.60 73 ALA E CA 1
ATOM 6124 C C . ALA E 5 73 ? 325.531 331.899 233.297 1.00 182.60 73 ALA E C 1
ATOM 6125 O O . ALA E 5 73 ? 325.478 331.733 232.076 1.00 182.60 73 ALA E O 1
ATOM 6127 N N . PHE E 5 74 ? 325.094 331.003 234.179 1.00 172.63 74 PHE E N 1
ATOM 6128 C CA . PHE E 5 74 ? 324.306 329.826 233.823 1.00 172.63 74 PHE E CA 1
ATOM 6129 C C . PHE E 5 74 ? 323.029 329.873 234.652 1.00 172.63 74 PHE E C 1
ATOM 6130 O O . PHE E 5 74 ? 322.987 329.380 235.780 1.00 172.63 74 PHE E O 1
ATOM 6138 N N . ILE E 5 75 ? 321.997 330.468 234.090 1.00 168.41 75 ILE E N 1
ATOM 6139 C CA . ILE E 5 75 ? 320.720 330.592 234.775 1.00 168.41 75 ILE E CA 1
ATOM 6140 C C . ILE E 5 75 ? 319.873 329.356 234.502 1.00 168.41 75 ILE E C 1
ATOM 6141 O O . ILE E 5 75 ? 319.920 328.766 233.419 1.00 168.41 75 ILE E O 1
ATOM 6146 N N . THR E 5 76 ? 319.093 328.958 235.500 1.00 169.55 76 THR E N 1
ATOM 6147 C CA . THR E 5 76 ? 318.349 327.708 235.504 1.00 169.55 76 THR E CA 1
ATOM 6148 C C . THR E 5 76 ? 316.897 327.937 235.117 1.00 169.55 76 THR E C 1
ATOM 6149 O O . THR E 5 76 ? 316.426 329.069 235.004 1.00 169.55 76 THR E O 1
ATOM 6153 N N . ALA E 5 77 ? 316.179 326.826 234.946 1.00 162.66 77 ALA E N 1
ATOM 6154 C CA . ALA E 5 77 ? 314.751 326.912 234.675 1.00 162.66 77 ALA E CA 1
ATOM 6155 C C . ALA E 5 77 ? 314.020 327.570 235.834 1.00 162.66 77 ALA E C 1
ATOM 6156 O O . ALA E 5 77 ? 313.123 328.396 235.629 1.00 162.66 77 ALA E O 1
ATOM 6158 N N . SER E 5 78 ? 314.402 327.230 237.057 1.00 162.39 78 SER E N 1
ATOM 6159 C CA . SER E 5 78 ? 313.874 327.899 238.232 1.00 162.39 78 SER E CA 1
ATOM 6160 C C . SER E 5 78 ? 314.535 329.240 238.475 1.00 162.39 78 SER E C 1
ATOM 6161 O O . SER E 5 78 ? 314.478 329.751 239.597 1.00 162.39 78 SER E O 1
ATOM 6164 N N . GLN E 5 79 ? 315.173 329.803 237.453 1.00 165.64 79 GLN E N 1
ATOM 6165 C CA . GLN E 5 79 ? 315.819 331.105 237.514 1.00 165.64 79 GLN E CA 1
ATOM 6166 C C . GLN E 5 79 ? 316.895 331.179 238.580 1.00 165.64 79 GLN E C 1
ATOM 6167 O O . GLN E 5 79 ? 317.174 332.265 239.095 1.00 165.64 79 GLN E O 1
ATOM 6173 N N . ILE E 5 80 ? 317.517 330.062 238.935 1.00 170.45 80 ILE E N 1
ATOM 6174 C CA . ILE E 5 80 ? 318.550 330.123 239.958 1.00 170.45 80 ILE E CA 1
ATOM 6175 C C . ILE E 5 80 ? 319.791 330.754 239.348 1.00 170.45 80 ILE E C 1
ATOM 6176 O O . ILE E 5 80 ? 320.427 330.176 238.460 1.00 170.45 80 ILE E O 1
ATOM 6181 N N . ARG E 5 81 ? 320.120 331.961 239.795 1.00 175.85 81 ARG E N 1
ATOM 6182 C CA . ARG E 5 81 ? 321.265 332.686 239.260 1.00 175.85 81 ARG E CA 1
ATOM 6183 C C . ARG E 5 81 ? 322.556 332.008 239.692 1.00 175.85 81 ARG E C 1
ATOM 6184 O O . ARG E 5 81 ? 322.785 331.790 240.885 1.00 175.85 81 ARG E O 1
ATOM 6192 N N . PHE E 5 82 ? 323.387 331.666 238.720 1.00 175.85 82 PHE E N 1
ATOM 6193 C CA . PHE E 5 82 ? 324.696 331.091 238.968 1.00 175.85 82 PHE E CA 1
ATOM 6194 C C . PHE E 5 82 ? 325.749 331.921 238.259 1.00 175.85 82 PHE E C 1
ATOM 6195 O O . PHE E 5 82 ? 325.577 332.280 237.089 1.00 175.85 82 PHE E O 1
ATOM 6203 N N . ILE E 5 83 ? 326.827 332.235 238.966 1.00 185.06 83 ILE E N 1
ATOM 6204 C CA . ILE E 5 83 ? 327.915 333.021 238.408 1.00 185.06 83 ILE E CA 1
ATOM 6205 C C . ILE E 5 83 ? 329.240 332.454 238.876 1.00 185.06 83 ILE E C 1
ATOM 6206 O O . ILE E 5 83 ? 329.405 332.130 240.057 1.00 185.06 83 ILE E O 1
ATOM 6211 N N . ILE E 5 84 ? 330.174 332.335 237.948 1.00 195.21 84 ILE E N 1
ATOM 6212 C CA . ILE E 5 84 ? 331.577 332.134 238.252 1.00 195.21 84 ILE E CA 1
ATOM 6213 C C . ILE E 5 84 ? 332.290 333.444 237.975 1.00 195.21 84 ILE E C 1
ATOM 6214 O O . ILE E 5 84 ? 332.106 334.048 236.911 1.00 195.21 84 ILE E O 1
ATOM 6219 N N . VAL E 5 85 ? 333.083 333.901 238.932 1.00 203.77 85 VAL E N 1
ATOM 6220 C CA . VAL E 5 85 ? 333.851 335.124 238.778 1.00 203.77 85 VAL E CA 1
ATOM 6221 C C . VAL E 5 85 ? 335.322 334.797 238.963 1.00 203.77 85 VAL E C 1
ATOM 6222 O O . VAL E 5 85 ? 335.707 334.161 239.950 1.00 203.77 85 VAL E O 1
ATOM 6226 N N . HIS E 5 86 ? 336.139 335.229 238.009 1.00 218.13 86 HIS E N 1
ATOM 6227 C CA . HIS E 5 86 ? 337.536 334.838 237.978 1.00 218.13 86 HIS E CA 1
ATOM 6228 C C . HIS E 5 86 ? 338.357 335.954 237.358 1.00 218.13 86 HIS E C 1
ATOM 6229 O O . HIS E 5 86 ? 337.869 336.716 236.520 1.00 218.13 86 HIS E O 1
ATOM 6236 N N . ASP E 5 87 ? 339.620 336.025 237.765 1.00 231.39 87 ASP E N 1
ATOM 6237 C CA . ASP E 5 87 ? 340.549 336.983 237.190 1.00 231.39 87 ASP E CA 1
ATOM 6238 C C . ASP E 5 87 ? 341.105 336.513 235.854 1.00 231.39 87 ASP E C 1
ATOM 6239 O O . ASP E 5 87 ? 341.768 337.293 235.163 1.00 231.39 87 ASP E O 1
ATOM 6244 N N . ASN E 5 88 ? 340.840 335.265 235.476 1.00 218.71 88 ASN E N 1
ATOM 6245 C CA . ASN E 5 88 ? 341.343 334.666 234.249 1.00 218.71 88 ASN E CA 1
ATOM 6246 C C . ASN E 5 88 ? 340.228 333.874 233.581 1.00 218.71 88 ASN E C 1
ATOM 6247 O O . ASN E 5 88 ? 339.321 333.381 234.254 1.00 218.71 88 ASN E O 1
ATOM 6252 N N . LYS E 5 89 ? 340.301 333.755 232.257 1.00 207.39 89 LYS E N 1
ATOM 6253 C CA . LYS E 5 89 ? 339.288 333.039 231.491 1.00 207.39 89 LYS E CA 1
ATOM 6254 C C . LYS E 5 89 ? 339.656 331.571 231.319 1.00 207.39 89 LYS E C 1
ATOM 6255 O O . LYS E 5 89 ? 340.826 331.238 231.107 1.00 207.39 89 LYS E O 1
ATOM 6261 N N . ASN E 5 90 ? 338.655 330.689 231.415 1.00 198.95 90 ASN E N 1
ATOM 6262 C CA . ASN E 5 90 ? 338.790 329.300 230.965 1.00 198.95 90 ASN E CA 1
ATOM 6263 C C . ASN E 5 90 ? 337.398 328.826 230.540 1.00 198.95 90 ASN E C 1
ATOM 6264 O O . ASN E 5 90 ? 336.665 328.232 231.334 1.00 198.95 90 ASN E O 1
ATOM 6269 N N . ASP E 5 91 ? 337.065 329.046 229.264 1.00 199.64 91 ASP E N 1
ATOM 6270 C CA . ASP E 5 91 ? 335.695 328.830 228.803 1.00 199.64 91 ASP E CA 1
ATOM 6271 C C . ASP E 5 91 ? 335.313 327.357 228.832 1.00 199.64 91 ASP E C 1
ATOM 6272 O O . ASP E 5 91 ? 334.214 327.006 229.278 1.00 199.64 91 ASP E O 1
ATOM 6277 N N . GLU E 5 92 ? 336.193 326.484 228.334 1.00 192.82 92 GLU E N 1
ATOM 6278 C CA . GLU E 5 92 ? 335.850 325.069 228.232 1.00 192.82 92 GLU E CA 1
ATOM 6279 C C . GLU E 5 92 ? 335.593 324.470 229.606 1.00 192.82 92 GLU E C 1
ATOM 6280 O O . GLU E 5 92 ? 334.677 323.657 229.777 1.00 192.82 92 GLU E O 1
ATOM 6286 N N . GLY E 5 93 ? 336.390 324.861 230.599 1.00 182.24 93 GLY E N 1
ATOM 6287 C CA . GLY E 5 93 ? 336.120 324.413 231.949 1.00 182.24 93 GLY E CA 1
ATOM 6288 C C . GLY E 5 93 ? 334.782 324.912 232.444 1.00 182.24 93 GLY E C 1
ATOM 6289 O O . GLY E 5 93 ? 333.972 324.149 232.963 1.00 182.24 93 GLY E O 1
ATOM 6290 N N . ILE E 5 94 ? 334.512 326.195 232.237 1.00 172.13 94 ILE E N 1
ATOM 6291 C CA . ILE E 5 94 ? 333.362 326.812 232.879 1.00 172.13 94 ILE E CA 1
ATOM 6292 C C . ILE E 5 94 ? 332.051 326.333 232.266 1.00 172.13 94 ILE E C 1
ATOM 6293 O O . ILE E 5 94 ? 331.059 326.161 232.974 1.00 172.13 94 ILE E O 1
ATOM 6298 N N . LYS E 5 95 ? 332.009 326.119 230.952 1.00 173.07 95 LYS E N 1
ATOM 6299 C CA . LYS E 5 95 ? 330.737 325.767 230.326 1.00 173.07 95 LYS E CA 1
ATOM 6300 C C . LYS E 5 95 ? 330.194 324.456 230.888 1.00 173.07 95 LYS E C 1
ATOM 6301 O O . LYS E 5 95 ? 329.157 324.428 231.565 1.00 173.07 95 LYS E O 1
ATOM 6307 N N . ASN E 5 96 ? 330.898 323.355 230.648 1.00 164.07 96 ASN E N 1
ATOM 6308 C CA . ASN E 5 96 ? 330.433 322.104 231.218 1.00 164.07 96 ASN E CA 1
ATOM 6309 C C . ASN E 5 96 ? 330.639 322.047 232.722 1.00 164.07 96 ASN E C 1
ATOM 6310 O O . ASN E 5 96 ? 330.067 321.170 233.369 1.00 164.07 96 ASN E O 1
ATOM 6315 N N . PHE E 5 97 ? 331.393 322.978 233.307 1.00 168.39 97 PHE E N 1
ATOM 6316 C CA . PHE E 5 97 ? 331.456 323.036 234.757 1.00 168.39 97 PHE E CA 1
ATOM 6317 C C . PHE E 5 97 ? 330.146 323.532 235.335 1.00 168.39 97 PHE E C 1
ATOM 6318 O O . PHE E 5 97 ? 329.633 322.967 236.297 1.00 168.39 97 PHE E O 1
ATOM 6326 N N . PHE E 5 98 ? 329.611 324.616 234.787 1.00 169.13 98 PHE E N 1
ATOM 6327 C CA . PHE E 5 98 ? 328.261 325.020 235.143 1.00 169.13 98 PHE E CA 1
ATOM 6328 C C . PHE E 5 98 ? 327.265 323.947 234.772 1.00 169.13 98 PHE E C 1
ATOM 6329 O O . PHE E 5 98 ? 326.254 323.776 235.459 1.00 169.13 98 PHE E O 1
ATOM 6337 N N . ASN E 5 99 ? 327.540 323.198 233.707 1.00 155.76 99 ASN E N 1
ATOM 6338 C CA . ASN E 5 99 ? 326.698 322.048 233.405 1.00 155.76 99 ASN E CA 1
ATOM 6339 C C . ASN E 5 99 ? 326.658 321.081 234.581 1.00 155.76 99 ASN E C 1
ATOM 6340 O O . ASN E 5 99 ? 325.589 320.775 235.112 1.00 155.76 99 ASN E O 1
ATOM 6345 N N . GLU E 5 100 ? 327.818 320.632 235.034 1.00 164.55 100 GLU E N 1
ATOM 6346 C CA . GLU E 5 100 ? 327.876 319.619 236.078 1.00 164.55 100 GLU E CA 1
ATOM 6347 C C . GLU E 5 100 ? 327.444 320.170 237.433 1.00 164.55 100 GLU E C 1
ATOM 6348 O O . GLU E 5 100 ? 326.861 319.442 238.244 1.00 164.55 100 GLU E O 1
ATOM 6354 N N . MET E 5 101 ? 327.726 321.446 237.696 1.00 177.43 101 MET E N 1
ATOM 6355 C CA . MET E 5 101 ? 327.074 322.146 238.795 1.00 177.43 101 MET E CA 1
ATOM 6356 C C . MET E 5 101 ? 325.569 321.990 238.726 1.00 177.43 101 MET E C 1
ATOM 6357 O O . MET E 5 101 ? 324.930 321.608 239.708 1.00 177.43 101 MET E O 1
ATOM 6362 N N . TYR E 5 102 ? 324.986 322.285 237.567 1.00 155.59 102 TYR E N 1
ATOM 6363 C CA . TYR E 5 102 ? 323.545 322.174 237.418 1.00 155.59 102 TYR E CA 1
ATOM 6364 C C . TYR E 5 102 ? 323.094 320.749 237.661 1.00 155.59 102 TYR E C 1
ATOM 6365 O O . TYR E 5 102 ? 322.030 320.509 238.237 1.00 155.59 102 TYR E O 1
ATOM 6374 N N . ASP E 5 103 ? 323.903 319.790 237.234 1.00 162.95 103 ASP E N 1
ATOM 6375 C CA . ASP E 5 103 ? 323.516 318.393 237.360 1.00 162.95 103 ASP E CA 1
ATOM 6376 C C . ASP E 5 103 ? 323.457 317.974 238.823 1.00 162.95 103 ASP E C 1
ATOM 6377 O O . ASP E 5 103 ? 322.416 317.521 239.320 1.00 162.95 103 ASP E O 1
ATOM 6382 N N . THR E 5 104 ? 324.566 318.139 239.536 1.00 167.98 104 THR E N 1
ATOM 6383 C CA . THR E 5 104 ? 324.568 317.781 240.944 1.00 167.98 104 THR E CA 1
ATOM 6384 C C . THR E 5 104 ? 323.590 318.637 241.724 1.00 167.98 104 THR E C 1
ATOM 6385 O O . THR E 5 104 ? 323.041 318.193 242.738 1.00 167.98 104 THR E O 1
ATOM 6389 N N . TYR E 5 105 ? 323.333 319.852 241.248 1.00 176.16 105 TYR E N 1
ATOM 6390 C CA . TYR E 5 105 ? 322.291 320.665 241.843 1.00 176.16 105 TYR E CA 1
ATOM 6391 C C . TYR E 5 105 ? 320.928 320.027 241.679 1.00 176.16 105 TYR E C 1
ATOM 6392 O O . TYR E 5 105 ? 320.119 320.057 242.603 1.00 176.16 105 TYR E O 1
ATOM 6401 N N . ILE E 5 106 ? 320.636 319.478 240.504 1.00 156.42 106 ILE E N 1
ATOM 6402 C CA . ILE E 5 106 ? 319.365 318.784 240.326 1.00 156.42 106 ILE E CA 1
ATOM 6403 C C . ILE E 5 106 ? 319.286 317.639 241.316 1.00 156.42 106 ILE E C 1
ATOM 6404 O O . ILE E 5 106 ? 318.277 317.442 242.012 1.00 156.42 106 ILE E O 1
ATOM 6409 N N . LYS E 5 107 ? 320.386 316.886 241.409 1.00 164.77 107 LYS E N 1
ATOM 6410 C CA . LYS E 5 107 ? 320.448 315.744 242.311 1.00 164.77 107 LYS E CA 1
ATOM 6411 C C . LYS E 5 107 ? 320.116 316.147 243.735 1.00 164.77 107 LYS E C 1
ATOM 6412 O O . LYS E 5 107 ? 319.300 315.498 244.396 1.00 164.77 107 LYS E O 1
ATOM 6418 N N . ASN E 5 108 ? 320.727 317.216 244.221 1.00 165.64 108 ASN E N 1
ATOM 6419 C CA . ASN E 5 108 ? 320.472 317.627 245.593 1.00 165.64 108 ASN E CA 1
ATOM 6420 C C . ASN E 5 108 ? 319.304 318.589 245.715 1.00 165.64 108 ASN E C 1
ATOM 6421 O O . ASN E 5 108 ? 319.033 319.077 246.814 1.00 165.64 108 ASN E O 1
ATOM 6426 N N . SER E 5 109 ? 318.633 318.891 244.610 1.00 153.24 109 SER E N 1
ATOM 6427 C CA . SER E 5 109 ? 317.436 319.710 244.666 1.00 153.24 109 SER E CA 1
ATOM 6428 C C . SER E 5 109 ? 316.193 318.845 244.734 1.00 153.24 109 SER E C 1
ATOM 6429 O O . SER E 5 109 ? 315.142 319.293 245.200 1.00 153.24 109 SER E O 1
ATOM 6432 N N . MET E 5 110 ? 316.291 317.604 244.265 1.00 157.82 110 MET E N 1
ATOM 6433 C CA . MET E 5 110 ? 315.124 316.736 244.309 1.00 157.82 110 MET E CA 1
ATOM 6434 C C . MET E 5 110 ? 314.650 316.465 245.727 1.00 157.82 110 MET E C 1
ATOM 6435 O O . MET E 5 110 ? 313.448 316.325 245.966 1.00 157.82 110 MET E O 1
ATOM 6440 N N . ASN E 5 111 ? 315.575 316.349 246.671 1.00 181.24 111 ASN E N 1
ATOM 6441 C CA . ASN E 5 111 ? 315.216 315.896 248.008 1.00 181.24 111 ASN E CA 1
ATOM 6442 C C . ASN E 5 111 ? 314.134 316.809 248.571 1.00 181.24 111 ASN E C 1
ATOM 6443 O O . ASN E 5 111 ? 314.298 318.031 248.595 1.00 181.24 111 ASN E O 1
ATOM 6448 N N . ALA E 5 112 ? 313.011 316.220 248.986 1.00 156.59 112 ALA E N 1
ATOM 6449 C CA . ALA E 5 112 ? 311.854 317.024 249.370 1.00 156.59 112 ALA E CA 1
ATOM 6450 C C . ALA E 5 112 ? 312.168 317.986 250.505 1.00 156.59 112 ALA E C 1
ATOM 6451 O O . ALA E 5 112 ? 311.514 319.028 250.618 1.00 156.59 112 ALA E O 1
ATOM 6453 N N . PHE E 5 113 ? 313.165 317.668 251.330 1.00 158.06 113 PHE E N 1
ATOM 6454 C CA . PHE E 5 113 ? 313.487 318.515 252.472 1.00 158.06 113 PHE E CA 1
ATOM 6455 C C . PHE E 5 113 ? 314.004 319.878 252.045 1.00 158.06 113 PHE E C 1
ATOM 6456 O O . PHE E 5 113 ? 313.817 320.864 252.764 1.00 158.06 113 PHE E O 1
ATOM 6464 N N . TYR E 5 114 ? 314.658 319.963 250.897 1.00 146.38 114 TYR E N 1
ATOM 6465 C CA . TYR E 5 114 ? 314.997 321.273 250.382 1.00 146.38 114 TYR E CA 1
ATOM 6466 C C . TYR E 5 114 ? 313.742 321.999 249.932 1.00 146.38 114 TYR E C 1
ATOM 6467 O O . TYR E 5 114 ? 312.844 321.411 249.325 1.00 146.38 114 TYR E O 1
ATOM 6476 N N . ARG E 5 115 ? 313.697 323.291 250.212 1.00 150.71 115 ARG E N 1
ATOM 6477 C CA . ARG E 5 115 ? 312.632 324.154 249.744 1.00 150.71 115 ARG E CA 1
ATOM 6478 C C . ARG E 5 115 ? 313.256 325.302 248.972 1.00 150.71 115 ARG E C 1
ATOM 6479 O O . ARG E 5 115 ? 314.414 325.657 249.192 1.00 150.71 115 ARG E O 1
ATOM 6487 N N . ILE E 5 116 ? 312.466 325.879 248.066 1.00 149.08 116 ILE E N 1
ATOM 6488 C CA . ILE E 5 116 ? 312.978 326.885 247.146 1.00 149.08 116 ILE E CA 1
ATOM 6489 C C . ILE E 5 116 ? 313.760 327.944 247.900 1.00 149.08 116 ILE E C 1
ATOM 6490 O O . ILE E 5 116 ? 313.346 328.407 248.967 1.00 149.08 116 ILE E O 1
ATOM 6495 N N . ASN E 5 117 ? 314.922 328.304 247.357 1.00 147.42 117 ASN E N 1
ATOM 6496 C CA . ASN E 5 117 ? 315.745 329.378 247.894 1.00 147.42 117 ASN E CA 1
ATOM 6497 C C . ASN E 5 117 ? 316.131 329.090 249.348 1.00 147.42 117 ASN E C 1
ATOM 6498 O O . ASN E 5 117 ? 315.671 329.732 250.291 1.00 147.42 117 ASN E O 1
ATOM 6503 N N . THR E 5 118 ? 316.971 328.067 249.504 1.00 144.19 118 THR E N 1
ATOM 6504 C CA . THR E 5 118 ? 317.415 327.653 250.821 1.00 144.19 118 THR E CA 1
ATOM 6505 C C . THR E 5 118 ? 318.863 327.174 250.767 1.00 144.19 118 THR E C 1
ATOM 6506 O O . THR E 5 118 ? 319.223 326.397 249.868 1.00 144.19 118 THR E O 1
ATOM 6510 N N . PRO E 5 119 ? 319.713 327.612 251.690 1.00 145.56 119 PRO E N 1
ATOM 6511 C CA . PRO E 5 119 ? 321.100 327.134 251.689 1.00 145.56 119 PRO E CA 1
ATOM 6512 C C . PRO E 5 119 ? 321.144 325.639 251.945 1.00 145.56 119 PRO E C 1
ATOM 6513 O O . PRO E 5 119 ? 320.325 325.097 252.688 1.00 145.56 119 PRO E O 1
ATOM 6517 N N . ILE E 5 120 ? 322.105 324.969 251.321 1.00 148.66 120 ILE E N 1
ATOM 6518 C CA . ILE E 5 120 ? 322.201 323.517 251.376 1.00 148.66 120 ILE E CA 1
ATOM 6519 C C . ILE E 5 120 ? 323.586 323.157 251.896 1.00 148.66 120 ILE E C 1
ATOM 6520 O O . ILE E 5 120 ? 324.594 323.440 251.237 1.00 148.66 120 ILE E O 1
ATOM 6525 N N . LYS E 5 121 ? 323.637 322.515 253.063 1.00 158.35 121 LYS E N 1
ATOM 6526 C CA . LYS E 5 121 ? 324.890 322.296 253.778 1.00 158.35 121 LYS E CA 1
ATOM 6527 C C . LYS E 5 121 ? 325.509 320.935 253.497 1.00 158.35 121 LYS E C 1
ATOM 6528 O O . LYS E 5 121 ? 326.519 320.592 254.118 1.00 158.35 121 LYS E O 1
ATOM 6534 N N . SER E 5 122 ? 324.925 320.151 252.597 1.00 152.24 122 SER E N 1
ATOM 6535 C CA . SER E 5 122 ? 325.350 318.777 252.368 1.00 152.24 122 SER E CA 1
ATOM 6536 C C . SER E 5 122 ? 326.813 318.698 251.954 1.00 152.24 122 SER E C 1
ATOM 6537 O O . SER E 5 122 ? 327.149 319.005 250.804 1.00 152.24 122 SER E O 1
ATOM 6540 N N . PRO E 5 123 ? 327.707 318.261 252.846 1.00 157.66 123 PRO E N 1
ATOM 6541 C CA . PRO E 5 123 ? 329.126 318.177 252.476 1.00 157.66 123 PRO E CA 1
ATOM 6542 C C . PRO E 5 123 ? 329.371 317.214 251.342 1.00 157.66 123 PRO E C 1
ATOM 6543 O O . PRO E 5 123 ? 330.423 317.288 250.696 1.00 157.66 123 PRO E O 1
ATOM 6547 N N . MET E 5 124 ? 328.437 316.290 251.103 1.00 173.56 124 MET E N 1
ATOM 6548 C CA . MET E 5 124 ? 328.471 315.498 249.883 1.00 173.56 124 MET E CA 1
ATOM 6549 C C . MET E 5 124 ? 328.450 316.405 248.667 1.00 173.56 124 MET E C 1
ATOM 6550 O O . MET E 5 124 ? 329.227 316.214 247.726 1.00 173.56 124 MET E O 1
ATOM 6555 N N . PHE E 5 125 ? 327.580 317.413 248.677 1.00 172.65 125 PHE E N 1
ATOM 6556 C CA . PHE E 5 125 ? 327.587 318.380 247.591 1.00 172.65 125 PHE E CA 1
ATOM 6557 C C . PHE E 5 125 ? 328.905 319.125 247.551 1.00 172.65 125 PHE E C 1
ATOM 6558 O O . PHE E 5 125 ? 329.406 319.452 246.473 1.00 172.65 125 PHE E O 1
ATOM 6566 N N . GLU E 5 126 ? 329.484 319.392 248.719 1.00 173.91 126 GLU E N 1
ATOM 6567 C CA . GLU E 5 126 ? 330.770 320.074 248.761 1.00 173.91 126 GLU E CA 1
ATOM 6568 C C . GLU E 5 126 ? 331.834 319.267 248.035 1.00 173.91 126 GLU E C 1
ATOM 6569 O O . GLU E 5 126 ? 332.558 319.794 247.187 1.00 173.91 126 GLU E O 1
ATOM 6575 N N . LYS E 5 127 ? 331.930 317.977 248.336 1.00 182.40 127 LYS E N 1
ATOM 6576 C CA . LYS E 5 127 ? 332.944 317.179 247.667 1.00 182.40 127 LYS E CA 1
ATOM 6577 C C . LYS E 5 127 ? 332.600 316.941 246.202 1.00 182.40 127 LYS E C 1
ATOM 6578 O O . LYS E 5 127 ? 333.505 316.849 245.374 1.00 182.40 127 LYS E O 1
ATOM 6584 N N . LYS E 5 128 ? 331.314 316.863 245.848 1.00 184.94 128 LYS E N 1
ATOM 6585 C CA . LYS E 5 128 ? 330.961 316.806 244.430 1.00 184.94 128 LYS E CA 1
ATOM 6586 C C . LYS E 5 128 ? 331.449 318.052 243.700 1.00 184.94 128 LYS E C 1
ATOM 6587 O O . LYS E 5 128 ? 332.041 317.965 242.614 1.00 184.94 128 LYS E O 1
ATOM 6593 N N . SER E 5 129 ? 331.240 319.221 244.307 1.00 192.04 129 SER E N 1
ATOM 6594 C CA . SER E 5 129 ? 331.740 320.468 243.746 1.00 192.04 129 SER E CA 1
ATOM 6595 C C . SER E 5 129 ? 333.257 320.467 243.665 1.00 192.04 129 SER E C 1
ATOM 6596 O O . SER E 5 129 ? 333.833 320.938 242.682 1.00 192.04 129 SER E O 1
ATOM 6599 N N . GLU E 5 130 ? 333.920 319.966 244.706 1.00 205.60 130 GLU E N 1
ATOM 6600 C CA . GLU E 5 130 ? 335.376 319.947 244.716 1.00 205.60 130 GLU E CA 1
ATOM 6601 C C . GLU E 5 130 ? 335.920 319.057 243.609 1.00 205.60 130 GLU E C 1
ATOM 6602 O O . GLU E 5 130 ? 336.876 319.424 242.919 1.00 205.60 130 GLU E O 1
ATOM 6608 N N . ILE E 5 131 ? 335.341 317.868 243.447 1.00 199.68 131 ILE E N 1
ATOM 6609 C CA . ILE E 5 131 ? 335.740 316.989 242.355 1.00 199.68 131 ILE E CA 1
ATOM 6610 C C . ILE E 5 131 ? 335.528 317.671 241.017 1.00 199.68 131 ILE E C 1
ATOM 6611 O O . ILE E 5 131 ? 336.386 317.599 240.129 1.00 199.68 131 ILE E O 1
ATOM 6616 N N . PHE E 5 132 ? 334.393 318.353 240.848 1.00 189.64 132 PHE E N 1
ATOM 6617 C CA . PHE E 5 132 ? 334.181 319.073 239.599 1.00 189.64 132 PHE E CA 1
ATOM 6618 C C . PHE E 5 132 ? 335.249 320.139 239.387 1.00 189.64 132 PHE E C 1
ATOM 6619 O O . PHE E 5 132 ? 335.787 320.281 238.282 1.00 189.64 132 PHE E O 1
ATOM 6627 N N . GLY E 5 133 ? 335.586 320.882 240.440 1.00 200.11 133 GLY E N 1
ATOM 6628 C CA . GLY E 5 133 ? 336.589 321.924 240.308 1.00 200.11 133 GLY E CA 1
ATOM 6629 C C . GLY E 5 133 ? 337.951 321.369 239.958 1.00 200.11 133 GLY E C 1
ATOM 6630 O O . GLY E 5 133 ? 338.689 321.954 239.163 1.00 200.11 133 GLY E O 1
ATOM 6631 N N . ARG E 5 134 ? 338.305 320.237 240.553 1.00 212.79 134 ARG E N 1
ATOM 6632 C CA . ARG E 5 134 ? 339.554 319.589 240.192 1.00 212.79 134 ARG E CA 1
ATOM 6633 C C . ARG E 5 134 ? 339.482 319.034 238.781 1.00 212.79 134 ARG E C 1
ATOM 6634 O O . ARG E 5 134 ? 340.512 318.865 238.124 1.00 212.79 134 ARG E O 1
ATOM 6642 N N . LYS E 5 135 ? 338.274 318.754 238.298 1.00 206.65 135 LYS E N 1
ATOM 6643 C CA . LYS E 5 135 ? 338.141 318.273 236.934 1.00 206.65 135 LYS E CA 1
ATOM 6644 C C . LYS E 5 135 ? 338.152 319.418 235.938 1.00 206.65 135 LYS E C 1
ATOM 6645 O O . LYS E 5 135 ? 338.993 319.446 235.034 1.00 206.65 135 LYS E O 1
ATOM 6651 N N . TYR E 5 136 ? 337.257 320.385 236.100 1.00 190.77 136 TYR E N 1
ATOM 6652 C CA . TYR E 5 136 ? 337.038 321.373 235.056 1.00 190.77 136 TYR E CA 1
ATOM 6653 C C . TYR E 5 136 ? 337.781 322.679 235.284 1.00 190.77 136 TYR E C 1
ATOM 6654 O O . TYR E 5 136 ? 337.975 323.444 234.335 1.00 190.77 136 TYR E O 1
ATOM 6663 N N . LEU E 5 137 ? 338.189 322.973 236.518 1.00 219.65 137 LEU E N 1
ATOM 6664 C CA . LEU E 5 137 ? 338.967 324.179 236.776 1.00 219.65 137 LEU E CA 1
ATOM 6665 C C . LEU E 5 137 ? 340.375 323.886 237.282 1.00 219.65 137 LEU E C 1
ATOM 6666 O O . LEU E 5 137 ? 341.355 324.291 236.651 1.00 219.65 137 LEU E O 1
ATOM 6671 N N . LEU E 5 138 ? 340.503 323.184 238.402 1.00 235.09 138 LEU E N 1
ATOM 6672 C CA . LEU E 5 138 ? 341.814 323.148 239.027 1.00 235.09 138 LEU E CA 1
ATOM 6673 C C . LEU E 5 138 ? 342.672 322.060 238.384 1.00 235.09 138 LEU E C 1
ATOM 6674 O O . LEU E 5 138 ? 342.172 321.160 237.704 1.00 235.09 138 LEU E O 1
ATOM 6679 N N . SER E 5 139 ? 343.981 322.172 238.579 1.00 251.17 139 SER E N 1
ATOM 6680 C CA . SER E 5 139 ? 344.914 321.168 238.094 1.00 251.17 139 SER E CA 1
ATOM 6681 C C . SER E 5 139 ? 345.792 320.620 239.221 1.00 251.17 139 SER E C 1
ATOM 6682 O O . SER E 5 139 ? 345.459 320.692 240.404 1.00 251.17 139 SER E O 1
ATOM 6686 N N . SER F 6 31 ? 301.163 301.012 240.652 1.00 138.32 31 SER F N 1
ATOM 6687 C CA . SER F 6 31 ? 299.789 300.991 240.181 1.00 138.32 31 SER F CA 1
ATOM 6688 C C . SER F 6 31 ? 299.186 302.354 239.883 1.00 138.32 31 SER F C 1
ATOM 6689 O O . SER F 6 31 ? 299.756 303.388 240.192 1.00 138.32 31 SER F O 1
ATOM 6692 N N . GLN F 6 32 ? 298.020 302.325 239.245 1.00 139.81 32 GLN F N 1
ATOM 6693 C CA . GLN F 6 32 ? 297.134 303.478 239.264 1.00 139.81 32 GLN F CA 1
ATOM 6694 C C . GLN F 6 32 ? 296.525 303.627 240.649 1.00 139.81 32 GLN F C 1
ATOM 6695 O O . GLN F 6 32 ? 296.511 304.714 241.245 1.00 139.81 32 GLN F O 1
ATOM 6701 N N . SER F 6 33 ? 296.028 302.511 241.179 1.00 134.88 33 SER F N 1
ATOM 6702 C CA . SER F 6 33 ? 295.206 302.540 242.376 1.00 134.88 33 SER F CA 1
ATOM 6703 C C . SER F 6 33 ? 296.035 302.793 243.622 1.00 134.88 33 SER F C 1
ATOM 6704 O O . SER F 6 33 ? 295.509 303.312 244.610 1.00 134.88 33 SER F O 1
ATOM 6707 N N . ILE F 6 34 ? 297.327 302.463 243.605 1.00 123.39 34 ILE F N 1
ATOM 6708 C CA . ILE F 6 34 ? 298.151 302.820 244.752 1.00 123.39 34 ILE F CA 1
ATOM 6709 C C . ILE F 6 34 ? 298.277 304.327 244.859 1.00 123.39 34 ILE F C 1
ATOM 6710 O O . ILE F 6 34 ? 298.219 304.892 245.955 1.00 123.39 34 ILE F O 1
ATOM 6715 N N . VAL F 6 35 ? 298.468 305.000 243.727 1.00 137.27 35 VAL F N 1
ATOM 6716 C CA . VAL F 6 35 ? 298.545 306.453 243.741 1.00 137.27 35 VAL F CA 1
ATOM 6717 C C . VAL F 6 35 ? 297.212 307.038 244.163 1.00 137.27 35 VAL F C 1
ATOM 6718 O O . VAL F 6 35 ? 297.160 307.998 244.941 1.00 137.27 35 VAL F O 1
ATOM 6722 N N . ALA F 6 36 ? 296.114 306.461 243.674 1.00 147.92 36 ALA F N 1
ATOM 6723 C CA . ALA F 6 36 ? 294.804 306.920 244.119 1.00 147.92 36 ALA F CA 1
ATOM 6724 C C . ALA F 6 36 ? 294.657 306.788 245.631 1.00 147.92 36 ALA F C 1
ATOM 6725 O O . ALA F 6 36 ? 294.104 307.675 246.289 1.00 147.92 36 ALA F O 1
ATOM 6727 N N . LEU F 6 37 ? 295.153 305.691 246.202 1.00 145.16 37 LEU F N 1
ATOM 6728 C CA . LEU F 6 37 ? 295.044 305.489 247.645 1.00 145.16 37 LEU F CA 1
ATOM 6729 C C . LEU F 6 37 ? 295.918 306.468 248.413 1.00 145.16 37 LEU F C 1
ATOM 6730 O O . LEU F 6 37 ? 295.491 307.054 249.416 1.00 145.16 37 LEU F O 1
ATOM 6735 N N . LEU F 6 38 ? 297.161 306.631 247.976 1.00 127.96 38 LEU F N 1
ATOM 6736 C CA . LEU F 6 38 ? 298.047 307.558 248.661 1.00 127.96 38 LEU F CA 1
ATOM 6737 C C . LEU F 6 38 ? 297.495 308.959 248.593 1.00 127.96 38 LEU F C 1
ATOM 6738 O O . LEU F 6 38 ? 297.629 309.734 249.542 1.00 127.96 38 LEU F O 1
ATOM 6743 N N . PHE F 6 39 ? 296.813 309.281 247.506 1.00 145.97 39 PHE F N 1
ATOM 6744 C CA . PHE F 6 39 ? 296.247 310.608 247.396 1.00 145.97 39 PHE F CA 1
ATOM 6745 C C . PHE F 6 39 ? 294.976 310.745 248.229 1.00 145.97 39 PHE F C 1
ATOM 6746 O O . PHE F 6 39 ? 294.673 311.835 248.732 1.00 145.97 39 PHE F O 1
ATOM 6754 N N . SER F 6 40 ? 294.214 309.663 248.387 1.00 144.72 40 SER F N 1
ATOM 6755 C CA . SER F 6 40 ? 293.100 309.720 249.324 1.00 144.72 40 SER F CA 1
ATOM 6756 C C . SER F 6 40 ? 293.601 309.979 250.735 1.00 144.72 40 SER F C 1
ATOM 6757 O O . SER F 6 40 ? 292.998 310.754 251.484 1.00 144.72 40 SER F O 1
ATOM 6760 N N . GLU F 6 41 ? 294.720 309.359 251.108 1.00 150.06 41 GLU F N 1
ATOM 6761 C CA . GLU F 6 41 ? 295.302 309.664 252.410 1.00 150.06 41 GLU F CA 1
ATOM 6762 C C . GLU F 6 41 ? 295.836 311.093 252.475 1.00 150.06 41 GLU F C 1
ATOM 6763 O O . GLU F 6 41 ? 295.787 311.713 253.540 1.00 150.06 41 GLU F O 1
ATOM 6769 N N . ILE F 6 42 ? 296.342 311.631 251.360 1.00 153.86 42 ILE F N 1
ATOM 6770 C CA . ILE F 6 42 ? 296.627 313.067 251.280 1.00 153.86 42 ILE F CA 1
ATOM 6771 C C . ILE F 6 42 ? 295.412 313.863 251.734 1.00 153.86 42 ILE F C 1
ATOM 6772 O O . ILE F 6 42 ? 295.452 314.636 252.707 1.00 153.86 42 ILE F O 1
ATOM 6777 N N . VAL F 6 43 ? 294.313 313.675 251.008 1.00 148.17 43 VAL F N 1
ATOM 6778 C CA . VAL F 6 43 ? 293.118 314.480 251.221 1.00 148.17 43 VAL F CA 1
ATOM 6779 C C . VAL F 6 43 ? 292.621 314.309 252.642 1.00 148.17 43 VAL F C 1
ATOM 6780 O O . VAL F 6 43 ? 292.210 315.270 253.291 1.00 148.17 43 VAL F O 1
ATOM 6784 N N . GLN F 6 44 ? 292.669 313.084 253.148 1.00 147.19 44 GLN F N 1
ATOM 6785 C CA . GLN F 6 44 ? 292.185 312.799 254.487 1.00 147.19 44 GLN F CA 1
ATOM 6786 C C . GLN F 6 44 ? 293.063 313.437 255.550 1.00 147.19 44 GLN F C 1
ATOM 6787 O O . GLN F 6 44 ? 292.553 313.923 256.559 1.00 147.19 44 GLN F O 1
ATOM 6793 N N . TYR F 6 45 ? 294.382 313.435 255.363 1.00 137.63 45 TYR F N 1
ATOM 6794 C CA . TYR F 6 45 ? 295.238 314.071 256.354 1.00 137.63 45 TYR F CA 1
ATOM 6795 C C . TYR F 6 45 ? 294.932 315.554 256.433 1.00 137.63 45 TYR F C 1
ATOM 6796 O O . TYR F 6 45 ? 294.853 316.140 257.527 1.00 137.63 45 TYR F O 1
ATOM 6805 N N . SER F 6 46 ? 294.747 316.177 255.267 1.00 128.97 46 SER F N 1
ATOM 6806 C CA . SER F 6 46 ? 294.250 317.545 255.261 1.00 128.97 46 SER F CA 1
ATOM 6807 C C . SER F 6 46 ? 292.917 317.641 255.992 1.00 128.97 46 SER F C 1
ATOM 6808 O O . SER F 6 46 ? 292.795 318.361 256.986 1.00 128.97 46 SER F O 1
ATOM 6811 N N . GLN F 6 47 ? 291.944 316.833 255.580 1.00 133.08 47 GLN F N 1
ATOM 6812 C CA . GLN F 6 47 ? 290.596 316.923 256.125 1.00 133.08 47 GLN F CA 1
ATOM 6813 C C . GLN F 6 47 ? 290.604 316.707 257.629 1.00 133.08 47 GLN F C 1
ATOM 6814 O O . GLN F 6 47 ? 289.672 317.112 258.333 1.00 133.08 47 GLN F O 1
ATOM 6820 N N . SER F 6 48 ? 291.656 316.066 258.137 1.00 133.04 48 SER F N 1
ATOM 6821 C CA . SER F 6 48 ? 291.844 315.969 259.577 1.00 133.04 48 SER F CA 1
ATOM 6822 C C . SER F 6 48 ? 292.359 317.278 260.149 1.00 133.04 48 SER F C 1
ATOM 6823 O O . SER F 6 48 ? 291.599 318.032 260.762 1.00 133.04 48 SER F O 1
ATOM 6826 N N . ARG F 6 49 ? 293.631 317.592 259.925 1.00 126.37 49 ARG F N 1
ATOM 6827 C CA . ARG F 6 49 ? 294.215 318.728 260.623 1.00 126.37 49 ARG F CA 1
ATOM 6828 C C . ARG F 6 49 ? 293.954 320.044 259.909 1.00 126.37 49 ARG F C 1
ATOM 6829 O O . ARG F 6 49 ? 294.704 321.002 260.095 1.00 126.37 49 ARG F O 1
ATOM 6837 N N . VAL F 6 50 ? 292.904 320.104 259.103 1.00 131.74 50 VAL F N 1
ATOM 6838 C CA . VAL F 6 50 ? 292.397 321.327 258.498 1.00 131.74 50 VAL F CA 1
ATOM 6839 C C . VAL F 6 50 ? 290.923 321.431 258.835 1.00 131.74 50 VAL F C 1
ATOM 6840 O O . VAL F 6 50 ? 290.201 320.430 258.793 1.00 131.74 50 VAL F O 1
ATOM 6844 N N . PHE F 6 51 ? 290.475 322.635 259.172 1.00 125.40 51 PHE F N 1
ATOM 6845 C CA . PHE F 6 51 ? 289.114 322.796 259.655 1.00 125.40 51 PHE F CA 1
ATOM 6846 C C . PHE F 6 51 ? 288.107 323.124 258.565 1.00 125.40 51 PHE F C 1
ATOM 6847 O O . PHE F 6 51 ? 287.003 322.571 258.589 1.00 125.40 51 PHE F O 1
ATOM 6855 N N . THR F 6 52 ? 288.434 323.990 257.610 1.00 140.50 52 THR F N 1
ATOM 6856 C CA . THR F 6 52 ? 287.452 324.356 256.600 1.00 140.50 52 THR F CA 1
ATOM 6857 C C . THR F 6 52 ? 288.012 324.150 255.203 1.00 140.50 52 THR F C 1
ATOM 6858 O O . THR F 6 52 ? 289.223 324.058 254.995 1.00 140.50 52 THR F O 1
ATOM 6862 N N . VAL F 6 53 ? 287.090 324.099 254.241 1.00 139.30 53 VAL F N 1
ATOM 6863 C CA . VAL F 6 53 ? 287.453 323.667 252.892 1.00 139.30 53 VAL F CA 1
ATOM 6864 C C . VAL F 6 53 ? 288.465 324.582 252.214 1.00 139.30 53 VAL F C 1
ATOM 6865 O O . VAL F 6 53 ? 289.476 324.070 251.710 1.00 139.30 53 VAL F O 1
ATOM 6869 N N . PRO F 6 54 ? 288.305 325.913 252.181 1.00 136.92 54 PRO F N 1
ATOM 6870 C CA . PRO F 6 54 ? 289.221 326.703 251.348 1.00 136.92 54 PRO F CA 1
ATOM 6871 C C . PRO F 6 54 ? 290.660 326.621 251.815 1.00 136.92 54 PRO F C 1
ATOM 6872 O O . PRO F 6 54 ? 291.580 326.628 250.992 1.00 136.92 54 PRO F O 1
ATOM 6876 N N . GLU F 6 55 ? 290.889 326.520 253.123 1.00 141.26 55 GLU F N 1
ATOM 6877 C CA . GLU F 6 55 ? 292.256 326.326 253.588 1.00 141.26 55 GLU F CA 1
ATOM 6878 C C . GLU F 6 55 ? 292.742 324.919 253.288 1.00 141.26 55 GLU F C 1
ATOM 6879 O O . GLU F 6 55 ? 293.939 324.701 253.106 1.00 141.26 55 GLU F O 1
ATOM 6885 N N . LEU F 6 56 ? 291.831 323.956 253.184 1.00 130.08 56 LEU F N 1
ATOM 6886 C CA . LEU F 6 56 ? 292.237 322.646 252.691 1.00 130.08 56 LEU F CA 1
ATOM 6887 C C . LEU F 6 56 ? 292.731 322.743 251.254 1.00 130.08 56 LEU F C 1
ATOM 6888 O O . LEU F 6 56 ? 293.769 322.171 250.903 1.00 130.08 56 LEU F O 1
ATOM 6893 N N . GLN F 6 57 ? 292.003 323.480 250.412 1.00 135.71 57 GLN F N 1
ATOM 6894 C CA . GLN F 6 57 ? 292.475 323.717 249.054 1.00 135.71 57 GLN F CA 1
ATOM 6895 C C . GLN F 6 57 ? 293.799 324.451 249.065 1.00 135.71 57 GLN F C 1
ATOM 6896 O O . GLN F 6 57 ? 294.673 324.190 248.231 1.00 135.71 57 GLN F O 1
ATOM 6902 N N . THR F 6 58 ? 293.966 325.371 250.007 1.00 144.68 58 THR F N 1
ATOM 6903 C CA . THR F 6 58 ? 295.252 326.027 250.172 1.00 144.68 58 THR F CA 1
ATOM 6904 C C . THR F 6 58 ? 296.336 325.010 250.487 1.00 144.68 58 THR F C 1
ATOM 6905 O O . THR F 6 58 ? 297.467 325.121 250.004 1.00 144.68 58 THR F O 1
ATOM 6909 N N . ARG F 6 59 ? 296.010 324.008 251.300 1.00 131.34 59 ARG F N 1
ATOM 6910 C CA . ARG F 6 59 ? 297.038 323.055 251.690 1.00 131.34 59 ARG F CA 1
ATOM 6911 C C . ARG F 6 59 ? 297.413 322.201 250.492 1.00 131.34 59 ARG F C 1
ATOM 6912 O O . ARG F 6 59 ? 298.591 321.886 250.270 1.00 131.34 59 ARG F O 1
ATOM 6920 N N . LEU F 6 60 ? 296.406 321.841 249.699 1.00 124.75 60 LEU F N 1
ATOM 6921 C CA . LEU F 6 60 ? 296.648 321.147 248.444 1.00 124.75 60 LEU F CA 1
ATOM 6922 C C . LEU F 6 60 ? 297.542 321.973 247.537 1.00 124.75 60 LEU F C 1
ATOM 6923 O O . LEU F 6 60 ? 298.488 321.457 246.933 1.00 124.75 60 LEU F O 1
ATOM 6928 N N . HIS F 6 61 ? 297.251 323.264 247.442 1.00 127.33 61 HIS F N 1
ATOM 6929 C CA . HIS F 6 61 ? 298.053 324.170 246.640 1.00 127.33 61 HIS F CA 1
ATOM 6930 C C . HIS F 6 61 ? 299.495 324.189 247.123 1.00 127.33 61 HIS F C 1
ATOM 6931 O O . HIS F 6 61 ? 300.430 324.243 246.317 1.00 127.33 61 HIS F O 1
ATOM 6938 N N . ASP F 6 62 ? 299.691 324.150 248.439 1.00 136.63 62 ASP F N 1
ATOM 6939 C CA . ASP F 6 62 ? 301.042 324.060 248.984 1.00 136.63 62 ASP F CA 1
ATOM 6940 C C . ASP F 6 62 ? 301.738 322.795 248.515 1.00 136.63 62 ASP F C 1
ATOM 6941 O O . ASP F 6 62 ? 302.904 322.827 248.093 1.00 136.63 62 ASP F O 1
ATOM 6946 N N . LEU F 6 63 ? 301.039 321.669 248.585 1.00 119.63 63 LEU F N 1
ATOM 6947 C CA . LEU F 6 63 ? 301.621 320.427 248.096 1.00 119.63 63 LEU F CA 1
ATOM 6948 C C . LEU F 6 63 ? 302.012 320.562 246.630 1.00 119.63 63 LEU F C 1
ATOM 6949 O O . LEU F 6 63 ? 303.076 320.084 246.201 1.00 119.63 63 LEU F O 1
ATOM 6954 N N . GLY F 6 64 ? 301.167 321.234 245.851 1.00 125.69 64 GLY F N 1
ATOM 6955 C CA . GLY F 6 64 ? 301.461 321.418 244.442 1.00 125.69 64 GLY F CA 1
ATOM 6956 C C . GLY F 6 64 ? 302.705 322.249 244.212 1.00 125.69 64 GLY F C 1
ATOM 6957 O O . GLY F 6 64 ? 303.532 321.924 243.355 1.00 125.69 64 GLY F O 1
ATOM 6958 N N . GLN F 6 65 ? 302.840 323.341 244.964 1.00 133.69 65 GLN F N 1
ATOM 6959 C CA . GLN F 6 65 ? 304.069 324.122 244.917 1.00 133.69 65 GLN F CA 1
ATOM 6960 C C . GLN F 6 65 ? 305.270 323.245 245.220 1.00 133.69 65 GLN F C 1
ATOM 6961 O O . GLN F 6 65 ? 306.318 323.359 244.570 1.00 133.69 65 GLN F O 1
ATOM 6967 N N . ASP F 6 66 ? 305.130 322.353 246.199 1.00 135.01 66 ASP F N 1
ATOM 6968 C CA . ASP F 6 66 ? 306.233 321.468 246.545 1.00 135.01 66 ASP F CA 1
ATOM 6969 C C . ASP F 6 66 ? 306.627 320.596 245.363 1.00 135.01 66 ASP F C 1
ATOM 6970 O O . ASP F 6 66 ? 307.818 320.383 245.100 1.00 135.01 66 ASP F O 1
ATOM 6975 N N . VAL F 6 67 ? 305.637 320.073 244.648 1.00 139.42 67 VAL F N 1
ATOM 6976 C CA . VAL F 6 67 ? 305.926 319.239 243.483 1.00 139.42 67 VAL F CA 1
ATOM 6977 C C . VAL F 6 67 ? 306.658 320.047 242.415 1.00 139.42 67 VAL F C 1
ATOM 6978 O O . VAL F 6 67 ? 307.754 319.679 241.953 1.00 139.42 67 VAL F O 1
ATOM 6982 N N . GLY F 6 68 ? 306.076 321.184 242.037 1.00 144.22 68 GLY F N 1
ATOM 6983 C CA . GLY F 6 68 ? 306.636 321.955 240.940 1.00 144.22 68 GLY F CA 1
ATOM 6984 C C . GLY F 6 68 ? 308.054 322.400 241.225 1.00 144.22 68 GLY F C 1
ATOM 6985 O O . GLY F 6 68 ? 308.930 322.333 240.347 1.00 144.22 68 GLY F O 1
ATOM 6986 N N . THR F 6 69 ? 308.311 322.771 242.484 1.00 160.65 69 THR F N 1
ATOM 6987 C CA . THR F 6 69 ? 309.555 323.410 242.879 1.00 160.65 69 THR F CA 1
ATOM 6988 C C . THR F 6 69 ? 310.763 322.614 242.423 1.00 160.65 69 THR F C 1
ATOM 6989 O O . THR F 6 69 ? 311.819 323.183 242.128 1.00 160.65 69 THR F O 1
ATOM 6993 N N . ARG F 6 70 ? 310.632 321.299 242.349 1.00 140.69 70 ARG F N 1
ATOM 6994 C CA . ARG F 6 70 ? 311.737 320.482 241.887 1.00 140.69 70 ARG F CA 1
ATOM 6995 C C . ARG F 6 70 ? 311.503 319.819 240.541 1.00 140.69 70 ARG F C 1
ATOM 6996 O O . ARG F 6 70 ? 312.481 319.567 239.818 1.00 140.69 70 ARG F O 1
ATOM 7004 N N . ILE F 6 71 ? 310.250 319.561 240.149 1.00 154.13 71 ILE F N 1
ATOM 7005 C CA . ILE F 6 71 ? 310.067 318.922 238.848 1.00 154.13 71 ILE F CA 1
ATOM 7006 C C . ILE F 6 71 ? 310.545 319.838 237.728 1.00 154.13 71 ILE F C 1
ATOM 7007 O O . ILE F 6 71 ? 311.116 319.373 236.729 1.00 154.13 71 ILE F O 1
ATOM 7012 N N . ILE F 6 72 ? 310.311 321.147 237.860 1.00 163.83 72 ILE F N 1
ATOM 7013 C CA . ILE F 6 72 ? 310.658 322.037 236.754 1.00 163.83 72 ILE F CA 1
ATOM 7014 C C . ILE F 6 72 ? 312.158 322.016 236.501 1.00 163.83 72 ILE F C 1
ATOM 7015 O O . ILE F 6 72 ? 312.618 321.960 235.347 1.00 163.83 72 ILE F O 1
ATOM 7020 N N . ASP F 6 73 ? 312.945 322.027 237.570 1.00 167.66 73 ASP F N 1
ATOM 7021 C CA . ASP F 6 73 ? 314.384 322.015 237.390 1.00 167.66 73 ASP F CA 1
ATOM 7022 C C . ASP F 6 73 ? 314.838 320.677 236.838 1.00 167.66 73 ASP F C 1
ATOM 7023 O O . ASP F 6 73 ? 315.734 320.632 235.991 1.00 167.66 73 ASP F O 1
ATOM 7028 N N . LEU F 6 74 ? 314.239 319.573 237.306 1.00 156.26 74 LEU F N 1
ATOM 7029 C CA . LEU F 6 74 ? 314.488 318.293 236.644 1.00 156.26 74 LEU F CA 1
ATOM 7030 C C . LEU F 6 74 ? 314.384 318.421 235.142 1.00 156.26 74 LEU F C 1
ATOM 7031 O O . LEU F 6 74 ? 315.337 318.144 234.408 1.00 156.26 74 LEU F O 1
ATOM 7036 N N . TYR F 6 75 ? 313.214 318.812 234.671 1.00 150.46 75 TYR F N 1
ATOM 7037 C CA . TYR F 6 75 ? 312.879 318.600 233.279 1.00 150.46 75 TYR F CA 1
ATOM 7038 C C . TYR F 6 75 ? 313.365 319.715 232.386 1.00 150.46 75 TYR F C 1
ATOM 7039 O O . TYR F 6 75 ? 313.149 319.651 231.176 1.00 150.46 75 TYR F O 1
ATOM 7048 N N . PHE F 6 76 ? 314.035 320.720 232.951 1.00 157.31 76 PHE F N 1
ATOM 7049 C CA . PHE F 6 76 ? 314.791 321.644 232.113 1.00 157.31 76 PHE F CA 1
ATOM 7050 C C . PHE F 6 76 ? 315.654 320.896 231.105 1.00 157.31 76 PHE F C 1
ATOM 7051 O O . PHE F 6 76 ? 315.660 321.224 229.915 1.00 157.31 76 PHE F O 1
ATOM 7059 N N . VAL F 6 77 ? 316.364 319.862 231.555 1.00 144.91 77 VAL F N 1
ATOM 7060 C CA . VAL F 6 77 ? 317.337 319.184 230.705 1.00 144.91 77 VAL F CA 1
ATOM 7061 C C . VAL F 6 77 ? 316.730 318.014 229.944 1.00 144.91 77 VAL F C 1
ATOM 7062 O O . VAL F 6 77 ? 316.664 318.036 228.710 1.00 144.91 77 VAL F O 1
ATOM 7066 N N . ARG F 6 78 ? 316.273 316.991 230.671 1.00 146.03 78 ARG F N 1
ATOM 7067 C CA . ARG F 6 78 ? 316.033 315.685 230.064 1.00 146.03 78 ARG F CA 1
ATOM 7068 C C . ARG F 6 78 ? 314.992 315.772 228.956 1.00 146.03 78 ARG F C 1
ATOM 7069 O O . ARG F 6 78 ? 315.191 315.249 227.855 1.00 146.03 78 ARG F O 1
ATOM 7077 N N . GLU F 6 79 ? 313.882 316.448 229.220 1.00 149.07 79 GLU F N 1
ATOM 7078 C CA . GLU F 6 79 ? 312.747 316.387 228.319 1.00 149.07 79 GLU F CA 1
ATOM 7079 C C . GLU F 6 79 ? 312.374 317.725 227.702 1.00 149.07 79 GLU F C 1
ATOM 7080 O O . GLU F 6 79 ? 311.397 317.784 226.951 1.00 149.07 79 GLU F O 1
ATOM 7086 N N . ARG F 6 80 ? 313.115 318.793 227.992 1.00 156.20 80 ARG F N 1
ATOM 7087 C CA . ARG F 6 80 ? 312.818 320.105 227.432 1.00 156.20 80 ARG F CA 1
ATOM 7088 C C . ARG F 6 80 ? 313.917 320.605 226.512 1.00 156.20 80 ARG F C 1
ATOM 7089 O O . ARG F 6 80 ? 314.223 321.800 226.510 1.00 156.20 80 ARG F O 1
ATOM 7097 N N . SER F 6 81 ? 314.510 319.715 225.725 1.00 159.11 81 SER F N 1
ATOM 7098 C CA . SER F 6 81 ? 315.601 320.024 224.806 1.00 159.11 81 SER F CA 1
ATOM 7099 C C . SER F 6 81 ? 316.840 320.543 225.516 1.00 159.11 81 SER F C 1
ATOM 7100 O O . SER F 6 81 ? 317.710 321.134 224.874 1.00 159.11 81 SER F O 1
ATOM 7103 N N . SER F 6 82 ? 316.916 320.391 226.840 1.00 150.86 82 SER F N 1
ATOM 7104 C CA . SER F 6 82 ? 318.102 320.754 227.611 1.00 150.86 82 SER F CA 1
ATOM 7105 C C . SER F 6 82 ? 318.383 322.250 227.552 1.00 150.86 82 SER F C 1
ATOM 7106 O O . SER F 6 82 ? 319.280 322.752 228.236 1.00 150.86 82 SER F O 1
ATOM 7109 N N . LYS F 6 83 ? 317.605 322.967 226.755 1.00 154.97 83 LYS F N 1
ATOM 7110 C CA . LYS F 6 83 ? 317.794 324.386 226.529 1.00 154.97 83 LYS F CA 1
ATOM 7111 C C . LYS F 6 83 ? 316.644 325.157 227.150 1.00 154.97 83 LYS F C 1
ATOM 7112 O O . LYS F 6 83 ? 315.484 324.757 227.036 1.00 154.97 83 LYS F O 1
ATOM 7118 N N . ARG F 6 84 ? 316.979 326.266 227.789 1.00 156.36 84 ARG F N 1
ATOM 7119 C CA . ARG F 6 84 ? 315.993 327.118 228.424 1.00 156.36 84 ARG F CA 1
ATOM 7120 C C . ARG F 6 84 ? 315.068 327.739 227.385 1.00 156.36 84 ARG F C 1
ATOM 7121 O O . ARG F 6 84 ? 315.441 327.940 226.229 1.00 156.36 84 ARG F O 1
ATOM 7129 N N . GLU F 6 85 ? 313.830 327.994 227.797 1.00 170.20 85 GLU F N 1
ATOM 7130 C CA . GLU F 6 85 ? 312.883 328.776 227.006 1.00 170.20 85 GLU F CA 1
ATOM 7131 C C . GLU F 6 85 ? 312.226 329.792 227.923 1.00 170.20 85 GLU F C 1
ATOM 7132 O O . GLU F 6 85 ? 311.745 329.439 229.003 1.00 170.20 85 GLU F O 1
ATOM 7138 N N . THR F 6 86 ? 312.198 331.047 227.486 1.00 173.19 86 THR F N 1
ATOM 7139 C CA . THR F 6 86 ? 311.739 332.142 228.321 1.00 173.19 86 THR F CA 1
ATOM 7140 C C . THR F 6 86 ? 310.386 332.690 227.902 1.00 173.19 86 THR F C 1
ATOM 7141 O O . THR F 6 86 ? 309.563 333.014 228.761 1.00 173.19 86 THR F O 1
ATOM 7145 N N . LYS F 6 87 ? 310.135 332.781 226.603 1.00 165.67 87 LYS F N 1
ATOM 7146 C CA . LYS F 6 87 ? 308.965 333.486 226.104 1.00 165.67 87 LYS F CA 1
ATOM 7147 C C . LYS F 6 87 ? 307.682 332.833 226.605 1.00 165.67 87 LYS F C 1
ATOM 7148 O O . LYS F 6 87 ? 307.622 331.622 226.840 1.00 165.67 87 LYS F O 1
ATOM 7154 N N . LEU F 6 88 ? 306.654 333.659 226.799 1.00 162.58 88 LEU F N 1
ATOM 7155 C CA . LEU F 6 88 ? 305.480 333.224 227.541 1.00 162.58 88 LEU F CA 1
ATOM 7156 C C . LEU F 6 88 ? 304.770 332.037 226.915 1.00 162.58 88 LEU F C 1
ATOM 7157 O O . LEU F 6 88 ? 304.907 330.922 227.410 1.00 162.58 88 LEU F O 1
ATOM 7162 N N . THR F 6 89 ? 304.047 332.254 225.814 1.00 163.88 89 THR F N 1
ATOM 7163 C CA . THR F 6 89 ? 303.105 331.242 225.346 1.00 163.88 89 THR F CA 1
ATOM 7164 C C . THR F 6 89 ? 303.817 329.958 224.957 1.00 163.88 89 THR F C 1
ATOM 7165 O O . THR F 6 89 ? 303.295 328.858 225.184 1.00 163.88 89 THR F O 1
ATOM 7169 N N . GLN F 6 90 ? 305.004 330.077 224.362 1.00 162.25 90 GLN F N 1
ATOM 7170 C CA . GLN F 6 90 ? 305.769 328.879 224.047 1.00 162.25 90 GLN F CA 1
ATOM 7171 C C . GLN F 6 90 ? 306.083 328.093 225.309 1.00 162.25 90 GLN F C 1
ATOM 7172 O O . GLN F 6 90 ? 305.876 326.877 225.354 1.00 162.25 90 GLN F O 1
ATOM 7178 N N . MET F 6 91 ? 306.552 328.772 226.355 1.00 153.86 91 MET F N 1
ATOM 7179 C CA . MET F 6 91 ? 306.875 328.058 227.579 1.00 153.86 91 MET F CA 1
ATOM 7180 C C . MET F 6 91 ? 305.615 327.500 228.213 1.00 153.86 91 MET F C 1
ATOM 7181 O O . MET F 6 91 ? 305.613 326.372 228.702 1.00 153.86 91 MET F O 1
ATOM 7186 N N . LEU F 6 92 ? 304.532 328.270 228.197 1.00 151.36 92 LEU F N 1
ATOM 7187 C CA . LEU F 6 92 ? 303.267 327.776 228.708 1.00 151.36 92 LEU F CA 1
ATOM 7188 C C . LEU F 6 92 ? 302.925 326.440 228.079 1.00 151.36 92 LEU F C 1
ATOM 7189 O O . LEU F 6 92 ? 302.821 325.424 228.771 1.00 151.36 92 LEU F O 1
ATOM 7194 N N . LEU F 6 93 ? 302.770 326.421 226.758 1.00 155.85 93 LEU F N 1
ATOM 7195 C CA . LEU F 6 93 ? 302.311 325.206 226.099 1.00 155.85 93 LEU F CA 1
ATOM 7196 C C . LEU F 6 93 ? 303.324 324.081 226.238 1.00 155.85 93 LEU F C 1
ATOM 7197 O O . LEU F 6 93 ? 302.959 322.938 226.540 1.00 155.85 93 LEU F O 1
ATOM 7202 N N . PHE F 6 94 ? 304.603 324.381 226.032 1.00 168.33 94 PHE F N 1
ATOM 7203 C CA . PHE F 6 94 ? 305.605 323.331 226.017 1.00 168.33 94 PHE F CA 1
ATOM 7204 C C . PHE F 6 94 ? 305.857 322.775 227.406 1.00 168.33 94 PHE F C 1
ATOM 7205 O O . PHE F 6 94 ? 306.065 321.569 227.555 1.00 168.33 94 PHE F O 1
ATOM 7213 N N . VAL F 6 95 ? 305.817 323.619 228.432 1.00 149.62 95 VAL F N 1
ATOM 7214 C CA . VAL F 6 95 ? 305.956 323.132 229.789 1.00 149.62 95 VAL F CA 1
ATOM 7215 C C . VAL F 6 95 ? 304.715 322.359 230.199 1.00 149.62 95 VAL F C 1
ATOM 7216 O O . VAL F 6 95 ? 304.810 321.314 230.850 1.00 149.62 95 VAL F O 1
ATOM 7220 N N . LYS F 6 96 ? 303.535 322.854 229.820 1.00 142.56 96 LYS F N 1
ATOM 7221 C CA . LYS F 6 96 ? 302.314 322.072 229.939 1.00 142.56 96 LYS F CA 1
ATOM 7222 C C . LYS F 6 96 ? 302.541 320.653 229.458 1.00 142.56 96 LYS F C 1
ATOM 7223 O O . LYS F 6 96 ? 302.394 319.687 230.215 1.00 142.56 96 LYS F O 1
ATOM 7229 N N . THR F 6 97 ? 302.940 320.521 228.201 1.00 139.72 97 THR F N 1
ATOM 7230 C CA . THR F 6 97 ? 303.076 319.215 227.587 1.00 139.72 97 THR F CA 1
ATOM 7231 C C . THR F 6 97 ? 304.152 318.382 228.258 1.00 139.72 97 THR F C 1
ATOM 7232 O O . THR F 6 97 ? 303.914 317.215 228.556 1.00 139.72 97 THR F O 1
ATOM 7236 N N . THR F 6 98 ? 305.335 318.948 228.492 1.00 150.72 98 THR F N 1
ATOM 7237 C CA . THR F 6 98 ? 306.420 318.147 229.047 1.00 150.72 98 THR F CA 1
ATOM 7238 C C . THR F 6 98 ? 306.102 317.686 230.464 1.00 150.72 98 THR F C 1
ATOM 7239 O O . THR F 6 98 ? 306.323 316.515 230.810 1.00 150.72 98 THR F O 1
ATOM 7243 N N . VAL F 6 99 ? 305.552 318.584 231.286 1.00 141.96 99 VAL F N 1
ATOM 7244 C CA . VAL F 6 99 ? 305.110 318.209 232.622 1.00 141.96 99 VAL F CA 1
ATOM 7245 C C . VAL F 6 99 ? 304.049 317.124 232.550 1.00 141.96 99 VAL F C 1
ATOM 7246 O O . VAL F 6 99 ? 304.049 316.186 233.351 1.00 141.96 99 VAL F O 1
ATOM 7250 N N . TRP F 6 100 ? 303.132 317.220 231.595 1.00 137.42 100 TRP F N 1
ATOM 7251 C CA . TRP F 6 100 ? 302.099 316.197 231.562 1.00 137.42 100 TRP F CA 1
ATOM 7252 C C . TRP F 6 100 ? 302.632 314.867 231.070 1.00 137.42 100 TRP F C 1
ATOM 7253 O O . TRP F 6 100 ? 302.168 313.816 231.519 1.00 137.42 100 TRP F O 1
ATOM 7264 N N . LYS F 6 101 ? 303.603 314.889 230.165 1.00 147.66 101 LYS F N 1
ATOM 7265 C CA . LYS F 6 101 ? 304.178 313.639 229.699 1.00 147.66 101 LYS F CA 1
ATOM 7266 C C . LYS F 6 101 ? 304.934 312.938 230.806 1.00 147.66 101 LYS F C 1
ATOM 7267 O O . LYS F 6 101 ? 304.840 311.716 230.945 1.00 147.66 101 LYS F O 1
ATOM 7273 N N . ASN F 6 102 ? 305.676 313.678 231.610 1.00 150.44 102 ASN F N 1
ATOM 7274 C CA . ASN F 6 102 ? 306.400 313.020 232.683 1.00 150.44 102 ASN F CA 1
ATOM 7275 C C . ASN F 6 102 ? 305.591 312.893 233.970 1.00 150.44 102 ASN F C 1
ATOM 7276 O O . ASN F 6 102 ? 306.090 312.307 234.935 1.00 150.44 102 ASN F O 1
ATOM 7281 N N . LEU F 6 103 ? 304.355 313.396 234.003 1.00 140.84 103 LEU F N 1
ATOM 7282 C CA . LEU F 6 103 ? 303.460 313.153 235.132 1.00 140.84 103 LEU F CA 1
ATOM 7283 C C . LEU F 6 103 ? 302.489 312.013 234.864 1.00 140.84 103 LEU F C 1
ATOM 7284 O O . LEU F 6 103 ? 302.468 311.017 235.593 1.00 140.84 103 LEU F O 1
ATOM 7289 N N . PHE F 6 104 ? 301.673 312.157 233.828 1.00 152.86 104 PHE F N 1
ATOM 7290 C CA . PHE F 6 104 ? 300.736 311.129 233.422 1.00 152.86 104 PHE F CA 1
ATOM 7291 C C . PHE F 6 104 ? 300.939 310.673 231.993 1.00 152.86 104 PHE F C 1
ATOM 7292 O O . PHE F 6 104 ? 300.280 309.720 231.563 1.00 152.86 104 PHE F O 1
ATOM 7300 N N . GLY F 6 105 ? 301.827 311.314 231.247 1.00 161.48 105 GLY F N 1
ATOM 7301 C CA . GLY F 6 105 ? 301.913 311.010 229.840 1.00 161.48 105 GLY F CA 1
ATOM 7302 C C . GLY F 6 105 ? 300.684 311.406 229.066 1.00 161.48 105 GLY F C 1
ATOM 7303 O O . GLY F 6 105 ? 300.279 310.688 228.151 1.00 161.48 105 GLY F O 1
ATOM 7304 N N . LYS F 6 106 ? 300.070 312.532 229.410 1.00 162.13 106 LYS F N 1
ATOM 7305 C CA . LYS F 6 106 ? 298.871 312.977 228.710 1.00 162.13 106 LYS F CA 1
ATOM 7306 C C . LYS F 6 106 ? 298.814 314.493 228.814 1.00 162.13 106 LYS F C 1
ATOM 7307 O O . LYS F 6 106 ? 298.499 315.031 229.878 1.00 162.13 106 LYS F O 1
ATOM 7313 N N . GLU F 6 107 ? 299.107 315.172 227.712 1.00 150.00 107 GLU F N 1
ATOM 7314 C CA . GLU F 6 107 ? 299.101 316.622 227.674 1.00 150.00 107 GLU F CA 1
ATOM 7315 C C . GLU F 6 107 ? 297.681 317.162 227.810 1.00 150.00 107 GLU F C 1
ATOM 7316 O O . GLU F 6 107 ? 296.696 316.494 227.486 1.00 150.00 107 GLU F O 1
ATOM 7322 N N . ALA F 6 108 ? 297.583 318.392 228.306 1.00 167.48 108 ALA F N 1
ATOM 7323 C CA . ALA F 6 108 ? 296.279 319.014 228.468 1.00 167.48 108 ALA F CA 1
ATOM 7324 C C . ALA F 6 108 ? 295.597 319.164 227.117 1.00 167.48 108 ALA F C 1
ATOM 7325 O O . ALA F 6 108 ? 296.235 319.454 226.105 1.00 167.48 108 ALA F O 1
ATOM 7327 N N . GLU F 6 109 ? 294.288 318.964 227.110 1.00 188.29 109 GLU F N 1
ATOM 7328 C CA . GLU F 6 109 ? 293.593 318.776 225.846 1.00 188.29 109 GLU F CA 1
ATOM 7329 C C . GLU F 6 109 ? 293.484 320.066 225.038 1.00 188.29 109 GLU F C 1
ATOM 7330 O O . GLU F 6 109 ? 293.380 320.008 223.808 1.00 188.29 109 GLU F O 1
ATOM 7336 N N . LYS F 6 110 ? 293.495 321.227 225.690 1.00 177.79 110 LYS F N 1
ATOM 7337 C CA . LYS F 6 110 ? 293.337 322.484 224.973 1.00 177.79 110 LYS F CA 1
ATOM 7338 C C . LYS F 6 110 ? 293.960 323.610 225.777 1.00 177.79 110 LYS F C 1
ATOM 7339 O O . LYS F 6 110 ? 294.265 323.458 226.961 1.00 177.79 110 LYS F O 1
ATOM 7345 N N . LEU F 6 111 ? 294.135 324.754 225.116 1.00 170.01 111 LEU F N 1
ATOM 7346 C CA . LEU F 6 111 ? 294.610 325.972 225.759 1.00 170.01 111 LEU F CA 1
ATOM 7347 C C . LEU F 6 111 ? 293.820 327.166 225.249 1.00 170.01 111 LEU F C 1
ATOM 7348 O O . LEU F 6 111 ? 293.706 327.364 224.035 1.00 170.01 111 LEU F O 1
ATOM 7353 N N . GLU F 6 112 ? 293.293 327.970 226.170 1.00 184.26 112 GLU F N 1
ATOM 7354 C CA . GLU F 6 112 ? 292.644 329.229 225.826 1.00 184.26 112 GLU F CA 1
ATOM 7355 C C . GLU F 6 112 ? 293.387 330.386 226.475 1.00 184.26 112 GLU F C 1
ATOM 7356 O O . GLU F 6 112 ? 293.654 330.370 227.680 1.00 184.26 112 GLU F O 1
ATOM 7362 N N . HIS F 6 113 ? 293.702 331.393 225.675 1.00 197.12 113 HIS F N 1
ATOM 7363 C CA . HIS F 6 113 ? 294.193 332.665 226.175 1.00 197.12 113 HIS F CA 1
ATOM 7364 C C . HIS F 6 113 ? 293.208 333.745 225.740 1.00 197.12 113 HIS F C 1
ATOM 7365 O O . HIS F 6 113 ? 292.845 333.827 224.563 1.00 197.12 113 HIS F O 1
ATOM 7372 N N . ALA F 6 114 ? 292.713 334.513 226.703 1.00 196.17 114 ALA F N 1
ATOM 7373 C CA . ALA F 6 114 ? 291.518 335.319 226.501 1.00 196.17 114 ALA F CA 1
ATOM 7374 C C . ALA F 6 114 ? 291.878 336.780 226.275 1.00 196.17 114 ALA F C 1
ATOM 7375 O O . ALA F 6 114 ? 292.584 337.387 227.087 1.00 196.17 114 ALA F O 1
ATOM 7377 N N . ASN F 6 115 ? 291.375 337.337 225.168 1.00 235.30 115 ASN F N 1
ATOM 7378 C CA . ASN F 6 115 ? 291.615 338.739 224.838 1.00 235.30 115 ASN F CA 1
ATOM 7379 C C . ASN F 6 115 ? 290.987 339.676 225.860 1.00 235.30 115 ASN F C 1
ATOM 7380 O O . ASN F 6 115 ? 291.618 340.649 226.285 1.00 235.30 115 ASN F O 1
ATOM 7385 N N . ASP F 6 116 ? 289.750 339.393 226.268 1.00 223.17 116 ASP F N 1
ATOM 7386 C CA . ASP F 6 116 ? 288.997 340.322 227.107 1.00 223.17 116 ASP F CA 1
ATOM 7387 C C . ASP F 6 116 ? 289.754 340.674 228.381 1.00 223.17 116 ASP F C 1
ATOM 7388 O O . ASP F 6 116 ? 289.593 341.773 228.922 1.00 223.17 116 ASP F O 1
ATOM 7393 N N . ASP F 6 117 ? 290.578 339.755 228.878 1.00 207.55 117 ASP F N 1
ATOM 7394 C CA . ASP F 6 117 ? 291.573 340.064 229.903 1.00 207.55 117 ASP F CA 1
ATOM 7395 C C . ASP F 6 117 ? 292.865 339.377 229.492 1.00 207.55 117 ASP F C 1
ATOM 7396 O O . ASP F 6 117 ? 293.010 338.164 229.657 1.00 207.55 117 ASP F O 1
ATOM 7401 N N . GLU F 6 118 ? 293.807 340.162 228.975 1.00 193.06 118 GLU F N 1
ATOM 7402 C CA . GLU F 6 118 ? 295.066 339.597 228.522 1.00 193.06 118 GLU F CA 1
ATOM 7403 C C . GLU F 6 118 ? 295.794 338.872 229.642 1.00 193.06 118 GLU F C 1
ATOM 7404 O O . GLU F 6 118 ? 296.600 337.976 229.368 1.00 193.06 118 GLU F O 1
ATOM 7410 N N . ARG F 6 119 ? 295.516 339.229 230.897 1.00 183.07 119 ARG F N 1
ATOM 7411 C CA . ARG F 6 119 ? 296.021 338.441 232.016 1.00 183.07 119 ARG F CA 1
ATOM 7412 C C . ARG F 6 119 ? 295.300 337.103 232.116 1.00 183.07 119 ARG F C 1
ATOM 7413 O O . ARG F 6 119 ? 295.857 336.125 232.631 1.00 183.07 119 ARG F O 1
ATOM 7421 N N . THR F 6 120 ? 294.061 337.036 231.638 1.00 182.24 120 THR F N 1
ATOM 7422 C CA . THR F 6 120 ? 293.247 335.835 231.802 1.00 182.24 120 THR F CA 1
ATOM 7423 C C . THR F 6 120 ? 293.571 334.836 230.706 1.00 182.24 120 THR F C 1
ATOM 7424 O O . THR F 6 120 ? 293.187 335.027 229.548 1.00 182.24 120 THR F O 1
ATOM 7428 N N . TYR F 6 121 ? 294.270 333.768 231.070 1.00 172.81 121 TYR F N 1
ATOM 7429 C CA . TYR F 6 121 ? 294.416 332.610 230.209 1.00 172.81 121 TYR F CA 1
ATOM 7430 C C . TYR F 6 121 ? 293.786 331.420 230.919 1.00 172.81 121 TYR F C 1
ATOM 7431 O O . TYR F 6 121 ? 293.746 331.365 232.151 1.00 172.81 121 TYR F O 1
ATOM 7440 N N . TYR F 6 122 ? 293.273 330.477 230.142 1.00 177.87 122 TYR F N 1
ATOM 7441 C CA . TYR F 6 122 ? 292.737 329.242 230.687 1.00 177.87 122 TYR F CA 1
ATOM 7442 C C . TYR F 6 122 ? 293.505 328.066 230.112 1.00 177.87 122 TYR F C 1
ATOM 7443 O O . TYR F 6 122 ? 293.655 327.959 228.892 1.00 177.87 122 TYR F O 1
ATOM 7452 N N . ILE F 6 123 ? 293.971 327.179 230.981 1.00 172.09 123 ILE F N 1
ATOM 7453 C CA . ILE F 6 123 ? 294.480 325.879 230.569 1.00 172.09 123 ILE F CA 1
ATOM 7454 C C . ILE F 6 123 ? 293.544 324.813 231.114 1.00 172.09 123 ILE F C 1
ATOM 7455 O O . ILE F 6 123 ? 293.187 324.830 232.297 1.00 172.09 123 ILE F O 1
ATOM 7460 N N . ILE F 6 124 ? 293.099 323.922 230.238 1.00 183.32 124 ILE F N 1
ATOM 7461 C CA . ILE F 6 124 ? 291.983 323.040 230.541 1.00 183.32 124 ILE F CA 1
ATOM 7462 C C . ILE F 6 124 ? 292.328 321.621 230.120 1.00 183.32 124 ILE F C 1
ATOM 7463 O O . ILE F 6 124 ? 292.741 321.385 228.979 1.00 183.32 124 ILE F O 1
ATOM 7468 N N . GLU F 6 125 ? 292.165 320.682 231.051 1.00 176.43 125 GLU F N 1
ATOM 7469 C CA . GLU F 6 125 ? 292.411 319.265 230.818 1.00 176.43 125 GLU F CA 1
ATOM 7470 C C . GLU F 6 125 ? 291.204 318.472 231.289 1.00 176.43 125 GLU F C 1
ATOM 7471 O O . GLU F 6 125 ? 290.813 318.567 232.456 1.00 176.43 125 GLU F O 1
ATOM 7477 N N . LYS F 6 126 ? 290.635 317.670 230.390 1.00 178.83 126 LYS F N 1
ATOM 7478 C CA . LYS F 6 126 ? 289.449 316.897 230.734 1.00 178.83 126 LYS F CA 1
ATOM 7479 C C . LYS F 6 126 ? 289.764 315.824 231.764 1.00 178.83 126 LYS F C 1
ATOM 7480 O O . LYS F 6 126 ? 288.867 315.349 232.468 1.00 178.83 126 LYS F O 1
ATOM 7486 N N . GLU F 6 127 ? 291.021 315.425 231.863 1.00 171.01 127 GLU F N 1
ATOM 7487 C CA . GLU F 6 127 ? 291.401 314.414 232.833 1.00 171.01 127 GLU F CA 1
ATOM 7488 C C . GLU F 6 127 ? 291.710 315.074 234.167 1.00 171.01 127 GLU F C 1
ATOM 7489 O O . GLU F 6 127 ? 292.688 315.820 234.266 1.00 171.01 127 GLU F O 1
ATOM 7495 N N . PRO F 6 128 ? 290.964 314.812 235.189 1.00 160.19 128 PRO F N 1
ATOM 7496 C CA . PRO F 6 128 ? 291.384 315.277 236.507 1.00 160.19 128 PRO F CA 1
ATOM 7497 C C . PRO F 6 128 ? 292.377 314.305 237.104 1.00 160.19 128 PRO F C 1
ATOM 7498 O O . PRO F 6 128 ? 292.164 313.091 237.058 1.00 160.19 128 PRO F O 1
ATOM 7502 N N . LEU F 6 129 ? 293.476 314.822 237.647 1.00 153.59 129 LEU F N 1
ATOM 7503 C CA . LEU F 6 129 ? 294.365 313.985 238.436 1.00 153.59 129 LEU F CA 1
ATOM 7504 C C . LEU F 6 129 ? 293.620 313.313 239.568 1.00 153.59 129 LEU F C 1
ATOM 7505 O O . LEU F 6 129 ? 294.009 312.223 240.002 1.00 153.59 129 LEU F O 1
ATOM 7510 N N . VAL F 6 130 ? 292.563 313.955 240.060 1.00 150.02 130 VAL F N 1
ATOM 7511 C CA . VAL F 6 130 ? 291.856 313.446 241.223 1.00 150.02 130 VAL F CA 1
ATOM 7512 C C . VAL F 6 130 ? 291.213 312.103 240.926 1.00 150.02 130 VAL F C 1
ATOM 7513 O O . VAL F 6 130 ? 291.304 311.175 241.734 1.00 150.02 130 VAL F O 1
ATOM 7517 N N . ASN F 6 131 ? 290.589 311.960 239.770 1.00 173.23 131 ASN F N 1
ATOM 7518 C CA . ASN F 6 131 ? 289.713 310.804 239.618 1.00 173.23 131 ASN F CA 1
ATOM 7519 C C . ASN F 6 131 ? 290.459 309.464 239.499 1.00 173.23 131 ASN F C 1
ATOM 7520 O O . ASN F 6 131 ? 289.780 308.476 239.213 1.00 173.23 131 ASN F O 1
ATOM 7525 N N . THR F 6 132 ? 291.778 309.384 239.701 1.00 182.08 132 THR F N 1
ATOM 7526 C CA . THR F 6 132 ? 292.416 308.086 239.899 1.00 182.08 132 THR F CA 1
ATOM 7527 C C . THR F 6 132 ? 291.674 307.309 240.977 1.00 182.08 132 THR F C 1
ATOM 7528 O O . THR F 6 132 ? 291.455 306.099 240.864 1.00 182.08 132 THR F O 1
ATOM 7532 N N . PHE F 6 133 ? 291.318 307.997 242.051 1.00 164.11 133 PHE F N 1
ATOM 7533 C CA . PHE F 6 133 ? 290.210 307.601 242.896 1.00 164.11 133 PHE F CA 1
ATOM 7534 C C . PHE F 6 133 ? 289.043 308.495 242.509 1.00 164.11 133 PHE F C 1
ATOM 7535 O O . PHE F 6 133 ? 289.184 309.719 242.457 1.00 164.11 133 PHE F O 1
ATOM 7543 N N . ILE F 6 134 ? 287.917 307.887 242.163 1.00 164.84 134 ILE F N 1
ATOM 7544 C CA . ILE F 6 134 ? 286.785 308.690 241.735 1.00 164.84 134 ILE F CA 1
ATOM 7545 C C . ILE F 6 134 ? 286.264 309.491 242.932 1.00 164.84 134 ILE F C 1
ATOM 7546 O O . ILE F 6 134 ? 286.388 309.075 244.088 1.00 164.84 134 ILE F O 1
ATOM 7551 N N . SER F 6 135 ? 285.690 310.658 242.653 1.00 138.70 135 SER F N 1
ATOM 7552 C CA . SER F 6 135 ? 285.878 311.845 243.486 1.00 138.70 135 SER F CA 1
ATOM 7553 C C . SER F 6 135 ? 285.064 311.836 244.785 1.00 138.70 135 SER F C 1
ATOM 7554 O O . SER F 6 135 ? 284.551 310.815 245.248 1.00 138.70 135 SER F O 1
ATOM 7557 N N . VAL F 6 136 ? 284.964 313.027 245.376 1.00 125.81 136 VAL F N 1
ATOM 7558 C CA . VAL F 6 136 ? 284.647 313.322 246.776 1.00 125.81 136 VAL F CA 1
ATOM 7559 C C . VAL F 6 136 ? 283.133 313.457 246.920 1.00 125.81 136 VAL F C 1
ATOM 7560 O O . VAL F 6 136 ? 282.418 313.311 245.920 1.00 125.81 136 VAL F O 1
ATOM 7564 N N . PRO F 6 137 ? 282.591 313.684 248.121 1.00 117.54 137 PRO F N 1
ATOM 7565 C CA . PRO F 6 137 ? 281.209 314.159 248.219 1.00 117.54 137 PRO F CA 1
ATOM 7566 C C . PRO F 6 137 ? 280.972 315.407 247.391 1.00 117.54 137 PRO F C 1
ATOM 7567 O O . PRO F 6 137 ? 281.814 316.298 247.320 1.00 117.54 137 PRO F O 1
ATOM 7571 N N . LYS F 6 138 ? 279.800 315.472 246.770 1.00 137.52 138 LYS F N 1
ATOM 7572 C CA . LYS F 6 138 ? 279.448 316.624 245.946 1.00 137.52 138 LYS F CA 1
ATOM 7573 C C . LYS F 6 138 ? 278.560 317.607 246.703 1.00 137.52 138 LYS F C 1
ATOM 7574 O O . LYS F 6 138 ? 277.776 318.345 246.107 1.00 137.52 138 LYS F O 1
ATOM 7580 N N . ASP F 6 139 ? 278.681 317.647 248.027 1.00 141.63 139 ASP F N 1
ATOM 7581 C CA . ASP F 6 139 ? 277.934 318.626 248.808 1.00 141.63 139 ASP F CA 1
ATOM 7582 C C . ASP F 6 139 ? 278.837 319.615 249.527 1.00 141.63 139 ASP F C 1
ATOM 7583 O O . ASP F 6 139 ? 278.582 320.822 249.486 1.00 141.63 139 ASP F O 1
ATOM 7588 N N . LYS F 6 140 ? 279.898 319.140 250.179 1.00 140.01 140 LYS F N 1
ATOM 7589 C CA . LYS F 6 140 ? 280.686 320.005 251.045 1.00 140.01 140 LYS F CA 1
ATOM 7590 C C . LYS F 6 140 ? 281.803 320.736 250.313 1.00 140.01 140 LYS F C 1
ATOM 7591 O O . LYS F 6 140 ? 281.992 321.936 250.529 1.00 140.01 140 LYS F O 1
ATOM 7597 N N . GLY F 6 141 ? 282.548 320.057 249.451 1.00 153.78 141 GLY F N 1
ATOM 7598 C CA . GLY F 6 141 ? 283.719 320.681 248.873 1.00 153.78 141 GLY F CA 1
ATOM 7599 C C . GLY F 6 141 ? 283.614 320.932 247.386 1.00 153.78 141 GLY F C 1
ATOM 7600 O O . GLY F 6 141 ? 283.840 320.024 246.583 1.00 153.78 141 GLY F O 1
ATOM 7601 N N . SER F 6 142 ? 283.306 322.174 247.008 1.00 150.36 142 SER F N 1
ATOM 7602 C CA . SER F 6 142 ? 283.179 322.499 245.593 1.00 150.36 142 SER F CA 1
ATOM 7603 C C . SER F 6 142 ? 284.491 322.272 244.862 1.00 150.36 142 SER F C 1
ATOM 7604 O O . SER F 6 142 ? 284.496 321.873 243.694 1.00 150.36 142 SER F O 1
ATOM 7607 N N . LEU F 6 143 ? 285.609 322.489 245.537 1.00 151.92 143 LEU F N 1
ATOM 7608 C CA . LEU F 6 143 ? 286.915 322.415 244.912 1.00 151.92 143 LEU F CA 1
ATOM 7609 C C . LEU F 6 143 ? 287.638 321.164 245.387 1.00 151.92 143 LEU F C 1
ATOM 7610 O O . LEU F 6 143 ? 287.376 320.656 246.482 1.00 151.92 143 LEU F O 1
ATOM 7615 N N . ASN F 6 144 ? 288.541 320.663 244.545 1.00 152.30 144 ASN F N 1
ATOM 7616 C CA . ASN F 6 144 ? 289.174 319.371 244.780 1.00 152.30 144 ASN F CA 1
ATOM 7617 C C . ASN F 6 144 ? 290.641 319.407 244.394 1.00 152.30 144 ASN F C 1
ATOM 7618 O O . ASN F 6 144 ? 291.216 320.490 244.254 1.00 152.30 144 ASN F O 1
ATOM 7623 N N . CYS F 6 145 ? 291.255 318.233 244.232 1.00 150.90 145 CYS F N 1
ATOM 7624 C CA . CYS F 6 145 ? 292.629 318.140 243.752 1.00 150.90 145 CYS F CA 1
ATOM 7625 C C . CYS F 6 145 ? 292.941 319.089 242.614 1.00 150.90 145 CYS F C 1
ATOM 7626 O O . CYS F 6 145 ? 294.080 319.547 242.481 1.00 150.90 145 CYS F O 1
ATOM 7629 N N . ALA F 6 146 ? 291.932 319.381 241.801 1.00 151.86 146 ALA F N 1
ATOM 7630 C CA . ALA F 6 146 ? 292.060 320.341 240.720 1.00 151.86 146 ALA F CA 1
ATOM 7631 C C . ALA F 6 146 ? 292.916 321.516 241.178 1.00 151.86 146 ALA F C 1
ATOM 7632 O O . ALA F 6 146 ? 293.831 321.950 240.469 1.00 151.86 146 ALA F O 1
ATOM 7634 N N . ASN F 6 147 ? 292.696 321.962 242.413 1.00 149.96 147 ASN F N 1
ATOM 7635 C CA . ASN F 6 147 ? 293.534 323.017 242.965 1.00 149.96 147 ASN F CA 1
ATOM 7636 C C . ASN F 6 147 ? 294.954 322.527 243.243 1.00 149.96 147 ASN F C 1
ATOM 7637 O O . ASN F 6 147 ? 295.903 323.301 243.132 1.00 149.96 147 ASN F O 1
ATOM 7642 N N . PHE F 6 148 ? 295.135 321.257 243.608 1.00 128.42 148 PHE F N 1
ATOM 7643 C CA . PHE F 6 148 ? 296.499 320.791 243.881 1.00 128.42 148 PHE F CA 1
ATOM 7644 C C . PHE F 6 148 ? 297.329 320.728 242.601 1.00 128.42 148 PHE F C 1
ATOM 7645 O O . PHE F 6 148 ? 298.516 321.097 242.586 1.00 128.42 148 PHE F O 1
ATOM 7653 N N . THR F 6 149 ? 296.715 320.276 241.513 1.00 138.89 149 THR F N 1
ATOM 7654 C CA . THR F 6 149 ? 297.370 320.372 240.217 1.00 138.89 149 THR F CA 1
ATOM 7655 C C . THR F 6 149 ? 297.641 321.821 239.858 1.00 138.89 149 THR F C 1
ATOM 7656 O O . THR F 6 149 ? 298.726 322.157 239.367 1.00 138.89 149 THR F O 1
ATOM 7660 N N . ALA F 6 150 ? 296.666 322.695 240.105 1.00 135.41 150 ALA F N 1
ATOM 7661 C CA . ALA F 6 150 ? 296.887 324.118 239.897 1.00 135.41 150 ALA F CA 1
ATOM 7662 C C . ALA F 6 150 ? 298.063 324.617 240.719 1.00 135.41 150 ALA F C 1
ATOM 7663 O O . ALA F 6 150 ? 298.760 325.549 240.306 1.00 135.41 150 ALA F O 1
ATOM 7665 N N . GLY F 6 151 ? 298.285 324.019 241.886 1.00 133.68 151 GLY F N 1
ATOM 7666 C CA . GLY F 6 151 ? 299.432 324.386 242.696 1.00 133.68 151 GLY F CA 1
ATOM 7667 C C . GLY F 6 151 ? 300.739 323.993 242.044 1.00 133.68 151 GLY F C 1
ATOM 7668 O O . GLY F 6 151 ? 301.697 324.770 242.034 1.00 133.68 151 GLY F O 1
ATOM 7669 N N . ILE F 6 152 ? 300.797 322.787 241.484 1.00 128.59 152 ILE F N 1
ATOM 7670 C CA . ILE F 6 152 ? 302.003 322.419 240.740 1.00 128.59 152 ILE F CA 1
ATOM 7671 C C . ILE F 6 152 ? 302.217 323.385 239.581 1.00 128.59 152 ILE F C 1
ATOM 7672 O O . ILE F 6 152 ? 303.351 323.796 239.279 1.00 128.59 152 ILE F O 1
ATOM 7677 N N . VAL F 6 153 ? 301.126 323.758 238.916 1.00 127.89 153 VAL F N 1
ATOM 7678 C CA . VAL F 6 153 ? 301.194 324.705 237.809 1.00 127.89 153 VAL F CA 1
ATOM 7679 C C . VAL F 6 153 ? 301.783 326.024 238.277 1.00 127.89 153 VAL F C 1
ATOM 7680 O O . VAL F 6 153 ? 302.654 326.614 237.629 1.00 127.89 153 VAL F O 1
ATOM 7684 N N . GLU F 6 154 ? 301.278 326.524 239.393 1.00 136.12 154 GLU F N 1
ATOM 7685 C CA . GLU F 6 154 ? 301.753 327.792 239.912 1.00 136.12 154 GLU F CA 1
ATOM 7686 C C . GLU F 6 154 ? 303.232 327.707 240.232 1.00 136.12 154 GLU F C 1
ATOM 7687 O O . GLU F 6 154 ? 303.995 328.634 239.941 1.00 136.12 154 GLU F O 1
ATOM 7693 N N . ALA F 6 155 ? 303.656 326.594 240.821 1.00 127.68 155 ALA F N 1
ATOM 7694 C CA . ALA F 6 155 ? 305.070 326.422 241.122 1.00 127.68 155 ALA F CA 1
ATOM 7695 C C . ALA F 6 155 ? 305.913 326.545 239.865 1.00 127.68 155 ALA F C 1
ATOM 7696 O O . ALA F 6 155 ? 306.875 327.319 239.820 1.00 127.68 155 ALA F O 1
ATOM 7698 N N . VAL F 6 156 ? 305.564 325.791 238.827 1.00 132.68 156 VAL F N 1
ATOM 7699 C CA . VAL F 6 156 ? 306.419 325.810 237.646 1.00 132.68 156 VAL F CA 1
ATOM 7700 C C . VAL F 6 156 ? 306.383 327.175 236.970 1.00 132.68 156 VAL F C 1
ATOM 7701 O O . VAL F 6 156 ? 307.415 327.677 236.516 1.00 132.68 156 VAL F O 1
ATOM 7705 N N . LEU F 6 157 ? 305.212 327.807 236.895 1.00 134.54 157 LEU F N 1
ATOM 7706 C CA . LEU F 6 157 ? 305.150 329.120 236.268 1.00 134.54 157 LEU F CA 1
ATOM 7707 C C . LEU F 6 157 ? 306.018 330.113 237.020 1.00 134.54 157 LEU F C 1
ATOM 7708 O O . LEU F 6 157 ? 306.915 330.739 236.444 1.00 134.54 157 LEU F O 1
ATOM 7713 N N . THR F 6 158 ? 305.796 330.232 238.326 1.00 133.91 158 THR F N 1
ATOM 7714 C CA . THR F 6 158 ? 306.512 331.220 239.105 1.00 133.91 158 THR F CA 1
ATOM 7715 C C . THR F 6 158 ? 307.989 330.898 239.207 1.00 133.91 158 THR F C 1
ATOM 7716 O O . THR F 6 158 ? 308.786 331.791 239.505 1.00 133.91 158 THR F O 1
ATOM 7720 N N . ASN F 6 159 ? 308.382 329.653 238.962 1.00 146.19 159 ASN F N 1
ATOM 7721 C CA . ASN F 6 159 ? 309.803 329.362 239.012 1.00 146.19 159 ASN F CA 1
ATOM 7722 C C . ASN F 6 159 ? 310.470 329.562 237.666 1.00 146.19 159 ASN F C 1
ATOM 7723 O O . ASN F 6 159 ? 311.654 329.905 237.613 1.00 146.19 159 ASN F O 1
ATOM 7728 N N . CYS F 6 160 ? 309.729 329.385 236.579 1.00 155.75 160 CYS F N 1
ATOM 7729 C CA . CYS F 6 160 ? 310.220 329.796 235.275 1.00 155.75 160 CYS F CA 1
ATOM 7730 C C . CYS F 6 160 ? 310.480 331.290 235.201 1.00 155.75 160 CYS F C 1
ATOM 7731 O O . CYS F 6 160 ? 311.337 331.720 234.425 1.00 155.75 160 CYS F O 1
ATOM 7734 N N . GLY F 6 161 ? 309.793 332.077 236.004 1.00 149.26 161 GLY F N 1
ATOM 7735 C CA . GLY F 6 161 ? 309.764 333.502 235.842 1.00 149.26 161 GLY F CA 1
ATOM 7736 C C . GLY F 6 161 ? 308.404 334.052 235.595 1.00 149.26 161 GLY F C 1
ATOM 7737 O O . GLY F 6 161 ? 308.281 335.020 234.843 1.00 149.26 161 GLY F O 1
ATOM 7738 N N . PHE F 6 162 ? 307.367 333.454 236.165 1.00 145.60 162 PHE F N 1
ATOM 7739 C CA . PHE F 6 162 ? 305.992 333.811 235.832 1.00 145.60 162 PHE F CA 1
ATOM 7740 C C . PHE F 6 162 ? 305.125 333.635 237.062 1.00 145.60 162 PHE F C 1
ATOM 7741 O O . PHE F 6 162 ? 304.340 332.685 237.165 1.00 145.60 162 PHE F O 1
ATOM 7749 N N . PRO F 6 163 ? 305.251 334.533 238.031 1.00 147.56 163 PRO F N 1
ATOM 7750 C CA . PRO F 6 163 ? 304.344 334.491 239.176 1.00 147.56 163 PRO F CA 1
ATOM 7751 C C . PRO F 6 163 ? 302.914 334.607 238.686 1.00 147.56 163 PRO F C 1
ATOM 7752 O O . PRO F 6 163 ? 302.592 335.459 237.856 1.00 147.56 163 PRO F O 1
ATOM 7756 N N . CYS F 6 164 ? 302.061 333.722 239.180 1.00 152.05 164 CYS F N 1
ATOM 7757 C CA . CYS F 6 164 ? 300.686 333.701 238.719 1.00 152.05 164 CYS F CA 1
ATOM 7758 C C . CYS F 6 164 ? 299.819 333.061 239.784 1.00 152.05 164 CYS F C 1
ATOM 7759 O O . CYS F 6 164 ? 300.294 332.283 240.612 1.00 152.05 164 CYS F O 1
ATOM 7762 N N . LYS F 6 165 ? 298.540 333.407 239.753 1.00 161.96 165 LYS F N 1
ATOM 7763 C CA . LYS F 6 165 ? 297.535 332.816 240.625 1.00 161.96 165 LYS F CA 1
ATOM 7764 C C . LYS F 6 165 ? 296.592 332.005 239.747 1.00 161.96 165 LYS F C 1
ATOM 7765 O O . LYS F 6 165 ? 296.184 332.476 238.680 1.00 161.96 165 LYS F O 1
ATOM 7771 N N . VAL F 6 166 ? 296.251 330.794 240.181 1.00 155.38 166 VAL F N 1
ATOM 7772 C CA . VAL F 6 166 ? 295.511 329.855 239.347 1.00 155.38 166 VAL F CA 1
ATOM 7773 C C . VAL F 6 166 ? 294.270 329.384 240.087 1.00 155.38 166 VAL F C 1
ATOM 7774 O O . VAL F 6 166 ? 294.341 329.008 241.262 1.00 155.38 166 VAL F O 1
ATOM 7778 N N . THR F 6 167 ? 293.136 329.402 239.400 1.00 173.49 167 THR F N 1
ATOM 7779 C CA . THR F 6 167 ? 291.877 328.938 239.957 1.00 173.49 167 THR F CA 1
ATOM 7780 C C . THR F 6 167 ? 291.412 327.711 239.194 1.00 173.49 167 THR F C 1
ATOM 7781 O O . THR F 6 167 ? 291.485 327.679 237.962 1.00 173.49 167 THR F O 1
ATOM 7785 N N . ALA F 6 168 ? 290.921 326.716 239.923 1.00 160.56 168 ALA F N 1
ATOM 7786 C CA . ALA F 6 168 ? 290.384 325.503 239.330 1.00 160.56 168 ALA F CA 1
ATOM 7787 C C . ALA F 6 168 ? 288.868 325.584 239.341 1.00 160.56 168 ALA F C 1
ATOM 7788 O O . ALA F 6 168 ? 288.266 325.826 240.391 1.00 160.56 168 ALA F O 1
ATOM 7790 N N . HIS F 6 169 ? 288.253 325.400 238.179 1.00 162.29 169 HIS F N 1
ATOM 7791 C CA . HIS F 6 169 ? 286.805 325.489 238.066 1.00 162.29 169 HIS F CA 1
ATOM 7792 C C . HIS F 6 169 ? 286.240 324.216 237.468 1.00 162.29 169 HIS F C 1
ATOM 7793 O O . HIS F 6 169 ? 286.843 323.592 236.592 1.00 162.29 169 HIS F O 1
ATOM 7800 N N . TRP F 6 170 ? 285.063 323.845 237.956 1.00 152.48 170 TRP F N 1
ATOM 7801 C CA . TRP F 6 170 ? 284.337 322.691 237.439 1.00 152.48 170 TRP F CA 1
ATOM 7802 C C . TRP F 6 170 ? 283.464 323.125 236.264 1.00 152.48 170 TRP F C 1
ATOM 7803 O O . TRP F 6 170 ? 282.257 322.899 236.204 1.00 152.48 170 TRP F O 1
ATOM 7814 N N . HIS F 6 171 ? 284.129 323.787 235.323 1.00 171.11 171 HIS F N 1
ATOM 7815 C CA . HIS F 6 171 ? 283.518 324.272 234.097 1.00 171.11 171 HIS F CA 1
ATOM 7816 C C . HIS F 6 171 ? 284.191 323.576 232.927 1.00 171.11 171 HIS F C 1
ATOM 7817 O O . HIS F 6 171 ? 285.414 323.667 232.775 1.00 171.11 171 HIS F O 1
ATOM 7824 N N . LYS F 6 172 ? 283.398 322.898 232.103 1.00 175.57 172 LYS F N 1
ATOM 7825 C CA . LYS F 6 172 ? 283.924 322.097 231.000 1.00 175.57 172 LYS F CA 1
ATOM 7826 C C . LYS F 6 172 ? 284.952 321.099 231.522 1.00 175.57 172 LYS F C 1
ATOM 7827 O O . LYS F 6 172 ? 286.081 321.007 231.039 1.00 175.57 172 LYS F O 1
ATOM 7833 N N . GLY F 6 173 ? 284.549 320.356 232.542 1.00 169.72 173 GLY F N 1
ATOM 7834 C CA . GLY F 6 173 ? 285.475 319.473 233.198 1.00 169.72 173 GLY F CA 1
ATOM 7835 C C . GLY F 6 173 ? 286.504 320.279 233.965 1.00 169.72 173 GLY F C 1
ATOM 7836 O O . GLY F 6 173 ? 286.395 321.490 234.149 1.00 169.72 173 GLY F O 1
ATOM 7837 N N . THR F 6 174 ? 287.541 319.570 234.398 1.00 168.67 174 THR F N 1
ATOM 7838 C CA . THR F 6 174 ? 288.619 320.211 235.133 1.00 168.67 174 THR F CA 1
ATOM 7839 C C . THR F 6 174 ? 289.262 321.287 234.277 1.00 168.67 174 THR F C 1
ATOM 7840 O O . THR F 6 174 ? 289.969 320.987 233.312 1.00 168.67 174 THR F O 1
ATOM 7844 N N . THR F 6 175 ? 289.019 322.543 234.619 1.00 159.92 175 THR F N 1
ATOM 7845 C CA . THR F 6 175 ? 289.610 323.655 233.901 1.00 159.92 175 THR F CA 1
ATOM 7846 C C . THR F 6 175 ? 290.391 324.518 234.875 1.00 159.92 175 THR F C 1
ATOM 7847 O O . THR F 6 175 ? 290.229 324.425 236.093 1.00 159.92 175 THR F O 1
ATOM 7851 N N . TYR F 6 176 ? 291.260 325.346 234.317 1.00 158.44 176 TYR F N 1
ATOM 7852 C CA . TYR F 6 176 ? 292.096 326.239 235.097 1.00 158.44 176 TYR F CA 1
ATOM 7853 C C . TYR F 6 176 ? 292.073 327.626 234.483 1.00 158.44 176 TYR F C 1
ATOM 7854 O O . TYR F 6 176 ? 291.644 327.820 233.343 1.00 158.44 176 TYR F O 1
ATOM 7863 N N . MET F 6 177 ? 292.529 328.587 235.268 1.00 174.01 177 MET F N 1
ATOM 7864 C CA . MET F 6 177 ? 292.674 329.960 234.832 1.00 174.01 177 MET F CA 1
ATOM 7865 C C . MET F 6 177 ? 293.907 330.531 235.503 1.00 174.01 177 MET F C 1
ATOM 7866 O O . MET F 6 177 ? 294.128 330.308 236.692 1.00 174.01 177 MET F O 1
ATOM 7871 N N . VAL F 6 178 ? 294.698 331.278 234.747 1.00 169.97 178 VAL F N 1
ATOM 7872 C CA . VAL F 6 178 ? 295.968 331.791 235.237 1.00 169.97 178 VAL F CA 1
ATOM 7873 C C . VAL F 6 178 ? 295.966 333.314 235.185 1.00 169.97 178 VAL F C 1
ATOM 7874 O O . VAL F 6 178 ? 295.566 333.918 234.184 1.00 169.97 178 VAL F O 1
ATOM 7878 N N . LYS F 6 179 ? 296.386 333.921 236.295 1.00 169.83 179 LYS F N 1
ATOM 7879 C CA . LYS F 6 179 ? 296.610 335.359 236.483 1.00 169.83 179 LYS F CA 1
ATOM 7880 C C . LYS F 6 179 ? 298.097 335.625 236.655 1.00 169.83 179 LYS F C 1
ATOM 7881 O O . LYS F 6 179 ? 298.618 335.573 237.766 1.00 169.83 179 LYS F O 1
ATOM 7887 N N . PHE F 6 180 ? 298.760 335.976 235.559 1.00 171.04 180 PHE F N 1
ATOM 7888 C CA . PHE F 6 180 ? 300.202 336.154 235.558 1.00 171.04 180 PHE F CA 1
ATOM 7889 C C . PHE F 6 180 ? 300.611 337.337 236.431 1.00 171.04 180 PHE F C 1
ATOM 7890 O O . PHE F 6 180 ? 299.794 337.993 237.077 1.00 171.04 180 PHE F O 1
ATOM 7898 N N . GLU F 6 181 ? 301.911 337.609 236.430 1.00 180.54 181 GLU F N 1
ATOM 7899 C CA . GLU F 6 181 ? 302.451 338.717 237.200 1.00 180.54 181 GLU F CA 1
ATOM 7900 C C . GLU F 6 181 ? 302.477 339.998 236.375 1.00 180.54 181 GLU F C 1
ATOM 7901 O O . GLU F 6 181 ? 302.788 339.986 235.180 1.00 180.54 181 GLU F O 1
ATOM 7907 N N . ASP F 6 182 ? 302.152 341.111 237.033 1.00 192.63 182 ASP F N 1
ATOM 7908 C CA . ASP F 6 182 ? 302.040 342.390 236.341 1.00 192.63 182 ASP F CA 1
ATOM 7909 C C . ASP F 6 182 ? 303.363 342.819 235.724 1.00 192.63 182 ASP F C 1
ATOM 7910 O O . ASP F 6 182 ? 303.414 343.218 234.557 1.00 192.63 182 ASP F O 1
ATOM 7915 N N . PHE F 6 183 ? 304.444 342.773 236.499 1.00 191.85 183 PHE F N 1
ATOM 7916 C CA . PHE F 6 183 ? 305.740 343.092 235.923 1.00 191.85 183 PHE F CA 1
ATOM 7917 C C . PHE F 6 183 ? 306.042 342.148 234.777 1.00 191.85 183 PHE F C 1
ATOM 7918 O O . PHE F 6 183 ? 306.542 342.567 233.730 1.00 191.85 183 PHE F O 1
ATOM 7926 N N . VAL F 6 184 ? 305.685 340.877 234.942 1.00 176.17 184 VAL F N 1
ATOM 7927 C CA . VAL F 6 184 ? 305.833 339.912 233.863 1.00 176.17 184 VAL F CA 1
ATOM 7928 C C . VAL F 6 184 ? 304.954 340.285 232.677 1.00 176.17 184 VAL F C 1
ATOM 7929 O O . VAL F 6 184 ? 305.387 340.203 231.520 1.00 176.17 184 VAL F O 1
ATOM 7933 N N . ILE F 6 185 ? 303.700 340.666 232.934 1.00 178.02 185 ILE F N 1
ATOM 7934 C CA . ILE F 6 185 ? 302.785 340.923 231.826 1.00 178.02 185 ILE F CA 1
ATOM 7935 C C . ILE F 6 185 ? 303.253 342.129 231.019 1.00 178.02 185 ILE F C 1
ATOM 7936 O O . ILE F 6 185 ? 303.264 342.102 229.782 1.00 178.02 185 ILE F O 1
ATOM 7941 N N . ALA F 6 186 ? 303.710 343.179 231.700 1.00 183.50 186 ALA F N 1
ATOM 7942 C CA . ALA F 6 186 ? 304.329 344.291 230.995 1.00 183.50 186 ALA F CA 1
ATOM 7943 C C . ALA F 6 186 ? 305.597 343.851 230.288 1.00 183.50 186 ALA F C 1
ATOM 7944 O O . ALA F 6 186 ? 305.866 344.299 229.170 1.00 183.50 186 ALA F O 1
ATOM 7946 N N . ARG F 6 187 ? 306.377 342.966 230.910 1.00 181.04 187 ARG F N 1
ATOM 7947 C CA . ARG F 6 187 ? 307.670 342.608 230.352 1.00 181.04 187 ARG F CA 1
ATOM 7948 C C . ARG F 6 187 ? 307.505 341.896 229.018 1.00 181.04 187 ARG F C 1
ATOM 7949 O O . ARG F 6 187 ? 308.174 342.234 228.035 1.00 181.04 187 ARG F O 1
ATOM 7957 N N . ASP F 6 188 ? 306.598 340.926 228.951 1.00 186.36 188 ASP F N 1
ATOM 7958 C CA . ASP F 6 188 ? 306.434 340.234 227.678 1.00 186.36 188 ASP F CA 1
ATOM 7959 C C . ASP F 6 188 ? 305.658 341.097 226.699 1.00 186.36 188 ASP F C 1
ATOM 7960 O O . ASP F 6 188 ? 305.937 341.076 225.494 1.00 186.36 188 ASP F O 1
ATOM 7965 N N . LYS F 6 189 ? 304.689 341.879 227.195 1.00 200.65 189 LYS F N 1
ATOM 7966 C CA . LYS F 6 189 ? 303.992 342.815 226.327 1.00 200.65 189 LYS F CA 1
ATOM 7967 C C . LYS F 6 189 ? 304.982 343.730 225.633 1.00 200.65 189 LYS F C 1
ATOM 7968 O O . LYS F 6 189 ? 304.765 344.148 224.488 1.00 200.65 189 LYS F O 1
ATOM 7974 N N . GLN F 6 190 ? 306.083 344.050 226.317 1.00 198.77 190 GLN F N 1
ATOM 7975 C CA . GLN F 6 190 ? 307.138 344.825 225.686 1.00 198.77 190 GLN F CA 1
ATOM 7976 C C . GLN F 6 190 ? 307.958 343.966 224.737 1.00 198.77 190 GLN F C 1
ATOM 7977 O O . GLN F 6 190 ? 308.193 344.363 223.590 1.00 198.77 190 GLN F O 1
ATOM 7983 N N . MET F 6 191 ? 308.404 342.785 225.179 1.00 205.22 191 MET F N 1
ATOM 7984 C CA . MET F 6 191 ? 309.155 341.969 224.232 1.00 205.22 191 MET F CA 1
ATOM 7985 C C . MET F 6 191 ? 308.252 341.175 223.308 1.00 205.22 191 MET F C 1
ATOM 7986 O O . MET F 6 191 ? 308.666 340.114 222.833 1.00 205.22 191 MET F O 1
ATOM 7991 N N . GLU F 6 192 ? 307.023 341.634 223.070 1.00 209.31 192 GLU F N 1
ATOM 7992 C CA . GLU F 6 192 ? 306.244 341.068 221.976 1.00 209.31 192 GLU F CA 1
ATOM 7993 C C . GLU F 6 192 ? 306.947 341.299 220.644 1.00 209.31 192 GLU F C 1
ATOM 7994 O O . GLU F 6 192 ? 306.751 340.540 219.688 1.00 209.31 192 GLU F O 1
ATOM 8000 N N . GLU F 6 193 ? 307.776 342.336 220.570 1.00 217.04 193 GLU F N 1
ATOM 8001 C CA . GLU F 6 193 ? 308.667 342.545 219.441 1.00 217.04 193 GLU F CA 1
ATOM 8002 C C . GLU F 6 193 ? 310.111 342.310 219.867 1.00 217.04 193 GLU F C 1
ATOM 8003 O O . GLU F 6 193 ? 310.437 342.320 221.057 1.00 217.04 193 GLU F O 1
ATOM 8009 N N . LYS F 6 194 ? 310.975 342.086 218.882 1.00 207.37 194 LYS F N 1
ATOM 8010 C CA . LYS F 6 194 ? 312.410 342.067 219.138 1.00 207.37 194 LYS F CA 1
ATOM 8011 C C . LYS F 6 194 ? 313.084 343.198 218.361 1.00 207.37 194 LYS F C 1
ATOM 8012 O O . LYS F 6 194 ? 312.845 344.375 218.627 1.00 207.37 194 LYS F O 1
ATOM 8019 N N . ALA G 1 10 ? 298.714 298.471 234.038 1.00 154.85 10 ALA G N 1
ATOM 8020 C CA . ALA G 1 10 ? 299.697 299.288 233.340 1.00 154.85 10 ALA G CA 1
ATOM 8021 C C . ALA G 1 10 ? 300.334 300.300 234.286 1.00 154.85 10 ALA G C 1
ATOM 8022 O O . ALA G 1 10 ? 301.434 300.797 234.035 1.00 154.85 10 ALA G O 1
ATOM 8024 N N . LYS G 1 11 ? 299.590 300.598 235.353 1.00 139.94 11 LYS G N 1
ATOM 8025 C CA . LYS G 1 11 ? 299.908 301.578 236.388 1.00 139.94 11 LYS G CA 1
ATOM 8026 C C . LYS G 1 11 ? 299.732 303.012 235.911 1.00 139.94 11 LYS G C 1
ATOM 8027 O O . LYS G 1 11 ? 299.526 303.903 236.738 1.00 139.94 11 LYS G O 1
ATOM 8033 N N . LYS G 1 12 ? 299.724 303.233 234.592 1.00 140.75 12 LYS G N 1
ATOM 8034 C CA . LYS G 1 12 ? 299.480 304.546 233.988 1.00 140.75 12 LYS G CA 1
ATOM 8035 C C . LYS G 1 12 ? 300.020 305.734 234.778 1.00 140.75 12 LYS G C 1
ATOM 8036 O O . LYS G 1 12 ? 299.321 306.746 234.880 1.00 140.75 12 LYS G O 1
ATOM 8042 N N . VAL G 1 13 ? 301.223 305.663 235.348 1.00 132.31 13 VAL G N 1
ATOM 8043 C CA . VAL G 1 13 ? 301.736 306.777 236.139 1.00 132.31 13 VAL G CA 1
ATOM 8044 C C . VAL G 1 13 ? 303.239 306.642 236.286 1.00 132.31 13 VAL G C 1
ATOM 8045 O O . VAL G 1 13 ? 303.786 305.536 236.210 1.00 132.31 13 VAL G O 1
ATOM 8049 N N . ASN G 1 14 ? 303.896 307.763 236.548 1.00 135.06 14 ASN G N 1
ATOM 8050 C CA . ASN G 1 14 ? 305.339 307.878 236.587 1.00 135.06 14 ASN G CA 1
ATOM 8051 C C . ASN G 1 14 ? 305.836 307.767 238.025 1.00 135.06 14 ASN G C 1
ATOM 8052 O O . ASN G 1 14 ? 305.296 308.411 238.928 1.00 135.06 14 ASN G O 1
ATOM 8057 N N . SER G 1 15 ? 306.892 306.972 238.221 1.00 140.40 15 SER G N 1
ATOM 8058 C CA . SER G 1 15 ? 307.378 306.660 239.565 1.00 140.40 15 SER G CA 1
ATOM 8059 C C . SER G 1 15 ? 307.768 307.916 240.341 1.00 140.40 15 SER G C 1
ATOM 8060 O O . SER G 1 15 ? 307.568 308.000 241.563 1.00 140.40 15 SER G O 1
ATOM 8063 N N . GLU G 1 16 ? 308.331 308.903 239.651 1.00 139.90 16 GLU G N 1
ATOM 8064 C CA . GLU G 1 16 ? 308.750 310.115 240.337 1.00 139.90 16 GLU G CA 1
ATOM 8065 C C . GLU G 1 16 ? 307.564 310.879 240.907 1.00 139.90 16 GLU G C 1
ATOM 8066 O O . GLU G 1 16 ? 307.699 311.542 241.932 1.00 139.90 16 GLU G O 1
ATOM 8072 N N . PHE G 1 17 ? 306.403 310.820 240.257 1.00 123.28 17 PHE G N 1
ATOM 8073 C CA . PHE G 1 17 ? 305.263 311.586 240.747 1.00 123.28 17 PHE G CA 1
ATOM 8074 C C . PHE G 1 17 ? 304.758 311.030 242.069 1.00 123.28 17 PHE G C 1
ATOM 8075 O O . PHE G 1 17 ? 304.414 311.787 242.990 1.00 123.28 17 PHE G O 1
ATOM 8083 N N . LEU G 1 18 ? 304.713 309.709 242.185 1.00 128.40 18 LEU G N 1
ATOM 8084 C CA . LEU G 1 18 ? 304.397 309.108 243.468 1.00 128.40 18 LEU G CA 1
ATOM 8085 C C . LEU G 1 18 ? 305.456 309.463 244.498 1.00 128.40 18 LEU G C 1
ATOM 8086 O O . LEU G 1 18 ? 305.134 309.753 245.658 1.00 128.40 18 LEU G O 1
ATOM 8091 N N . THR G 1 19 ? 306.726 309.472 244.090 1.00 124.01 19 THR G N 1
ATOM 8092 C CA . THR G 1 19 ? 307.769 309.850 245.036 1.00 124.01 19 THR G CA 1
ATOM 8093 C C . THR G 1 19 ? 307.590 311.282 245.527 1.00 124.01 19 THR G C 1
ATOM 8094 O O . THR G 1 19 ? 307.803 311.574 246.708 1.00 124.01 19 THR G O 1
ATOM 8098 N N . LEU G 1 20 ? 307.219 312.192 244.630 1.00 126.38 20 LEU G N 1
ATOM 8099 C CA . LEU G 1 20 ? 306.985 313.577 245.029 1.00 126.38 20 LEU G CA 1
ATOM 8100 C C . LEU G 1 20 ? 305.793 313.708 245.964 1.00 126.38 20 LEU G C 1
ATOM 8101 O O . LEU G 1 20 ? 305.821 314.515 246.897 1.00 126.38 20 LEU G O 1
ATOM 8106 N N . THR G 1 21 ? 304.728 312.954 245.725 1.00 124.13 21 THR G N 1
ATOM 8107 C CA . THR G 1 21 ? 303.621 313.024 246.669 1.00 124.13 21 THR G CA 1
ATOM 8108 C C . THR G 1 21 ? 304.041 312.518 248.043 1.00 124.13 21 THR G C 1
ATOM 8109 O O . THR G 1 21 ? 303.675 313.105 249.071 1.00 124.13 21 THR G O 1
ATOM 8113 N N . TYR G 1 22 ? 304.832 311.446 248.087 1.00 147.06 22 TYR G N 1
ATOM 8114 C CA . TYR G 1 22 ? 305.283 310.955 249.386 1.00 147.06 22 TYR G CA 1
ATOM 8115 C C . TYR G 1 22 ? 306.202 311.958 250.075 1.00 147.06 22 TYR G C 1
ATOM 8116 O O . TYR G 1 22 ? 306.124 312.151 251.295 1.00 147.06 22 TYR G O 1
ATOM 8125 N N . GLY G 1 23 ? 307.088 312.597 249.315 1.00 146.66 23 GLY G N 1
ATOM 8126 C CA . GLY G 1 23 ? 307.910 313.643 249.897 1.00 146.66 23 GLY G CA 1
ATOM 8127 C C . GLY G 1 23 ? 307.083 314.810 250.397 1.00 146.66 23 GLY G C 1
ATOM 8128 O O . GLY G 1 23 ? 307.398 315.413 251.424 1.00 146.66 23 GLY G O 1
ATOM 8129 N N . ALA G 1 24 ? 306.021 315.153 249.671 1.00 139.53 24 ALA G N 1
ATOM 8130 C CA . ALA G 1 24 ? 305.122 316.202 250.134 1.00 139.53 24 ALA G CA 1
ATOM 8131 C C . ALA G 1 24 ? 304.539 315.845 251.486 1.00 139.53 24 ALA G C 1
ATOM 8132 O O . ALA G 1 24 ? 304.566 316.659 252.416 1.00 139.53 24 ALA G O 1
ATOM 8134 N N . LEU G 1 25 ? 304.046 314.616 251.624 1.00 131.92 25 LEU G N 1
ATOM 8135 C CA . LEU G 1 25 ? 303.592 314.163 252.933 1.00 131.92 25 LEU G CA 1
ATOM 8136 C C . LEU G 1 25 ? 304.656 314.327 253.995 1.00 131.92 25 LEU G C 1
ATOM 8137 O O . LEU G 1 25 ? 304.398 314.903 255.054 1.00 131.92 25 LEU G O 1
ATOM 8142 N N . VAL G 1 26 ? 305.848 313.793 253.749 1.00 133.99 26 VAL G N 1
ATOM 8143 C CA . VAL G 1 26 ? 306.838 313.735 254.817 1.00 133.99 26 VAL G CA 1
ATOM 8144 C C . VAL G 1 26 ? 307.228 315.140 255.243 1.00 133.99 26 VAL G C 1
ATOM 8145 O O . VAL G 1 26 ? 307.298 315.455 256.439 1.00 133.99 26 VAL G O 1
ATOM 8149 N N . THR G 1 27 ? 307.469 316.013 254.269 1.00 135.30 27 THR G N 1
ATOM 8150 C CA . THR G 1 27 ? 307.859 317.374 254.596 1.00 135.30 27 THR G CA 1
ATOM 8151 C C . THR G 1 27 ? 306.732 318.085 255.329 1.00 135.30 27 THR G C 1
ATOM 8152 O O . THR G 1 27 ? 306.967 318.812 256.304 1.00 135.30 27 THR G O 1
ATOM 8156 N N . GLN G 1 28 ? 305.495 317.861 254.895 1.00 123.28 28 GLN G N 1
ATOM 8157 C CA . GLN G 1 28 ? 304.371 318.519 255.537 1.00 123.28 28 GLN G CA 1
ATOM 8158 C C . GLN G 1 28 ? 304.197 318.041 256.965 1.00 123.28 28 GLN G C 1
ATOM 8159 O O . GLN G 1 28 ? 303.757 318.801 257.829 1.00 123.28 28 GLN G O 1
ATOM 8165 N N . MET G 1 29 ? 304.505 316.776 257.227 1.00 129.82 29 MET G N 1
ATOM 8166 C CA . MET G 1 29 ? 304.438 316.287 258.595 1.00 129.82 29 MET G CA 1
ATOM 8167 C C . MET G 1 29 ? 305.525 316.926 259.436 1.00 129.82 29 MET G C 1
ATOM 8168 O O . MET G 1 29 ? 305.272 317.390 260.553 1.00 129.82 29 MET G O 1
ATOM 8173 N N . LEU G 1 30 ? 306.750 316.968 258.905 1.00 137.40 30 LEU G N 1
ATOM 8174 C CA . LEU G 1 30 ? 307.836 317.604 259.638 1.00 137.40 30 LEU G CA 1
ATOM 8175 C C . LEU G 1 30 ? 307.470 319.027 260.009 1.00 137.40 30 LEU G C 1
ATOM 8176 O O . LEU G 1 30 ? 307.818 319.507 261.092 1.00 137.40 30 LEU G O 1
ATOM 8181 N N . ARG G 1 31 ? 306.743 319.709 259.129 1.00 130.49 31 ARG G N 1
ATOM 8182 C CA . ARG G 1 31 ? 306.301 321.062 259.442 1.00 130.49 31 ARG G CA 1
ATOM 8183 C C . ARG G 1 31 ? 305.189 321.053 260.485 1.00 130.49 31 ARG G C 1
ATOM 8184 O O . ARG G 1 31 ? 305.358 321.572 261.593 1.00 130.49 31 ARG G O 1
ATOM 8192 N N . ASP G 1 32 ? 304.049 320.443 260.153 1.00 139.11 32 ASP G N 1
ATOM 8193 C CA . ASP G 1 32 ? 302.862 320.572 260.992 1.00 139.11 32 ASP G CA 1
ATOM 8194 C C . ASP G 1 32 ? 303.132 320.079 262.401 1.00 139.11 32 ASP G C 1
ATOM 8195 O O . ASP G 1 32 ? 302.718 320.702 263.383 1.00 139.11 32 ASP G O 1
ATOM 8200 N N . PHE G 1 33 ? 303.832 318.961 262.521 1.00 133.53 33 PHE G N 1
ATOM 8201 C CA . PHE G 1 33 ? 304.148 318.391 263.819 1.00 133.53 33 PHE G CA 1
ATOM 8202 C C . PHE G 1 33 ? 305.658 318.366 263.997 1.00 133.53 33 PHE G C 1
ATOM 8203 O O . PHE G 1 33 ? 306.391 317.963 263.090 1.00 133.53 33 PHE G O 1
ATOM 8211 N N . GLU G 1 34 ? 306.113 318.815 265.165 1.00 145.38 34 GLU G N 1
ATOM 8212 C CA . GLU G 1 34 ? 307.534 319.087 265.365 1.00 145.38 34 GLU G CA 1
ATOM 8213 C C . GLU G 1 34 ? 308.351 317.811 265.505 1.00 145.38 34 GLU G C 1
ATOM 8214 O O . GLU G 1 34 ? 309.530 317.779 265.136 1.00 145.38 34 GLU G O 1
ATOM 8220 N N . ASN G 1 35 ? 307.758 316.762 266.048 1.00 143.46 35 ASN G N 1
ATOM 8221 C CA . ASN G 1 35 ? 308.493 315.577 266.447 1.00 143.46 35 ASN G CA 1
ATOM 8222 C C . ASN G 1 35 ? 308.389 314.468 265.415 1.00 143.46 35 ASN G C 1
ATOM 8223 O O . ASN G 1 35 ? 307.342 314.251 264.804 1.00 143.46 35 ASN G O 1
ATOM 8228 N N . ALA G 1 36 ? 309.497 313.747 265.253 1.00 151.64 36 ALA G N 1
ATOM 8229 C CA . ALA G 1 36 ? 309.531 312.623 264.331 1.00 151.64 36 ALA G CA 1
ATOM 8230 C C . ALA G 1 36 ? 308.647 311.484 264.804 1.00 151.64 36 ALA G C 1
ATOM 8231 O O . ALA G 1 36 ? 308.034 310.797 263.986 1.00 151.64 36 ALA G O 1
ATOM 8233 N N . GLU G 1 37 ? 308.585 311.256 266.111 1.00 155.77 37 GLU G N 1
ATOM 8234 C CA . GLU G 1 37 ? 307.792 310.147 266.619 1.00 155.77 37 GLU G CA 1
ATOM 8235 C C . GLU G 1 37 ? 306.322 310.329 266.281 1.00 155.77 37 GLU G C 1
ATOM 8236 O O . GLU G 1 37 ? 305.655 309.381 265.848 1.00 155.77 37 GLU G O 1
ATOM 8242 N N . ASP G 1 38 ? 305.804 311.547 266.441 1.00 155.21 38 ASP G N 1
ATOM 8243 C CA . ASP G 1 38 ? 304.410 311.796 266.094 1.00 155.21 38 ASP G CA 1
ATOM 8244 C C . ASP G 1 38 ? 304.163 311.673 264.604 1.00 155.21 38 ASP G C 1
ATOM 8245 O O . ASP G 1 38 ? 303.171 311.076 264.183 1.00 155.21 38 ASP G O 1
ATOM 8250 N N . VAL G 1 39 ? 305.015 312.288 263.789 1.00 151.99 39 VAL G N 1
ATOM 8251 C CA . VAL G 1 39 ? 304.764 312.231 262.358 1.00 151.99 39 VAL G CA 1
ATOM 8252 C C . VAL G 1 39 ? 304.865 310.793 261.881 1.00 151.99 39 VAL G C 1
ATOM 8253 O O . VAL G 1 39 ? 304.119 310.364 260.995 1.00 151.99 39 VAL G O 1
ATOM 8257 N N . ASN G 1 40 ? 305.746 310.010 262.502 1.00 153.47 40 ASN G N 1
ATOM 8258 C CA . ASN G 1 40 ? 305.881 308.617 262.116 1.00 153.47 40 ASN G CA 1
ATOM 8259 C C . ASN G 1 40 ? 304.667 307.807 262.535 1.00 153.47 40 ASN G C 1
ATOM 8260 O O . ASN G 1 40 ? 304.159 306.996 261.759 1.00 153.47 40 ASN G O 1
ATOM 8265 N N . LYS G 1 41 ? 304.186 308.001 263.754 1.00 145.82 41 LYS G N 1
ATOM 8266 C CA . LYS G 1 41 ? 303.003 307.259 264.149 1.00 145.82 41 LYS G CA 1
ATOM 8267 C C . LYS G 1 41 ? 301.798 307.695 263.334 1.00 145.82 41 LYS G C 1
ATOM 8268 O O . LYS G 1 41 ? 300.953 306.866 262.982 1.00 145.82 41 LYS G O 1
ATOM 8274 N N . GLN G 1 42 ? 301.736 308.974 262.980 1.00 146.17 42 GLN G N 1
ATOM 8275 C CA . GLN G 1 42 ? 300.664 309.466 262.131 1.00 146.17 42 GLN G CA 1
ATOM 8276 C C . GLN G 1 42 ? 300.701 308.807 260.762 1.00 146.17 42 GLN G C 1
ATOM 8277 O O . GLN G 1 42 ? 299.677 308.332 260.256 1.00 146.17 42 GLN G O 1
ATOM 8283 N N . LEU G 1 43 ? 301.882 308.753 260.149 1.00 152.00 43 LEU G N 1
ATOM 8284 C CA . LEU G 1 43 ? 301.961 308.122 258.841 1.00 152.00 43 LEU G CA 1
ATOM 8285 C C . LEU G 1 43 ? 301.700 306.631 258.949 1.00 152.00 43 LEU G C 1
ATOM 8286 O O . LEU G 1 43 ? 301.144 306.035 258.028 1.00 152.00 43 LEU G O 1
ATOM 8291 N N . GLU G 1 44 ? 302.092 306.009 260.058 1.00 151.77 44 GLU G N 1
ATOM 8292 C CA . GLU G 1 44 ? 301.791 304.597 260.230 1.00 151.77 44 GLU G CA 1
ATOM 8293 C C . GLU G 1 44 ? 300.295 304.378 260.320 1.00 151.77 44 GLU G C 1
ATOM 8294 O O . GLU G 1 44 ? 299.786 303.359 259.856 1.00 151.77 44 GLU G O 1
ATOM 8300 N N . ARG G 1 45 ? 299.580 305.319 260.928 1.00 156.42 45 ARG G N 1
ATOM 8301 C CA . ARG G 1 45 ? 298.126 305.240 260.933 1.00 156.42 45 ARG G CA 1
ATOM 8302 C C . ARG G 1 45 ? 297.564 305.379 259.525 1.00 156.42 45 ARG G C 1
ATOM 8303 O O . ARG G 1 45 ? 296.678 304.612 259.120 1.00 156.42 45 ARG G O 1
ATOM 8311 N N . ILE G 1 46 ? 298.075 306.341 258.754 1.00 149.15 46 ILE G N 1
ATOM 8312 C CA . ILE G 1 46 ? 297.528 306.480 257.407 1.00 149.15 46 ILE G CA 1
ATOM 8313 C C . ILE G 1 46 ? 297.871 305.252 256.575 1.00 149.15 46 ILE G C 1
ATOM 8314 O O . ILE G 1 46 ? 297.101 304.861 255.699 1.00 149.15 46 ILE G O 1
ATOM 8319 N N . GLY G 1 47 ? 299.009 304.611 256.839 1.00 146.49 47 GLY G N 1
ATOM 8320 C CA . GLY G 1 47 ? 299.345 303.390 256.121 1.00 146.49 47 GLY G CA 1
ATOM 8321 C C . GLY G 1 47 ? 298.514 302.204 256.569 1.00 146.49 47 GLY G C 1
ATOM 8322 O O . GLY G 1 47 ? 298.143 301.346 255.762 1.00 146.49 47 GLY G O 1
ATOM 8323 N N . TYR G 1 48 ? 298.222 302.132 257.864 1.00 141.90 48 TYR G N 1
ATOM 8324 C CA . TYR G 1 48 ? 297.232 301.183 258.339 1.00 141.90 48 TYR G CA 1
ATOM 8325 C C . TYR G 1 48 ? 295.938 301.340 257.570 1.00 141.90 48 TYR G C 1
ATOM 8326 O O . TYR G 1 48 ? 295.270 300.355 257.251 1.00 141.90 48 TYR G O 1
ATOM 8335 N N . ASN G 1 49 ? 295.555 302.574 257.281 1.00 148.27 49 ASN G N 1
ATOM 8336 C CA . ASN G 1 49 ? 294.276 302.753 256.619 1.00 148.27 49 ASN G CA 1
ATOM 8337 C C . ASN G 1 49 ? 294.425 302.544 255.114 1.00 148.27 49 ASN G C 1
ATOM 8338 O O . ASN G 1 49 ? 293.456 302.213 254.420 1.00 148.27 49 ASN G O 1
ATOM 8343 N N . MET G 1 50 ? 295.640 302.728 254.600 1.00 146.28 50 MET G N 1
ATOM 8344 C CA . MET G 1 50 ? 295.978 302.251 253.265 1.00 146.28 50 MET G CA 1
ATOM 8345 C C . MET G 1 50 ? 295.673 300.770 253.133 1.00 146.28 50 MET G C 1
ATOM 8346 O O . MET G 1 50 ? 294.973 300.339 252.212 1.00 146.28 50 MET G O 1
ATOM 8351 N N . GLY G 1 51 ? 296.203 299.976 254.060 1.00 146.07 51 GLY G N 1
ATOM 8352 C CA . GLY G 1 51 ? 296.153 298.531 253.907 1.00 146.07 51 GLY G CA 1
ATOM 8353 C C . GLY G 1 51 ? 294.736 298.009 253.802 1.00 146.07 51 GLY G C 1
ATOM 8354 O O . GLY G 1 51 ? 294.469 297.055 253.067 1.00 146.07 51 GLY G O 1
ATOM 8355 N N . MET G 1 52 ? 293.803 298.658 254.497 1.00 140.79 52 MET G N 1
ATOM 8356 C CA . MET G 1 52 ? 292.406 298.254 254.441 1.00 140.79 52 MET G CA 1
ATOM 8357 C C . MET G 1 52 ? 291.835 298.330 253.034 1.00 140.79 52 MET G C 1
ATOM 8358 O O . MET G 1 52 ? 290.767 297.765 252.780 1.00 140.79 52 MET G O 1
ATOM 8363 N N . ARG G 1 53 ? 292.500 299.023 252.120 1.00 143.09 53 ARG G N 1
ATOM 8364 C CA . ARG G 1 53 ? 292.082 299.023 250.729 1.00 143.09 53 ARG G CA 1
ATOM 8365 C C . ARG G 1 53 ? 293.084 298.346 249.815 1.00 143.09 53 ARG G C 1
ATOM 8366 O O . ARG G 1 53 ? 292.696 297.758 248.800 1.00 143.09 53 ARG G O 1
ATOM 8374 N N . LEU G 1 54 ? 294.360 298.399 250.181 1.00 153.03 54 LEU G N 1
ATOM 8375 C CA . LEU G 1 54 ? 295.379 297.705 249.411 1.00 153.03 54 LEU G CA 1
ATOM 8376 C C . LEU G 1 54 ? 295.124 296.209 249.392 1.00 153.03 54 LEU G C 1
ATOM 8377 O O . LEU G 1 54 ? 295.254 295.564 248.346 1.00 153.03 54 LEU G O 1
ATOM 8382 N N . ILE G 1 55 ? 294.748 295.634 250.533 1.00 155.54 55 ILE G N 1
ATOM 8383 C CA . ILE G 1 55 ? 294.594 294.186 250.571 1.00 155.54 55 ILE G CA 1
ATOM 8384 C C . ILE G 1 55 ? 293.361 293.756 249.781 1.00 155.54 55 ILE G C 1
ATOM 8385 O O . ILE G 1 55 ? 293.401 292.760 249.049 1.00 155.54 55 ILE G O 1
ATOM 8390 N N . GLU G 1 56 ? 292.269 294.520 249.860 1.00 149.44 56 GLU G N 1
ATOM 8391 C CA . GLU G 1 56 ? 291.104 294.160 249.058 1.00 149.44 56 GLU G CA 1
ATOM 8392 C C . GLU G 1 56 ? 291.374 294.341 247.573 1.00 149.44 56 GLU G C 1
ATOM 8393 O O . GLU G 1 56 ? 290.822 293.603 246.753 1.00 149.44 56 GLU G O 1
ATOM 8399 N N . ASP G 1 57 ? 292.198 295.319 247.198 1.00 151.29 57 ASP G N 1
ATOM 8400 C CA . ASP G 1 57 ? 292.558 295.451 245.793 1.00 151.29 57 ASP G CA 1
ATOM 8401 C C . ASP G 1 57 ? 293.381 294.259 245.330 1.00 151.29 57 ASP G C 1
ATOM 8402 O O . ASP G 1 57 ? 293.091 293.651 244.293 1.00 151.29 57 ASP G O 1
ATOM 8407 N N . PHE G 1 58 ? 294.415 293.909 246.093 1.00 134.22 58 PHE G N 1
ATOM 8408 C CA . PHE G 1 58 ? 295.248 292.775 245.732 1.00 134.22 58 PHE G CA 1
ATOM 8409 C C . PHE G 1 58 ? 294.450 291.491 245.710 1.00 134.22 58 PHE G C 1
ATOM 8410 O O . PHE G 1 58 ? 294.857 290.527 245.058 1.00 134.22 58 PHE G O 1
ATOM 8418 N N . LEU G 1 59 ? 293.331 291.457 246.420 1.00 140.11 59 LEU G N 1
ATOM 8419 C CA . LEU G 1 59 ? 292.419 290.336 246.278 1.00 140.11 59 LEU G CA 1
ATOM 8420 C C . LEU G 1 59 ? 291.565 290.458 245.017 1.00 140.11 59 LEU G C 1
ATOM 8421 O O . LEU G 1 59 ? 291.279 289.450 244.369 1.00 140.11 59 LEU G O 1
ATOM 8426 N N . ALA G 1 60 ? 291.156 291.672 244.646 1.00 134.29 60 ALA G N 1
ATOM 8427 C CA . ALA G 1 60 ? 290.372 291.839 243.425 1.00 134.29 60 ALA G CA 1
ATOM 8428 C C . ALA G 1 60 ? 291.196 291.514 242.189 1.00 134.29 60 ALA G C 1
ATOM 8429 O O . ALA G 1 60 ? 290.667 290.990 241.204 1.00 134.29 60 ALA G O 1
ATOM 8431 N N . ARG G 1 61 ? 292.491 291.835 242.210 1.00 138.59 61 ARG G N 1
ATOM 8432 C CA . ARG G 1 61 ? 293.362 291.394 241.127 1.00 138.59 61 ARG G CA 1
ATOM 8433 C C . ARG G 1 61 ? 293.497 289.879 241.117 1.00 138.59 61 ARG G C 1
ATOM 8434 O O . ARG G 1 61 ? 293.553 289.264 240.048 1.00 138.59 61 ARG G O 1
ATOM 8442 N N . THR G 1 62 ? 293.571 289.261 242.294 1.00 131.74 62 THR G N 1
ATOM 8443 C CA . THR G 1 62 ? 293.702 287.809 242.386 1.00 131.74 62 THR G CA 1
ATOM 8444 C C . THR G 1 62 ? 293.119 287.317 243.699 1.00 131.74 62 THR G C 1
ATOM 8445 O O . THR G 1 62 ? 293.538 287.764 244.770 1.00 131.74 62 THR G O 1
ATOM 8449 N N . SER G 1 63 ? 292.154 286.398 243.621 1.00 148.78 63 SER G N 1
ATOM 8450 C CA . SER G 1 63 ? 291.634 285.747 244.824 1.00 148.78 63 SER G CA 1
ATOM 8451 C C . SER G 1 63 ? 292.646 284.697 245.269 1.00 148.78 63 SER G C 1
ATOM 8452 O O . SER G 1 63 ? 292.529 283.504 244.987 1.00 148.78 63 SER G O 1
ATOM 8455 N N . ALA G 1 64 ? 293.664 285.157 245.980 1.00 163.80 64 ALA G N 1
ATOM 8456 C CA . ALA G 1 64 ? 294.661 284.241 246.492 1.00 163.80 64 ALA G CA 1
ATOM 8457 C C . ALA G 1 64 ? 294.041 283.336 247.561 1.00 163.80 64 ALA G C 1
ATOM 8458 O O . ALA G 1 64 ? 292.981 283.642 248.105 1.00 163.80 64 ALA G O 1
ATOM 8460 N N . PRO G 1 65 ? 294.652 282.188 247.835 1.00 171.13 65 PRO G N 1
ATOM 8461 C CA . PRO G 1 65 ? 294.195 281.356 248.957 1.00 171.13 65 PRO G CA 1
ATOM 8462 C C . PRO G 1 65 ? 294.377 282.079 250.284 1.00 171.13 65 PRO G C 1
ATOM 8463 O O . PRO G 1 65 ? 295.246 282.938 250.422 1.00 171.13 65 PRO G O 1
ATOM 8467 N N . ARG G 1 66 ? 293.536 281.746 251.263 1.00 176.73 66 ARG G N 1
ATOM 8468 C CA . ARG G 1 66 ? 293.561 282.499 252.512 1.00 176.73 66 ARG G CA 1
ATOM 8469 C C . ARG G 1 66 ? 294.875 282.309 253.241 1.00 176.73 66 ARG G C 1
ATOM 8470 O O . ARG G 1 66 ? 295.697 283.225 253.317 1.00 176.73 66 ARG G O 1
ATOM 8478 N N . CYS G 1 67 ? 295.071 281.113 253.777 1.00 202.99 67 CYS G N 1
ATOM 8479 C CA . CYS G 1 67 ? 296.320 280.763 254.421 1.00 202.99 67 CYS G CA 1
ATOM 8480 C C . CYS G 1 67 ? 296.332 279.284 254.745 1.00 202.99 67 CYS G C 1
ATOM 8481 O O . CYS G 1 67 ? 295.417 278.779 255.401 1.00 202.99 67 CYS G O 1
ATOM 8484 N N . LEU G 1 68 ? 297.359 278.587 254.289 1.00 214.29 68 LEU G N 1
ATOM 8485 C CA . LEU G 1 68 ? 297.693 277.290 254.849 1.00 214.29 68 LEU G CA 1
ATOM 8486 C C . LEU G 1 68 ? 299.009 277.349 255.602 1.00 214.29 68 LEU G C 1
ATOM 8487 O O . LEU G 1 68 ? 299.234 276.575 256.533 1.00 214.29 68 LEU G O 1
ATOM 8492 N N . GLU G 1 69 ? 299.859 278.296 255.223 1.00 196.82 69 GLU G N 1
ATOM 8493 C CA . GLU G 1 69 ? 301.171 278.467 255.805 1.00 196.82 69 GLU G CA 1
ATOM 8494 C C . GLU G 1 69 ? 301.559 279.930 255.697 1.00 196.82 69 GLU G C 1
ATOM 8495 O O . GLU G 1 69 ? 300.943 280.714 254.970 1.00 196.82 69 GLU G O 1
ATOM 8501 N N . MET G 1 70 ? 302.608 280.289 256.429 1.00 171.28 70 MET G N 1
ATOM 8502 C CA . MET G 1 70 ? 303.047 281.672 256.426 1.00 171.28 70 MET G CA 1
ATOM 8503 C C . MET G 1 70 ? 303.633 282.067 255.083 1.00 171.28 70 MET G C 1
ATOM 8504 O O . MET G 1 70 ? 303.226 283.075 254.498 1.00 171.28 70 MET G O 1
ATOM 8509 N N . ARG G 1 71 ? 304.555 281.264 254.554 1.00 169.57 71 ARG G N 1
ATOM 8510 C CA . ARG G 1 71 ? 305.250 281.670 253.339 1.00 169.57 71 ARG G CA 1
ATOM 8511 C C . ARG G 1 71 ? 304.287 281.794 252.173 1.00 169.57 71 ARG G C 1
ATOM 8512 O O . ARG G 1 71 ? 304.585 282.474 251.185 1.00 169.57 71 ARG G O 1
ATOM 8520 N N . GLU G 1 72 ? 303.113 281.170 252.276 1.00 173.45 72 GLU G N 1
ATOM 8521 C CA . GLU G 1 72 ? 302.088 281.417 251.273 1.00 173.45 72 GLU G CA 1
ATOM 8522 C C . GLU G 1 72 ? 301.604 282.859 251.342 1.00 173.45 72 GLU G C 1
ATOM 8523 O O . GLU G 1 72 ? 301.530 283.549 250.322 1.00 173.45 72 GLU G O 1
ATOM 8529 N N . THR G 1 73 ? 301.309 283.350 252.538 1.00 166.55 73 THR G N 1
ATOM 8530 C CA . THR G 1 73 ? 301.004 284.769 252.664 1.00 166.55 73 THR G CA 1
ATOM 8531 C C . THR G 1 73 ? 302.199 285.618 252.241 1.00 166.55 73 THR G C 1
ATOM 8532 O O . THR G 1 73 ? 302.033 286.690 251.650 1.00 166.55 73 THR G O 1
ATOM 8536 N N . ALA G 1 74 ? 303.410 285.148 252.543 1.00 173.10 74 ALA G N 1
ATOM 8537 C CA . ALA G 1 74 ? 304.620 285.918 252.270 1.00 173.10 74 ALA G CA 1
ATOM 8538 C C . ALA G 1 74 ? 304.813 286.133 250.778 1.00 173.10 74 ALA G C 1
ATOM 8539 O O . ALA G 1 74 ? 305.091 287.249 250.327 1.00 173.10 74 ALA G O 1
ATOM 8541 N N . ASP G 1 75 ? 304.654 285.079 249.984 1.00 173.75 75 ASP G N 1
ATOM 8542 C CA . ASP G 1 75 ? 304.786 285.303 248.555 1.00 173.75 75 ASP G CA 1
ATOM 8543 C C . ASP G 1 75 ? 303.541 285.963 247.968 1.00 173.75 75 ASP G C 1
ATOM 8544 O O . ASP G 1 75 ? 303.651 286.651 246.950 1.00 173.75 75 ASP G O 1
ATOM 8549 N N . ARG G 1 76 ? 302.363 285.803 248.584 1.00 166.59 76 ARG G N 1
ATOM 8550 C CA . ARG G 1 76 ? 301.233 286.628 248.165 1.00 166.59 76 ARG G CA 1
ATOM 8551 C C . ARG G 1 76 ? 301.575 288.108 248.278 1.00 166.59 76 ARG G C 1
ATOM 8552 O O . ARG G 1 76 ? 301.438 288.874 247.316 1.00 166.59 76 ARG G O 1
ATOM 8560 N N . ILE G 1 77 ? 302.048 288.522 249.452 1.00 164.51 77 ILE G N 1
ATOM 8561 C CA . ILE G 1 77 ? 302.331 289.936 249.661 1.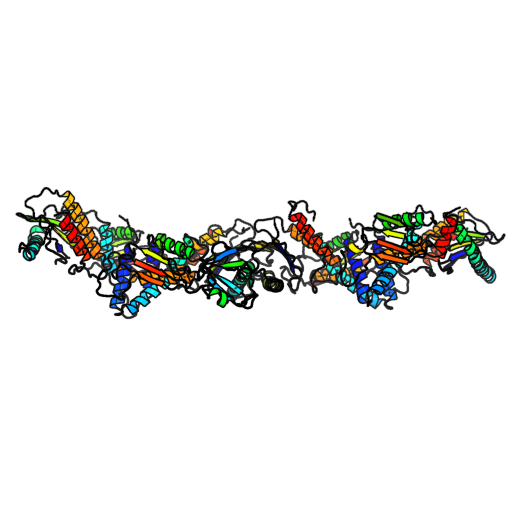00 164.51 77 ILE G CA 1
ATOM 8562 C C . ILE G 1 77 ? 303.502 290.387 248.799 1.00 164.51 77 ILE G C 1
ATOM 8563 O O . ILE G 1 77 ? 303.510 291.523 248.319 1.00 164.51 77 ILE G O 1
ATOM 8568 N N . GLN G 1 78 ? 304.499 289.529 248.569 1.00 150.26 78 GLN G N 1
ATOM 8569 C CA . GLN G 1 78 ? 305.571 289.942 247.669 1.00 150.26 78 GLN G CA 1
ATOM 8570 C C . GLN G 1 78 ? 305.046 290.109 246.253 1.00 150.26 78 GLN G C 1
ATOM 8571 O O . GLN G 1 78 ? 305.493 291.000 245.523 1.00 150.26 78 GLN G O 1
ATOM 8577 N N . GLN G 1 79 ? 304.096 289.265 245.850 1.00 148.30 79 GLN G N 1
ATOM 8578 C CA . GLN G 1 79 ? 303.433 289.462 244.573 1.00 148.30 79 GLN G CA 1
ATOM 8579 C C . GLN G 1 79 ? 302.770 290.825 244.529 1.00 148.30 79 GLN G C 1
ATOM 8580 O O . GLN G 1 79 ? 302.952 291.587 243.578 1.00 148.30 79 GLN G O 1
ATOM 8586 N N . ALA G 1 80 ? 302.029 291.162 245.581 1.00 144.12 80 ALA G N 1
ATOM 8587 C CA . ALA G 1 80 ? 301.351 292.454 245.627 1.00 144.12 80 ALA G CA 1
ATOM 8588 C C . ALA G 1 80 ? 302.348 293.604 245.560 1.00 144.12 80 ALA G C 1
ATOM 8589 O O . ALA G 1 80 ? 302.122 294.598 244.859 1.00 144.12 80 ALA G O 1
ATOM 8591 N N . PHE G 1 81 ? 303.453 293.485 246.292 1.00 145.76 81 PHE G N 1
ATOM 8592 C CA . PHE G 1 81 ? 304.479 294.518 246.284 1.00 145.76 81 PHE G CA 1
ATOM 8593 C C . PHE G 1 81 ? 305.058 294.690 244.896 1.00 145.76 81 PHE G C 1
ATOM 8594 O O . PHE G 1 81 ? 305.295 295.813 244.442 1.00 145.76 81 PHE G O 1
ATOM 8602 N N . ARG G 1 82 ? 305.306 293.585 244.212 1.00 151.45 82 ARG G N 1
ATOM 8603 C CA . ARG G 1 82 ? 305.729 293.678 242.830 1.00 151.45 82 ARG G CA 1
ATOM 8604 C C . ARG G 1 82 ? 304.608 294.176 241.929 1.00 151.45 82 ARG G C 1
ATOM 8605 O O . ARG G 1 82 ? 304.876 294.586 240.798 1.00 151.45 82 ARG G O 1
ATOM 8613 N N . ILE G 1 83 ? 303.360 294.155 242.396 1.00 133.03 83 ILE G N 1
ATOM 8614 C CA . ILE G 1 83 ? 302.266 294.632 241.557 1.00 133.03 83 ILE G CA 1
ATOM 8615 C C . ILE G 1 83 ? 302.262 296.152 241.511 1.00 133.03 83 ILE G C 1
ATOM 8616 O O . ILE G 1 83 ? 302.550 296.761 240.477 1.00 133.03 83 ILE G O 1
ATOM 8621 N N . TYR G 1 84 ? 301.950 296.786 242.635 1.00 140.25 84 TYR G N 1
ATOM 8622 C CA . TYR G 1 84 ? 301.725 298.221 242.653 1.00 140.25 84 TYR G CA 1
ATOM 8623 C C . TYR G 1 84 ? 303.030 299.001 242.585 1.00 140.25 84 TYR G C 1
ATOM 8624 O O . TYR G 1 84 ? 303.082 3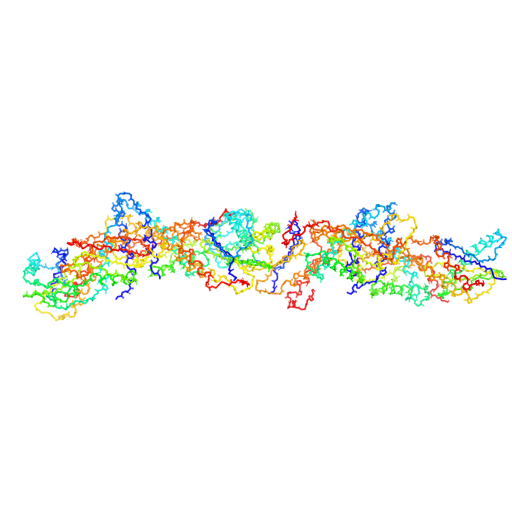00.076 241.976 1.00 140.25 84 TYR G O 1
ATOM 8633 N N . LEU G 1 85 ? 304.081 298.480 243.203 1.00 141.48 85 LEU G N 1
ATOM 8634 C CA . LEU G 1 85 ? 305.393 299.105 243.159 1.00 141.48 85 LEU G CA 1
ATOM 8635 C C . LEU G 1 85 ? 306.253 298.592 242.017 1.00 141.48 85 LEU G C 1
ATOM 8636 O O . LEU G 1 85 ? 307.397 299.031 241.879 1.00 141.48 85 LEU G O 1
ATOM 8641 N N . ASN G 1 86 ? 305.737 297.669 241.213 1.00 141.54 86 ASN G N 1
ATOM 8642 C CA . ASN G 1 86 ? 306.417 297.169 240.025 1.00 141.54 86 ASN G CA 1
ATOM 8643 C C . ASN G 1 86 ? 307.786 296.588 240.333 1.00 141.54 86 ASN G C 1
ATOM 8644 O O . ASN G 1 86 ? 308.627 296.484 239.439 1.00 141.54 86 ASN G O 1
ATOM 8649 N N . ILE G 1 87 ? 308.044 296.222 241.580 1.00 139.77 87 ILE G N 1
ATOM 8650 C CA . ILE G 1 87 ? 309.373 295.804 241.996 1.00 139.77 87 ILE G CA 1
ATOM 8651 C C . ILE G 1 87 ? 309.284 294.464 242.707 1.00 139.77 87 ILE G C 1
ATOM 8652 O O . ILE G 1 87 ? 308.569 294.326 243.704 1.00 139.77 87 ILE G O 1
ATOM 8657 N N . GLN G 1 88 ? 310.025 293.490 242.202 1.00 164.49 88 GLN G N 1
ATOM 8658 C CA . GLN G 1 88 ? 309.979 292.149 242.752 1.00 164.49 88 GLN G CA 1
ATOM 8659 C C . GLN G 1 88 ? 310.692 292.124 244.092 1.00 164.49 88 GLN G C 1
ATOM 8660 O O . GLN G 1 88 ? 311.900 292.386 244.148 1.00 164.49 88 GLN G O 1
ATOM 8666 N N . PRO G 1 89 ? 310.003 291.825 245.178 1.00 168.95 89 PRO G N 1
ATOM 8667 C CA . PRO G 1 89 ? 310.674 291.649 246.463 1.00 168.95 89 PRO G CA 1
ATOM 8668 C C . PRO G 1 89 ? 311.250 290.248 246.556 1.00 168.95 89 PRO G C 1
ATOM 8669 O O . PRO G 1 89 ? 311.108 289.424 245.656 1.00 168.95 89 PRO G O 1
ATOM 8673 N N . THR G 1 90 ? 311.894 289.986 247.682 1.00 188.06 90 THR G N 1
ATOM 8674 C CA . THR G 1 90 ? 312.563 288.713 247.899 1.00 188.06 90 THR G CA 1
ATOM 8675 C C . THR G 1 90 ? 312.436 288.346 249.366 1.00 188.06 90 THR G C 1
ATOM 8676 O O . THR G 1 90 ? 313.077 288.964 250.221 1.00 188.06 90 THR G O 1
ATOM 8680 N N . ILE G 1 91 ? 311.615 287.352 249.653 1.00 178.17 91 ILE G N 1
ATOM 8681 C CA . ILE G 1 91 ? 311.409 286.908 251.024 1.00 178.17 91 ILE G CA 1
ATOM 8682 C C . ILE G 1 91 ? 312.667 286.205 251.502 1.00 178.17 91 ILE G C 1
ATOM 8683 O O . ILE G 1 91 ? 313.380 285.576 250.712 1.00 178.17 91 ILE G O 1
ATOM 8688 N N . SER G 1 92 ? 312.948 286.304 252.796 1.00 182.79 92 SER G N 1
ATOM 8689 C CA . SER G 1 92 ? 314.106 285.633 253.367 1.00 182.79 92 SER G CA 1
ATOM 8690 C C . SER G 1 92 ? 313.934 285.565 254.876 1.00 182.79 92 SER G C 1
ATOM 8691 O O . SER G 1 92 ? 312.910 285.980 255.425 1.00 182.79 92 SER G O 1
ATOM 8694 N N . ASN G 1 93 ? 314.957 285.029 255.537 1.00 185.89 93 ASN G N 1
ATOM 8695 C CA . ASN G 1 93 ? 315.110 285.088 256.986 1.00 185.89 93 ASN G CA 1
ATOM 8696 C C . ASN G 1 93 ? 313.863 284.592 257.718 1.00 185.89 93 ASN G C 1
ATOM 8697 O O . ASN G 1 93 ? 313.146 285.358 258.363 1.00 185.89 93 ASN G O 1
ATOM 8702 N N . TRP G 1 94 ? 313.602 283.292 257.606 1.00 203.02 94 TRP G N 1
ATOM 8703 C CA . TRP G 1 94 ? 312.487 282.719 258.345 1.00 203.02 94 TRP G CA 1
ATOM 8704 C C . TRP G 1 94 ? 312.824 282.458 259.801 1.00 203.02 94 TRP G C 1
ATOM 8705 O O . TRP G 1 94 ? 313.987 282.369 260.201 1.00 203.02 94 TRP G O 1
ATOM 8716 N N . SER G 1 95 ? 311.764 282.345 260.589 1.00 196.83 95 SER G N 1
ATOM 8717 C CA . SER G 1 95 ? 311.852 281.816 261.930 1.00 196.83 95 SER G CA 1
ATOM 8718 C C . SER G 1 95 ? 312.258 280.349 261.884 1.00 196.83 95 SER G C 1
ATOM 8719 O O . SER G 1 95 ? 311.989 279.652 260.902 1.00 196.83 95 SER G O 1
ATOM 8722 N N . PRO G 1 96 ? 312.895 279.850 262.941 1.00 184.57 96 PRO G N 1
ATOM 8723 C CA . PRO G 1 96 ? 312.930 278.397 263.117 1.00 184.57 96 PRO G CA 1
ATOM 8724 C C . PRO G 1 96 ? 311.533 277.831 263.109 1.00 184.57 96 PRO G C 1
ATOM 8725 O O . PRO G 1 96 ? 311.303 276.719 262.624 1.00 184.57 96 PRO G O 1
ATOM 8729 N N . ALA G 1 97 ? 310.582 278.607 263.616 1.00 192.13 97 ALA G N 1
ATOM 8730 C CA . ALA G 1 97 ? 309.180 278.235 263.631 1.00 192.13 97 ALA G CA 1
ATOM 8731 C C . ALA G 1 97 ? 308.449 278.640 262.364 1.00 192.13 97 ALA G C 1
ATOM 8732 O O . ALA G 1 97 ? 307.223 278.499 262.308 1.00 192.13 97 ALA G O 1
ATOM 8734 N N . SER G 1 98 ? 309.150 279.171 261.368 1.00 184.88 98 SER G N 1
ATOM 8735 C CA . SER G 1 98 ? 308.567 279.532 260.079 1.00 184.88 98 SER G CA 1
ATOM 8736 C C . SER G 1 98 ? 307.465 280.562 260.208 1.00 184.88 98 SER G C 1
ATOM 8737 O O . SER G 1 98 ? 306.800 280.884 259.216 1.00 184.88 98 SER G O 1
ATOM 8740 N N . ASP G 1 99 ? 307.240 281.078 261.407 1.00 192.90 99 ASP G N 1
ATOM 8741 C CA . ASP G 1 99 ? 306.147 282.009 261.603 1.00 192.90 99 ASP G CA 1
ATOM 8742 C C . ASP G 1 99 ? 306.445 283.386 261.047 1.00 192.90 99 ASP G C 1
ATOM 8743 O O . ASP G 1 99 ? 305.550 284.026 260.485 1.00 192.90 99 ASP G O 1
ATOM 8748 N N . GLU G 1 100 ? 307.679 283.853 261.183 1.00 200.66 100 GLU G N 1
ATOM 8749 C CA . GLU G 1 100 ? 308.025 285.214 260.810 1.00 200.66 100 GLU G CA 1
ATOM 8750 C C . GLU G 1 100 ? 309.151 285.202 259.787 1.00 200.66 100 GLU G C 1
ATOM 8751 O O . GLU G 1 100 ? 310.070 284.382 259.866 1.00 200.66 100 GLU G O 1
ATOM 8757 N N . PHE G 1 101 ? 309.075 286.121 258.832 1.00 193.53 101 PHE G N 1
ATOM 8758 C CA . PHE G 1 101 ? 310.051 286.236 257.764 1.00 193.53 101 PHE G CA 1
ATOM 8759 C C . PHE G 1 101 ? 310.448 287.692 257.604 1.00 193.53 101 PHE G C 1
ATOM 8760 O O . PHE G 1 101 ? 309.905 288.587 258.258 1.00 193.53 101 PHE G O 1
ATOM 8768 N N . SER G 1 102 ? 311.388 287.915 256.697 1.00 197.56 102 SER G N 1
ATOM 8769 C CA . SER G 1 102 ? 311.873 289.240 256.355 1.00 197.56 102 SER G CA 1
ATOM 8770 C C . SER G 1 102 ? 311.600 289.521 254.883 1.00 197.56 102 SER G C 1
ATOM 8771 O O . SER G 1 102 ? 311.573 288.606 254.054 1.00 197.56 102 SER G O 1
ATOM 8774 N N . LEU G 1 103 ? 311.407 290.797 254.563 1.00 198.03 103 LEU G N 1
ATOM 8775 C CA . LEU G 1 103 ? 311.027 291.227 253.225 1.00 198.03 103 LEU G CA 1
ATOM 8776 C C . LEU G 1 103 ? 312.021 292.255 252.711 1.00 198.03 103 LEU G C 1
ATOM 8777 O O . LEU G 1 103 ? 312.477 293.122 253.463 1.00 198.03 103 LEU G O 1
ATOM 8782 N N . VAL G 1 104 ? 312.353 292.157 251.429 1.00 195.05 104 VAL G N 1
ATOM 8783 C CA . VAL G 1 104 ? 313.470 292.890 250.846 1.00 195.05 104 VAL G CA 1
ATOM 8784 C C . VAL G 1 104 ? 312.954 293.744 249.700 1.00 195.05 104 VAL G C 1
ATOM 8785 O O . VAL G 1 104 ? 312.340 293.226 248.760 1.00 195.05 104 VAL G O 1
ATOM 8789 N N . PHE G 1 105 ? 313.222 295.046 249.772 1.00 171.64 105 PHE G N 1
ATOM 8790 C CA . PHE G 1 105 ? 313.000 295.974 248.670 1.00 171.64 105 PHE G CA 1
ATOM 8791 C C . PHE G 1 105 ? 314.336 296.607 248.328 1.00 171.64 105 PHE G C 1
ATOM 8792 O O . PHE G 1 105 ? 314.978 297.210 249.195 1.00 171.64 105 PHE G O 1
ATOM 8800 N N . ASP G 1 106 ? 314.762 296.458 247.074 1.00 154.63 106 ASP G N 1
ATOM 8801 C CA . ASP G 1 106 ? 316.030 297.047 246.666 1.00 154.63 106 ASP G CA 1
ATOM 8802 C C . ASP G 1 106 ? 315.948 298.562 246.660 1.00 154.63 106 ASP G C 1
ATOM 8803 O O . ASP G 1 106 ? 316.889 299.245 247.068 1.00 154.63 106 ASP G O 1
ATOM 8808 N N . SER G 1 107 ? 314.834 299.103 246.185 1.00 147.81 107 SER G N 1
ATOM 8809 C CA . SER G 1 107 ? 314.706 300.545 246.031 1.00 147.81 107 SER G CA 1
ATOM 8810 C C . SER G 1 107 ? 313.233 300.874 245.907 1.00 147.81 107 SER G C 1
ATOM 8811 O O . SER G 1 107 ? 312.595 300.498 244.920 1.00 147.81 107 SER G O 1
ATOM 8814 N N . ASN G 1 108 ? 312.699 301.566 246.900 1.00 159.89 108 ASN G N 1
ATOM 8815 C CA . ASN G 1 108 ? 311.298 301.933 246.890 1.00 159.89 108 ASN G CA 1
ATOM 8816 C C . ASN G 1 108 ? 311.139 303.259 246.176 1.00 159.89 108 ASN G C 1
ATOM 8817 O O . ASN G 1 108 ? 311.805 304.231 246.555 1.00 159.89 108 ASN G O 1
ATOM 8822 N N . PRO G 1 109 ? 310.284 303.352 245.163 1.00 151.38 109 PRO G N 1
ATOM 8823 C CA . PRO G 1 109 ? 309.986 304.667 244.578 1.00 151.38 109 PRO G CA 1
ATOM 8824 C C . PRO G 1 109 ? 309.642 305.687 245.639 1.00 151.38 109 PRO G C 1
ATOM 8825 O O . PRO G 1 109 ? 310.045 306.855 245.555 1.00 151.38 109 PRO G O 1
ATOM 8829 N N . LEU G 1 110 ? 308.917 305.251 246.663 1.00 163.80 110 LEU G N 1
ATOM 8830 C CA . LEU G 1 110 ? 308.681 306.104 247.816 1.00 163.80 110 LEU G CA 1
ATOM 8831 C C . LEU G 1 110 ? 309.981 306.403 248.549 1.00 163.80 110 LEU G C 1
ATOM 8832 O O . LEU G 1 110 ? 310.330 307.567 248.767 1.00 163.80 110 LEU G O 1
ATOM 8837 N N . THR G 1 111 ? 310.729 305.359 248.911 1.00 163.68 111 THR G N 1
ATOM 8838 C CA . THR G 1 111 ? 311.940 305.579 249.693 1.00 163.68 111 THR G CA 1
ATOM 8839 C C . THR G 1 111 ? 312.987 306.313 248.880 1.00 163.68 111 THR G C 1
ATOM 8840 O O . THR G 1 111 ? 313.646 307.227 249.386 1.00 163.68 111 THR G O 1
ATOM 8844 N N . GLU G 1 112 ? 313.146 305.936 247.618 1.00 171.80 112 GLU G N 1
ATOM 8845 C CA . GLU G 1 112 ? 314.204 306.504 246.807 1.00 171.80 112 GLU G CA 1
ATOM 8846 C C . GLU G 1 112 ? 313.749 307.817 246.188 1.00 171.80 112 GLU G C 1
ATOM 8847 O O . GLU G 1 112 ? 312.579 308.195 246.259 1.00 171.80 112 GLU G O 1
ATOM 8853 N N . PHE G 1 113 ? 314.702 308.495 245.545 1.00 178.65 113 PHE G N 1
ATOM 8854 C CA . PHE G 1 113 ? 314.641 309.903 245.165 1.00 178.65 113 PHE G CA 1
ATOM 8855 C C . PHE G 1 113 ? 314.533 310.820 246.368 1.00 178.65 113 PHE G C 1
ATOM 8856 O O . PHE G 1 113 ? 314.131 311.980 246.222 1.00 178.65 113 PHE G O 1
ATOM 8864 N N . VAL G 1 114 ? 314.866 310.327 247.555 1.00 182.64 114 VAL G N 1
ATOM 8865 C CA . VAL G 1 114 ? 314.871 311.122 248.773 1.00 182.64 114 VAL G CA 1
ATOM 8866 C C . VAL G 1 114 ? 315.967 310.586 249.678 1.00 182.64 114 VAL G C 1
ATOM 8867 O O . VAL G 1 114 ? 316.029 309.379 249.928 1.00 182.64 114 VAL G O 1
ATOM 8871 N N . GLU G 1 115 ? 316.832 311.471 250.160 1.00 176.19 115 GLU G N 1
ATOM 8872 C CA . GLU G 1 115 ? 317.695 311.161 251.288 1.00 176.19 115 GLU G CA 1
ATOM 8873 C C . GLU G 1 115 ? 317.241 312.021 252.462 1.00 176.19 115 GLU G C 1
ATOM 8874 O O . GLU G 1 115 ? 316.311 312.824 252.342 1.00 176.19 115 GLU G O 1
ATOM 8880 N N . LEU G 1 116 ? 317.904 311.858 253.605 1.00 170.91 116 LEU G N 1
ATOM 8881 C CA . LEU G 1 116 ? 317.385 312.413 254.851 1.00 170.91 116 LEU G CA 1
ATOM 8882 C C . LEU G 1 116 ? 318.348 313.390 255.493 1.00 170.91 116 LEU G C 1
ATOM 8883 O O . LEU G 1 116 ? 319.535 313.077 255.650 1.00 170.91 116 LEU G O 1
ATOM 8888 N N . PRO G 1 117 ? 317.868 314.562 255.895 1.00 168.99 117 PRO G N 1
ATOM 8889 C CA . PRO G 1 117 ? 318.684 315.474 256.694 1.00 168.99 117 PRO G CA 1
ATOM 8890 C C . PRO G 1 117 ? 319.063 314.830 258.012 1.00 168.99 117 PRO G C 1
ATOM 8891 O O . PRO G 1 117 ? 318.235 314.158 258.644 1.00 168.99 117 PRO G O 1
ATOM 8895 N N . PRO G 1 118 ? 320.294 315.047 258.474 1.00 175.31 118 PRO G N 1
ATOM 8896 C CA . PRO G 1 118 ? 320.818 314.257 259.603 1.00 175.31 118 PRO G CA 1
ATOM 8897 C C . PRO G 1 118 ? 320.073 314.460 260.904 1.00 175.31 118 PRO G C 1
ATOM 8898 O O . PRO G 1 118 ? 320.216 313.641 261.820 1.00 175.31 118 PRO G O 1
ATOM 8902 N N . ASP G 1 119 ? 319.299 315.530 261.031 1.00 171.33 119 ASP G N 1
ATOM 8903 C CA . ASP G 1 119 ? 318.536 315.732 262.252 1.00 171.33 119 ASP G CA 1
ATOM 8904 C C . ASP G 1 119 ? 317.488 314.646 262.460 1.00 171.33 119 ASP G C 1
ATOM 8905 O O . ASP G 1 119 ? 317.130 314.345 263.603 1.00 171.33 119 ASP G O 1
ATOM 8910 N N . LEU G 1 120 ? 317.006 314.024 261.384 1.00 156.55 120 LEU G N 1
ATOM 8911 C CA . LEU G 1 120 ? 315.866 313.115 261.456 1.00 156.55 120 LEU G CA 1
ATOM 8912 C C . LEU G 1 120 ? 316.264 311.649 261.582 1.00 156.55 120 LEU G C 1
ATOM 8913 O O . LEU G 1 120 ? 315.579 310.777 261.041 1.00 156.55 120 LEU G O 1
ATOM 8918 N N . THR G 1 121 ? 317.344 311.350 262.298 1.00 169.12 121 THR G N 1
ATOM 8919 C CA . THR G 1 121 ? 317.771 309.958 262.409 1.00 169.12 121 THR G CA 1
ATOM 8920 C C . THR G 1 121 ? 316.728 309.109 263.120 1.00 169.12 121 THR G C 1
ATOM 8921 O O . THR G 1 121 ? 316.450 307.978 262.704 1.00 169.12 121 THR G O 1
ATOM 8925 N N . ASN G 1 122 ? 316.131 309.636 264.188 1.00 156.67 122 ASN G N 1
ATOM 8926 C CA . ASN G 1 122 ? 315.105 308.884 264.897 1.00 156.67 122 ASN G CA 1
ATOM 8927 C C . ASN G 1 122 ? 313.842 308.696 264.062 1.00 156.67 122 ASN G C 1
ATOM 8928 O O . ASN G 1 122 ? 313.001 307.862 264.415 1.00 156.67 122 ASN G O 1
ATOM 8933 N N . LEU G 1 123 ? 313.683 309.442 262.974 1.00 154.81 123 LEU G N 1
ATOM 8934 C CA . LEU G 1 123 ? 312.588 309.166 262.059 1.00 154.81 123 LEU G CA 1
ATOM 8935 C C . LEU G 1 123 ? 312.812 307.834 261.366 1.00 154.81 123 LEU G C 1
ATOM 8936 O O . LEU G 1 123 ? 313.932 307.509 260.963 1.00 154.81 123 LEU G O 1
ATOM 8941 N N . ARG G 1 124 ? 311.738 307.057 261.239 1.00 171.43 124 ARG G N 1
ATOM 8942 C CA . ARG G 1 124 ? 311.695 305.901 260.349 1.00 171.43 124 ARG G CA 1
ATOM 8943 C C . ARG G 1 124 ? 310.837 306.310 259.156 1.00 171.43 124 ARG G C 1
ATOM 8944 O O . ARG G 1 124 ? 309.616 306.449 259.268 1.00 171.43 124 ARG G O 1
ATOM 8952 N N . TYR G 1 125 ? 311.487 306.490 258.009 1.00 160.19 125 TYR G N 1
ATOM 8953 C CA . TYR G 1 125 ? 310.890 307.232 256.902 1.00 160.19 125 TYR G CA 1
ATOM 8954 C C . TYR G 1 125 ? 309.791 306.437 256.210 1.00 160.19 125 TYR G C 1
ATOM 8955 O O . TYR G 1 125 ? 308.618 306.823 256.237 1.00 160.19 125 TYR G O 1
ATOM 8964 N N . SER G 1 126 ? 310.147 305.313 255.599 1.00 152.82 126 SER G N 1
ATOM 8965 C CA . SER G 1 126 ? 309.229 304.584 254.739 1.00 152.82 126 SER G CA 1
ATOM 8966 C C . SER G 1 126 ? 308.230 303.739 255.523 1.00 152.82 126 SER G C 1
ATOM 8967 O O . SER G 1 126 ? 307.590 302.853 254.947 1.00 152.82 126 SER G O 1
ATOM 8970 N N . ALA G 1 127 ? 308.053 304.028 256.814 1.00 137.60 127 ALA G N 1
ATOM 8971 C CA . ALA G 1 127 ? 307.172 303.249 257.676 1.00 137.60 127 ALA G CA 1
ATOM 8972 C C . ALA G 1 127 ? 305.732 303.206 257.181 1.00 137.60 127 ALA G C 1
ATOM 8973 O O . ALA G 1 127 ? 304.925 302.433 257.722 1.00 137.60 127 ALA G O 1
ATOM 8975 N N . ILE G 1 128 ? 305.390 304.017 256.179 1.00 131.89 128 ILE G N 1
ATOM 8976 C CA . ILE G 1 128 ? 304.067 303.920 255.582 1.00 131.89 128 ILE G CA 1
ATOM 8977 C C . ILE G 1 128 ? 303.827 302.516 255.069 1.00 131.89 128 ILE G C 1
ATOM 8978 O O . ILE G 1 128 ? 302.700 302.019 255.114 1.00 131.89 128 ILE G O 1
ATOM 8983 N N . LEU G 1 129 ? 304.874 301.836 254.606 1.00 134.54 129 LEU G N 1
ATOM 8984 C CA . LEU G 1 129 ? 304.687 300.473 254.131 1.00 134.54 129 LEU G CA 1
ATOM 8985 C C . LEU G 1 129 ? 304.375 299.521 255.270 1.00 134.54 129 LEU G C 1
ATOM 8986 O O . LEU G 1 129 ? 303.549 298.615 255.116 1.00 134.54 129 LEU G O 1
ATOM 8991 N N . SER G 1 130 ? 305.051 299.674 256.407 1.00 142.03 130 SER G N 1
ATOM 8992 C CA . SER G 1 130 ? 304.714 298.824 257.540 1.00 142.03 130 SER G CA 1
ATOM 8993 C C . SER G 1 130 ? 303.264 299.038 257.939 1.00 142.03 130 SER G C 1
ATOM 8994 O O . SER G 1 130 ? 302.531 298.077 258.196 1.00 142.03 130 SER G O 1
ATOM 8997 N N . GLY G 1 131 ? 302.828 300.294 257.970 1.00 134.07 131 GLY G N 1
ATOM 8998 C CA . GLY G 1 131 ? 301.421 300.556 258.214 1.00 134.07 131 GLY G CA 1
ATOM 8999 C C . GLY G 1 131 ? 300.531 299.899 257.176 1.00 134.07 1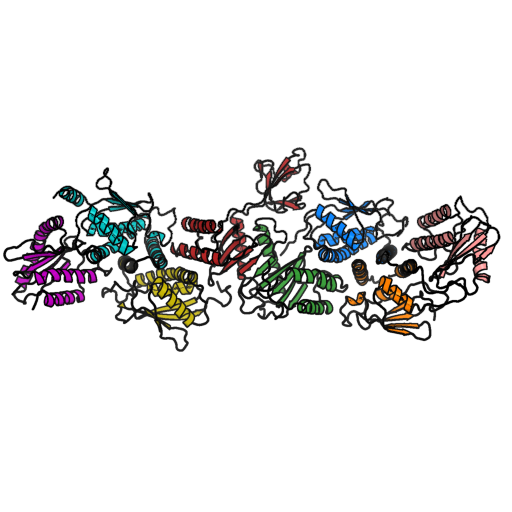31 GLY G C 1
ATOM 9000 O O . GLY G 1 131 ? 299.470 299.359 257.501 1.00 134.07 131 GLY G O 1
ATOM 9001 N N . CYS G 1 132 ? 300.953 299.945 255.911 1.00 136.76 132 CYS G N 1
ATOM 9002 C CA . CYS G 1 132 ? 300.190 299.315 254.843 1.00 136.76 132 CYS G CA 1
ATOM 9003 C C . CYS G 1 132 ? 300.009 297.839 255.121 1.00 136.76 132 CYS G C 1
ATOM 9004 O O . CYS G 1 132 ? 298.897 297.308 255.039 1.00 136.76 132 CYS G O 1
ATOM 9007 N N . ILE G 1 133 ? 301.100 297.170 255.483 1.00 139.05 133 ILE G N 1
ATOM 9008 C CA . ILE G 1 133 ? 301.047 295.747 255.789 1.00 139.05 133 ILE G CA 1
ATOM 9009 C C . ILE G 1 133 ? 300.112 295.498 256.954 1.00 139.05 133 ILE G C 1
ATOM 9010 O O . ILE G 1 133 ? 299.283 294.586 256.919 1.00 139.05 133 ILE G O 1
ATOM 9015 N N . ARG G 1 134 ? 300.219 296.319 257.995 1.00 150.07 134 ARG G N 1
ATOM 9016 C CA . ARG G 1 134 ? 299.388 296.125 259.173 1.00 150.07 134 ARG G CA 1
ATOM 9017 C C . ARG G 1 134 ? 297.912 296.174 258.818 1.00 150.07 134 ARG G C 1
ATOM 9018 O O . ARG G 1 134 ? 297.177 295.201 259.026 1.00 150.07 134 ARG G O 1
ATOM 9026 N N . GLY G 1 135 ? 297.467 297.303 258.271 1.00 140.20 135 GLY G N 1
ATOM 9027 C CA . GLY G 1 135 ? 296.058 297.451 257.948 1.00 140.20 135 GLY G CA 1
ATOM 9028 C C . GLY G 1 135 ? 295.590 296.439 256.924 1.00 140.20 135 GLY G C 1
ATOM 9029 O O . GLY G 1 135 ? 294.457 295.952 256.985 1.00 140.20 135 GLY G O 1
ATOM 9030 N N . ALA G 1 136 ? 296.464 296.096 255.979 1.00 148.63 136 ALA G N 1
ATOM 9031 C CA . ALA G 1 136 ? 296.143 295.070 255.005 1.00 148.63 136 ALA G CA 1
ATOM 9032 C C . ALA G 1 136 ? 295.897 293.732 255.683 1.00 148.63 136 ALA G C 1
ATOM 9033 O O . ALA G 1 136 ? 294.999 292.981 255.290 1.00 148.63 136 ALA G O 1
ATOM 9035 N N . LEU G 1 137 ? 296.691 293.408 256.694 1.00 150.45 137 LEU G N 1
ATOM 9036 C CA . LEU G 1 137 ? 296.487 292.141 257.378 1.00 150.45 137 LEU G CA 1
ATOM 9037 C C . LEU G 1 137 ? 295.309 292.196 258.339 1.00 150.45 137 LEU G C 1
ATOM 9038 O O . LEU G 1 137 ? 294.751 291.156 258.695 1.00 150.45 137 LEU G O 1
ATOM 9043 N N . GLU G 1 138 ? 294.919 293.387 258.772 1.00 170.24 138 GLU G N 1
ATOM 9044 C CA . GLU G 1 138 ? 293.838 293.443 259.743 1.00 170.24 138 GLU G CA 1
ATOM 9045 C C . GLU G 1 138 ? 292.472 293.459 259.073 1.00 170.24 138 GLU G C 1
ATOM 9046 O O . GLU G 1 138 ? 291.504 292.928 259.625 1.00 170.24 138 GLU G O 1
ATOM 9052 N N . MET G 1 139 ? 292.356 294.062 257.893 1.00 159.12 139 MET G N 1
ATOM 9053 C CA . MET G 1 139 ? 291.100 293.914 257.171 1.00 159.12 139 MET G CA 1
ATOM 9054 C C . MET G 1 139 ? 290.922 292.482 256.692 1.00 159.12 139 MET G C 1
ATOM 9055 O O . MET G 1 139 ? 289.792 292.043 256.465 1.00 159.12 139 MET G O 1
ATOM 9060 N N . VAL G 1 140 ? 292.014 291.730 256.574 1.00 160.03 140 VAL G N 1
ATOM 9061 C CA . VAL G 1 140 ? 291.938 290.341 256.141 1.00 160.03 140 VAL G CA 1
ATOM 9062 C C . VAL G 1 140 ? 291.890 289.508 257.413 1.00 160.03 140 VAL G C 1
ATOM 9063 O O . VAL G 1 140 ? 292.098 288.290 257.388 1.00 160.03 140 VAL G O 1
ATOM 9067 N N . GLN G 1 141 ? 291.596 290.171 258.533 1.00 168.69 141 GLN G N 1
ATOM 9068 C CA . GLN G 1 141 ? 291.472 289.530 259.843 1.00 168.69 141 GLN G CA 1
ATOM 9069 C C . GLN G 1 141 ? 292.649 288.600 260.117 1.00 168.69 141 GLN G C 1
ATOM 9070 O O . GLN G 1 141 ? 292.482 287.403 260.349 1.00 168.69 141 GLN G O 1
ATOM 9076 N N . LEU G 1 142 ? 293.854 289.161 260.076 1.00 164.58 142 LEU G N 1
ATOM 9077 C CA . LEU G 1 142 ? 295.068 288.386 260.278 1.00 164.58 142 LEU G CA 1
ATOM 9078 C C . LEU G 1 142 ? 296.055 289.224 261.071 1.00 164.58 142 LEU G C 1
ATOM 9079 O O . LEU G 1 142 ? 296.393 290.343 260.675 1.00 164.58 142 LEU G O 1
ATOM 9084 N N . GLU G 1 143 ? 296.510 288.681 262.187 1.00 187.00 143 GLU G N 1
ATOM 9085 C CA . GLU G 1 143 ? 297.242 289.456 263.173 1.00 187.00 143 GLU G CA 1
ATOM 9086 C C . GLU G 1 143 ? 298.739 289.277 262.964 1.00 187.00 143 GLU G C 1
ATOM 9087 O O . GLU G 1 143 ? 299.268 288.175 263.145 1.00 187.00 143 GLU G O 1
ATOM 9093 N N . VAL G 1 144 ? 299.417 290.363 262.588 1.00 173.08 144 VAL G N 1
ATOM 9094 C CA . VAL G 1 144 ? 300.843 290.333 262.291 1.00 173.08 144 VAL G CA 1
ATOM 9095 C C . VAL G 1 144 ? 301.509 291.605 262.807 1.00 173.08 144 VAL G C 1
ATOM 9096 O O . VAL G 1 144 ? 300.879 292.656 262.947 1.00 173.08 144 VAL G O 1
ATOM 9100 N N . GLN G 1 145 ? 302.805 291.497 263.086 1.00 173.18 145 GLN G N 1
ATOM 9101 C CA . GLN G 1 145 ? 303.634 292.634 263.456 1.00 173.18 145 GLN G CA 1
ATOM 9102 C C . GLN G 1 145 ? 304.724 292.823 262.418 1.00 173.18 145 GLN G C 1
ATOM 9103 O O . GLN G 1 145 ? 305.430 291.870 262.073 1.00 173.18 145 GLN G O 1
ATOM 9109 N N . CYS G 1 146 ? 304.855 294.051 261.924 1.00 173.80 146 CYS G N 1
ATOM 9110 C CA . CYS G 1 146 ? 305.796 294.356 260.862 1.00 173.80 146 CYS G CA 1
ATOM 9111 C C . CYS G 1 146 ? 306.494 295.672 261.146 1.00 173.80 146 CYS G C 1
ATOM 9112 O O . CYS G 1 146 ? 305.844 296.697 261.369 1.00 173.80 146 CYS G O 1
ATOM 9115 N N . TRP G 1 147 ? 307.822 295.626 261.133 1.00 182.58 147 TRP G N 1
ATOM 9116 C CA . TRP G 1 147 ? 308.653 296.808 261.263 1.00 182.58 147 TRP G CA 1
ATOM 9117 C C . TRP G 1 147 ? 309.885 296.609 260.399 1.00 182.58 147 TRP G C 1
ATOM 9118 O O . TRP G 1 147 ? 310.349 295.484 260.192 1.00 182.58 147 TRP G O 1
ATOM 9129 N N . PHE G 1 148 ? 310.420 297.713 259.903 1.00 180.97 148 PHE G N 1
ATOM 9130 C CA . PHE G 1 148 ? 311.537 297.642 258.972 1.00 180.97 148 PHE G CA 1
ATOM 9131 C C . PHE G 1 148 ? 312.787 297.433 259.810 1.00 180.97 148 PHE G C 1
ATOM 9132 O O . PHE G 1 148 ? 313.304 298.370 260.419 1.00 180.97 148 PHE G O 1
ATOM 9140 N N . VAL G 1 149 ? 313.265 296.190 259.862 1.00 196.92 149 VAL G N 1
ATOM 9141 C CA . VAL G 1 149 ? 314.485 295.917 260.612 1.00 196.92 149 VAL G CA 1
ATOM 9142 C C . VAL G 1 149 ? 315.674 296.619 259.977 1.00 196.92 149 VAL G C 1
ATOM 9143 O O . VAL G 1 149 ? 316.596 297.045 260.680 1.00 196.92 149 VAL G O 1
ATOM 9147 N N . GLN G 1 150 ? 315.685 296.753 258.656 1.00 190.19 150 GLN G N 1
ATOM 9148 C CA . GLN G 1 150 ? 316.677 297.567 257.970 1.00 190.19 150 GLN G CA 1
ATOM 9149 C C . GLN G 1 150 ? 315.987 298.425 256.920 1.00 190.19 150 GLN G C 1
ATOM 9150 O O . GLN G 1 150 ? 315.068 297.960 256.243 1.00 190.19 150 GLN G O 1
ATOM 9156 N N . ASP G 1 151 ? 316.421 299.682 256.800 1.00 193.73 151 ASP G N 1
ATOM 9157 C CA . ASP G 1 151 ? 315.856 300.626 255.840 1.00 193.73 151 ASP G CA 1
ATOM 9158 C C . ASP G 1 151 ? 316.956 301.162 254.940 1.00 193.73 151 ASP G C 1
ATOM 9159 O O . ASP G 1 151 ? 318.059 301.467 255.402 1.00 193.73 151 ASP G O 1
ATOM 9164 N N . GLN G 1 152 ? 316.624 301.317 253.658 1.00 172.23 152 GLN G N 1
ATOM 9165 C CA . GLN G 1 152 ? 317.611 301.753 252.681 1.00 172.23 152 GLN G CA 1
ATOM 9166 C C . GLN G 1 152 ? 318.298 303.037 253.114 1.00 172.23 152 GLN G C 1
ATOM 9167 O O . GLN G 1 152 ? 319.495 303.214 252.872 1.00 172.23 152 GLN G O 1
ATOM 9173 N N . LEU G 1 153 ? 317.564 303.928 253.775 1.00 154.82 153 LEU G N 1
ATOM 9174 C CA . LEU G 1 153 ? 318.097 305.237 254.114 1.00 154.82 153 LEU G CA 1
ATOM 9175 C C . LEU G 1 153 ? 319.103 305.180 255.252 1.00 154.82 153 LEU G C 1
ATOM 9176 O O . LEU G 1 153 ? 320.080 305.935 255.247 1.00 154.82 153 LEU G O 1
ATOM 9181 N N . LYS G 1 154 ? 318.895 304.294 256.224 1.00 169.82 154 LYS G N 1
ATOM 9182 C CA . LYS G 1 154 ? 319.710 304.284 257.432 1.00 169.82 154 LYS G CA 1
ATOM 9183 C C . LYS G 1 154 ? 321.122 303.776 257.203 1.00 169.82 154 LYS G C 1
ATOM 9184 O O . LYS G 1 154 ? 321.860 303.607 258.180 1.00 169.82 154 LYS G O 1
ATOM 9190 N N . GLY G 1 155 ? 321.528 303.532 255.961 1.00 169.55 155 GLY G N 1
ATOM 9191 C CA . GLY G 1 155 ? 322.795 302.890 255.690 1.00 169.55 155 GLY G CA 1
ATOM 9192 C C . GLY G 1 155 ? 322.681 301.407 255.443 1.00 169.55 155 GLY G C 1
ATOM 9193 O O . GLY G 1 155 ? 323.688 300.768 255.112 1.00 169.55 155 GLY G O 1
ATOM 9194 N N . ASP G 1 156 ? 321.492 300.841 255.607 1.00 184.92 156 ASP G N 1
ATOM 9195 C CA . ASP G 1 156 ? 321.252 299.459 255.235 1.00 184.92 156 ASP G CA 1
ATOM 9196 C C . ASP G 1 156 ? 321.320 299.299 253.725 1.00 184.92 156 ASP G C 1
ATOM 9197 O O . ASP G 1 156 ? 320.949 300.200 252.968 1.00 184.92 156 ASP G O 1
ATOM 9202 N N . ASN G 1 157 ? 321.787 298.128 253.292 1.00 171.57 157 ASN G N 1
ATOM 9203 C CA . ASN G 1 157 ? 321.904 297.866 251.863 1.00 171.57 157 ASN G CA 1
ATOM 9204 C C . ASN G 1 157 ? 320.566 298.060 251.164 1.00 171.57 157 ASN G C 1
ATOM 9205 O O . ASN G 1 157 ? 320.467 298.804 250.184 1.00 171.57 157 ASN G O 1
ATOM 9210 N N . VAL G 1 158 ? 319.518 297.409 251.669 1.00 173.10 158 VAL G N 1
ATOM 9211 C CA . VAL G 1 158 ? 318.174 297.527 251.123 1.00 173.10 158 VAL G CA 1
ATOM 9212 C C . VAL G 1 158 ? 317.179 297.410 252.265 1.00 173.10 158 VAL G C 1
ATOM 9213 O O . VAL G 1 158 ? 317.457 296.806 253.304 1.00 173.10 158 VAL G O 1
ATOM 9217 N N . THR G 1 159 ? 316.000 297.990 252.054 1.00 189.87 159 THR G N 1
ATOM 9218 C CA . THR G 1 159 ? 314.993 298.018 253.105 1.00 189.87 159 THR G CA 1
ATOM 9219 C C . THR G 1 159 ? 314.618 296.602 253.509 1.00 189.87 159 THR G C 1
ATOM 9220 O O . THR G 1 159 ? 314.156 295.810 252.682 1.00 189.87 159 THR G O 1
ATOM 9224 N N . GLU G 1 160 ? 314.803 296.290 254.788 1.00 208.38 160 GLU G N 1
ATOM 9225 C CA . GLU G 1 160 ? 314.440 294.993 255.332 1.00 208.38 160 GLU G CA 1
ATOM 9226 C C . GLU G 1 160 ? 313.382 295.161 256.409 1.00 208.38 160 GLU G C 1
ATOM 9227 O O . GLU G 1 160 ? 313.509 296.007 257.297 1.00 208.38 160 GLU G O 1
ATOM 9233 N N . LEU G 1 161 ? 312.363 294.319 256.338 1.00 201.30 161 LEU G N 1
ATOM 9234 C CA . LEU G 1 161 ? 311.229 294.340 257.239 1.00 201.30 161 LEU G CA 1
ATOM 9235 C C . LEU G 1 161 ? 311.292 293.119 258.144 1.00 201.30 161 LEU G C 1
ATOM 9236 O O . LEU G 1 161 ? 312.099 292.208 257.938 1.00 201.30 161 LEU G O 1
ATOM 9241 N N . ARG G 1 162 ? 310.425 293.107 259.151 1.00 187.13 162 ARG G N 1
ATOM 9242 C CA . ARG G 1 162 ? 310.047 291.891 259.858 1.00 187.13 162 ARG G CA 1
ATOM 9243 C C . ARG G 1 162 ? 308.547 291.709 259.720 1.00 187.13 162 ARG G C 1
ATOM 9244 O O . ARG G 1 162 ? 307.822 292.686 259.523 1.00 187.13 162 ARG G O 1
ATOM 9252 N N . VAL G 1 163 ? 308.091 290.464 259.756 1.00 176.64 163 VAL G N 1
ATOM 9253 C CA . VAL G 1 163 ? 306.678 290.145 259.584 1.00 176.64 163 VAL G CA 1
ATOM 9254 C C . VAL G 1 163 ? 306.334 289.091 260.635 1.00 176.64 163 VAL G C 1
ATOM 9255 O O . VAL G 1 163 ? 306.480 287.888 260.391 1.00 176.64 163 VAL G O 1
ATOM 9259 N N . LYS G 1 164 ? 305.858 289.538 261.804 1.00 186.27 164 LYS G N 1
ATOM 9260 C CA . LYS G 1 164 ? 305.656 288.686 262.980 1.00 186.27 164 LYS G CA 1
ATOM 9261 C C . LYS G 1 164 ? 304.178 288.353 263.101 1.00 186.27 164 LYS G C 1
ATOM 9262 O O . LYS G 1 164 ? 303.398 289.148 263.627 1.00 186.27 164 LYS G O 1
ATOM 9268 N N . PHE G 1 165 ? 303.795 287.165 262.640 1.00 192.17 165 PHE G N 1
ATOM 9269 C CA . PHE G 1 165 ? 302.383 286.789 262.558 1.00 192.17 165 PHE G CA 1
ATOM 9270 C C . PHE G 1 165 ? 302.008 286.121 263.878 1.00 192.17 165 PHE G C 1
ATOM 9271 O O . PHE G 1 165 ? 302.049 284.899 264.031 1.00 192.17 165 PHE G O 1
ATOM 9279 N N . VAL G 1 166 ? 301.644 286.952 264.856 1.00 179.65 166 VAL G N 1
ATOM 9280 C CA . VAL G 1 166 ? 301.549 286.459 266.226 1.00 179.65 166 VAL G CA 1
ATOM 9281 C C . VAL G 1 166 ? 300.417 285.454 266.367 1.00 179.65 166 VAL G C 1
ATOM 9282 O O . VAL G 1 166 ? 300.539 284.470 267.105 1.00 179.65 166 VAL G O 1
ATOM 9286 N N . ARG G 1 167 ? 299.305 285.669 265.669 1.00 197.67 167 ARG G N 1
ATOM 9287 C CA . ARG G 1 167 ? 298.161 284.781 265.828 1.00 197.67 167 ARG G CA 1
ATOM 9288 C C . ARG G 1 167 ? 297.173 285.021 264.693 1.00 197.67 167 ARG G C 1
ATOM 9289 O O . ARG G 1 167 ? 297.445 285.767 263.747 1.00 197.67 167 ARG G O 1
ATOM 9297 N N . ARG G 1 168 ? 296.015 284.377 264.803 1.00 227.41 168 ARG G N 1
ATOM 9298 C CA . ARG G 1 168 ? 295.017 284.323 263.748 1.00 227.41 168 ARG G CA 1
ATOM 9299 C C . ARG G 1 168 ? 293.718 284.981 264.194 1.00 227.41 168 ARG G C 1
ATOM 9300 O O . ARG G 1 168 ? 293.370 284.974 265.378 1.00 227.41 168 ARG G O 1
ATOM 9308 N N . LEU G 1 169 ? 293.003 285.552 263.222 1.00 223.20 169 LEU G N 1
ATOM 9309 C CA . LEU G 1 169 ? 291.673 286.096 263.439 1.00 223.20 169 LEU G CA 1
ATOM 9310 C C . LEU G 1 169 ? 290.656 285.676 262.380 1.00 223.20 169 LEU G C 1
ATOM 9311 O O . LEU G 1 169 ? 289.456 285.896 262.588 1.00 223.20 169 LEU G O 1
ATOM 9316 N N . GLU G 1 170 ? 291.087 285.081 261.266 1.00 245.59 170 GLU G N 1
ATOM 9317 C CA . GLU G 1 170 ? 290.195 284.581 260.222 1.00 245.59 170 GLU G CA 1
ATOM 9318 C C . GLU G 1 170 ? 290.228 283.058 260.206 1.00 245.59 170 GLU G C 1
ATOM 9319 O O . GLU G 1 170 ? 291.299 282.454 260.077 1.00 245.59 170 GLU G O 1
ATOM 9325 N N . GLU G 1 171 ? 289.053 282.443 260.324 1.00 282.56 171 GLU G N 1
ATOM 9326 C CA . GLU G 1 171 ? 288.936 281.006 260.507 1.00 282.56 171 GLU G CA 1
ATOM 9327 C C . GLU G 1 171 ? 288.874 280.286 259.158 1.00 282.56 171 GLU G C 1
ATOM 9328 O O . GLU G 1 171 ? 288.969 280.896 258.088 1.00 282.56 171 GLU G O 1
ATOM 9334 N N . VAL G 1 172 ? 288.718 278.958 259.216 1.00 293.96 172 VAL G N 1
ATOM 9335 C CA . VAL G 1 172 ? 288.694 278.147 258.000 1.00 293.96 172 VAL G CA 1
ATOM 9336 C C . VAL G 1 172 ? 287.374 278.316 257.252 1.00 293.96 172 VAL G C 1
ATOM 9337 O O . VAL G 1 172 ? 287.340 278.259 256.017 1.00 293.96 172 VAL G O 1
ATOM 9341 N N . ILE G 1 173 ? 286.268 278.497 257.976 1.00 280.08 173 ILE G N 1
ATOM 9342 C CA . ILE G 1 173 ? 284.980 278.809 257.354 1.00 280.08 173 ILE G CA 1
ATOM 9343 C C . ILE G 1 173 ? 284.859 280.326 257.243 1.00 280.08 173 ILE G C 1
ATOM 9344 O O . ILE G 1 173 ? 285.234 281.044 258.181 1.00 280.08 173 ILE G O 1
ATOM 9349 N N . PRO G 1 174 ? 284.363 280.865 256.123 1.00 281.55 174 PRO G N 1
ATOM 9350 C CA . PRO G 1 174 ? 284.296 282.332 255.980 1.00 281.55 174 PRO G CA 1
ATOM 9351 C C . PRO G 1 174 ? 283.273 282.996 256.885 1.00 281.55 174 PRO G C 1
ATOM 9352 O O . PRO G 1 174 ? 282.979 284.182 256.683 1.00 281.55 174 PRO G O 1
ATOM 9356 N N . ALA G 1 175 ? 282.695 282.271 257.843 1.00 306.41 175 ALA G N 1
ATOM 9357 C CA . ALA G 1 175 ? 281.895 282.922 258.873 1.00 306.41 175 ALA G CA 1
ATOM 9358 C C . ALA G 1 175 ? 282.767 283.796 259.768 1.00 306.41 175 ALA G C 1
ATOM 9359 O O . ALA G 1 175 ? 282.472 284.978 259.980 1.00 306.41 175 ALA G O 1
ATOM 9361 N N . GLY G 1 176 ? 283.854 283.229 260.294 1.00 306.10 176 GLY G N 1
ATOM 9362 C CA . GLY G 1 176 ? 284.826 283.972 261.079 1.00 306.10 176 GLY G CA 1
ATOM 9363 C C . GLY G 1 176 ? 284.308 284.606 262.356 1.00 306.10 176 GLY G C 1
ATOM 9364 O O . GLY G 1 176 ? 283.103 284.588 262.633 1.00 306.10 176 GLY G O 1
ATOM 9365 N N . GLU G 1 177 ? 285.221 285.177 263.139 1.00 292.46 177 GLU G N 1
ATOM 9366 C CA . GLU G 1 177 ? 284.881 285.862 264.380 1.00 292.46 177 GLU G CA 1
ATOM 9367 C C . GLU G 1 177 ? 284.858 287.368 264.138 1.00 292.46 177 GLU G C 1
ATOM 9368 O O . GLU G 1 177 ? 285.833 287.939 263.640 1.00 292.46 177 GLU G O 1
ATOM 9374 N N . ASP G 1 178 ? 283.744 288.006 264.484 1.00 271.25 178 ASP G N 1
ATOM 9375 C CA . ASP G 1 178 ? 283.564 289.434 264.219 1.00 271.25 178 ASP G CA 1
ATOM 9376 C C . ASP G 1 178 ? 282.508 290.063 265.128 1.00 271.25 178 ASP G C 1
ATOM 9377 O O . ASP G 1 178 ? 282.705 290.203 266.334 1.00 271.25 178 ASP G O 1
ATOM 9382 N N . MET H 7 1 ? 199.627 234.548 235.968 1.00 222.84 1 MET H N 1
ATOM 9383 C CA . MET H 7 1 ? 201.076 234.445 236.053 1.00 222.84 1 MET H CA 1
ATOM 9384 C C . MET H 7 1 ? 201.500 234.883 237.449 1.00 222.84 1 MET H C 1
ATOM 9385 O O . MET H 7 1 ? 202.246 235.849 237.605 1.00 222.84 1 MET H O 1
ATOM 9390 N N . ALA H 7 2 ? 201.023 234.175 238.467 1.00 200.18 2 ALA H N 1
ATOM 9391 C CA . ALA H 7 2 ? 201.212 234.586 239.854 1.00 200.18 2 ALA H CA 1
ATOM 9392 C C . ALA H 7 2 ? 202.604 234.139 240.276 1.00 200.18 2 ALA H C 1
ATOM 9393 O O . ALA H 7 2 ? 202.927 232.950 240.290 1.00 200.18 2 ALA H O 1
ATOM 9395 N N . PHE H 7 3 ? 203.448 235.112 240.576 1.00 195.03 3 PHE H N 1
ATOM 9396 C CA . PHE H 7 3 ? 204.744 234.810 241.152 1.00 195.03 3 PHE H CA 1
ATOM 9397 C C . PHE H 7 3 ? 204.638 234.952 242.654 1.00 195.03 3 PHE H C 1
ATOM 9398 O O . PHE H 7 3 ? 204.844 236.038 243.205 1.00 195.03 3 PHE H O 1
ATOM 9406 N N . CYS H 7 4 ? 204.300 233.862 243.317 1.00 192.69 4 CYS H N 1
ATOM 9407 C CA . CYS H 7 4 ? 204.420 233.845 244.759 1.00 192.69 4 CYS H CA 1
ATOM 9408 C C . CYS H 7 4 ? 205.902 233.913 245.065 1.00 192.69 4 CYS H C 1
ATOM 9409 O O . CYS H 7 4 ? 206.593 232.891 245.078 1.00 192.69 4 CYS H O 1
ATOM 9412 N N . ILE H 7 5 ? 206.401 235.119 245.246 1.00 158.42 5 ILE H N 1
ATOM 9413 C CA . ILE H 7 5 ? 207.771 235.289 245.683 1.00 158.42 5 ILE H CA 1
ATOM 9414 C C . ILE H 7 5 ? 207.913 234.670 247.057 1.00 158.42 5 ILE H C 1
ATOM 9415 O O . ILE H 7 5 ? 206.997 234.744 247.882 1.00 158.42 5 ILE H O 1
ATOM 9420 N N . ALA H 7 6 ? 209.045 234.025 247.296 1.00 147.75 6 ALA H N 1
ATOM 9421 C CA . ALA H 7 6 ? 209.330 233.500 248.622 1.00 147.75 6 ALA H CA 1
ATOM 9422 C C . ALA H 7 6 ? 210.839 233.344 248.732 1.00 147.75 6 ALA H C 1
ATOM 9423 O O . ALA H 7 6 ? 211.419 232.443 248.123 1.00 147.75 6 ALA H O 1
ATOM 9425 N N . VAL H 7 7 ? 211.455 234.228 249.472 1.00 134.17 7 VAL H N 1
ATOM 9426 C CA . VAL H 7 7 ? 212.782 233.952 249.989 1.00 134.17 7 VAL H CA 1
ATOM 9427 C C . VAL H 7 7 ? 212.616 233.144 251.261 1.00 134.17 7 VAL H C 1
ATOM 9428 O O . VAL H 7 7 ? 211.643 233.317 252.004 1.00 134.17 7 VAL H O 1
ATOM 9432 N N . ILE H 7 8 ? 213.529 232.217 251.491 1.00 130.23 8 ILE H N 1
ATOM 9433 C CA . ILE H 7 8 ? 213.515 231.404 252.693 1.00 130.23 8 ILE H CA 1
ATOM 9434 C C . ILE H 7 8 ? 214.845 231.601 253.390 1.00 130.23 8 ILE H C 1
ATOM 9435 O O . ILE H 7 8 ? 215.861 231.850 252.736 1.00 130.23 8 ILE H O 1
ATOM 9440 N N . GLY H 7 9 ? 214.835 231.528 254.712 1.00 122.36 9 GLY H N 1
ATOM 9441 C CA . GLY H 7 9 ? 216.062 231.721 255.449 1.00 122.36 9 GLY H CA 1
ATOM 9442 C C . GLY H 7 9 ? 216.875 230.454 255.406 1.00 122.36 9 GLY H C 1
ATOM 9443 O O . GLY H 7 9 ? 217.061 229.858 254.341 1.00 122.36 9 GLY H O 1
ATOM 9444 N N . LYS H 7 10 ? 217.386 230.038 256.558 1.00 119.18 10 LYS H N 1
ATOM 9445 C CA . LYS H 7 10 ? 217.858 228.669 256.675 1.00 119.18 10 LYS H CA 1
ATOM 9446 C C . LYS H 7 10 ? 216.686 227.707 256.602 1.00 119.18 10 LYS H C 1
ATOM 9447 O O . LYS H 7 10 ? 216.705 226.733 255.843 1.00 119.18 10 LYS H O 1
ATOM 9453 N N . ASP H 7 11 ? 215.650 227.973 257.385 1.00 128.34 11 ASP H N 1
ATOM 9454 C CA . ASP H 7 11 ? 214.426 227.185 257.388 1.00 128.34 11 ASP H CA 1
ATOM 9455 C C . ASP H 7 11 ? 213.190 228.023 257.121 1.00 128.34 11 ASP H C 1
ATOM 9456 O O . ASP H 7 11 ? 212.349 227.643 256.300 1.00 128.34 11 ASP H O 1
ATOM 9461 N N . ASN H 7 12 ? 213.054 229.152 257.801 1.00 131.90 12 ASN H N 1
ATOM 9462 C CA . ASN H 7 12 ? 211.844 229.946 257.711 1.00 131.90 12 ASN H CA 1
ATOM 9463 C C . ASN H 7 12 ? 211.954 230.970 256.593 1.00 131.90 12 ASN H C 1
ATOM 9464 O O . ASN H 7 12 ? 213.012 231.179 256.001 1.00 131.90 12 ASN H O 1
ATOM 9469 N N . ALA H 7 13 ? 210.837 231.635 256.331 1.00 129.62 13 ALA H N 1
ATOM 9470 C CA . ALA H 7 13 ? 210.698 232.485 255.165 1.00 129.62 13 ALA H CA 1
ATOM 9471 C C . ALA H 7 13 ? 210.766 233.951 255.567 1.00 129.62 13 ALA H C 1
ATOM 9472 O O . ALA H 7 13 ? 209.831 234.445 256.213 1.00 129.62 13 ALA H O 1
ATOM 9474 N N . PRO H 7 14 ? 211.836 234.690 255.211 1.00 137.84 14 PRO H N 1
ATOM 9475 C CA . PRO H 7 14 ? 211.899 236.120 255.547 1.00 137.84 14 PRO H CA 1
ATOM 9476 C C . PRO H 7 14 ? 210.861 236.954 254.820 1.00 137.84 14 PRO H C 1
ATOM 9477 O O . PRO H 7 14 ? 210.064 237.643 255.461 1.00 137.84 14 PRO H O 1
ATOM 9481 N N . LEU H 7 15 ? 210.846 236.912 253.494 1.00 132.43 15 LEU H N 1
ATOM 9482 C CA . LEU H 7 15 ? 209.822 237.604 252.725 1.00 132.43 15 LEU H CA 1
ATOM 9483 C C . LEU H 7 15 ? 209.188 236.649 251.739 1.00 132.43 15 LEU H C 1
ATOM 9484 O O . LEU H 7 15 ? 209.885 235.978 250.974 1.00 132.43 15 LEU H O 1
ATOM 9489 N N . TYR H 7 16 ? 207.869 236.609 251.748 1.00 156.75 16 TYR H N 1
ATOM 9490 C CA . TYR H 7 16 ? 207.100 235.938 250.716 1.00 156.75 16 TYR H CA 1
ATOM 9491 C C . TYR H 7 16 ? 205.821 236.730 250.489 1.00 156.75 16 TYR H C 1
ATOM 9492 O O . TYR H 7 16 ? 204.785 236.463 251.100 1.00 156.75 16 TYR H O 1
ATOM 9501 N N . LEU H 7 17 ? 205.924 237.724 249.619 1.00 158.25 17 LEU H N 1
ATOM 9502 C CA . LEU H 7 17 ? 204.809 238.548 249.196 1.00 158.25 17 LEU H CA 1
ATOM 9503 C C . LEU H 7 17 ? 203.953 237.750 248.229 1.00 158.25 17 LEU H C 1
ATOM 9504 O O . LEU H 7 17 ? 204.374 236.708 247.719 1.00 158.25 17 LEU H O 1
ATOM 9509 N N . THR H 7 18 ? 202.744 238.239 247.983 1.00 200.72 18 THR H N 1
ATOM 9510 C CA . THR H 7 18 ? 201.812 237.583 247.072 1.00 200.72 18 THR H CA 1
ATOM 9511 C C . THR H 7 18 ? 201.404 238.570 245.986 1.00 200.72 18 THR H C 1
ATOM 9512 O O . THR H 7 18 ? 200.303 239.124 246.021 1.00 200.72 18 THR H O 1
ATOM 9516 N N . THR H 7 19 ? 202.259 238.741 244.983 1.00 196.63 19 THR H N 1
ATOM 9517 C CA . THR H 7 19 ? 202.029 239.743 243.955 1.00 196.63 19 THR H CA 1
ATOM 9518 C C . THR H 7 19 ? 202.365 239.175 242.584 1.00 196.63 19 THR H C 1
ATOM 9519 O O . THR H 7 19 ? 203.008 238.131 242.459 1.00 196.63 19 THR H O 1
ATOM 9523 N N . SER H 7 20 ? 201.930 239.893 241.555 1.00 222.40 20 SER H N 1
ATOM 9524 C CA . SER H 7 20 ? 202.090 239.473 240.165 1.00 222.40 20 SER H CA 1
ATOM 9525 C C . SER H 7 20 ? 202.277 240.727 239.319 1.00 222.40 20 SER H C 1
ATOM 9526 O O . SER H 7 20 ? 202.645 241.794 239.819 1.00 222.40 20 SER H O 1
ATOM 9529 N N . ASP H 7 21 ? 202.026 240.603 238.014 1.00 231.59 21 ASP H N 1
ATOM 9530 C CA . ASP H 7 21 ? 202.052 241.770 237.138 1.00 231.59 21 ASP H CA 1
ATOM 9531 C C . ASP H 7 21 ? 200.868 242.699 237.393 1.00 231.59 21 ASP H C 1
ATOM 9532 O O . ASP H 7 21 ? 201.047 243.913 237.542 1.00 231.59 21 ASP H O 1
ATOM 9537 N N . MET H 7 22 ? 199.647 242.156 237.441 1.00 269.59 22 MET H N 1
ATOM 9538 C CA . MET H 7 22 ? 198.463 243.017 237.426 1.00 269.59 22 MET H CA 1
ATOM 9539 C C . MET H 7 22 ? 198.106 243.547 238.815 1.00 269.59 22 MET H C 1
ATOM 9540 O O . MET H 7 22 ? 198.240 244.747 239.082 1.00 269.59 22 MET H O 1
ATOM 9545 N N . GLU H 7 23 ? 197.660 242.674 239.717 1.00 281.80 23 GLU H N 1
ATOM 9546 C CA . GLU H 7 23 ? 197.374 243.083 241.090 1.00 281.80 23 GLU H CA 1
ATOM 9547 C C . GLU H 7 23 ? 197.526 241.871 242.006 1.00 281.80 23 GLU H C 1
ATOM 9548 O O . GLU H 7 23 ? 198.038 240.825 241.597 1.00 281.80 23 GLU H O 1
ATOM 9554 N N . GLN H 7 24 ? 197.090 242.021 243.257 1.00 254.16 24 GLN H N 1
ATOM 9555 C CA . GLN H 7 24 ? 197.463 241.080 244.307 1.00 254.16 24 GLN H CA 1
ATOM 9556 C C . GLN H 7 24 ? 196.978 239.673 244.000 1.00 254.16 24 GLN H C 1
ATOM 9557 O O . GLN H 7 24 ? 196.095 239.453 243.165 1.00 254.16 24 GLN H O 1
ATOM 9563 N N . GLU H 7 25 ? 197.576 238.716 244.692 1.00 213.90 25 GLU H N 1
ATOM 9564 C CA . GLU H 7 25 ? 197.214 237.322 244.518 1.00 213.90 25 GLU H CA 1
ATOM 9565 C C . GLU H 7 25 ? 196.011 237.019 245.401 1.00 213.90 25 GLU H C 1
ATOM 9566 O O . GLU H 7 25 ? 196.133 236.932 246.628 1.00 213.90 25 GLU H O 1
ATOM 9572 N N . LEU H 7 26 ? 194.836 236.897 244.782 1.00 219.21 26 LEU H N 1
ATOM 9573 C CA . LEU H 7 26 ? 193.633 236.596 245.543 1.00 219.21 26 LEU H CA 1
ATOM 9574 C C . LEU H 7 26 ? 193.674 235.191 246.118 1.00 219.21 26 LEU H C 1
ATOM 9575 O O . LEU H 7 26 ? 193.304 234.999 247.279 1.00 219.21 26 LEU H O 1
ATOM 9580 N N . GLU H 7 27 ? 194.175 234.227 245.350 1.00 214.03 27 GLU H N 1
ATOM 9581 C CA . GLU H 7 27 ? 193.998 232.818 245.674 1.00 214.03 27 GLU H CA 1
ATOM 9582 C C . GLU H 7 27 ? 194.551 232.507 247.061 1.00 214.03 27 GLU H C 1
ATOM 9583 O O . GLU H 7 27 ? 195.655 232.926 247.414 1.00 214.03 27 GLU H O 1
ATOM 9589 N N . LEU H 7 28 ? 193.773 231.772 247.851 1.00 199.22 28 LEU H N 1
ATOM 9590 C CA . LEU H 7 28 ? 194.028 231.645 249.285 1.00 199.22 28 LEU H CA 1
ATOM 9591 C C . LEU H 7 28 ? 194.870 230.400 249.588 1.00 199.22 28 LEU H C 1
ATOM 9592 O O . LEU H 7 28 ? 194.511 229.553 250.405 1.00 199.22 28 LEU H O 1
ATOM 9597 N N . GLN H 7 29 ? 196.020 230.297 248.921 1.00 190.87 29 GLN H N 1
ATOM 9598 C CA . GLN H 7 29 ? 196.930 229.178 249.144 1.00 190.87 29 GLN H CA 1
ATOM 9599 C C . GLN H 7 29 ? 198.188 229.633 249.867 1.00 190.87 29 GLN H C 1
ATOM 9600 O O . GLN H 7 29 ? 199.092 228.831 250.087 1.00 190.87 29 GLN H O 1
ATOM 9606 N N . TYR H 7 30 ? 198.237 230.902 250.271 1.00 195.81 30 TYR H N 1
ATOM 9607 C CA . TYR H 7 30 ? 199.495 231.541 250.645 1.00 195.81 30 TYR H CA 1
ATOM 9608 C C . TYR H 7 30 ? 200.233 230.757 251.722 1.00 195.81 30 TYR H C 1
ATOM 9609 O O . TYR H 7 30 ? 201.324 230.225 251.485 1.00 195.81 30 TYR H O 1
ATOM 9618 N N . HIS H 7 31 ? 199.653 230.692 252.924 1.00 201.98 31 HIS H N 1
ATOM 9619 C CA . HIS H 7 31 ? 200.284 229.956 254.013 1.00 201.98 31 HIS H CA 1
ATOM 9620 C C . HIS H 7 31 ? 200.485 228.498 253.607 1.00 201.98 31 HIS H C 1
ATOM 9621 O O . HIS H 7 31 ? 201.525 227.896 253.903 1.00 201.98 31 HIS H O 1
ATOM 9628 N N . VAL H 7 32 ? 199.550 227.943 252.832 1.00 192.97 32 VAL H N 1
ATOM 9629 C CA . VAL H 7 32 ? 199.723 226.583 252.336 1.00 192.97 32 VAL H CA 1
ATOM 9630 C C . VAL H 7 32 ? 200.577 226.547 251.068 1.00 192.97 32 VAL H C 1
ATOM 9631 O O . VAL H 7 32 ? 201.049 225.475 250.678 1.00 192.97 32 VAL H O 1
ATOM 9635 N N . ASN H 7 33 ? 200.841 227.694 250.436 1.00 175.87 33 ASN H N 1
ATOM 9636 C CA . ASN H 7 33 ? 201.917 227.751 249.448 1.00 175.87 33 ASN H CA 1
ATOM 9637 C C . ASN H 7 33 ? 203.269 227.582 250.121 1.00 175.87 33 ASN H C 1
ATOM 9638 O O . ASN H 7 33 ? 204.128 226.819 249.658 1.00 175.87 33 ASN H O 1
ATOM 9643 N N . ALA H 7 34 ? 203.478 228.310 251.215 1.00 194.86 34 ALA H N 1
ATOM 9644 C CA . ALA H 7 34 ? 204.635 228.049 252.053 1.00 194.86 34 ALA H CA 1
ATOM 9645 C C . ALA H 7 34 ? 204.642 226.596 252.493 1.00 194.86 34 ALA H C 1
ATOM 9646 O O . ALA H 7 34 ? 205.700 225.975 252.614 1.00 194.86 34 ALA H O 1
ATOM 9648 N N . ALA H 7 35 ? 203.462 226.025 252.711 1.00 200.25 35 ALA H N 1
ATOM 9649 C CA . ALA H 7 35 ? 203.410 224.593 252.971 1.00 200.25 35 ALA H CA 1
ATOM 9650 C C . ALA H 7 35 ? 203.780 223.776 251.733 1.00 200.25 35 ALA H C 1
ATOM 9651 O O . ALA H 7 35 ? 204.265 222.653 251.870 1.00 200.25 35 ALA H O 1
ATOM 9653 N N . LEU H 7 36 ? 203.545 224.299 250.526 1.00 165.51 36 LEU H N 1
ATOM 9654 C CA . LEU H 7 36 ? 204.073 223.634 249.337 1.00 165.51 36 LEU H CA 1
ATOM 9655 C C . LEU H 7 36 ? 205.583 223.578 249.420 1.00 165.51 36 LEU H C 1
ATOM 9656 O O . LEU H 7 36 ? 206.212 222.572 249.086 1.00 165.51 36 LEU H O 1
ATOM 9661 N N . ASP H 7 37 ? 206.170 224.668 249.879 1.00 177.92 37 ASP H N 1
ATOM 9662 C CA . ASP H 7 37 ? 207.609 224.725 250.085 1.00 177.92 37 ASP H CA 1
ATOM 9663 C C . ASP H 7 37 ? 208.050 223.765 251.187 1.00 177.92 37 ASP H C 1
ATOM 9664 O O . ASP H 7 37 ? 209.140 223.182 251.120 1.00 177.92 37 ASP H O 1
ATOM 9669 N N . VAL H 7 38 ? 207.227 223.607 252.222 1.00 204.97 38 VAL H N 1
ATOM 9670 C CA . VAL H 7 38 ? 207.577 222.704 253.313 1.00 204.97 38 VAL H CA 1
ATOM 9671 C C . VAL H 7 38 ? 207.491 221.253 252.859 1.00 204.97 38 VAL H C 1
ATOM 9672 O O . VAL H 7 38 ? 208.316 220.420 253.242 1.00 204.97 38 VAL H O 1
ATOM 9676 N N . VAL H 7 39 ? 206.479 220.915 252.058 1.00 199.02 39 VAL H N 1
ATOM 9677 C CA . VAL H 7 39 ? 206.404 219.566 251.502 1.00 199.02 39 VAL H CA 1
ATOM 9678 C C . VAL H 7 39 ? 207.527 219.360 250.492 1.00 199.02 39 VAL H C 1
ATOM 9679 O O . VAL H 7 39 ? 208.006 218.236 250.298 1.00 199.02 39 VAL H O 1
ATOM 9683 N N . GLU H 7 40 ? 207.980 220.444 249.844 1.00 174.68 40 GLU H N 1
ATOM 9684 C CA . GLU H 7 40 ? 209.267 220.397 249.155 1.00 174.68 40 GLU H CA 1
ATOM 9685 C C . GLU H 7 40 ? 210.356 219.893 250.087 1.00 174.68 40 GLU H C 1
ATOM 9686 O O . GLU H 7 40 ? 210.956 218.849 249.838 1.00 174.68 40 GLU H O 1
ATOM 9692 N N . GLU H 7 41 ? 210.610 220.610 251.172 1.00 203.45 41 GLU H N 1
ATOM 9693 C CA . GLU H 7 41 ? 211.696 220.196 252.052 1.00 203.45 41 GLU H CA 1
ATOM 9694 C C . GLU H 7 41 ? 211.399 218.905 252.819 1.00 203.45 41 GLU H C 1
ATOM 9695 O O . GLU H 7 41 ? 212.274 218.430 253.548 1.00 203.45 41 GLU H O 1
ATOM 9701 N N . LYS H 7 42 ? 210.190 218.350 252.702 1.00 188.52 42 LYS H N 1
ATOM 9702 C CA . LYS H 7 42 ? 209.848 217.059 253.299 1.00 188.52 42 LYS H CA 1
ATOM 9703 C C . LYS H 7 42 ? 210.090 215.887 252.351 1.00 188.52 42 LYS H C 1
ATOM 9704 O O . LYS H 7 42 ? 210.587 214.842 252.780 1.00 188.52 42 LYS H O 1
ATOM 9710 N N . CYS H 7 43 ? 209.748 216.032 251.069 1.00 206.74 43 CYS H N 1
ATOM 9711 C CA . CYS H 7 43 ? 209.938 214.959 250.098 1.00 206.74 43 CYS H CA 1
ATOM 9712 C C . CYS H 7 43 ? 210.788 215.352 248.893 1.00 206.74 43 CYS H C 1
ATOM 9713 O O . CYS H 7 43 ? 211.659 214.578 248.488 1.00 206.74 43 CYS H O 1
ATOM 9716 N N . LEU H 7 44 ? 210.581 216.544 248.336 1.00 206.76 44 LEU H N 1
ATOM 9717 C CA . LEU H 7 44 ? 211.299 217.033 247.168 1.00 206.76 44 LEU H CA 1
ATOM 9718 C C . LEU H 7 44 ? 212.718 217.481 247.471 1.00 206.76 44 LEU H C 1
ATOM 9719 O O . LEU H 7 44 ? 213.542 217.502 246.560 1.00 206.76 44 LEU H O 1
ATOM 9724 N N . ILE H 7 45 ? 213.031 217.827 248.719 1.00 196.89 45 ILE H N 1
ATOM 9725 C CA . ILE H 7 45 ? 214.377 218.291 249.039 1.00 196.89 45 ILE H CA 1
ATOM 9726 C C . ILE H 7 45 ? 215.407 217.273 248.572 1.00 196.89 45 ILE H C 1
ATOM 9727 O O . ILE H 7 45 ? 216.437 217.629 247.985 1.00 196.89 45 ILE H O 1
ATOM 9732 N N . GLY H 7 46 ? 215.115 215.991 248.780 1.00 218.02 46 GLY H N 1
ATOM 9733 C CA . GLY H 7 46 ? 216.086 214.949 248.506 1.00 218.02 46 GLY H CA 1
ATOM 9734 C C . GLY H 7 46 ? 217.358 215.248 249.253 1.00 218.02 46 GLY H C 1
ATOM 9735 O O . GLY H 7 46 ? 217.343 215.789 250.363 1.00 218.02 46 GLY H O 1
ATOM 9736 N N . LYS H 7 47 ? 218.481 214.914 248.631 1.00 221.73 47 LYS H N 1
ATOM 9737 C CA . LYS H 7 47 ? 219.775 215.439 249.027 1.00 221.73 47 LYS H CA 1
ATOM 9738 C C . LYS H 7 47 ? 220.144 216.647 248.186 1.00 221.73 47 LYS H C 1
ATOM 9739 O O . LYS H 7 47 ? 221.323 216.999 248.089 1.00 221.73 47 LYS H O 1
ATOM 9745 N N . GLY H 7 48 ? 219.158 217.292 247.579 1.00 201.79 48 GLY H N 1
ATOM 9746 C CA . GLY H 7 48 ? 219.478 218.222 246.531 1.00 201.79 48 GLY H CA 1
ATOM 9747 C C . GLY H 7 48 ? 219.066 219.654 246.737 1.00 201.79 48 GLY H C 1
ATOM 9748 O O . GLY H 7 48 ? 219.781 220.556 246.294 1.00 201.79 48 GLY H O 1
ATOM 9749 N N . ALA H 7 49 ? 217.942 219.881 247.417 1.00 193.49 49 ALA H N 1
ATOM 9750 C CA . ALA H 7 49 ? 217.410 221.237 247.518 1.00 193.49 49 ALA H CA 1
ATOM 9751 C C . ALA H 7 49 ? 218.456 222.220 248.019 1.00 193.49 49 ALA H C 1
ATOM 9752 O O . ALA H 7 49 ? 218.513 223.345 247.494 1.00 193.49 49 ALA H O 1
ATOM 9754 N N . PRO H 7 50 ? 219.310 221.887 248.990 1.00 204.52 50 PRO H N 1
ATOM 9755 C CA . PRO H 7 50 ? 220.496 222.724 249.208 1.00 204.52 50 PRO H CA 1
ATOM 9756 C C . PRO H 7 50 ? 221.665 222.284 248.335 1.00 204.52 50 PRO H C 1
ATOM 9757 O O . PRO H 7 50 ? 221.946 221.085 248.237 1.00 204.52 50 PRO H O 1
ATOM 9761 N N . GLU H 7 51 ? 222.339 223.224 247.674 1.00 187.30 51 GLU H N 1
ATOM 9762 C CA . GLU H 7 51 ? 223.553 222.905 246.940 1.00 187.30 51 GLU H CA 1
ATOM 9763 C C . GLU H 7 51 ? 224.579 224.016 247.132 1.00 187.30 51 GLU H C 1
ATOM 9764 O O . GLU H 7 51 ? 224.297 225.059 247.725 1.00 187.30 51 GLU H O 1
ATOM 9770 N N . SER H 7 52 ? 225.775 223.793 246.587 1.00 176.66 52 SER H N 1
ATOM 9771 C CA . SER H 7 52 ? 226.801 224.823 246.549 1.00 176.66 52 SER H CA 1
ATOM 9772 C C . SER H 7 52 ? 226.913 225.492 245.193 1.00 176.66 52 SER H C 1
ATOM 9773 O O . SER H 7 52 ? 228.002 225.943 244.831 1.00 176.66 52 SER H O 1
ATOM 9776 N N . LYS H 7 53 ? 225.823 225.544 244.436 1.00 163.08 53 LYS H N 1
ATOM 9777 C CA . LYS H 7 53 ? 225.814 226.205 243.141 1.00 163.08 53 LYS H CA 1
ATOM 9778 C C . LYS H 7 53 ? 224.695 227.230 243.068 1.00 163.08 53 LYS H C 1
ATOM 9779 O O . LYS H 7 53 ? 223.666 227.111 243.732 1.00 163.08 53 LYS H O 1
ATOM 9785 N N . GLU H 7 54 ? 224.918 228.258 242.264 1.00 170.55 54 GLU H N 1
ATOM 9786 C CA . GLU H 7 54 ? 223.842 229.145 241.862 1.00 170.55 54 GLU H CA 1
ATOM 9787 C C . GLU H 7 54 ? 222.787 228.308 241.160 1.00 170.55 54 GLU H C 1
ATOM 9788 O O . GLU H 7 54 ? 223.003 227.834 240.041 1.00 170.55 54 GLU H O 1
ATOM 9794 N N . LEU H 7 55 ? 221.653 228.119 241.808 1.00 154.48 55 LEU H N 1
ATOM 9795 C CA . LEU H 7 55 ? 220.820 226.966 241.523 1.00 154.48 55 LEU H CA 1
ATOM 9796 C C . LEU H 7 55 ? 219.759 227.238 240.468 1.00 154.48 55 LEU H C 1
ATOM 9797 O O . LEU H 7 55 ? 218.745 227.884 240.733 1.00 154.48 55 LEU H O 1
ATOM 9802 N N . TYR H 7 56 ? 219.986 226.686 239.296 1.00 150.49 56 TYR H N 1
ATOM 9803 C CA . TYR H 7 56 ? 218.964 226.474 238.287 1.00 150.49 56 TYR H CA 1
ATOM 9804 C C . TYR H 7 56 ? 218.063 225.334 238.739 1.00 150.49 56 TYR H C 1
ATOM 9805 O O . TYR H 7 56 ? 218.480 224.173 238.744 1.00 150.49 56 TYR H O 1
ATOM 9814 N N . LEU H 7 57 ? 216.824 225.653 239.098 1.00 145.48 57 LEU H N 1
ATOM 9815 C CA . LEU H 7 57 ? 215.801 224.622 239.243 1.00 145.48 57 LEU H CA 1
ATOM 9816 C C . LEU H 7 57 ? 214.682 224.884 238.252 1.00 145.48 57 LEU H C 1
ATOM 9817 O O . LEU H 7 57 ? 213.632 225.420 238.596 1.00 145.48 57 LEU H O 1
ATOM 9822 N N . GLY H 7 58 ? 214.895 224.438 237.023 1.00 146.06 58 GLY H N 1
ATOM 9823 C CA . GLY H 7 58 ? 213.798 224.389 236.095 1.00 146.06 58 GLY H CA 1
ATOM 9824 C C . GLY H 7 58 ? 212.817 223.365 236.600 1.00 146.06 58 GLY H C 1
ATOM 9825 O O . GLY H 7 58 ? 213.024 222.157 236.449 1.00 146.06 58 GLY H O 1
ATOM 9826 N N . LEU H 7 59 ? 211.752 223.851 237.224 1.00 162.43 59 LEU H N 1
ATOM 9827 C CA . LEU H 7 59 ? 210.658 223.009 237.686 1.00 162.43 59 LEU H CA 1
ATOM 9828 C C . LEU H 7 59 ? 211.151 221.879 238.582 1.00 162.43 59 LEU H C 1
ATOM 9829 O O . LEU H 7 59 ? 210.990 220.696 238.290 1.00 162.43 59 LEU H O 1
ATOM 9834 N N . LEU H 7 60 ? 211.754 222.274 239.697 1.00 165.59 60 LEU H N 1
ATOM 9835 C CA . LEU H 7 60 ? 211.949 221.319 240.775 1.00 165.59 60 LEU H CA 1
ATOM 9836 C C . LEU H 7 60 ? 210.618 220.792 241.282 1.00 165.59 60 LEU H C 1
ATOM 9837 O O . LEU H 7 60 ? 210.551 219.667 241.782 1.00 165.59 60 LEU H O 1
ATOM 9842 N N . TYR H 7 61 ? 209.557 221.585 241.166 1.00 174.45 61 TYR H N 1
ATOM 9843 C CA . TYR H 7 61 ? 208.229 221.190 241.604 1.00 174.45 61 TYR H CA 1
ATOM 9844 C C . TYR H 7 61 ? 207.214 221.752 240.629 1.00 174.45 61 TYR H C 1
ATOM 9845 O O . TYR H 7 61 ? 207.309 222.920 240.243 1.00 174.45 61 TYR H O 1
ATOM 9854 N N . SER H 7 62 ? 206.240 220.933 240.253 1.00 162.90 62 SER H N 1
ATOM 9855 C CA . SER H 7 62 ? 205.227 221.319 239.288 1.00 162.90 62 SER H CA 1
ATOM 9856 C C . SER H 7 62 ? 203.862 220.821 239.727 1.00 162.90 62 SER H C 1
ATOM 9857 O O . SER H 7 62 ? 203.750 219.817 240.433 1.00 162.90 62 SER H O 1
ATOM 9860 N N . THR H 7 63 ? 202.828 221.535 239.289 1.00 176.30 63 THR H N 1
ATOM 9861 C CA . THR H 7 63 ? 201.435 221.132 239.458 1.00 176.30 63 THR H CA 1
ATOM 9862 C C . THR H 7 63 ? 200.579 222.075 238.618 1.00 176.30 63 THR H C 1
ATOM 9863 O O . THR H 7 63 ? 201.092 222.990 237.973 1.00 176.30 63 THR H O 1
ATOM 9867 N N . GLU H 7 64 ? 199.267 221.843 238.620 1.00 180.32 64 GLU H N 1
ATOM 9868 C CA . GLU H 7 64 ? 198.391 222.583 237.717 1.00 180.32 64 GLU H CA 1
ATOM 9869 C C . GLU H 7 64 ? 198.433 224.066 238.030 1.00 180.32 64 GLU H C 1
ATOM 9870 O O . GLU H 7 64 ? 198.342 224.468 239.194 1.00 180.32 64 GLU H O 1
ATOM 9876 N N . ASN H 7 65 ? 198.606 224.873 236.985 1.00 191.90 65 ASN H N 1
ATOM 9877 C CA . ASN H 7 65 ? 198.596 226.330 237.094 1.00 191.90 65 ASN H CA 1
ATOM 9878 C C . ASN H 7 65 ? 199.566 226.836 238.155 1.00 191.90 65 ASN H C 1
ATOM 9879 O O . ASN H 7 65 ? 199.415 227.946 238.665 1.00 191.90 65 ASN H O 1
ATOM 9884 N N . HIS H 7 66 ? 200.567 226.032 238.503 1.00 190.36 66 HIS H N 1
ATOM 9885 C CA . HIS H 7 66 ? 201.431 226.342 239.635 1.00 190.36 66 HIS H CA 1
ATOM 9886 C C . HIS H 7 66 ? 202.740 225.606 239.407 1.00 190.36 66 HIS H C 1
ATOM 9887 O O . HIS H 7 66 ? 202.789 224.384 239.565 1.00 190.36 66 HIS H O 1
ATOM 9894 N N . LYS H 7 67 ? 203.790 226.325 239.035 1.00 178.47 67 LYS H N 1
ATOM 9895 C CA . LYS H 7 67 ? 205.053 225.692 238.687 1.00 178.47 67 LYS H CA 1
ATOM 9896 C C . LYS H 7 67 ? 206.190 226.371 239.430 1.00 178.47 67 LYS H C 1
ATOM 9897 O O . LYS H 7 67 ? 206.431 227.565 239.242 1.00 178.47 67 LYS H O 1
ATOM 9903 N N . ILE H 7 68 ? 206.904 225.604 240.245 1.00 159.85 68 ILE H N 1
ATOM 9904 C CA . ILE H 7 68 ? 207.946 226.134 241.109 1.00 159.85 68 ILE H CA 1
ATOM 9905 C C . ILE H 7 68 ? 209.275 226.053 240.379 1.00 159.85 68 ILE H C 1
ATOM 9906 O O . ILE H 7 68 ? 209.626 225.007 239.822 1.00 159.85 68 ILE H O 1
ATOM 9911 N N . TYR H 7 69 ? 210.012 227.155 240.389 1.00 145.72 69 TYR H N 1
ATOM 9912 C CA . TYR H 7 69 ? 211.350 227.233 239.828 1.00 145.72 69 TYR H CA 1
ATOM 9913 C C . TYR H 7 69 ? 212.278 227.734 240.925 1.00 145.72 69 TYR H C 1
ATOM 9914 O O . TYR H 7 69 ? 212.055 228.807 241.491 1.00 145.72 69 TYR H O 1
ATOM 9923 N N . GLY H 7 70 ? 213.317 226.968 241.228 1.00 148.81 70 GLY H N 1
ATOM 9924 C CA . GLY H 7 70 ? 214.062 227.220 242.445 1.00 148.81 70 GLY H CA 1
ATOM 9925 C C . GLY H 7 70 ? 215.469 227.748 242.279 1.00 148.81 70 GLY H C 1
ATOM 9926 O O . GLY H 7 70 ? 216.041 227.704 241.188 1.00 148.81 70 GLY H O 1
ATOM 9927 N N . PHE H 7 71 ? 216.030 228.254 243.376 1.00 149.76 71 PHE H N 1
ATOM 9928 C CA . PHE H 7 71 ? 217.395 228.752 243.405 1.00 149.76 71 PHE H CA 1
ATOM 9929 C C . PHE H 7 71 ? 217.895 228.716 244.838 1.00 149.76 71 PHE H C 1
ATOM 9930 O O . PHE H 7 71 ? 217.128 228.966 245.770 1.00 149.76 71 PHE H O 1
ATOM 9938 N N . VAL H 7 72 ? 219.185 228.430 245.003 1.00 150.21 72 VAL H N 1
ATOM 9939 C CA . VAL H 7 72 ? 219.834 228.342 246.308 1.00 150.21 72 VAL H CA 1
ATOM 9940 C C . VAL H 7 72 ? 221.252 228.889 246.206 1.00 150.21 72 VAL H C 1
ATOM 9941 O O . VAL H 7 72 ? 221.950 228.664 245.213 1.00 150.21 72 VAL H O 1
ATOM 9945 N N . THR H 7 73 ? 221.678 229.598 247.244 1.00 135.17 73 THR H N 1
ATOM 9946 C CA . THR H 7 73 ? 222.994 230.206 247.324 1.00 135.17 73 THR H CA 1
ATOM 9947 C C . THR H 7 73 ? 223.840 229.467 248.346 1.00 135.17 73 THR H C 1
ATOM 9948 O O . THR H 7 73 ? 223.341 228.656 249.127 1.00 135.17 73 THR H O 1
ATOM 9952 N N . ASN H 7 74 ? 225.143 229.753 248.335 1.00 137.72 74 ASN H N 1
ATOM 9953 C CA . ASN H 7 74 ? 226.025 229.130 249.317 1.00 137.72 74 ASN H CA 1
ATOM 9954 C C . ASN H 7 74 ? 225.615 229.457 250.744 1.00 137.72 74 ASN H C 1
ATOM 9955 O O . ASN H 7 74 ? 225.917 228.682 251.658 1.00 137.72 74 ASN H O 1
ATOM 9960 N N . THR H 7 75 ? 224.936 230.579 250.958 1.00 128.86 75 THR H N 1
ATOM 9961 C CA . THR H 7 75 ? 224.436 230.946 252.274 1.00 128.86 75 THR H CA 1
ATOM 9962 C C . THR H 7 75 ? 223.135 230.235 252.628 1.00 128.86 75 THR H C 1
ATOM 9963 O O . THR H 7 75 ? 222.465 230.641 253.584 1.00 128.86 75 THR H O 1
ATOM 9967 N N . ARG H 7 76 ? 222.770 229.206 251.862 1.00 156.33 76 ARG H N 1
ATOM 9968 C CA . ARG H 7 76 ? 221.646 228.317 252.171 1.00 156.33 76 ARG H CA 1
ATOM 9969 C C . ARG H 7 76 ? 220.293 229.010 252.035 1.00 156.33 76 ARG H C 1
ATOM 9970 O O . ARG H 7 76 ? 219.280 228.524 252.538 1.00 156.33 76 ARG H O 1
ATOM 9978 N N . VAL H 7 77 ? 220.256 230.138 251.344 1.00 135.26 77 VAL H N 1
ATOM 9979 C CA . VAL H 7 77 ? 219.011 230.860 251.130 1.00 135.26 77 VAL H CA 1
ATOM 9980 C C . VAL H 7 77 ? 218.261 230.185 250.002 1.00 135.26 77 VAL H C 1
ATOM 9981 O O . VAL H 7 77 ? 218.855 229.820 248.982 1.00 135.26 77 VAL H O 1
ATOM 9985 N N . LYS H 7 78 ? 216.961 230.009 250.184 1.00 141.35 78 LYS H N 1
ATOM 9986 C CA . LYS H 7 78 ? 216.108 229.420 249.167 1.00 141.35 78 LYS H CA 1
ATOM 9987 C C . LYS H 7 78 ? 215.395 230.537 248.417 1.00 141.35 78 LYS H C 1
ATOM 9988 O O . LYS H 7 78 ? 214.660 231.325 249.019 1.00 141.35 78 LYS H O 1
ATOM 9994 N N . PHE H 7 79 ? 215.624 230.605 247.113 1.00 135.63 79 PHE H N 1
ATOM 9995 C CA . PHE H 7 79 ? 215.000 231.584 246.235 1.00 135.63 79 PHE H CA 1
ATOM 9996 C C . PHE H 7 79 ? 214.028 230.842 245.344 1.00 135.63 79 PHE H C 1
ATOM 9997 O O . PHE H 7 79 ? 214.446 229.990 244.553 1.00 135.63 79 PHE H O 1
ATOM 10005 N N . ILE H 7 80 ? 212.745 231.158 245.450 1.00 130.73 80 ILE H N 1
ATOM 10006 C CA . ILE H 7 80 ? 211.754 230.447 244.658 1.00 130.73 80 ILE H CA 1
ATOM 10007 C C . ILE H 7 80 ? 210.685 231.412 244.179 1.00 130.73 80 ILE H C 1
ATOM 10008 O O . ILE H 7 80 ? 210.051 232.102 244.983 1.00 130.73 80 ILE H O 1
ATOM 10013 N N . VAL H 7 81 ? 210.479 231.447 242.872 1.00 134.78 81 VAL H N 1
ATOM 10014 C CA . VAL H 7 81 ? 209.263 232.000 242.304 1.00 134.78 81 VAL H CA 1
ATOM 10015 C C . VAL H 7 81 ? 208.467 230.812 241.816 1.00 134.78 81 VAL H C 1
ATOM 10016 O O . VAL H 7 81 ? 209.011 229.727 241.586 1.00 134.78 81 VAL H O 1
ATOM 10020 N N . VAL H 7 82 ? 207.175 231.018 241.654 1.00 167.56 82 VAL H N 1
ATOM 10021 C CA . VAL H 7 82 ? 206.317 230.001 241.087 1.00 167.56 82 VAL H CA 1
ATOM 10022 C C . VAL H 7 82 ? 205.819 230.508 239.748 1.00 167.56 82 VAL H C 1
ATOM 10023 O O . VAL H 7 82 ? 205.419 231.672 239.619 1.00 167.56 82 VAL H O 1
ATOM 10027 N N . ILE H 7 83 ? 205.894 229.645 238.741 1.00 179.81 83 ILE H N 1
ATOM 10028 C CA . ILE H 7 83 ? 205.236 229.890 237.467 1.00 179.81 83 ILE H CA 1
ATOM 10029 C C . ILE H 7 83 ? 203.784 229.474 237.656 1.00 179.81 83 ILE H C 1
ATOM 10030 O O . ILE H 7 83 ? 203.435 228.298 237.559 1.00 179.81 83 ILE H O 1
ATOM 10035 N N . ASP H 7 84 ? 202.941 230.437 237.989 1.00 196.42 84 ASP H N 1
ATOM 10036 C CA . ASP H 7 84 ? 201.509 230.201 238.011 1.00 196.42 84 ASP H CA 1
ATOM 10037 C C . ASP H 7 84 ? 200.933 230.539 236.642 1.00 196.42 84 ASP H C 1
ATOM 10038 O O . ASP H 7 84 ? 200.187 231.495 236.449 1.00 196.42 84 ASP H O 1
ATOM 10043 N N . SER H 7 85 ? 201.342 229.731 235.673 1.00 174.55 85 SER H N 1
ATOM 10044 C CA . SER H 7 85 ? 200.710 229.706 234.367 1.00 174.55 85 SER H CA 1
ATOM 10045 C C . SER H 7 85 ? 200.839 228.299 233.835 1.00 174.55 85 SER H C 1
ATOM 10046 O O . SER H 7 85 ? 201.956 227.853 233.558 1.00 174.55 85 SER H O 1
ATOM 10049 N N . SER H 7 86 ? 199.702 227.610 233.710 1.00 184.34 86 SER H N 1
ATOM 10050 C CA . SER H 7 86 ? 199.676 226.307 233.060 1.00 184.34 86 SER H CA 1
ATOM 10051 C C . SER H 7 86 ? 200.622 226.310 231.876 1.00 184.34 86 SER H C 1
ATOM 10052 O O . SER H 7 86 ? 201.447 225.407 231.713 1.00 184.34 86 SER H O 1
ATOM 10055 N N . ASN H 7 87 ? 200.522 227.348 231.053 1.00 176.23 87 ASN H N 1
ATOM 10056 C CA . ASN H 7 87 ? 201.584 227.701 230.129 1.00 176.23 87 ASN H CA 1
ATOM 10057 C C . ASN H 7 87 ? 201.324 229.104 229.615 1.00 176.23 87 ASN H C 1
ATOM 10058 O O . ASN H 7 87 ? 200.179 229.468 229.344 1.00 176.23 87 ASN H O 1
ATOM 10063 N N . VAL H 7 88 ? 202.394 229.891 229.518 1.00 161.45 88 VAL H N 1
ATOM 10064 C CA . VAL H 7 88 ? 202.403 231.127 228.752 1.00 161.45 88 VAL H CA 1
ATOM 10065 C C . VAL H 7 88 ? 203.694 231.152 227.949 1.00 161.45 88 VAL H C 1
ATOM 10066 O O . VAL H 7 88 ? 204.688 230.517 228.307 1.00 161.45 88 VAL H O 1
ATOM 10070 N N . ALA H 7 89 ? 203.675 231.905 226.852 1.00 152.80 89 ALA H N 1
ATOM 10071 C CA . ALA H 7 89 ? 204.838 231.929 225.981 1.00 152.80 89 ALA H CA 1
ATOM 10072 C C . ALA H 7 89 ? 205.940 232.746 226.634 1.00 152.80 89 ALA H C 1
ATOM 10073 O O . ALA H 7 89 ? 206.255 233.857 226.198 1.00 152.80 89 ALA H O 1
ATOM 10075 N N . LEU H 7 90 ? 206.516 232.193 227.693 1.00 145.21 90 LEU H N 1
ATOM 10076 C CA . LEU H 7 90 ? 207.752 232.692 228.265 1.00 145.21 90 LEU H CA 1
ATOM 10077 C C . LEU H 7 90 ? 208.637 231.489 228.513 1.00 145.21 90 LEU H C 1
ATOM 10078 O O . LEU H 7 90 ? 208.185 230.481 229.061 1.00 145.21 90 LEU H O 1
ATOM 10083 N N . ARG H 7 91 ? 209.884 231.578 228.081 1.00 160.50 91 ARG H N 1
ATOM 10084 C CA . ARG H 7 91 ? 210.748 230.416 228.132 1.00 160.50 91 ARG H CA 1
ATOM 10085 C C . ARG H 7 91 ? 211.836 230.662 229.166 1.00 160.50 91 ARG H C 1
ATOM 10086 O O . ARG H 7 91 ? 212.183 231.804 229.475 1.00 160.50 91 ARG H O 1
ATOM 10094 N N . GLU H 7 92 ? 212.349 229.565 229.716 1.00 156.03 92 GLU H N 1
ATOM 10095 C CA . GLU H 7 92 ? 213.141 229.601 230.939 1.00 156.03 92 GLU H CA 1
ATOM 10096 C C . GLU H 7 92 ? 214.266 230.624 230.921 1.00 156.03 92 GLU H C 1
ATOM 10097 O O . GLU H 7 92 ? 214.830 230.932 231.972 1.00 156.03 92 GLU H O 1
ATOM 10103 N N . ASN H 7 93 ? 214.653 231.117 229.745 1.00 155.47 93 ASN H N 1
ATOM 10104 C CA . ASN H 7 93 ? 215.761 232.062 229.689 1.00 155.47 93 ASN H CA 1
ATOM 10105 C C . ASN H 7 93 ? 215.470 233.305 230.510 1.00 155.47 93 ASN H C 1
ATOM 10106 O O . ASN H 7 93 ? 216.286 233.725 231.344 1.00 155.47 93 ASN H O 1
ATOM 10111 N N . GLU H 7 94 ? 214.296 233.892 230.305 1.00 152.12 94 GLU H N 1
ATOM 10112 C CA . GLU H 7 94 ? 213.925 235.061 231.081 1.00 152.12 94 GLU H CA 1
ATOM 10113 C C . GLU H 7 94 ? 213.685 234.680 232.531 1.00 152.12 94 GLU H C 1
ATOM 10114 O O . GLU H 7 94 ? 213.812 235.514 233.423 1.00 152.12 94 GLU H O 1
ATOM 10120 N N . VAL H 7 95 ? 213.408 233.406 232.794 1.00 133.08 95 VAL H N 1
ATOM 10121 C CA . VAL H 7 95 ? 213.331 232.956 234.178 1.00 133.08 95 VAL H CA 1
ATOM 10122 C C . VAL H 7 95 ? 214.707 232.976 234.826 1.00 133.08 95 VAL H C 1
ATOM 10123 O O . VAL H 7 95 ? 214.859 233.368 235.987 1.00 133.08 95 VAL H O 1
ATOM 10127 N N . ARG H 7 96 ? 215.728 232.547 234.096 1.00 140.85 96 ARG H N 1
ATOM 10128 C CA . ARG H 7 96 ? 217.086 232.663 234.602 1.00 140.85 96 ARG H CA 1
ATOM 10129 C C . ARG H 7 96 ? 217.441 234.112 234.850 1.00 140.85 96 ARG H C 1
ATOM 10130 O O . ARG H 7 96 ? 218.046 234.453 235.874 1.00 140.85 96 ARG H O 1
ATOM 10138 N N . ALA H 7 97 ? 217.099 234.977 233.900 1.00 141.86 97 ALA H N 1
ATOM 10139 C CA . ALA H 7 97 ? 217.355 236.395 234.096 1.00 141.86 97 ALA H CA 1
ATOM 10140 C C . ALA H 7 97 ? 216.613 236.897 235.322 1.00 141.86 97 ALA H C 1
ATOM 10141 O O . ALA H 7 97 ? 217.125 237.734 236.068 1.00 141.86 97 ALA H O 1
ATOM 10143 N N . ILE H 7 98 ? 215.413 236.375 235.561 1.00 142.48 98 ILE H N 1
ATOM 10144 C CA . ILE H 7 98 ? 214.633 236.827 236.701 1.00 142.48 98 ILE H CA 1
ATOM 10145 C C . ILE H 7 98 ? 215.271 236.379 237.998 1.00 142.48 98 ILE H C 1
ATOM 10146 O O . ILE H 7 98 ? 215.262 237.110 238.986 1.00 142.48 98 ILE H O 1
ATOM 10151 N N . PHE H 7 99 ? 215.836 235.181 238.029 1.00 139.33 99 PHE H N 1
ATOM 10152 C CA . PHE H 7 99 ? 216.523 234.805 239.255 1.00 139.33 99 PHE H CA 1
ATOM 10153 C C . PHE H 7 99 ? 217.830 235.567 239.411 1.00 139.33 99 PHE H C 1
ATOM 10154 O O . PHE H 7 99 ? 218.254 235.838 240.535 1.00 139.33 99 PHE H O 1
ATOM 10162 N N . ARG H 7 100 ? 218.443 235.987 238.308 1.00 142.06 100 ARG H N 1
ATOM 10163 C CA . ARG H 7 100 ? 219.544 236.935 238.422 1.00 142.06 100 ARG H CA 1
ATOM 10164 C C . ARG H 7 100 ? 219.071 238.219 239.085 1.00 142.06 100 ARG H C 1
ATOM 10165 O O . ARG H 7 100 ? 219.686 238.716 240.037 1.00 142.06 100 ARG H O 1
ATOM 10173 N N . ASN H 7 101 ? 217.958 238.761 238.595 1.00 139.20 101 ASN H N 1
ATOM 10174 C CA . ASN H 7 101 ? 217.444 240.016 239.121 1.00 139.20 101 ASN H CA 1
ATOM 10175 C C . ASN H 7 101 ? 217.059 239.870 240.579 1.00 139.20 101 ASN H C 1
ATOM 10176 O O . ASN H 7 101 ? 217.325 240.755 241.392 1.00 139.20 101 ASN H O 1
ATOM 10181 N N . LEU H 7 102 ? 216.408 238.762 240.917 1.00 128.04 102 LEU H N 1
ATOM 10182 C CA . LEU H 7 102 ? 215.946 238.544 242.275 1.00 128.04 102 LEU H CA 1
ATOM 10183 C C . LEU H 7 102 ? 217.118 238.345 243.211 1.00 128.04 102 LEU H C 1
ATOM 10184 O O . LEU H 7 102 ? 217.137 238.888 244.316 1.00 128.04 102 LEU H O 1
ATOM 10189 N N . HIS H 7 103 ? 218.091 237.541 242.794 1.00 119.14 103 HIS H N 1
ATOM 10190 C CA . HIS H 7 103 ? 219.360 237.483 243.490 1.00 119.14 103 HIS H CA 1
ATOM 10191 C C . HIS H 7 103 ? 219.867 238.874 243.810 1.00 119.14 103 HIS H C 1
ATOM 10192 O O . HIS H 7 103 ? 220.111 239.202 244.974 1.00 119.14 103 HIS H O 1
ATOM 10199 N N . LEU H 7 104 ? 220.002 239.718 242.790 1.00 117.27 104 LEU H N 1
ATOM 10200 C CA . LEU H 7 104 ? 220.613 241.023 243.004 1.00 117.27 104 LEU H CA 1
ATOM 10201 C C . LEU H 7 104 ? 219.760 241.902 243.912 1.00 117.27 104 LEU H C 1
ATOM 10202 O O . LEU H 7 104 ? 220.282 242.571 244.806 1.00 117.27 104 LEU H O 1
ATOM 10207 N N . LEU H 7 105 ? 218.444 241.918 243.704 1.00 130.83 105 LEU H N 1
ATOM 10208 C CA . LEU H 7 105 ? 217.588 242.756 244.537 1.00 130.83 105 LEU H CA 1
ATOM 10209 C C . LEU H 7 105 ? 217.604 242.294 245.983 1.00 130.83 105 LEU H C 1
ATOM 10210 O O . LEU H 7 105 ? 217.689 243.115 246.902 1.00 130.83 105 LEU H O 1
ATOM 10215 N N . TYR H 7 106 ? 217.518 240.983 246.205 1.00 135.54 106 TYR H N 1
ATOM 10216 C CA . TYR H 7 106 ? 217.585 240.461 247.562 1.00 135.54 106 TYR H CA 1
ATOM 10217 C C . TYR H 7 106 ? 218.901 240.827 248.215 1.00 135.54 106 TYR H C 1
ATOM 10218 O O . TYR H 7 106 ? 218.932 241.281 249.360 1.00 135.54 106 TYR H O 1
ATOM 10227 N N . THR H 7 107 ? 220.003 240.633 247.505 1.00 138.18 107 THR H N 1
ATOM 10228 C CA . THR H 7 107 ? 221.285 240.897 248.124 1.00 138.18 107 THR H CA 1
ATOM 10229 C C . THR H 7 107 ? 221.538 242.390 248.284 1.00 138.18 107 THR H C 1
ATOM 10230 O O . THR H 7 107 ? 222.358 242.789 249.114 1.00 138.18 107 THR H O 1
ATOM 10234 N N . ASP H 7 108 ? 220.831 243.228 247.533 1.00 151.71 108 ASP H N 1
ATOM 10235 C CA . ASP H 7 108 ? 220.942 244.662 247.756 1.00 151.71 108 ASP H CA 1
ATOM 10236 C C . ASP H 7 108 ? 220.028 245.138 248.877 1.00 151.71 108 ASP H C 1
ATOM 10237 O O . ASP H 7 108 ? 220.291 246.180 249.484 1.00 151.71 108 ASP H O 1
ATOM 10242 N N . ALA H 7 109 ? 218.947 244.415 249.152 1.00 142.95 109 ALA H N 1
ATOM 10243 C CA . ALA H 7 109 ? 218.268 244.614 250.425 1.00 142.95 109 ALA H CA 1
ATOM 10244 C C . ALA H 7 109 ? 219.163 244.162 251.570 1.00 142.95 109 ALA H C 1
ATOM 10245 O O . ALA H 7 109 ? 219.234 244.814 252.615 1.00 142.95 109 ALA H O 1
ATOM 10247 N N . ILE H 7 110 ? 219.871 243.053 251.366 1.00 135.35 110 ILE H N 1
ATOM 10248 C CA . ILE H 7 110 ? 220.931 242.613 252.264 1.00 135.35 110 ILE H CA 1
ATOM 10249 C C . ILE H 7 110 ? 221.962 243.710 252.473 1.00 135.35 110 ILE H C 1
ATOM 10250 O O . ILE H 7 110 ? 222.532 243.837 253.562 1.00 135.35 110 ILE H O 1
ATOM 10255 N N . CYS H 7 111 ? 222.184 244.548 251.458 1.00 160.23 111 CYS H N 1
ATOM 10256 C CA . CYS H 7 111 ? 223.166 245.620 251.576 1.00 160.23 111 CYS H CA 1
ATOM 10257 C C . CYS H 7 111 ? 222.866 246.580 252.721 1.00 160.23 111 CYS H C 1
ATOM 10258 O O . CYS H 7 111 ? 223.773 247.293 253.161 1.00 160.23 111 CYS H O 1
ATOM 10261 N N . ASN H 7 112 ? 221.629 246.636 253.194 1.00 136.17 112 ASN H N 1
ATOM 10262 C CA . ASN H 7 112 ? 221.309 247.426 254.380 1.00 136.17 112 ASN H CA 1
ATOM 10263 C C . ASN H 7 112 ? 222.137 246.959 255.571 1.00 136.17 112 ASN H C 1
ATOM 10264 O O . ASN H 7 112 ? 222.241 245.752 255.812 1.00 136.17 112 ASN H O 1
ATOM 10269 N N . PRO H 7 113 ? 222.753 247.871 256.322 1.00 122.48 113 PRO H N 1
ATOM 10270 C CA . PRO H 7 113 ? 223.320 247.465 257.613 1.00 122.48 113 PRO H CA 1
ATOM 10271 C C . PRO H 7 113 ? 222.276 247.357 258.701 1.00 122.48 113 PRO H C 1
ATOM 10272 O O . PRO H 7 113 ? 222.405 246.514 259.597 1.00 122.48 113 PRO H O 1
ATOM 10276 N N . PHE H 7 114 ? 221.240 248.196 258.652 1.00 128.48 114 PHE H N 1
ATOM 10277 C CA . PHE H 7 114 ? 220.245 248.202 259.718 1.00 128.48 114 PHE H CA 1
ATOM 10278 C C . PHE H 7 114 ? 219.469 246.892 259.765 1.00 128.48 114 PHE H C 1
ATOM 10279 O O . PHE H 7 114 ? 219.260 246.324 260.841 1.00 128.48 114 PHE H O 1
ATOM 10287 N N . TYR H 7 115 ? 219.028 246.396 258.610 1.00 121.77 115 TYR H N 1
ATOM 10288 C CA . TYR H 7 115 ? 218.189 245.202 258.600 1.00 121.77 115 TYR H CA 1
ATOM 10289 C C . TYR H 7 115 ? 219.006 243.978 258.962 1.00 121.77 115 TYR H C 1
ATOM 10290 O O . TYR H 7 115 ? 219.911 243.576 258.228 1.00 121.77 115 TYR H O 1
ATOM 10299 N N . ILE H 7 116 ? 218.670 243.376 260.089 1.00 110.29 116 ILE H N 1
ATOM 10300 C CA . ILE H 7 116 ? 219.307 242.151 260.555 1.00 110.29 116 ILE H CA 1
ATOM 10301 C C . ILE H 7 116 ? 218.901 241.024 259.612 1.00 110.29 116 ILE H C 1
ATOM 10302 O O . ILE H 7 116 ? 217.725 240.947 259.236 1.00 110.29 116 ILE H O 1
ATOM 10307 N N . PRO H 7 117 ? 219.839 240.210 259.137 1.00 115.69 117 PRO H N 1
ATOM 10308 C CA . PRO H 7 117 ? 219.477 239.142 258.205 1.00 115.69 117 PRO H CA 1
ATOM 10309 C C . PRO H 7 117 ? 218.644 238.064 258.873 1.00 115.69 117 PRO H C 1
ATOM 10310 O O . PRO H 7 117 ? 218.836 237.725 260.043 1.00 115.69 117 PRO H O 1
ATOM 10314 N N . GLY H 7 118 ? 217.729 237.502 258.097 1.00 121.56 118 GLY H N 1
ATOM 10315 C CA . GLY H 7 118 ? 216.824 236.503 258.603 1.00 121.56 118 GLY H CA 1
ATOM 10316 C C . GLY H 7 118 ? 215.525 237.048 259.133 1.00 121.56 118 GLY H C 1
ATOM 10317 O O . GLY H 7 118 ? 214.767 236.301 259.759 1.00 121.56 118 GLY H O 1
ATOM 10318 N N . GLU H 7 119 ? 215.244 238.322 258.919 1.00 134.82 119 GLU H N 1
ATOM 10319 C CA . GLU H 7 119 ? 214.014 238.905 259.405 1.00 134.82 119 GLU H CA 1
ATOM 10320 C C . GLU H 7 119 ? 213.161 239.319 258.225 1.00 134.82 119 GLU H C 1
ATOM 10321 O O . GLU H 7 119 ? 213.617 239.369 257.083 1.00 134.82 119 GLU H O 1
ATOM 10327 N N . SER H 7 120 ? 211.902 239.597 258.523 1.00 148.83 120 SER H N 1
ATOM 10328 C CA . SER H 7 120 ? 210.970 239.992 257.486 1.00 148.83 120 SER H CA 1
ATOM 10329 C C . SER H 7 120 ? 211.521 241.188 256.733 1.00 148.83 120 SER H C 1
ATOM 10330 O O . SER H 7 120 ? 212.017 242.143 257.333 1.00 148.83 120 SER H O 1
ATOM 10333 N N . LEU H 7 121 ? 211.450 241.127 255.411 1.00 152.27 121 LEU H N 1
ATOM 10334 C CA . LEU H 7 121 ? 212.007 242.196 254.594 1.00 152.27 121 LEU H CA 1
ATOM 10335 C C . LEU H 7 121 ? 211.193 243.456 254.845 1.00 152.27 121 LEU H C 1
ATOM 10336 O O . LEU H 7 121 ? 210.034 243.567 254.441 1.00 152.27 121 LEU H O 1
ATOM 10341 N N . THR H 7 122 ? 211.804 244.394 255.565 1.00 151.12 122 THR H N 1
ATOM 10342 C CA . THR H 7 122 ? 211.168 245.662 255.883 1.00 151.12 122 THR H CA 1
ATOM 10343 C C . THR H 7 122 ? 211.185 246.611 254.702 1.00 151.12 122 THR H C 1
ATOM 10344 O O . THR H 7 122 ? 210.251 247.404 254.534 1.00 151.12 122 THR H O 1
ATOM 10348 N N . SER H 7 123 ? 212.237 246.544 253.888 1.00 145.92 123 SER H N 1
ATOM 10349 C CA . SER H 7 123 ? 212.476 247.519 252.838 1.00 145.92 123 SER H CA 1
ATOM 10350 C C . SER H 7 123 ? 211.302 247.615 251.884 1.00 145.92 123 SER H C 1
ATOM 10351 O O . SER H 7 123 ? 211.065 246.701 251.087 1.00 145.92 123 SER H O 1
ATOM 10354 N N . LYS H 7 124 ? 210.564 248.725 251.964 1.00 145.50 124 LYS H N 1
ATOM 10355 C CA . LYS H 7 124 ? 209.667 249.092 250.880 1.00 145.50 124 LYS H CA 1
ATOM 10356 C C . LYS H 7 124 ? 210.432 249.307 249.587 1.00 145.50 124 LYS H C 1
ATOM 10357 O O . LYS H 7 124 ? 209.836 249.245 248.508 1.00 145.50 124 LYS H O 1
ATOM 10363 N N . LYS H 7 125 ? 211.742 249.558 249.671 1.00 153.25 125 LYS H N 1
ATOM 10364 C CA . LYS H 7 125 ? 212.555 249.629 248.465 1.00 153.25 125 LYS H CA 1
ATOM 10365 C C . LYS H 7 125 ? 212.745 248.253 247.855 1.00 153.25 125 LYS H C 1
ATOM 10366 O O . LYS H 7 125 ? 212.545 248.065 246.652 1.00 153.25 125 LYS H O 1
ATOM 10372 N N . PHE H 7 126 ? 213.144 247.277 248.666 1.00 146.13 126 PHE H N 1
ATOM 10373 C CA . PHE H 7 126 ? 213.232 245.927 248.141 1.00 146.13 126 PHE H CA 1
ATOM 10374 C C . PHE H 7 126 ? 211.856 245.432 247.758 1.00 146.13 126 PHE H C 1
ATOM 10375 O O . PHE H 7 126 ? 211.707 244.618 246.838 1.00 146.13 126 PHE H O 1
ATOM 10383 N N . ASP H 7 127 ? 210.836 245.902 248.471 1.00 153.81 127 ASP H N 1
ATOM 10384 C CA . ASP H 7 127 ? 209.492 245.727 247.964 1.00 153.81 127 ASP H CA 1
ATOM 10385 C C . ASP H 7 127 ? 209.410 246.186 246.526 1.00 153.81 127 ASP H C 1
ATOM 10386 O O . ASP H 7 127 ? 209.297 245.356 245.628 1.00 153.81 127 ASP H O 1
ATOM 10391 N N . ARG H 7 128 ? 209.543 247.497 246.274 1.00 157.83 128 ARG H N 1
ATOM 10392 C CA . ARG H 7 128 ? 209.326 247.969 244.909 1.00 157.83 128 ARG H CA 1
ATOM 10393 C C . ARG H 7 128 ? 210.245 247.268 243.928 1.00 157.83 128 ARG H C 1
ATOM 10394 O O . ARG H 7 128 ? 209.929 247.173 242.742 1.00 157.83 128 ARG H O 1
ATOM 10402 N N . ALA H 7 129 ? 211.373 246.763 244.403 1.00 161.93 129 ALA H N 1
ATOM 10403 C CA . ALA H 7 129 ? 212.218 245.939 243.556 1.00 161.93 129 ALA H CA 1
ATOM 10404 C C . ALA H 7 129 ? 211.486 244.675 243.127 1.00 161.93 129 ALA H C 1
ATOM 10405 O O . ALA H 7 129 ? 211.372 244.373 241.933 1.00 161.93 129 ALA H O 1
ATOM 10407 N N . VAL H 7 130 ? 210.944 243.943 244.098 1.00 170.37 130 VAL H N 1
ATOM 10408 C CA . VAL H 7 130 ? 210.158 242.755 243.791 1.00 170.37 130 VAL H CA 1
ATOM 10409 C C . VAL H 7 130 ? 208.939 243.121 242.967 1.00 170.37 130 VAL H C 1
ATOM 10410 O O . VAL H 7 130 ? 208.534 242.383 242.063 1.00 170.37 130 VAL H O 1
ATOM 10414 N N . GLN H 7 131 ? 208.332 244.256 243.280 1.00 169.91 131 GLN H N 1
ATOM 10415 C CA . GLN H 7 131 ? 207.119 244.689 242.609 1.00 169.91 131 GLN H CA 1
ATOM 10416 C C . GLN H 7 131 ? 207.382 244.980 241.147 1.00 169.91 131 GLN H C 1
ATOM 10417 O O . GLN H 7 131 ? 206.572 244.627 240.282 1.00 169.91 131 GLN H O 1
ATOM 10423 N N . LYS H 7 132 ? 208.513 245.618 240.844 1.00 181.96 132 LYS H N 1
ATOM 10424 C CA . LYS H 7 132 ? 208.832 245.838 239.446 1.00 181.96 132 LYS H CA 1
ATOM 10425 C C . LYS H 7 132 ? 209.116 244.506 238.778 1.00 181.96 132 LYS H C 1
ATOM 10426 O O . LYS H 7 132 ? 208.728 244.287 237.627 1.00 181.96 132 LYS H O 1
ATOM 10432 N N . LEU H 7 133 ? 209.788 243.595 239.492 1.00 168.92 133 LEU H N 1
ATOM 10433 C CA . LEU H 7 133 ? 210.017 242.269 238.925 1.00 168.92 133 LEU H CA 1
ATOM 10434 C C . LEU H 7 133 ? 208.699 241.632 238.516 1.00 168.92 133 LEU H C 1
ATOM 10435 O O . LEU H 7 133 ? 208.541 241.165 237.387 1.00 168.92 133 LEU H O 1
ATOM 10440 N N . MET H 7 134 ? 207.729 241.636 239.422 1.00 193.96 134 MET H N 1
ATOM 10441 C CA . MET H 7 134 ? 206.450 241.001 239.139 1.00 193.96 134 MET H CA 1
ATOM 10442 C C . MET H 7 134 ? 205.727 241.702 238.004 1.00 193.96 134 MET H C 1
ATOM 10443 O O . MET H 7 134 ? 205.252 241.048 237.072 1.00 193.96 134 MET H O 1
ATOM 10448 N N . SER H 7 135 ? 205.658 243.031 238.053 1.00 202.37 135 SER H N 1
ATOM 10449 C CA . SER H 7 135 ? 204.945 243.791 237.033 1.00 202.37 135 SER H CA 1
ATOM 10450 C C . SER H 7 135 ? 205.603 243.632 235.669 1.00 202.37 135 SER H C 1
ATOM 10451 O O . SER H 7 135 ? 204.957 243.799 234.629 1.00 202.37 135 SER H O 1
ATOM 10454 N N . GLY H 7 136 ? 206.898 243.323 235.654 1.00 208.12 136 GLY H N 1
ATOM 10455 C CA . GLY H 7 136 ? 207.582 243.152 234.388 1.00 208.12 136 GLY H CA 1
ATOM 10456 C C . GLY H 7 136 ? 207.449 241.748 233.835 1.00 208.12 136 GLY H C 1
ATOM 10457 O O . GLY H 7 136 ? 206.949 241.555 232.724 1.00 208.12 136 GLY H O 1
ATOM 10458 N N . THR H 7 137 ? 207.882 240.750 234.603 1.00 217.56 137 THR H N 1
ATOM 10459 C CA . THR H 7 137 ? 208.030 239.391 234.092 1.00 217.56 137 THR H CA 1
ATOM 10460 C C . THR H 7 137 ? 206.828 238.493 234.352 1.00 217.56 137 THR H C 1
ATOM 10461 O O . THR H 7 137 ? 206.879 237.313 233.993 1.00 217.56 137 THR H O 1
ATOM 10465 N N . ALA H 7 138 ? 205.756 239.005 234.946 1.00 238.83 138 ALA H N 1
ATOM 10466 C CA . ALA H 7 138 ? 204.516 238.240 234.996 1.00 238.83 138 ALA H CA 1
ATOM 10467 C C . ALA H 7 138 ? 203.616 238.645 233.835 1.00 238.83 138 ALA H C 1
ATOM 10468 O O . ALA H 7 138 ? 203.589 239.804 233.428 1.00 238.83 138 ALA H O 1
#

InterPro domains:
  IPR007194 Transport protein particle (TRAPP) component [PF04051] (19-164)
  IPR016721 Bet3 family [PIRSF018293] (5-178)
  IPR016721 Bet3 family [PTHR13048] (2-178)
  IPR016721 Bet3 family [cd14942] (14-167)
  IPR024096 NO signalling/Golgi transport ligand-binding domain superfamily [SSF111126] (11-169)

Sequence (1290 aa):
AKKVNSEFLTLTYGALVTQMLRDFENAEDVNKQLERIGYNMGMRLIEDFLARTSAPRCLEMRETADRIQQAFRIYLNIQPTISNWSPASDEFSLVFDSNPLTEFVELPPDLTNLRYSAILSGCIRGALEMVQLEVQCWFVQDQLKGDNVTELRVKFVRRLEEVIPSEEILFDCLHAEIVNYCLDSNKEHDLATLEYIGFTTGYRLIERLTREVSRFKDELETMKFICTDFWMLIYKKQVDNLRTNNHGMYVVQDKAFRFLTRISPGTKQLEHAPKFVAFTCGLVRGALSNLGINSTVTAEVQSIPACKFHIEVNRNMTIFNLYIFDKFGTLLHYAEWNRTKKSGITREEEAKLTYGMLFSIKSFVSKISPHDPKEGFLYYKTNRYALHYLETPSGLKFVLNTDTTAINVKELLQQLYAKVWVEFVVRDPLWTPGTVVTSELFQSKLDEFVRQSPIFGIRNIMIIYGVYIVSKSGGLIFNLDNNVPRIEHEKTFTYPLDLVLDYDSKKVSVSFNRKDGINVGHVLVAVNGMPVNGVTLDDGRDVRTTLDAPENYPINLKFSRPKMTTNEKIFLASMFYPLFAIASQLSPEPKSSGIEILEADTFTLHCFQTLTGIKFIIISETGLNGIDLLLRKVYELYSDYVLKNPFYSLEMPIRCELFDNKLQELLAQVEKTGISNIDKMSTYYFVIVGQNDNPIYEKEFSTVNKELRKEDHRHLTQFIAHAALDLVDEHKWKTANMQLKSIDRFNQWFVSAFITASQIRFIIVHDNKNDEGIKNFFNEMYDTYIKNSMNAFYRINTPIKSPMFEKKSEIFGRKYLLSSQSIVALLFSEIVQYSQSRVFTVPELQTRLHDLGQDVGTRIIDLYFVRERSSKRETKLTQMLLFVKTTVWKNLFGKEAEKLEHANDDERTYYIIEKEPLVNTFISVPKDKGSLNCANFTAGIVEAVLTNCGFPCKVTAHWHKGTTYMVKFEDFVIARDKQMEEKAKKVNSEFLTLTYGALVTQMLRDFENAEDVNKQLERIGYNMGMRLIEDFLARTSAPRCLEMRETADRIQQAFRIYLNIQPTISNWSPASDEFSLVFDSNPLTEFVELPPDLTNLRYSAILSGCIRGALEMVQLEVQCWFVQDQLKGDNVTELRVKFVRRLEEVIPAGEDMAFCIAVIGKDNAPLYLTTSDMEQELELQYHVNAALDVVEEKCLIGKGAPESKELYLGLLYSTENHKIYGFVTNTRVKFIVVIDSSNVALRENEVRAIFRNLHLLYTDAICNPFYIPGESLTSKKFDRAVQKLMSGTA

B-factor: mean 163.98, std 39.96, range [89.48, 408.3]

Solvent-accessible surface area: 55880 Å² total; per-residue (Å²): 116,94,173,46,45,25,23,37,16,12,8,8,8,0,10,31,5,23,40,11,28,193,64,62,141,44,6,70,56,3,8,107,27,12,32,105,17,0,67,60,13,1,29,18,17,19,12,8,5,11,11,78,36,78,6,91,64,13,34,27,4,116,40,9,1,69,59,23,32,65,18,24,70,56,10,27,104,31,100,0,68,44,38,94,66,14,130,31,4,22,52,7,0,0,49,2,120,58,4,24,29,21,70,40,9,9,83,88,40,137,65,112,54,5,77,8,1,0,8,12,2,0,18,14,62,0,15,13,20,37,8,25,2,52,11,62,19,114,18,62,77,6,35,19,68,70,52,131,35,1,11,0,43,2,66,10,76,129,43,47,90,78,112,153,87,77,34,38,0,13,8,10,9,10,6,9,12,38,24,89,51,71,76,151,101,78,99,53,36,43,128,16,13,3,8,62,1,14,16,13,24,6,12,28,50,31,30,190,29,129,14,91,100,62,30,94,114,47,63,81,18,37,25,36,129,42,34,26,60,43,11,66,26,32,25,88,51,80,8,60,45,38,129,75,81,131,108,5,80,20,20,9,54,4,131,37,0,35,9,1,56,28,6,10,66,31,64,140,36,70,110,17,7,43,29,6,12,10,25,30,20,8,20,19,64,15,78,56,57,48,8,9,15,28,6,44,12,75,21,59,12,109,41,0,32,17,0,16,7,67,27,64,14,86,98,144,165,24,12,27,1,4,13,5,1,22,25,159,18,61,34,2,25,38,19,78,55,54,33,85,51,178,46,75,42,82,113,92,81,15,1,144,100,22,18,19,20,8,54,22,3,57,35,9,5,72,68,38,2,11,62,32,38,130,71,10,7,16,8,6,21,2,93,73,0,0,9,0,4,8,40,3,13,16,4,5,14,1,8,6,4,0,36,22,95,25,85,50,1,49,64,40,0,80,88,5,18,37,103,6,23,4,40,35,1,10,43,7,22,75,24,80,50,49,55,81,6,95,15,95,20,6,66,65,91,5,59,101,26,16,149,114,40,47,50,73,0,0,137,7,144,58,102,13,21,2,10,38,20,9,2,36,84,2,29,24,18,20,53,54,71,10,129,26,100,33,60,71,30,66,60,88,3,79,138,80,26,25,3,38,41,51,104,92,78,137,75,2,19,2,14,0,1,89,61,77,52,1,21,38,34,0,19,9,45,12,9,76,55,79,77,16,87,39,42,43,9,60,72,50,127,29,0,71,97,28,24,108,38,56,139,60,15,99,22,54,2,62,0,12,14,45,106,19,84,99,96,68,49,70,137,5,15,55,45,9,48,56,20,20,22,83,4,21,32,60,0,3,33,43,119,2,13,10,12,57,42,3,11,0,28,28,2,3,2,15,8,36,21,3,49,9,1,11,8,2,18,3,12,0,53,29,66,58,133,40,6,94,88,13,2,69,32,14,1,40,6,25,4,36,1,2,8,4,18,1,86,34,24,57,129,72,44,14,148,9,104,14,16,26,45,66,10,88,96,7,46,32,35,8,118,124,136,16,34,95,95,108,80,115,143,18,38,20,13,7,3,8,9,0,40,102,80,63,60,14,55,50,48,49,23,25,86,118,92,109,119,157,118,36,65,85,29,74,91,56,5,54,142,20,8,114,49,2,25,68,69,4,40,56,39,14,26,129,60,22,28,106,16,8,117,51,27,43,66,70,139,88,36,29,0,2,2,15,4,2,16,5,17,4,22,9,7,7,6,7,58,64,86,55,50,108,0,8,90,62,3,1,66,16,12,3,58,5,12,18,132,22,6,13,14,3,36,26,129,57,22,26,64,34,151,36,90,95,18,51,109,47,4,48,98,35,0,106,135,58,31,41,155,7,50,12,12,4,0,3,3,4,0,0,7,22,5,10,4,104,70,61,9,198,75,56,80,70,16,9,73,56,1,33,46,12,0,42,20,0,0,25,5,4,4,3,11,14,7,41,187,79,10,82,62,71,14,49,8,69,10,69,62,3,16,72,68,10,27,41,8,13,22,87,5,8,40,41,74,72,3,74,140,40,76,104,9,144,133,58,53,59,16,17,78,19,17,4,103,64,26,5,6,60,36,4,19,19,26,35,122,117,114,11,96,46,23,3,4,18,2,5,0,0,6,30,16,1,6,13,31,2,18,5,2,49,3,133,15,48,9,80,115,122,129,33,6,9,7,30,6,47,6,44,88,121,4,22,62,19,19,90,111,31,106,107,231,126,22,147,25,46,53,32,3,2,3,10,5,2,1,2,6,4,7,7,3,39,115,47,55,148,51,10,107,44,1,7,113,24,7,38,101,5,0,75,25,6,0,40,9,30,23,8,12,7,14,5,142,40,40,14,82,61,28,163,78,27,119,45,15,0,72,22,18,21,52,6,21,86,47,5,7,88,42,98,0,74,49,47,97,77,14,152,73,46,38,34,2,0,0,28,3,100,44,1,24,4,0,47,103,13,99,36,32,120,109,18,100,92,3,101,2,0,2,1,6,10,4,8,8,57,0,3,16,55,27,15,18,8,53,2,75,6,106,28,64,71,7,38,46,102,68,39,142,36,1,28,0,27,9,66,20,82,146,77,34,9,91,121,18,40,35,25,101,137,51,20,9,18,4,7,4,17,13,125,125,112,22,19,20,81,49,27,14,22,54,180,144,121,10,148,58,142,70,56,146,81,14,24,34,43,28,76,66,19,90,136,96,44,51,40,115,0,10,41,4,0,7,12,0,82,18,43,75,27,61,69,58,118,71,42,22,9,5,0,16,5,4,7,10,19,6,43,2,20,6,11,19,15,12,84,125,61,122,51,142,60,47,48,11,104,45,18,6,83,53,3,4,68,30,23,1,64,5,9,4,2,10,47,18,98,43,53,72,74,22,90,9,134,62,8,31,116,1,1,47,110,16,3,57,60,23,33

Foldseek 3Di:
DPPDPPPVQLVVLLVVLVVVCVVPVDLVVVLVVLQQLLLVVLLVVLVVLCVVVVDPADPALVVVVVSVQVVCCVPLVFHFDWADADPVRFKIKTWGQDPSSDDCSDLDPVDPSNDRCSSVQNNSQNSVVVRQFRKHKDWPDPVSPPDRTTMIMIGRDDRGDDDDD/DVCVVVLVVLVVVLVDADPPDRPPDDAVVLAVLVVVVVVVVVDDPDDPDDPPDDAAQLLVLVQVVCCVPVVDGFDAWFQDPDQWGKTKRQAGDSLVPPPQPQPDFPSPPSVQSSQANWDADPDPSRRTHGDWDWGCRTRRIIMITTDGPPD/DFFAKKWKAALVGATQDIDGDDDDPDDPDDVRVVSSVVSVVVVVQQVVCVVVPPDDPPQRDFFAQDPFWTKTKEADVNRMIMITTFGAADAACNVVVVVCCVPLCVCVPPVDPPHDPPHHDDDPVSVVVVVVSSVVPSHGHHPDD/DAFQWWFKAWLLLFTQDIGGDDDDWDKDKDQAAAQDPFQFDQDQLFGFGCDDCPPPQDRQWTFAAFQNFGAGSAQTDVGHGPVVVRNPHPVDRGMTMTTHDPQPPVVVRVVSNVCVVCQVPVVPVDPDPPDHGDAWAADDQWIWGWDDPVPIMITITIRGRPDDLCVVVSVVVVVLVVVVCVVDVVCDNVHHDDDVVSVVVVVVSVVCVVPPDPPVVPD/DKWKKKWKAFPVRFTQDMDGDDDDDPVVVVVVVVVVVSVVVVVLVVQVVVVCVVPVDQWAQFRDDPVQWTWTWGADPNRITMTIIMRDDDRQLVSCLVVQVVVVCVVVCPPPPDDGNHHDDPCVVVVSNVVSCVVRPND/DLVVVLVVVVVVLVVLVVVPPAAVVSLVVLLVLLLVVLQPVLVVCCCDPVVVDADQAPPVCVQSVQQSVCCVPVNDHAPDWAQDPVDNQKIKGHHQDDSNVSPHDDDPPGHQDDNLSNNVSNVQNNQVVSPWHWDKDWHPDNHTMMIIGTDPVVVVVNVVVVDD/DLPDDLLVVQVVLVVLVVVLVPVPVDLVVSQVVLLQVLLVLLLVLLVVLCVVPVQDLDPAQVSVVVSVQVSCCVNQVFRKDWADADPVSQKTKIWDQDGSNQPPDADDPVCLVHDRVSSNQSNVQNNCVNSQFAWHKDFPDPVRNVDNTTMMMIHRPDGQQDPDNVTDD/DWWQWFKAALHHTQDGATAAQPGGDPDDCNVVVVVVVVVCVVPLPPVNQEDADQDFAQFSDDDALWGWTWGAHNNNMITIIINSHSDDPDDCVVVVVLVVQLVVLVVVLVVDPVDDPPHHSPDVPSVVSVNVSRSPPD

Nearest PDB structures (foldseek):
  7b70-assembly1_E  TM=1.007E+00  e=1.638E-27  Drosophila melanogaster
  2j3w-assembly1_C  TM=9.534E-01  e=3.090E-16  Mus musculus
  1h3q-assembly1_A  TM=8.722E-01  e=4.446E-14  Mus musculus
  7b70-assembly1_C  TM=6.669E-01  e=2.028E-05  Drosophila melanogaster
  2j3t-assembly1_D  TM=7.255E-01  e=1.085E-04  Homo sapiens

Radius of gyration: 52.08 Å; Cα contacts (8 Å, |Δi|>4): 2412; chains: 8; bounding box: 153×130×58 Å

Secondary structure (DSSP, 8-state):
--S-GGGHHHHHHHHHHHHHHHHS--HHHHHHHHHHHHHHHHHHHHHHHHHHS------SHHHHHHHHHHHHHHHS-----EE---TTS--EEEEESS-TT-SSS-S--S-TT--STHHHHHHHHHHHHHTT-EEEEEEEE-GGGT-SSEEEEEEEEE-------/-THHHHHHHHHHHHH---TT-S----SHHHHHHHHHHHHH-S--S--SSSSS-----HHHHHHHHHHHTT-S---B--B-SSS-EE-B-S--HHHHSS-SSTT--TT-HHHHHTTS-----SSTTSS----EEE---SSS---EEE--S--/----EEEEE-TT--EEEEEESS--S--SS-HHHHHHHHHHHHHHHHHHHHHH-SS--SS---EEEESS-EEEEEE-TTS-EEEEEE-SSSS--HHHHHHHIIIIIIIIIIT-TTS-SSS----HHHHHHHHHHHTTS--------/--EEEEEEE-TT--EEE--B---PPPEEEEEE-SS-SS-EEEETTEEEE-S---TT--TT-EEEEETTEEEETTEESSS-BHHHHHH-STT-SEEEEEE-----HHHHHHHHHHHHHHHHTS-SS-SSTT---EEEEE-SS-EEEEEE-SSS-EEEEEE-SS----HHHHHHHHHHHHHHHTT-TTS-TTS----HHHHHHHHHHHHHHHSS-SSS---/----EEEEE-TTS-EEEEEE-SPP--HHHHHHHHHHHHHHHHHHHHHHHHHHHH---S-B--S-B-SSSEEEE---TT--EEEEEESS--HHHHHHHHHHHHHHHHHHHSSTT--SS-----HHHHHHHHHHIIIII--/-HHHHHHHHHHHHHHHHHH--SHHHHHHHHHHHHHHHHHHHHHHHHHTTTTTS---SHHHHHHHHHHHHHHHHTS---SEEEE-STTTTEEEEE-SS-SGGGS----TTT-S--THHHHHHHHHHHHHHHT---EEEEEESSSEEEEEE--HHHHHHHHHTT--/---S-HHHHHHHHHHHHHHHHHHSS-HHHHHHHHHHHHHHHHHHHHHHHHHH------SSHHHHHHHHHHHHHHHS------B---TTSSEEB-EES--TTTSS----GGGTT--GGGHHHHHHHHHHHHTTEEEEEEEEE-GGGT-SSEEEEEEEEEE-S-SSTT---/-BB--EEE-SSS-S----B-SSS---SS-HHHHHHHHHHIIIII-TTTSS-SS---EEEEEEETTEEEEEEE-TT--EEEEEEB-S--S--HHHHHHHHHHHHHHHHHHHT-SSS-TTS----HHHHHHHHHHHHHH-

GO terms:
  GO:0005737 cytoplasm (C, IDA)
  GO:0005794 Golgi apparatus (C, IDA)
  GO:1990071 TRAPPII protein complex (C, IDA)
  GO:1990072 TRAPPIII protein complex (C, IDA)
  GO:0009306 protein secretion (P, IGI)
  GO:0048193 Golgi vesicle transport (P, IC)
  GO:0005515 protein binding (F, IPI)